Protein AF-0000000072144643 (afdb_homodimer)

Solvent-accessible surface area (backbone atoms only — not comparable to full-atom values): 73591 Å² total; per-residue (Å²): 143,85,84,90,85,88,85,95,80,87,90,87,89,85,88,84,86,85,88,82,86,84,87,79,81,78,80,74,74,85,70,83,64,73,77,74,75,69,66,74,69,73,67,67,70,60,75,65,65,68,66,60,68,68,61,46,59,66,36,37,40,38,34,41,46,34,25,34,50,43,78,47,67,77,74,61,55,85,48,67,65,59,52,55,57,46,46,66,73,45,47,77,80,40,52,63,73,40,37,46,70,45,32,64,42,40,64,54,72,49,42,51,44,31,36,36,36,37,34,37,56,90,83,15,34,63,70,56,50,53,34,41,72,63,56,73,45,64,73,61,53,45,60,47,55,25,52,38,82,32,65,88,45,76,35,44,46,72,33,46,24,77,38,63,65,70,82,81,68,67,36,70,34,25,46,45,55,52,42,46,53,47,36,70,42,54,42,49,81,88,50,50,70,66,54,45,50,49,49,44,52,50,50,34,57,66,62,66,38,66,87,48,31,85,38,33,40,24,53,96,89,42,82,45,55,52,71,54,55,48,47,46,47,50,46,46,62,39,50,69,65,51,34,14,33,36,39,32,38,37,75,51,67,89,43,51,68,67,48,33,48,53,50,49,52,42,49,49,53,47,14,68,68,27,18,17,35,39,32,35,48,80,80,62,51,46,70,55,49,69,69,33,47,26,32,37,34,27,34,80,14,31,50,48,43,72,47,47,39,85,50,45,63,56,55,41,39,72,68,44,41,41,71,76,56,84,50,24,64,56,55,54,50,42,28,50,47,65,22,58,55,88,65,34,47,67,56,71,74,66,60,69,79,50,84,87,51,56,66,33,57,46,46,35,50,49,41,35,51,48,23,60,67,60,49,47,58,52,51,53,48,46,63,70,64,45,77,74,60,57,65,68,60,41,54,57,46,61,47,63,74,74,46,77,65,53,69,68,57,48,33,56,52,48,34,52,50,51,41,63,55,41,47,65,68,61,67,30,66,67,58,49,47,51,37,51,51,48,25,51,50,50,18,58,47,32,51,64,43,54,61,53,40,68,69,39,37,51,29,52,54,29,50,56,48,45,54,51,48,50,42,33,50,53,27,22,64,64,28,22,51,54,49,35,72,41,42,68,55,48,53,56,41,48,74,65,60,51,62,57,68,68,42,50,51,52,28,54,53,56,55,53,42,53,46,53,47,49,45,57,48,54,26,45,65,54,23,49,77,31,35,49,54,70,92,43,72,68,46,45,53,52,46,50,51,48,53,42,50,42,21,53,29,24,28,20,49,14,34,25,51,10,34,65,62,58,35,72,84,55,34,60,59,52,48,51,52,52,50,52,54,33,56,55,29,24,52,79,37,49,70,80,58,46,79,89,56,47,68,55,36,74,70,21,64,45,24,39,44,46,52,47,48,46,36,63,70,41,55,39,81,42,71,27,33,55,85,45,93,84,43,65,37,45,44,52,75,33,77,90,29,67,85,50,78,34,68,79,77,68,62,46,59,53,52,46,51,49,47,27,52,47,29,42,51,51,17,50,52,36,39,53,53,55,54,57,71,72,98,141,86,86,67,82,78,82,81,86,87,80,92,83,90,88,82,87,83,90,84,86,81,85,80,79,80,78,72,72,90,72,84,63,75,74,75,73,68,65,74,67,73,66,66,69,60,75,65,64,68,67,61,69,70,60,46,60,66,36,37,41,39,34,42,45,34,26,34,48,43,78,48,66,78,74,61,56,85,48,67,65,57,52,57,58,46,47,67,74,47,46,78,80,41,51,65,72,40,36,46,71,44,32,63,41,40,64,52,71,50,43,51,44,31,34,36,37,36,32,36,57,89,85,15,35,64,69,57,52,53,33,40,72,62,58,72,46,62,74,61,53,45,59,47,54,24,52,35,83,31,64,88,44,77,34,45,46,70,34,46,23,77,38,64,65,70,81,82,68,66,37,69,34,26,48,44,56,50,41,46,54,47,37,70,42,53,41,50,81,88,51,50,71,66,55,44,50,48,49,44,52,51,49,34,57,66,62,67,38,67,88,49,31,83,36,32,40,23,53,97,88,41,84,44,55,53,71,53,56,48,46,47,48,51,47,47,61,39,49,70,64,49,32,16,33,37,38,34,37,38,75,49,67,88,44,51,69,66,50,33,47,52,51,49,52,42,47,50,53,48,14,66,67,27,18,18,34,40,33,36,46,79,78,62,52,49,70,55,51,70,68,33,49,26,32,38,34,27,33,82,15,29,49,48,43,73,46,49,38,84,50,46,63,57,54,41,38,73,67,44,41,42,72,77,55,83,52,25,64,58,56,53,50,43,28,50,47,64,21,57,54,88,64,36,47,68,56,70,75,67,62,70,78,48,82,87,51,57,67,32,57,47,47,35,51,50,41,35,51,48,24,59,67,59,49,46,57,54,51,52,47,46,62,69,65,46,76,74,64,57,65,68,58,40,53,56,48,61,48,64,75,76,45,77,65,53,69,67,57,48,32,54,55,49,34,53,51,50,42,64,55,41,46,66,68,62,68,30,67,65,59,49,48,53,37,51,49,50,26,51,51,51,17,59,48,32,51,66,44,55,61,53,40,70,69,40,37,51,30,53,53,28,49,56,49,45,53,51,49,50,41,33,50,53,27,22,63,63,28,22,52,52,49,34,71,41,42,69,55,50,53,55,41,49,75,66,62,51,63,57,69,68,42,49,53,52,28,55,52,57,54,53,41,53,48,55,48,50,46,56,50,55,26,46,64,56,23,49,76,31,35,48,54,70,92,42,74,68,45,46,53,51,46,50,50,48,51,43,50,42,21,52,29,23,29,20,48,14,33,25,52,10,33,63,62,58,36,71,83,55,33,59,59,50,49,51,52,52,49,51,53,34,57,54,29,25,52,80,35,48,70,80,58,46,80,90,55,48,69,54,37,74,70,20,64,46,22,39,44,46,53,46,48,48,36,62,69,39,55,39,79,42,71,28,34,56,85,44,94,85,42,66,39,45,43,52,76,33,78,90,28,69,86,49,77,34,68,78,79,68,61,44,59,53,51,47,50,50,46,27,52,48,29,41,51,50,16,50,51,35,39,52,54,54,54,57,70,73,98

Sequence (1358 aa):
MEIGRENEIEDISMSPPSGSNGIGHNKEFLSQAYLRTRYTEIDIQVEGSSFNQNHTLPIFLKFEDVEYKVRNRQAGSNNPVKTVVSKVATQLTMEEDRYKKILKGITGSIGPGEILALMGPSGSGKTTLLRVISGRLLENTKGKITYNDVPYTPAVKRRIGFVAQEDVLFPQLTVEETLVFSALLRLPTSMSKQQKYAKVDTTIKELGLERCRGTKIGGGFLKGISGGERKRTSIGYEILVDPSLLLLDEPTSGLDSTSANKLLLTLQGLAKAGRTIITTIHQPSSRIFHMFDKLLLISEGYPVYYGKARESVEYFSSLRFVPEIPMNPAEFLIDLATGQVNDMSVPADIFEDQESIDPSKAVVKYLQLKYKALLEPKEKEENHGAATTPEHLQLAIQVKKEWTLSWLDQFMILSRRTFKARCKDYFDKLRLVQALGVALLLGLLWWKSSTNTEAQLRDQVGLVFYICIFWTSSCIFGAVYVFPFEKVYLIKERKADMYRLSVYYACSTLCDMVAHVFYPTIFMAILYFMAGFKRTIACFFLTLLTVLLIAVTSQGAGELFGAAVMSIKRSGMAASLILMMFLLTGGYYVQHIPKFMRWLKYMSFMYYGFRLLLKVQYSGDELYDCESNGGCKTLQSSPSFDTVNLKGGLKEVWILLAMAISYRFLAYWCLHRRIDTTNMEIGRENEIEDISMSPPSGSNGIGHNKEFLSQAYLRTRYTEIDIQVEGSSFNQNHTLPIFLKFEDVEYKVRNRQAGSNNPVKTVVSKVATQLTMEEDRYKKILKGITGSIGPGEILALMGPSGSGKTTLLRVISGRLLENTKGKITYNDVPYTPAVKRRIGFVAQEDVLFPQLTVEETLVFSALLRLPTSMSKQQKYAKVDTTIKELGLERCRGTKIGGGFLKGISGGERKRTSIGYEILVDPSLLLLDEPTSGLDSTSANKLLLTLQGLAKAGRTIITTIHQPSSRIFHMFDKLLLISEGYPVYYGKARESVEYFSSLRFVPEIPMNPAEFLIDLATGQVNDMSVPADIFEDQESIDPSKAVVKYLQLKYKALLEPKEKEENHGAATTPEHLQLAIQVKKEWTLSWLDQFMILSRRTFKARCKDYFDKLRLVQALGVALLLGLLWWKSSTNTEAQLRDQVGLVFYICIFWTSSCIFGAVYVFPFEKVYLIKERKADMYRLSVYYACSTLCDMVAHVFYPTIFMAILYFMAGFKRTIACFFLTLLTVLLIAVTSQGAGELFGAAVMSIKRSGMAASLILMMFLLTGGYYVQHIPKFMRWLKYMSFMYYGFRLLLKVQYSGDELYDCESNGGCKTLQSSPSFDTVNLKGGLKEVWILLAMAISYRFLAYWCLHRRIDTTN

Organism: Lupinus angustifolius (NCBI:txid3871)

Structure (mmCIF, N/CA/C/O backbone):
data_AF-0000000072144643-model_v1
#
loop_
_entity.id
_entity.type
_entity.pdbx_description
1 polymer 'ABC transporter domain-containing protein'
#
loop_
_atom_site.group_PDB
_atom_site.id
_atom_site.type_symbol
_atom_site.label_atom_id
_atom_site.label_alt_id
_atom_site.label_comp_id
_atom_site.label_asym_id
_atom_site.label_entity_id
_atom_site.label_seq_id
_atom_site.pdbx_PDB_ins_code
_atom_site.Cartn_x
_atom_site.Cartn_y
_atom_site.Cartn_z
_atom_site.occupancy
_atom_site.B_iso_or_equiv
_atom_site.auth_seq_id
_atom_site.auth_comp_id
_atom_site.auth_asym_id
_atom_site.auth_atom_id
_atom_site.pdbx_PDB_model_num
ATOM 1 N N . MET A 1 1 ? 24.328 -2.395 85.438 1 15.17 1 MET A N 1
ATOM 2 C CA . MET A 1 1 ? 24.562 -3.643 86.188 1 15.17 1 MET A CA 1
ATOM 3 C C . MET A 1 1 ? 24.344 -4.848 85.25 1 15.17 1 MET A C 1
ATOM 5 O O . MET A 1 1 ? 23.703 -4.73 84.25 1 15.17 1 MET A O 1
ATOM 9 N N . GLU A 1 2 ? 24.141 -6.016 86 1 14.69 2 GLU A N 1
ATOM 10 C CA . GLU A 1 2 ? 24.453 -7.438 86.062 1 14.69 2 GLU A CA 1
ATOM 11 C C . GLU A 1 2 ? 23.562 -8.25 85.125 1 14.69 2 GLU A C 1
ATOM 13 O O . GLU A 1 2 ? 24.062 -9.031 84.312 1 14.69 2 GLU A O 1
ATOM 18 N N . ILE A 1 3 ? 22.547 -9.078 85.75 1 14.77 3 ILE A N 1
ATOM 19 C CA . ILE A 1 3 ? 22.594 -10.445 86.25 1 14.77 3 ILE A CA 1
ATOM 20 C C . ILE A 1 3 ? 21.859 -11.375 85.25 1 14.77 3 ILE A C 1
ATOM 22 O O . ILE A 1 3 ? 22.422 -12.391 84.812 1 14.77 3 ILE A O 1
ATOM 26 N N . GLY A 1 4 ? 20.641 -11.938 85.625 1 14.71 4 GLY A N 1
ATOM 27 C CA . GLY A 1 4 ? 20.359 -13.25 86.188 1 14.71 4 GLY A CA 1
ATOM 28 C C . GLY A 1 4 ? 19.875 -14.242 85.125 1 14.71 4 GLY A C 1
ATOM 29 O O . GLY A 1 4 ? 19.406 -13.844 84.062 1 14.71 4 GLY A O 1
ATOM 30 N N . ARG A 1 5 ? 19.656 -15.672 85.375 1 15.45 5 ARG A N 1
ATOM 31 C CA . ARG A 1 5 ? 20.109 -17.062 85.312 1 15.45 5 ARG A CA 1
ATOM 32 C C . ARG A 1 5 ? 19.141 -17.906 84.5 1 15.45 5 ARG A C 1
ATOM 34 O O . ARG A 1 5 ? 19.578 -18.703 83.688 1 15.45 5 ARG A O 1
ATOM 41 N N . GLU A 1 6 ? 17.828 -18.172 84.812 1 14.55 6 GLU A N 1
ATOM 42 C CA . GLU A 1 6 ? 17.438 -19.359 85.562 1 14.55 6 GLU A CA 1
ATOM 43 C C . GLU A 1 6 ? 17.078 -20.516 84.625 1 14.55 6 GLU A C 1
ATOM 45 O O . GLU A 1 6 ? 16.859 -20.312 83.438 1 14.55 6 GLU A O 1
ATOM 50 N N . ASN A 1 7 ? 15.938 -21.391 84.938 1 14.55 7 ASN A N 1
ATOM 51 C CA . ASN A 1 7 ? 15.711 -22.672 85.562 1 14.55 7 ASN A CA 1
ATOM 52 C C . ASN A 1 7 ? 15.359 -23.75 84.562 1 14.55 7 ASN A C 1
ATOM 54 O O . ASN A 1 7 ? 16.047 -24.781 84.438 1 14.55 7 ASN A O 1
ATOM 58 N N . GLU A 1 8 ? 14.055 -24.297 84.438 1 15.2 8 GLU A N 1
ATOM 59 C CA . GLU A 1 8 ? 13.602 -25.547 85.062 1 15.2 8 GLU A CA 1
ATOM 60 C C . GLU A 1 8 ? 13.672 -26.688 84.062 1 15.2 8 GLU A C 1
ATOM 62 O O . GLU A 1 8 ? 13.641 -26.469 82.812 1 15.2 8 GLU A O 1
ATOM 67 N N . ILE A 1 9 ? 13.438 -28.031 84.5 1 15.17 9 ILE A N 1
ATOM 68 C CA . ILE A 1 9 ? 13.789 -29.438 84.688 1 15.17 9 ILE A CA 1
ATOM 69 C C . ILE A 1 9 ? 13.109 -30.281 83.625 1 15.17 9 ILE A C 1
ATOM 71 O O . ILE A 1 9 ? 13.758 -31.109 82.938 1 15.17 9 ILE A O 1
ATOM 75 N N . GLU A 1 10 ? 11.711 -30.438 83.5 1 14.73 10 GLU A N 1
ATOM 76 C CA . GLU A 1 10 ? 11.25 -31.703 84.062 1 14.73 10 GLU A CA 1
ATOM 77 C C . GLU A 1 10 ? 11.508 -32.844 83.062 1 14.73 10 GLU A C 1
ATOM 79 O O . GLU A 1 10 ? 11.695 -32.625 81.875 1 14.73 10 GLU A O 1
ATOM 84 N N . ASP A 1 11 ? 10.742 -34 83.188 1 14.97 11 ASP A N 1
ATOM 85 C CA . ASP A 1 11 ? 10.781 -35.406 83.625 1 14.97 11 ASP A CA 1
ATOM 86 C C . ASP A 1 11 ? 10.805 -36.312 82.375 1 14.97 11 ASP A C 1
ATOM 88 O O . ASP A 1 11 ? 10.469 -35.875 81.25 1 14.97 11 ASP A O 1
ATOM 92 N N . ILE A 1 12 ? 10.227 -37.656 82.5 1 15.73 12 ILE A N 1
ATOM 93 C CA . ILE A 1 12 ? 10.727 -39 82.688 1 15.73 12 ILE A CA 1
ATOM 94 C C . ILE A 1 12 ? 10.531 -39.781 81.375 1 15.73 12 ILE A C 1
ATOM 96 O O . ILE A 1 12 ? 11.477 -40.375 80.875 1 15.73 12 ILE A O 1
ATOM 100 N N . SER A 1 13 ? 9.289 -40.406 81.125 1 14.88 13 SER A N 1
ATOM 101 C CA . SER A 1 13 ? 8.914 -41.781 81.375 1 14.88 13 SER A CA 1
ATOM 102 C C . SER A 1 13 ? 9.07 -42.656 80.125 1 14.88 13 SER A C 1
ATOM 104 O O . SER A 1 13 ? 9.07 -42.125 79 1 14.88 13 SER A O 1
ATOM 106 N N . MET A 1 14 ? 8.562 -43.969 80.188 1 15.26 14 MET A N 1
ATOM 107 C CA . MET A 1 14 ? 8.906 -45.375 80.125 1 15.26 14 MET A CA 1
ATOM 108 C C . MET A 1 14 ? 8.594 -46 78.75 1 15.26 14 MET A C 1
ATOM 110 O O . MET A 1 14 ? 9.453 -46.625 78.188 1 15.26 14 MET A O 1
ATOM 114 N N . SER A 1 15 ? 7.301 -46.5 78.438 1 15.19 15 SER A N 1
ATOM 115 C CA . SER A 1 15 ? 6.984 -47.906 78.5 1 15.19 15 SER A CA 1
ATOM 116 C C . SER A 1 15 ? 7.203 -48.656 77.188 1 15.19 15 SER A C 1
ATOM 118 O O . SER A 1 15 ? 7.184 -48.031 76.125 1 15.19 15 SER A O 1
ATOM 120 N N . PRO A 1 16 ? 6.918 -50.031 77.25 1 16.44 16 PRO A N 1
ATOM 121 C CA . PRO A 1 16 ? 7.457 -51.312 76.875 1 16.44 16 PRO A CA 1
ATOM 122 C C . PRO A 1 16 ? 7.023 -51.75 75.438 1 16.44 16 PRO A C 1
ATOM 124 O O . PRO A 1 16 ? 7.859 -52.125 74.625 1 16.44 16 PRO A O 1
ATOM 127 N N . PRO A 1 17 ? 5.707 -52.125 75.188 1 15.82 17 PRO A N 1
ATOM 128 C CA . PRO A 1 17 ? 5.367 -53.531 75.188 1 15.82 17 PRO A CA 1
ATOM 129 C C . PRO A 1 17 ? 5.566 -54.188 73.875 1 15.82 17 PRO A C 1
ATOM 131 O O . PRO A 1 17 ? 5.734 -53.5 72.812 1 15.82 17 PRO A O 1
ATOM 134 N N . SER A 1 18 ? 4.711 -55.25 73.625 1 15.46 18 SER A N 1
ATOM 135 C CA . SER A 1 18 ? 4.582 -56.688 73.375 1 15.46 18 SER A CA 1
ATOM 136 C C . SER A 1 18 ? 4.422 -57 71.938 1 15.46 18 SER A C 1
ATOM 138 O O . SER A 1 18 ? 4.242 -56.125 71.062 1 15.46 18 SER A O 1
ATOM 140 N N . GLY A 1 19 ? 3.309 -57.844 71.562 1 15.57 19 GLY A N 1
ATOM 141 C CA . GLY A 1 19 ? 3.141 -59.25 71.188 1 15.57 19 GLY A CA 1
ATOM 142 C C . GLY A 1 19 ? 3.039 -59.5 69.75 1 15.57 19 GLY A C 1
ATOM 143 O O . GLY A 1 19 ? 3.07 -58.531 68.938 1 15.57 19 GLY A O 1
ATOM 144 N N . SER A 1 20 ? 1.986 -60.25 69.375 1 15.39 20 SER A N 1
ATOM 145 C CA . SER A 1 20 ? 1.76 -61.594 68.812 1 15.39 20 SER A CA 1
ATOM 146 C C . SER A 1 20 ? 1.617 -61.594 67.312 1 15.39 20 SER A C 1
ATOM 148 O O . SER A 1 20 ? 2.336 -62.312 66.625 1 15.39 20 SER A O 1
ATOM 150 N N . ASN A 1 21 ? 0.362 -61.875 66.812 1 15.93 21 ASN A N 1
ATOM 151 C CA . ASN A 1 21 ? -0.166 -63.125 66.25 1 15.93 21 ASN A CA 1
ATOM 152 C C . ASN A 1 21 ? -0.107 -63.094 64.75 1 15.93 21 ASN A C 1
ATOM 154 O O . ASN A 1 21 ? 0.105 -62.062 64.125 1 15.93 21 ASN A O 1
ATOM 158 N N . GLY A 1 22 ? -1.139 -63.688 64.188 1 16.02 22 GLY A N 1
ATOM 159 C CA . GLY A 1 22 ? -1.41 -64.812 63.281 1 16.02 22 GLY A CA 1
ATOM 160 C C . GLY A 1 22 ? -1.381 -64.438 61.812 1 16.02 22 GLY A C 1
ATOM 161 O O . GLY A 1 22 ? -0.313 -64.438 61.219 1 16.02 22 GLY A O 1
ATOM 162 N N . ILE A 1 23 ? -2.566 -64.5 61.156 1 17.62 23 ILE A N 1
ATOM 163 C CA . ILE A 1 23 ? -3.078 -65.562 60.281 1 17.62 23 ILE A CA 1
ATOM 164 C C . ILE A 1 23 ? -2.883 -65.188 58.812 1 17.62 23 ILE A C 1
ATOM 166 O O . ILE A 1 23 ? -2.588 -64 58.531 1 17.62 23 ILE A O 1
ATOM 170 N N . GLY A 1 24 ? -3.963 -65.188 58.031 1 17.39 24 GLY A N 1
ATOM 171 C CA . GLY A 1 24 ? -4.512 -65.938 56.906 1 17.39 24 GLY A CA 1
ATOM 172 C C . GLY A 1 24 ? -4.309 -65.188 55.562 1 17.39 24 GLY A C 1
ATOM 173 O O . GLY A 1 24 ? -4.074 -64 55.531 1 17.39 24 GLY A O 1
ATOM 174 N N . HIS A 1 25 ? -3.945 -66 54.531 1 18.41 25 HIS A N 1
ATOM 175 C CA . HIS A 1 25 ? -3.416 -66 53.156 1 18.41 25 HIS A CA 1
ATOM 176 C C . HIS A 1 25 ? -4.309 -65.188 52.219 1 18.41 25 HIS A C 1
ATOM 178 O O . HIS A 1 25 ? -4.023 -65.125 51.031 1 18.41 25 HIS A O 1
ATOM 184 N N . ASN A 1 26 ? -5.41 -64.688 52.688 1 16.47 26 ASN A N 1
ATOM 185 C CA . ASN A 1 26 ? -6.52 -64.75 51.75 1 16.47 26 ASN A CA 1
ATOM 186 C C . ASN A 1 26 ? -6.258 -63.969 50.5 1 16.47 26 ASN A C 1
ATOM 188 O O . ASN A 1 26 ? -5.953 -62.781 50.562 1 16.47 26 ASN A O 1
ATOM 192 N N . LYS A 1 27 ? -5.996 -64.688 49.312 1 19.73 27 LYS A N 1
ATOM 193 C CA . LYS A 1 27 ? -5.715 -64.5 47.875 1 19.73 27 LYS A CA 1
ATOM 194 C C . LYS A 1 27 ? -6.688 -63.531 47.25 1 19.73 27 LYS A C 1
ATOM 196 O O . LYS A 1 27 ? -6.711 -63.375 46.031 1 19.73 27 LYS A O 1
ATOM 201 N N . GLU A 1 28 ? -7.672 -63 48.094 1 17 28 GLU A N 1
ATOM 202 C CA . GLU A 1 28 ? -8.953 -62.812 47.406 1 17 28 GLU A CA 1
ATOM 203 C C . GLU A 1 28 ? -8.781 -61.969 46.156 1 17 28 GLU A C 1
ATOM 205 O O . GLU A 1 28 ? -7.805 -61.219 46.031 1 17 28 GLU A O 1
ATOM 210 N N . PHE A 1 29 ? -9.992 -61.875 45.375 1 17.97 29 PHE A N 1
ATOM 211 C CA . PHE A 1 29 ? -10.742 -61.75 44.125 1 17.97 29 PHE A CA 1
ATOM 212 C C . PHE A 1 29 ? -10.734 -60.312 43.594 1 17.97 29 PHE A C 1
ATOM 214 O O . PHE A 1 29 ? -11.656 -59.906 42.906 1 17.97 29 PHE A O 1
ATOM 221 N N . LEU A 1 30 ? -9.883 -59.5 43.969 1 17.58 30 LEU A N 1
ATOM 222 C CA . LEU A 1 30 ? -10.344 -58.125 43.781 1 17.58 30 LEU A CA 1
ATOM 223 C C . LEU A 1 30 ? -10.578 -57.844 42.312 1 17.58 30 LEU A C 1
ATOM 225 O O . LEU A 1 30 ? -9.641 -57.875 41.5 1 17.58 30 LEU A O 1
ATOM 229 N N . SER A 1 31 ? -11.703 -58.156 41.812 1 17.81 31 SER A N 1
ATOM 230 C CA . SER A 1 31 ? -12.469 -58.094 40.562 1 17.81 31 SER A CA 1
ATOM 231 C C . SER A 1 31 ? -12.297 -56.719 39.906 1 17.81 31 SER A C 1
ATOM 233 O O . SER A 1 31 ? -12.062 -55.719 40.594 1 17.81 31 SER A O 1
ATOM 235 N N . GLN A 1 32 ? -11.992 -56.75 38.562 1 18.7 32 GLN A N 1
ATOM 236 C CA . GLN A 1 32 ? -11.641 -55.906 37.469 1 18.7 32 GLN A CA 1
ATOM 237 C C . GLN A 1 32 ? -12.641 -54.75 37.312 1 18.7 32 GLN A C 1
ATOM 239 O O . GLN A 1 32 ? -12.664 -54.062 36.312 1 18.7 32 GLN A O 1
ATOM 244 N N . ALA A 1 33 ? -13.609 -54.656 38.156 1 18.7 33 ALA A N 1
ATOM 245 C CA . ALA A 1 33 ? -14.836 -53.906 37.844 1 18.7 33 ALA A CA 1
ATOM 246 C C . ALA A 1 33 ? -14.547 -52.438 37.562 1 18.7 33 ALA A C 1
ATOM 248 O O . ALA A 1 33 ? -14.633 -51.594 38.469 1 18.7 33 ALA A O 1
ATOM 249 N N . TYR A 1 34 ? -13.398 -52.156 37.469 1 19.58 34 TYR A N 1
ATOM 250 C CA . TYR A 1 34 ? -13.391 -50.719 37.344 1 19.58 34 TYR A CA 1
ATOM 251 C C . TYR A 1 34 ? -14.586 -50.219 36.562 1 19.58 34 TYR A C 1
ATOM 253 O O . TYR A 1 34 ? -14.852 -50.719 35.438 1 19.58 34 TYR A O 1
ATOM 261 N N . LEU A 1 35 ? -15.578 -49.688 37.219 1 18.31 35 LEU A N 1
ATOM 262 C CA . LEU A 1 35 ? -16.969 -49.312 37.062 1 18.31 35 LEU A CA 1
ATOM 263 C C . LEU A 1 35 ? -17.188 -48.562 35.75 1 18.31 35 LEU A C 1
ATOM 265 O O . LEU A 1 35 ? -16.406 -47.688 35.375 1 18.31 35 LEU A O 1
ATOM 269 N N . ARG A 1 36 ? -17.922 -49.156 34.656 1 21.08 36 ARG A N 1
ATOM 270 C CA . ARG A 1 36 ? -18.828 -48.844 33.562 1 21.08 36 ARG A CA 1
ATOM 271 C C . ARG A 1 36 ? -19.672 -47.625 33.875 1 21.08 36 ARG A C 1
ATOM 273 O O . ARG A 1 36 ? -20.859 -47.75 34.219 1 21.08 36 ARG A O 1
ATOM 280 N N . THR A 1 37 ? -19.312 -46.906 34.875 1 19.23 37 THR A N 1
ATOM 281 C CA . THR A 1 37 ? -20.438 -46.031 35.219 1 19.23 37 THR A CA 1
ATOM 282 C C . THR A 1 37 ? -21.172 -45.562 33.938 1 19.23 37 THR A C 1
ATOM 284 O O . THR A 1 37 ? -20.547 -45.094 33 1 19.23 37 THR A O 1
ATOM 287 N N . ARG A 1 38 ? -22.406 -46.125 33.812 1 20.25 38 ARG A N 1
ATOM 288 C CA . ARG A 1 38 ? -23.578 -45.906 32.969 1 20.25 38 ARG A CA 1
ATOM 289 C C . ARG A 1 38 ? -23.859 -44.406 32.781 1 20.25 38 ARG A C 1
ATOM 291 O O . ARG A 1 38 ? -24.547 -43.781 33.594 1 20.25 38 ARG A O 1
ATOM 298 N N . TYR A 1 39 ? -22.875 -43.625 32.969 1 20.09 39 TYR A N 1
ATOM 299 C CA . TYR A 1 39 ? -23.391 -42.281 32.781 1 20.09 39 TYR A CA 1
ATOM 300 C C . TYR A 1 39 ? -24.531 -42.25 31.781 1 20.09 39 TYR A C 1
ATOM 302 O O . TYR A 1 39 ? -24.438 -42.875 30.719 1 20.09 39 TYR A O 1
ATOM 310 N N . THR A 1 40 ? -25.719 -42.406 32.375 1 21.41 40 THR A N 1
ATOM 311 C CA . THR A 1 40 ? -26.969 -42.312 31.625 1 21.41 40 THR A CA 1
ATOM 312 C C . THR A 1 40 ? -26.797 -41.469 30.375 1 21.41 40 THR A C 1
ATOM 314 O O . THR A 1 40 ? -26.328 -40.312 30.469 1 21.41 40 THR A O 1
ATOM 317 N N . GLU A 1 41 ? -26.469 -42.062 29.359 1 22.97 41 GLU A N 1
ATOM 318 C CA . GLU A 1 41 ? -26.484 -41.719 27.953 1 22.97 41 GLU A CA 1
ATOM 319 C C . GLU A 1 41 ? -27.672 -40.812 27.625 1 22.97 41 GLU A C 1
ATOM 321 O O . GLU A 1 41 ? -28.797 -41.281 27.422 1 22.97 41 GLU A O 1
ATOM 326 N N . ILE A 1 42 ? -27.938 -39.906 28.672 1 23.38 42 ILE A N 1
ATOM 327 C CA . ILE A 1 42 ? -29.141 -39.156 28.359 1 23.38 42 ILE A CA 1
ATOM 328 C C . ILE A 1 42 ? -29.25 -38.969 26.844 1 23.38 42 ILE A C 1
ATOM 330 O O . ILE A 1 42 ? -28.375 -38.406 26.203 1 23.38 42 ILE A O 1
ATOM 334 N N . ASP A 1 43 ? -29.844 -39.906 26.25 1 25.03 43 ASP A N 1
ATOM 335 C CA . ASP A 1 43 ? -30.484 -39.969 24.938 1 25.03 43 ASP A CA 1
ATOM 336 C C . ASP A 1 43 ? -31.141 -38.656 24.594 1 25.03 43 ASP A C 1
ATOM 338 O O . ASP A 1 43 ? -32.312 -38.438 24.922 1 25.03 43 ASP A O 1
ATOM 342 N N . ILE A 1 44 ? -30.594 -37.656 25.234 1 25.14 44 ILE A N 1
ATOM 343 C CA . ILE A 1 44 ? -31.359 -36.438 24.875 1 25.14 44 ILE A CA 1
ATOM 344 C C . ILE A 1 44 ? -31.875 -36.594 23.438 1 25.14 44 ILE A C 1
ATOM 346 O O . ILE A 1 44 ? -31.094 -36.719 22.5 1 25.14 44 ILE A O 1
ATOM 350 N N . GLN A 1 45 ? -32.938 -37.25 23.344 1 25.83 45 GLN A N 1
ATOM 351 C CA . GLN A 1 45 ? -33.781 -37.156 22.156 1 25.83 45 GLN A CA 1
ATOM 352 C C . GLN A 1 45 ? -33.75 -35.75 21.562 1 25.83 45 GLN A C 1
ATOM 354 O O . GLN A 1 45 ? -34.438 -34.844 22.062 1 25.83 45 GLN A O 1
ATOM 359 N N . VAL A 1 46 ? -32.625 -35.156 21.656 1 27.3 46 VAL A N 1
ATOM 360 C CA . VAL A 1 46 ? -32.656 -33.938 20.859 1 27.3 46 VAL A CA 1
ATOM 361 C C . VAL A 1 46 ? -33.594 -34.125 19.672 1 27.3 46 VAL A C 1
ATOM 363 O O . VAL A 1 46 ? -33.375 -34.969 18.812 1 27.3 46 VAL A O 1
ATOM 366 N N . GLU A 1 47 ? -34.812 -34.25 19.984 1 26.89 47 GLU A N 1
ATOM 367 C CA . GLU A 1 47 ? -35.75 -34.062 18.875 1 26.89 47 GLU A CA 1
ATOM 368 C C . GLU A 1 47 ? -35.125 -33.188 17.781 1 26.89 47 GLU A C 1
ATOM 370 O O . GLU A 1 47 ? -34.812 -32 18.016 1 26.89 47 GLU A O 1
ATOM 375 N N . GLY A 1 48 ? -34.094 -33.656 17.266 1 28.97 48 GLY A N 1
ATOM 376 C CA . GLY A 1 48 ? -33.25 -33.281 16.125 1 28.97 48 GLY A CA 1
ATOM 377 C C . GLY A 1 48 ? -33.969 -32.375 15.125 1 28.97 48 GLY A C 1
ATOM 378 O O . GLY A 1 48 ? -34.719 -32.875 14.297 1 28.97 48 GLY A O 1
ATOM 379 N N . SER A 1 49 ? -34.625 -31.422 15.742 1 28.59 49 SER A N 1
ATOM 380 C CA . SER A 1 49 ? -35.188 -30.469 14.797 1 28.59 49 SER A CA 1
ATOM 381 C C . SER A 1 49 ? -34.406 -30.453 13.492 1 28.59 49 SER A C 1
ATOM 383 O O . SER A 1 49 ? -33.156 -30.547 13.5 1 28.59 49 SER A O 1
ATOM 385 N N . SER A 1 50 ? -34.812 -31.172 12.586 1 28.91 50 SER A N 1
ATOM 386 C CA . SER A 1 50 ? -34.469 -31.047 11.172 1 28.91 50 SER A CA 1
ATOM 387 C C . SER A 1 50 ? -33.812 -29.688 10.891 1 28.91 50 SER A C 1
ATOM 389 O O . SER A 1 50 ? -34.5 -28.672 10.781 1 28.91 50 SER A O 1
ATOM 391 N N . PHE A 1 51 ? -33.125 -29.219 11.914 1 32 51 PHE A N 1
ATOM 392 C CA . PHE A 1 51 ? -32.344 -28.172 11.234 1 32 51 PHE A CA 1
ATOM 393 C C . PHE A 1 51 ? -32.281 -28.453 9.734 1 32 51 PHE A C 1
ATOM 395 O O . PHE A 1 51 ? -31.625 -29.406 9.297 1 32 51 PHE A O 1
ATOM 402 N N . ASN A 1 52 ? -33.344 -28.547 9.234 1 33.47 52 ASN A N 1
ATOM 403 C CA . ASN A 1 52 ? -33.469 -28.469 7.781 1 33.47 52 ASN A CA 1
ATOM 404 C C . ASN A 1 52 ? -32.219 -27.938 7.125 1 33.47 52 ASN A C 1
ATOM 406 O O . ASN A 1 52 ? -31.828 -26.781 7.324 1 33.47 52 ASN A O 1
ATOM 410 N N . GLN A 1 53 ? -31.078 -28.594 7.406 1 40 53 GLN A N 1
ATOM 411 C CA . GLN A 1 53 ? -30 -28.406 6.43 1 40 53 GLN A CA 1
ATOM 412 C C . GLN A 1 53 ? -30.516 -27.656 5.195 1 40 53 GLN A C 1
ATOM 414 O O . GLN A 1 53 ? -31.156 -28.266 4.324 1 40 53 GLN A O 1
ATOM 419 N N . ASN A 1 54 ? -31.219 -26.75 5.535 1 45.88 54 ASN A N 1
ATOM 420 C CA . ASN A 1 54 ? -31.578 -25.922 4.387 1 45.88 54 ASN A CA 1
ATOM 421 C C . ASN A 1 54 ? -30.547 -26.047 3.262 1 45.88 54 ASN A C 1
ATOM 423 O O . ASN A 1 54 ? -29.406 -25.609 3.398 1 45.88 54 ASN A O 1
ATOM 427 N N . HIS A 1 55 ? -30.5 -27.219 2.82 1 57.28 55 HIS A N 1
ATOM 428 C CA . HIS A 1 55 ? -29.766 -27.516 1.598 1 57.28 55 HIS A CA 1
ATOM 429 C C . HIS A 1 55 ? -29.734 -26.328 0.657 1 57.28 55 HIS A C 1
ATOM 431 O O . HIS A 1 55 ? -30.703 -25.562 0.588 1 57.28 55 HIS A O 1
ATOM 437 N N . THR A 1 56 ? -28.562 -25.797 0.437 1 74.69 56 THR A N 1
ATOM 438 C CA . THR A 1 56 ? -28.375 -24.766 -0.579 1 74.69 56 THR A CA 1
ATOM 439 C C . THR A 1 56 ? -29.25 -25.031 -1.795 1 74.69 56 THR A C 1
ATOM 441 O O . THR A 1 56 ? -29.5 -26.188 -2.145 1 74.69 56 THR A O 1
ATOM 444 N N . LEU A 1 57 ? -30.094 -24.141 -2.062 1 83.38 57 LEU A N 1
ATOM 445 C CA . LEU A 1 57 ? -30.891 -24.219 -3.277 1 83.38 57 LEU A CA 1
ATOM 446 C C . LEU A 1 57 ? -30.016 -24.484 -4.496 1 83.38 57 LEU A C 1
ATOM 448 O O . LEU A 1 57 ? -29.094 -23.703 -4.773 1 83.38 57 LEU A O 1
ATOM 452 N N . PRO A 1 58 ? -30.234 -25.641 -5.074 1 88.12 58 PRO A N 1
ATOM 453 C CA . PRO A 1 58 ? -29.438 -25.922 -6.266 1 88.12 58 PRO A CA 1
ATOM 454 C C . PRO A 1 58 ? -29.688 -24.922 -7.398 1 88.12 58 PRO A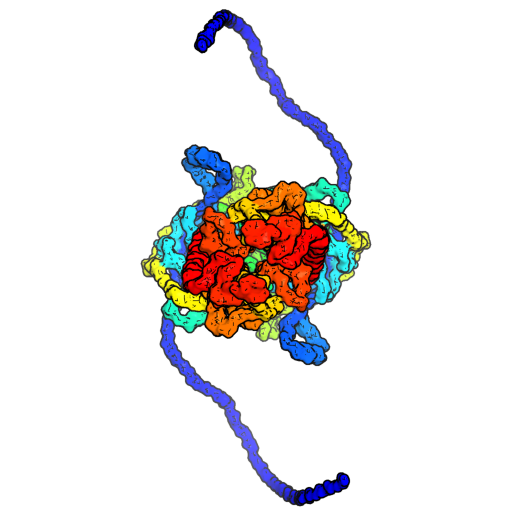 C 1
ATOM 456 O O . PRO A 1 58 ? -30.828 -24.547 -7.641 1 88.12 58 PRO A O 1
ATOM 459 N N . ILE A 1 59 ? -28.656 -24.469 -7.973 1 91.19 59 ILE A N 1
ATOM 460 C CA . ILE A 1 59 ? -28.781 -23.516 -9.078 1 91.19 59 ILE A CA 1
ATOM 461 C C . ILE A 1 59 ? -28.172 -24.125 -10.344 1 91.19 59 ILE A C 1
ATOM 463 O O . ILE A 1 59 ? -27.047 -24.641 -10.312 1 91.19 59 ILE A O 1
ATOM 467 N N . PHE A 1 60 ? -29 -24.094 -11.375 1 91.38 60 PHE A N 1
ATOM 468 C CA . PHE A 1 60 ? -28.531 -24.469 -12.711 1 91.38 60 PHE A CA 1
ATOM 469 C C . PHE A 1 60 ? -28.266 -23.219 -13.555 1 91.38 60 PHE A C 1
ATOM 471 O O . PHE A 1 60 ? -29.172 -22.438 -13.828 1 91.38 60 PHE A O 1
ATOM 478 N N . LEU A 1 61 ? -27.078 -23.047 -13.906 1 93.56 61 LEU A N 1
ATOM 479 C CA . LEU A 1 61 ? -26.656 -21.859 -14.664 1 93.56 61 LEU A CA 1
ATOM 480 C C . LEU A 1 61 ? -26.531 -22.188 -16.141 1 93.56 61 LEU A C 1
ATOM 482 O O . LEU A 1 61 ? -25.891 -23.172 -16.516 1 93.56 61 LEU A O 1
ATOM 486 N N . LYS A 1 62 ? -27.219 -21.422 -16.938 1 92.44 62 LYS A N 1
ATOM 487 C CA . LYS A 1 62 ? -27.141 -21.531 -18.391 1 92.44 62 LYS A CA 1
ATOM 488 C C . LYS A 1 62 ? -26.781 -20.172 -19.016 1 92.44 62 LYS A C 1
ATOM 490 O O . LYS A 1 62 ? -27.344 -19.141 -18.641 1 92.44 62 LYS A O 1
ATOM 495 N N . PHE A 1 63 ? -25.781 -20.125 -19.781 1 92.81 63 PHE A N 1
ATOM 496 C CA . PHE A 1 63 ? -25.453 -18.906 -20.516 1 92.81 63 PHE A CA 1
ATOM 497 C C . PHE A 1 63 ? -25.25 -19.203 -22 1 92.81 63 PHE A C 1
ATOM 499 O O . PHE A 1 63 ? -24.562 -20.156 -22.359 1 92.81 63 PHE A O 1
ATOM 506 N N . GLU A 1 64 ? -25.922 -18.406 -22.781 1 91.62 64 GLU A N 1
ATOM 507 C CA . GLU A 1 64 ? -25.922 -18.594 -24.234 1 91.62 64 GLU A CA 1
ATOM 508 C C . GLU A 1 64 ? -25.469 -17.328 -24.969 1 91.62 64 GLU A C 1
ATOM 510 O O . GLU A 1 64 ? -26.062 -16.266 -24.781 1 91.62 64 GLU A O 1
ATOM 515 N N . ASP A 1 65 ? -24.438 -17.5 -25.719 1 91.69 65 ASP A N 1
ATOM 516 C CA . ASP A 1 65 ? -23.922 -16.453 -26.609 1 91.69 65 ASP A CA 1
ATOM 517 C C . ASP A 1 65 ? -23.641 -15.172 -25.844 1 91.69 65 ASP A C 1
ATOM 519 O O . ASP A 1 65 ? -24.125 -14.102 -26.219 1 91.69 65 ASP A O 1
ATOM 523 N N . VAL A 1 66 ? -22.953 -15.336 -24.844 1 92.69 66 VAL A N 1
ATOM 524 C CA . VAL A 1 66 ? -22.625 -14.195 -24.016 1 92.69 66 VAL A CA 1
ATOM 525 C C . VAL A 1 66 ? -21.516 -13.359 -24.672 1 92.69 66 VAL A C 1
ATOM 527 O O . VAL A 1 66 ? -20.453 -13.883 -24.984 1 92.69 66 VAL A O 1
ATOM 530 N N . GLU A 1 67 ? -21.812 -12.125 -24.938 1 93.5 67 GLU A N 1
ATOM 531 C CA . GLU A 1 67 ? -20.891 -11.164 -25.516 1 93.5 67 GLU A CA 1
ATOM 532 C C . GLU A 1 67 ? -20.734 -9.93 -24.625 1 93.5 67 GLU A C 1
ATOM 534 O O . GLU A 1 67 ? -21.703 -9.5 -24 1 93.5 67 GLU A O 1
ATOM 539 N N . TYR A 1 68 ? -19.547 -9.523 -24.469 1 91.44 68 TYR A N 1
ATOM 540 C CA . TYR A 1 68 ? -19.266 -8.328 -23.688 1 91.44 68 TYR A CA 1
ATOM 541 C C . TYR A 1 68 ? -18.328 -7.391 -24.438 1 91.44 68 TYR A C 1
ATOM 543 O O . TYR A 1 68 ? -17.328 -7.832 -25.016 1 91.44 68 TYR A O 1
ATOM 551 N N . LYS A 1 69 ? -18.719 -6.062 -24.469 1 88.19 69 LYS A N 1
ATOM 552 C CA . LYS A 1 69 ? -17.938 -5.051 -25.172 1 88.19 69 LYS A CA 1
ATOM 553 C C . LYS A 1 69 ? -17.578 -3.896 -24.25 1 88.19 69 LYS A C 1
ATOM 555 O O . LYS A 1 69 ? -18.344 -3.547 -23.344 1 88.19 69 LYS A O 1
ATOM 560 N N . VAL A 1 70 ? -16.266 -3.441 -24.297 1 81.31 70 VAL A N 1
ATOM 561 C CA . VAL A 1 70 ? -15.812 -2.287 -23.516 1 81.31 70 VAL A CA 1
ATOM 562 C C . VAL A 1 70 ? -15.555 -1.107 -24.453 1 81.31 70 VAL A C 1
ATOM 564 O O . VAL A 1 70 ? -15.148 -1.294 -25.594 1 81.31 70 VAL A O 1
ATOM 567 N N . ARG A 1 71 ? -15.828 0.13 -23.891 1 71.06 71 ARG A N 1
ATOM 568 C CA . ARG A 1 71 ? -15.578 1.341 -24.672 1 71.06 71 ARG A CA 1
ATOM 569 C C . ARG A 1 71 ? -14.086 1.62 -24.781 1 71.06 71 ARG A C 1
ATOM 571 O O . ARG A 1 71 ? -13.352 1.521 -23.797 1 71.06 71 ARG A O 1
ATOM 578 N N . ASN A 1 72 ? -13.508 1.541 -25.875 1 60.44 72 ASN A N 1
ATOM 579 C CA . ASN A 1 72 ? -12.102 1.83 -26.109 1 60.44 72 ASN A CA 1
ATOM 580 C C . ASN A 1 72 ? -11.766 3.283 -25.781 1 60.44 72 ASN A C 1
ATOM 582 O O . ASN A 1 72 ? -12.328 4.203 -26.375 1 60.44 72 ASN A O 1
ATOM 586 N N . ARG A 1 73 ? -11.328 3.666 -24.719 1 50.53 73 ARG A N 1
ATOM 587 C CA . ARG A 1 73 ? -10.938 5.023 -24.359 1 50.53 73 ARG A CA 1
ATOM 588 C C . ARG A 1 73 ? -9.891 5.57 -25.328 1 50.53 73 ARG A C 1
ATOM 590 O O . ARG A 1 73 ? -9.586 6.762 -25.312 1 50.53 73 ARG A O 1
ATOM 597 N N . GLN A 1 74 ? -9.031 4.859 -25.891 1 47.62 74 GLN A N 1
ATOM 598 C CA . GLN A 1 74 ? -8.008 5.484 -26.719 1 47.62 74 GLN A CA 1
ATOM 599 C C . GLN A 1 74 ? -8.625 6.293 -27.859 1 47.62 74 GLN A C 1
ATOM 601 O O . GLN A 1 74 ? -7.93 7.035 -28.547 1 47.62 74 GLN A O 1
ATOM 606 N N . ALA A 1 75 ? -9.758 5.84 -28.375 1 39.97 75 ALA A N 1
ATOM 607 C CA . ALA A 1 75 ? -10.156 6.59 -29.562 1 39.97 75 ALA A CA 1
ATOM 608 C C . ALA A 1 75 ? -10.469 8.039 -29.219 1 39.97 75 ALA A C 1
ATOM 610 O O . ALA A 1 75 ? -10.852 8.828 -30.094 1 39.97 75 ALA A O 1
ATOM 611 N N . GLY A 1 76 ? -10.844 8.32 -27.984 1 37.97 76 GLY A N 1
ATOM 612 C CA . GLY A 1 76 ? -11.133 9.734 -27.828 1 37.97 76 GLY A CA 1
ATOM 613 C C . GLY A 1 76 ? -9.883 10.594 -27.797 1 37.97 76 GLY A C 1
ATOM 614 O O . GLY A 1 76 ? -9.086 10.531 -26.859 1 37.97 76 GLY A O 1
ATOM 615 N N . SER A 1 77 ? -9.312 10.766 -28.922 1 37.78 77 SER A N 1
ATOM 616 C CA . SER A 1 77 ? -8.352 11.852 -29.062 1 37.78 77 SER A CA 1
ATOM 617 C C . SER A 1 77 ? -8.758 13.062 -28.234 1 37.78 77 SER A C 1
ATOM 619 O O . SER A 1 77 ? -9.945 13.398 -28.156 1 37.78 77 SER A O 1
ATOM 621 N N . ASN A 1 78 ? -8.062 13.266 -27.219 1 38.62 78 ASN A N 1
ATOM 622 C CA . ASN A 1 78 ? -8.219 14.492 -26.438 1 38.62 78 ASN A CA 1
ATOM 623 C C . ASN A 1 78 ? -8.539 15.68 -27.344 1 38.62 78 ASN A C 1
ATOM 625 O O . ASN A 1 78 ? -8.453 16.828 -26.922 1 38.62 78 ASN A O 1
ATOM 629 N N . ASN A 1 79 ? -8.375 15.547 -28.672 1 35.28 79 ASN A N 1
ATOM 630 C CA . ASN A 1 79 ? -8.734 16.781 -29.375 1 35.28 79 ASN A CA 1
ATOM 631 C C . ASN A 1 79 ? -10.25 16.953 -29.453 1 35.28 79 ASN A C 1
ATOM 633 O O . ASN A 1 79 ? -10.938 16.141 -30.047 1 35.28 79 ASN A O 1
ATOM 637 N N . PRO A 1 80 ? -10.828 17.672 -28.672 1 40.31 80 PRO A N 1
ATOM 638 C CA . PRO A 1 80 ? -12.266 17.969 -28.672 1 40.31 80 PRO A CA 1
ATOM 639 C C . PRO A 1 80 ? -12.82 18.188 -30.078 1 40.31 80 PRO A C 1
ATOM 641 O O . PRO A 1 80 ? -14.008 17.938 -30.312 1 40.31 80 PRO A O 1
ATOM 644 N N . VAL A 1 81 ? -12.078 18.844 -30.969 1 39.59 81 VAL A N 1
ATOM 645 C CA . VAL A 1 81 ? -12.602 19.188 -32.281 1 39.59 81 VAL A CA 1
ATOM 646 C C . VAL A 1 81 ? -12.812 17.922 -33.094 1 39.59 81 VAL A C 1
ATOM 648 O O . VAL A 1 81 ? -13.82 17.797 -33.812 1 39.59 81 VAL A O 1
ATOM 651 N N . LYS A 1 82 ? -11.812 17.094 -33.062 1 41.38 82 LYS A N 1
ATOM 652 C CA . LYS A 1 82 ? -11.961 15.945 -33.969 1 41.38 82 LYS A CA 1
ATOM 653 C C . LYS A 1 82 ? -13.023 14.984 -33.438 1 41.38 82 LYS A C 1
ATOM 655 O O . LYS A 1 82 ? -13.594 14.203 -34.188 1 41.38 82 LYS A O 1
ATOM 660 N N . THR A 1 83 ? -13.297 15.008 -32.094 1 42.56 83 THR A N 1
ATOM 661 C CA . THR A 1 83 ? -14.375 14.188 -31.531 1 42.56 83 THR A CA 1
ATOM 662 C C . THR A 1 83 ? -15.734 14.695 -32 1 42.56 83 THR A C 1
ATOM 664 O O . THR A 1 83 ? -16.641 13.898 -32.281 1 42.56 83 THR A O 1
ATOM 667 N N . VAL A 1 84 ? -15.875 16 -32.156 1 42.16 84 VAL A N 1
ATOM 668 C CA . VAL A 1 84 ? -17.125 16.547 -32.656 1 42.16 84 VAL A CA 1
ATOM 669 C C . VAL A 1 84 ? -17.297 16.172 -34.125 1 42.16 84 VAL A C 1
ATOM 671 O O . VAL A 1 84 ? -18.391 15.797 -34.562 1 42.16 84 VAL A O 1
ATOM 674 N N . VAL A 1 85 ? -16.266 16.453 -34.938 1 40.72 85 VAL A N 1
ATOM 675 C CA . VAL A 1 85 ? -16.422 16.234 -36.375 1 40.72 85 VAL A CA 1
ATOM 676 C C . VAL A 1 85 ? -16.516 14.742 -36.656 1 40.72 85 VAL A C 1
ATOM 678 O O . VAL A 1 85 ? -17.297 14.32 -37.531 1 40.72 85 VAL A O 1
ATOM 681 N N . SER A 1 86 ? -15.664 13.961 -36 1 38.06 86 SER A N 1
ATOM 682 C CA . SER A 1 86 ? -15.734 12.539 -36.312 1 38.06 86 SER A CA 1
ATOM 683 C C . SER A 1 86 ? -16.984 11.906 -35.719 1 38.06 86 SER A C 1
ATOM 685 O O . SER A 1 86 ? -17.375 10.797 -36.094 1 38.06 86 SER A O 1
ATOM 687 N N . LYS A 1 87 ? -17.703 12.516 -34.781 1 41.16 87 LYS A N 1
ATOM 688 C CA . LYS A 1 87 ? -19.016 12.062 -34.344 1 41.16 87 LYS A CA 1
ATOM 689 C C . LYS A 1 87 ? -20.047 12.148 -35.469 1 41.16 87 LYS A C 1
ATOM 691 O O . LYS A 1 87 ? -20.953 11.328 -35.531 1 41.16 87 LYS A O 1
ATOM 696 N N . VAL A 1 88 ? -20.047 13.211 -36.25 1 37.12 88 VAL A N 1
ATOM 697 C CA . VAL A 1 88 ? -21.094 13.289 -37.25 1 37.12 88 VAL A CA 1
ATOM 698 C C . VAL A 1 88 ? -20.891 12.195 -38.281 1 37.12 88 VAL A C 1
ATOM 700 O O . VAL A 1 88 ? -21.844 11.562 -38.75 1 37.12 88 VAL A O 1
ATOM 703 N N . ALA A 1 89 ? -19.766 12.094 -39.031 1 36.28 89 ALA A N 1
ATOM 704 C CA . ALA A 1 89 ? -19.672 11.156 -40.156 1 36.28 89 ALA A CA 1
ATOM 705 C C . ALA A 1 89 ? -19.625 9.711 -39.656 1 36.28 89 ALA A C 1
ATOM 707 O O . ALA A 1 89 ? -20.203 8.82 -40.25 1 36.28 89 ALA A O 1
ATOM 708 N N . THR A 1 90 ? -18.656 9.344 -38.719 1 37.12 90 THR A N 1
ATOM 709 C CA . THR A 1 90 ? -18.406 7.957 -38.344 1 37.12 90 THR A CA 1
ATOM 710 C C . THR A 1 90 ? -19.453 7.484 -37.312 1 37.12 90 THR A C 1
ATOM 712 O O . THR A 1 90 ? -19.188 7.453 -36.125 1 37.12 90 THR A O 1
ATOM 715 N N . GLN A 1 91 ? -20.547 8.039 -37.156 1 36.5 91 GLN A N 1
ATOM 716 C CA . GLN A 1 91 ? -21.656 7.531 -36.344 1 36.5 91 GLN A CA 1
ATOM 717 C C . GLN A 1 91 ? -21.984 6.086 -36.719 1 36.5 91 GLN A C 1
ATOM 719 O O . GLN A 1 91 ? -22.312 5.277 -35.844 1 36.5 91 GLN A O 1
ATOM 724 N N . LEU A 1 92 ? -22.406 5.84 -38.062 1 35.59 92 LEU A N 1
ATOM 725 C CA . LEU A 1 92 ? -23 4.555 -38.406 1 35.59 92 LEU A CA 1
ATOM 726 C C . LEU A 1 92 ? -21.969 3.434 -38.281 1 35.59 92 LEU A C 1
ATOM 728 O O . LEU A 1 92 ? -22.281 2.361 -37.75 1 35.59 92 LEU A O 1
ATOM 732 N N . THR A 1 93 ? -20.953 3.324 -39.188 1 38.81 93 THR A N 1
ATOM 733 C CA . THR A 1 93 ? -20 2.229 -39.281 1 38.81 93 THR A CA 1
ATOM 734 C C . THR A 1 93 ? -19 2.27 -38.156 1 38.81 93 THR A C 1
ATOM 736 O O . THR A 1 93 ? -18.328 1.275 -37.875 1 38.81 93 THR A O 1
ATOM 739 N N . MET A 1 94 ? -18.656 3.396 -37.531 1 39.28 94 MET A N 1
ATOM 740 C CA . MET A 1 94 ? -17.594 3.672 -36.562 1 39.28 94 MET A CA 1
ATOM 741 C C . MET A 1 94 ? -18.016 3.281 -35.156 1 39.28 94 MET A C 1
ATOM 743 O O . MET A 1 94 ? -17.219 3.41 -34.219 1 39.28 94 MET A O 1
ATOM 747 N N . GLU A 1 95 ? -19.203 3.211 -34.844 1 44.44 95 GLU A N 1
ATOM 748 C CA . GLU A 1 95 ? -19.594 2.738 -33.531 1 44.44 95 GLU A CA 1
ATOM 749 C C . GLU A 1 95 ? -18.938 1.397 -33.188 1 44.44 95 GLU A C 1
ATOM 751 O O . GLU A 1 95 ? -18.609 1.13 -32.031 1 44.44 95 GLU A O 1
ATOM 756 N N . GLU A 1 96 ? -18.969 0.548 -34.188 1 48 96 GLU A N 1
ATOM 757 C CA . GLU A 1 96 ? -18.391 -0.769 -33.938 1 48 96 GLU A CA 1
ATOM 758 C C . GLU A 1 96 ? -16.922 -0.663 -33.531 1 48 96 GLU A C 1
ATOM 760 O O . GLU A 1 96 ? -16.422 -1.484 -32.781 1 48 96 GLU A O 1
ATOM 765 N N . ASP A 1 97 ? -16.219 0.338 -34.094 1 50.88 97 ASP A N 1
ATOM 766 C CA . ASP A 1 97 ? -14.781 0.442 -33.875 1 50.88 97 ASP A CA 1
ATOM 767 C C . ASP A 1 97 ? -14.477 1.003 -32.5 1 50.88 97 ASP A C 1
ATOM 769 O O . ASP A 1 97 ? -13.344 0.901 -32.031 1 50.88 97 ASP A O 1
ATOM 773 N N . ARG A 1 98 ? -15.555 1.547 -31.828 1 58.62 98 ARG A N 1
ATOM 774 C CA . ARG A 1 98 ? -15.273 2.232 -30.562 1 58.62 98 ARG A CA 1
ATOM 775 C C . ARG A 1 98 ? -15.273 1.255 -29.406 1 58.62 98 ARG A C 1
ATOM 777 O O . ARG A 1 98 ? -14.844 1.598 -28.297 1 58.62 98 ARG A O 1
ATOM 784 N N . TYR A 1 99 ? -15.789 0.096 -29.781 1 73.69 99 TYR A N 1
ATOM 785 C CA . TYR A 1 99 ? -15.859 -0.861 -28.688 1 73.69 99 TYR A CA 1
ATOM 786 C C . TYR A 1 99 ? -14.945 -2.053 -28.938 1 73.69 99 TYR A C 1
ATOM 788 O O . TYR A 1 99 ? -14.781 -2.484 -30.094 1 73.69 99 TYR A O 1
ATOM 796 N N . LYS A 1 100 ? -14.172 -2.328 -28.031 1 81.62 100 LYS A N 1
ATOM 797 C CA . LYS A 1 100 ? -13.383 -3.557 -28.062 1 81.62 100 LYS A CA 1
ATOM 798 C C . LYS A 1 100 ? -14.148 -4.719 -27.438 1 81.62 100 LYS A C 1
ATOM 800 O O . LYS A 1 100 ? -14.594 -4.629 -26.281 1 81.62 100 LYS A O 1
ATOM 805 N N . LYS A 1 101 ? -14.406 -5.75 -28.328 1 85.5 101 LYS A N 1
ATOM 806 C CA . LYS A 1 101 ? -15.117 -6.926 -27.828 1 85.5 101 LYS A CA 1
ATOM 807 C C . LYS A 1 101 ? -14.188 -7.824 -27.016 1 85.5 101 LYS A C 1
ATOM 809 O O . LYS A 1 101 ? -13.148 -8.258 -27.5 1 85.5 101 LYS A O 1
ATOM 814 N N . ILE A 1 102 ? -14.562 -8.062 -25.766 1 88.44 102 ILE A N 1
ATOM 815 C CA . ILE A 1 102 ? -13.75 -8.906 -24.891 1 88.44 102 ILE A CA 1
ATOM 816 C C . ILE A 1 102 ? -14.266 -10.344 -24.938 1 88.44 102 ILE A C 1
ATOM 818 O O . ILE A 1 102 ? -13.477 -11.289 -25.016 1 88.44 102 ILE A O 1
ATOM 822 N N . LEU A 1 103 ? -15.562 -10.492 -24.875 1 92.62 103 LEU A N 1
ATOM 823 C CA . LEU A 1 103 ? -16.188 -11.805 -25.016 1 92.62 103 LEU A CA 1
ATOM 824 C C . LEU A 1 103 ? -16.969 -11.898 -26.312 1 92.62 103 LEU A C 1
ATOM 826 O O . LEU A 1 103 ? -17.688 -10.969 -26.688 1 92.62 103 LEU A O 1
ATOM 830 N N . LYS A 1 104 ? -16.812 -13 -27.062 1 92.75 104 LYS A N 1
ATOM 831 C CA . LYS A 1 104 ? -17.344 -13.102 -28.422 1 92.75 104 LYS A CA 1
ATOM 832 C C . LYS A 1 104 ? -18.281 -14.297 -28.547 1 92.75 104 LYS A C 1
ATOM 834 O O . LYS A 1 104 ? -18.141 -15.102 -29.484 1 92.75 104 LYS A O 1
ATOM 839 N N . GLY A 1 105 ? -19.141 -14.438 -27.656 1 91.38 105 GLY A N 1
ATOM 840 C CA . GLY A 1 105 ? -20.188 -15.438 -27.766 1 91.38 105 GLY A CA 1
ATOM 841 C C . GLY A 1 105 ? -19.844 -16.734 -27.062 1 91.38 105 GLY A C 1
ATOM 842 O O . GLY A 1 105 ? -19.625 -17.766 -27.719 1 91.38 105 GLY A O 1
ATOM 843 N N . ILE A 1 106 ? -19.969 -16.781 -25.812 1 93.38 106 ILE A N 1
ATOM 844 C CA . ILE A 1 106 ? -19.641 -17.953 -25.016 1 93.38 106 ILE A CA 1
ATOM 845 C C . ILE A 1 106 ? -20.922 -18.656 -24.562 1 93.38 106 ILE A C 1
ATOM 847 O O . ILE A 1 106 ? -21.859 -18 -24.078 1 93.38 106 ILE A O 1
ATOM 851 N N . THR A 1 107 ? -20.984 -19.938 -24.828 1 92.44 107 THR A N 1
ATOM 852 C CA . THR A 1 107 ? -22.141 -20.734 -24.438 1 92.44 107 THR A CA 1
ATOM 853 C C . THR A 1 107 ? -21.734 -21.875 -23.5 1 92.44 107 THR A C 1
ATOM 855 O O . THR A 1 107 ? -20.672 -22.484 -23.703 1 92.44 107 THR A O 1
ATOM 858 N N . GLY A 1 108 ? -22.453 -22.109 -22.438 1 91.12 108 GLY A N 1
ATOM 859 C CA . GLY A 1 108 ? -22.172 -23.188 -21.5 1 91.12 108 GLY A CA 1
ATOM 860 C C . GLY A 1 108 ? -23.266 -23.375 -20.469 1 91.12 108 GLY A C 1
ATOM 861 O O . GLY A 1 108 ? -24.266 -22.641 -20.469 1 91.12 108 GLY A O 1
ATOM 862 N N . SER A 1 109 ? -23.141 -24.453 -19.766 1 92.5 109 SER A N 1
ATOM 863 C CA . SER A 1 109 ? -24.078 -24.75 -18.688 1 92.5 109 SER A CA 1
ATOM 864 C C . SER A 1 109 ? -23.406 -25.531 -17.562 1 92.5 109 SER A C 1
ATOM 866 O O . SER A 1 109 ? -22.453 -26.281 -17.797 1 92.5 109 SER A O 1
ATOM 868 N N . ILE A 1 110 ? -23.859 -25.281 -16.359 1 93 110 ILE A N 1
ATOM 869 C CA . ILE A 1 110 ? -23.328 -25.984 -15.195 1 93 110 ILE A CA 1
ATOM 870 C C . ILE A 1 110 ? -24.453 -26.234 -14.195 1 93 110 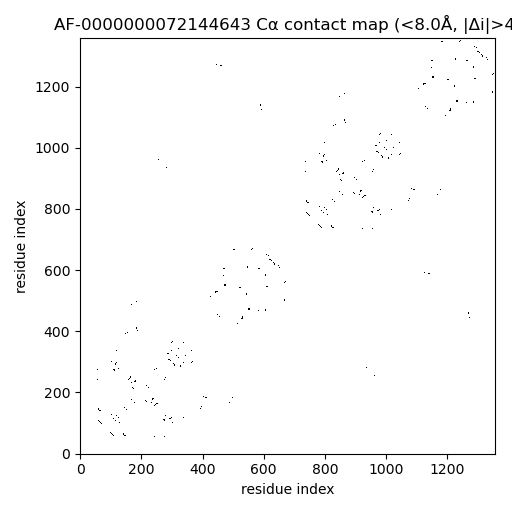ILE A C 1
ATOM 872 O O . ILE A 1 110 ? -25.406 -25.453 -14.102 1 93 110 ILE A O 1
ATOM 876 N N . GLY A 1 111 ? -24.359 -27.391 -13.602 1 91.06 111 GLY A N 1
ATOM 877 C CA . GLY A 1 111 ? -25.375 -27.766 -12.633 1 91.06 111 GLY A CA 1
ATOM 878 C C . GLY A 1 111 ? -24.859 -27.875 -11.219 1 91.06 111 GLY A C 1
ATOM 879 O O . GLY A 1 111 ? -23.656 -27.672 -10.977 1 91.06 111 GLY A O 1
ATOM 880 N N . PRO A 1 112 ? -25.781 -28.156 -10.305 1 93.06 112 PRO A N 1
ATOM 881 C CA . PRO A 1 112 ? -25.375 -28.312 -8.906 1 93.06 112 PRO A CA 1
ATOM 882 C C . PRO A 1 112 ? -24.469 -29.516 -8.688 1 93.06 112 PRO A C 1
ATOM 884 O O . PRO A 1 112 ? -24.656 -30.562 -9.328 1 93.06 112 PRO A O 1
ATOM 887 N N . GLY A 1 113 ? -23.438 -29.328 -7.859 1 93 113 GLY A N 1
ATOM 888 C CA . GLY A 1 113 ? -22.516 -30.422 -7.531 1 93 113 GLY A CA 1
ATOM 889 C C . GLY A 1 113 ? -21.328 -30.5 -8.469 1 93 113 GLY A C 1
ATOM 890 O O . GLY A 1 113 ? -20.5 -31.406 -8.352 1 93 113 GLY A O 1
ATOM 891 N N . GLU A 1 114 ? -21.312 -29.547 -9.375 1 94.69 114 GLU A N 1
ATOM 892 C CA . GLU A 1 114 ? -20.25 -29.562 -10.359 1 94.69 114 GLU A CA 1
ATOM 893 C C . GLU A 1 114 ? -19.328 -28.359 -10.203 1 94.69 114 GLU A C 1
ATOM 895 O O . GLU A 1 114 ? -19.734 -27.312 -9.695 1 94.69 114 GLU A O 1
ATOM 900 N N . ILE A 1 115 ? -18.109 -28.609 -10.594 1 96.44 115 ILE A N 1
ATOM 901 C CA . ILE A 1 115 ? -17.109 -27.531 -10.625 1 96.44 115 ILE A CA 1
ATOM 902 C C . ILE A 1 115 ? -16.703 -27.25 -12.07 1 96.44 115 ILE A C 1
ATOM 904 O O . ILE A 1 115 ? -16.234 -28.141 -12.773 1 96.44 115 ILE A O 1
ATOM 908 N N . LEU A 1 116 ? -16.969 -26.047 -12.531 1 97 116 LEU A N 1
ATOM 909 C CA . LEU A 1 116 ? -16.547 -25.594 -13.852 1 97 116 LEU A CA 1
ATOM 910 C C . LEU A 1 116 ? -15.258 -24.781 -13.773 1 97 116 LEU A C 1
ATOM 912 O O . LEU A 1 116 ? -15.188 -23.797 -13.039 1 97 116 LEU A O 1
ATOM 916 N N . ALA A 1 117 ? -14.289 -25.172 -14.453 1 96.19 117 ALA A N 1
ATOM 917 C CA . ALA A 1 117 ? -13.023 -24.453 -14.5 1 96.19 117 ALA A CA 1
ATOM 918 C C . ALA A 1 117 ? -12.914 -23.609 -15.773 1 96.19 117 ALA A C 1
ATOM 920 O O . ALA A 1 117 ? -13.109 -24.125 -16.875 1 96.19 117 ALA A O 1
ATOM 921 N N . LEU A 1 118 ? -12.742 -22.375 -15.586 1 95.88 118 LEU A N 1
ATOM 922 C CA . LEU A 1 118 ? -12.445 -21.469 -16.703 1 95.88 118 LEU A CA 1
ATOM 923 C C . LEU A 1 118 ? -10.938 -21.344 -16.906 1 95.88 118 LEU A C 1
ATOM 925 O O . LEU A 1 118 ? -10.227 -20.844 -16.031 1 95.88 118 LEU A O 1
ATOM 929 N N . MET A 1 119 ? -10.492 -21.797 -18.031 1 93.19 119 MET A N 1
ATOM 930 C CA . MET A 1 119 ? -9.062 -21.766 -18.328 1 93.19 119 MET A CA 1
ATOM 931 C C . MET A 1 119 ? -8.773 -20.969 -19.594 1 93.19 119 MET A C 1
ATOM 933 O O . MET A 1 119 ? -9.648 -20.828 -20.453 1 93.19 119 MET A O 1
ATOM 937 N N . GLY A 1 120 ? -7.621 -20.422 -19.703 1 89.19 120 GLY A N 1
ATOM 938 C CA . GLY A 1 120 ? -7.176 -19.625 -20.844 1 89.19 120 GLY A CA 1
ATOM 939 C C . GLY A 1 120 ? -6.008 -18.719 -20.5 1 89.19 120 GLY A C 1
ATOM 940 O O . GLY A 1 120 ? -5.664 -18.547 -19.328 1 89.19 120 GLY A O 1
ATOM 941 N N . PRO A 1 121 ? -5.453 -18.219 -21.531 1 84.19 121 PRO A N 1
ATOM 942 C CA . PRO A 1 121 ? -4.348 -17.297 -21.312 1 84.19 121 PRO A CA 1
ATOM 943 C C . PRO A 1 121 ? -4.797 -15.984 -20.656 1 84.19 121 PRO A C 1
ATOM 945 O O . PRO A 1 121 ? -6 -15.75 -20.516 1 84.19 121 PRO A O 1
ATOM 948 N N . SER A 1 122 ? -3.809 -15.211 -20.188 1 78.06 122 SER A N 1
ATOM 949 C CA . SER A 1 122 ? -4.129 -13.93 -19.562 1 78.06 122 SER A CA 1
ATOM 950 C C . SER A 1 122 ? -4.801 -12.984 -20.562 1 78.06 122 SER A C 1
ATOM 952 O O . SER A 1 122 ? -4.387 -12.891 -21.719 1 78.06 122 SER A O 1
ATOM 954 N N . GLY A 1 123 ? -5.891 -12.398 -20.234 1 78.62 123 GLY A N 1
ATOM 955 C CA . GLY A 1 123 ? -6.602 -11.445 -21.078 1 78.62 123 GLY A CA 1
ATOM 956 C C . GLY A 1 123 ? -7.617 -12.102 -22 1 78.62 123 GLY A C 1
ATOM 957 O O . GLY A 1 123 ? -8.164 -11.453 -22.891 1 78.62 123 GLY A O 1
ATOM 958 N N . SER A 1 124 ? -7.812 -13.32 -21.797 1 85.56 124 SER A N 1
ATOM 959 C CA . SER A 1 124 ? -8.734 -14.039 -22.672 1 85.56 124 SER A CA 1
ATOM 960 C C . SER A 1 124 ? -10.188 -13.703 -22.344 1 85.56 124 SER A C 1
ATOM 962 O O . SER A 1 124 ? -11.078 -13.945 -23.156 1 85.56 124 SER A O 1
ATOM 964 N N . GLY A 1 125 ? -10.422 -13.203 -21.156 1 89.44 125 GLY A N 1
ATOM 965 C CA . GLY A 1 125 ? -11.781 -12.828 -20.797 1 89.44 125 GLY A CA 1
ATOM 966 C C . GLY A 1 125 ? -12.359 -13.664 -19.672 1 89.44 125 GLY A C 1
ATOM 967 O O . GLY A 1 125 ? -13.555 -13.578 -19.375 1 89.44 125 GLY A O 1
ATOM 968 N N . LYS A 1 126 ? -11.547 -14.477 -18.984 1 91.81 126 LYS A N 1
ATOM 969 C CA . LYS A 1 126 ? -12.008 -15.344 -17.906 1 91.81 126 LYS A CA 1
ATOM 970 C C . LYS A 1 126 ? -12.656 -14.531 -16.781 1 91.81 126 LYS A C 1
ATOM 972 O O . LYS A 1 126 ? -13.789 -14.812 -16.391 1 91.81 126 LYS A O 1
ATOM 977 N N . THR A 1 127 ? -11.953 -13.492 -16.312 1 88.88 127 THR A N 1
ATOM 978 C CA . THR A 1 127 ? -12.43 -12.664 -15.211 1 88.88 127 THR A CA 1
ATOM 979 C C . THR A 1 127 ? -13.664 -11.875 -15.625 1 88.88 127 THR A C 1
ATOM 981 O O . THR A 1 127 ? -14.586 -11.688 -14.82 1 88.88 127 THR A O 1
ATOM 984 N N . THR A 1 128 ? -13.75 -11.445 -16.891 1 89.88 128 THR A N 1
ATOM 985 C CA . THR A 1 128 ? -14.898 -10.703 -17.406 1 89.88 128 THR A CA 1
ATOM 986 C C . THR A 1 128 ? -16.141 -11.594 -17.438 1 89.88 128 THR A C 1
ATOM 988 O O . THR A 1 128 ? -17.234 -11.164 -17.078 1 89.88 128 THR A O 1
ATOM 991 N N . LEU A 1 129 ? -15.914 -12.789 -17.891 1 93.81 129 LEU A N 1
ATOM 992 C CA . LEU A 1 129 ? -17.031 -13.727 -17.922 1 93.81 129 LEU A CA 1
ATOM 993 C C . LEU A 1 129 ? -17.578 -13.977 -16.516 1 93.81 129 LEU A C 1
ATOM 995 O O . LEU A 1 129 ? -18.797 -14 -16.312 1 93.81 129 LEU A O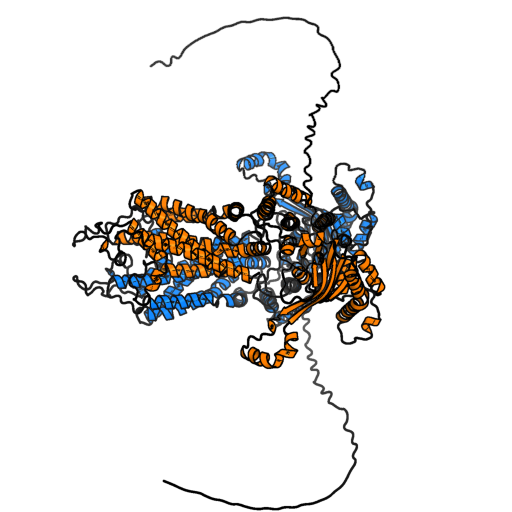 1
ATOM 999 N N . LEU A 1 130 ? -16.641 -14.156 -15.555 1 93.56 130 LEU A N 1
ATOM 1000 C CA . LEU A 1 130 ? -17.047 -14.383 -14.172 1 93.56 130 LEU A CA 1
ATOM 1001 C C . LEU A 1 130 ? -17.828 -13.188 -13.633 1 93.56 130 LEU A C 1
ATOM 1003 O O . LEU A 1 130 ? -18.828 -13.367 -12.93 1 93.56 130 LEU A O 1
ATOM 1007 N N . ARG A 1 131 ? -17.469 -12.008 -14.016 1 89.62 131 ARG A N 1
ATOM 1008 C CA . ARG A 1 131 ? -18.141 -10.797 -13.555 1 89.62 131 ARG A CA 1
ATOM 1009 C C . ARG A 1 131 ? -19.5 -10.641 -14.227 1 89.62 131 ARG A C 1
ATOM 1011 O O . ARG A 1 131 ? -20.438 -10.109 -13.625 1 89.62 131 ARG A O 1
ATOM 1018 N N . VAL A 1 132 ? -19.594 -11.055 -15.43 1 91.81 132 VAL A N 1
ATOM 1019 C CA . VAL A 1 132 ? -20.859 -11 -16.156 1 91.81 132 VAL A CA 1
ATOM 1020 C C . VAL A 1 132 ? -21.844 -11.984 -15.539 1 91.81 132 VAL A C 1
ATOM 1022 O O . VAL A 1 132 ? -23.016 -11.648 -15.312 1 91.81 132 VAL A O 1
ATOM 1025 N N . ILE A 1 133 ? -21.297 -13.102 -15.203 1 92.12 133 ILE A N 1
ATOM 1026 C CA . ILE A 1 133 ? -22.141 -14.141 -14.633 1 92.12 133 ILE A CA 1
ATOM 1027 C C . ILE A 1 133 ? -22.594 -13.727 -13.234 1 92.12 133 ILE A C 1
ATOM 1029 O O . ILE A 1 133 ? -23.719 -14.023 -12.836 1 92.12 133 ILE A O 1
ATOM 1033 N N . SER A 1 134 ? -21.766 -13.031 -12.508 1 88.88 134 SER A N 1
ATOM 1034 C CA . SER A 1 134 ? -22.094 -12.609 -11.148 1 88.88 134 SER A CA 1
ATOM 1035 C C . SER A 1 134 ? -23.047 -11.414 -11.148 1 88.88 134 SER A C 1
ATOM 1037 O O . SER A 1 134 ? -23.578 -11.031 -10.102 1 88.88 134 SER A O 1
ATOM 1039 N N . GLY A 1 135 ? -23.219 -10.797 -12.281 1 82.88 135 GLY A N 1
ATOM 1040 C CA . GLY A 1 135 ? -24.094 -9.641 -12.375 1 82.88 135 GLY A CA 1
ATOM 1041 C C . GLY A 1 135 ? -23.406 -8.336 -12.039 1 82.88 135 GLY A C 1
ATOM 1042 O O . GLY A 1 135 ? -24.062 -7.305 -11.875 1 82.88 135 GLY A O 1
ATOM 1043 N N . ARG A 1 136 ? -22.188 -8.383 -11.891 1 78.12 136 ARG A N 1
ATOM 1044 C CA . ARG A 1 136 ? -21.438 -7.172 -11.562 1 78.12 136 ARG A CA 1
ATOM 1045 C C . ARG A 1 136 ? -21.219 -6.309 -12.797 1 78.12 136 ARG A C 1
ATOM 1047 O O . ARG A 1 136 ? -21.016 -5.098 -12.688 1 78.12 136 ARG A O 1
ATOM 1054 N N . LEU A 1 137 ? -21.219 -6.938 -13.961 1 81.75 137 LEU A N 1
ATOM 1055 C CA . LEU A 1 137 ? -21.125 -6.238 -15.242 1 81.75 137 LEU A CA 1
ATOM 1056 C C . LEU A 1 137 ? -22.391 -6.449 -16.078 1 81.75 137 LEU A C 1
ATOM 1058 O O . LEU A 1 137 ? -22.531 -7.473 -16.75 1 81.75 137 LEU A O 1
ATOM 1062 N N . LEU A 1 138 ? -23.266 -5.551 -15.977 1 76.38 138 LEU A N 1
ATOM 1063 C CA . LEU A 1 138 ? -24.531 -5.719 -16.672 1 76.38 138 LEU A CA 1
ATOM 1064 C C . LEU A 1 138 ? -24.609 -4.82 -17.906 1 76.38 138 LEU A C 1
ATOM 1066 O O . LEU A 1 138 ? -25.234 -5.18 -18.906 1 76.38 138 LEU A O 1
ATOM 1070 N N . GLU A 1 139 ? -23.781 -3.855 -17.812 1 79.69 139 GLU A N 1
ATOM 1071 C CA . GLU A 1 139 ? -23.844 -2.91 -18.922 1 79.69 139 GLU A CA 1
ATOM 1072 C C . GLU A 1 139 ? -23.062 -3.434 -20.125 1 79.69 139 GLU A C 1
ATOM 1074 O O . GLU A 1 139 ? -22.016 -4.047 -19.984 1 79.69 139 GLU A O 1
ATOM 1079 N N . ASN A 1 140 ? -23.594 -3.381 -21.344 1 82 140 ASN A N 1
ATOM 1080 C CA . ASN A 1 140 ? -22.969 -3.723 -22.609 1 82 140 ASN A CA 1
ATOM 1081 C C . ASN A 1 140 ? -22.828 -5.234 -22.781 1 82 140 ASN A C 1
ATOM 1083 O O . ASN A 1 140 ? -21.859 -5.707 -23.375 1 82 140 ASN A O 1
ATOM 1087 N N . THR A 1 141 ? -23.609 -5.973 -21.969 1 87.94 141 THR A N 1
ATOM 1088 C CA . THR A 1 141 ? -23.594 -7.426 -22.094 1 87.94 141 THR A CA 1
ATOM 1089 C C . THR A 1 141 ? -24.75 -7.902 -22.984 1 87.94 141 THR A C 1
ATOM 1091 O O . THR A 1 141 ? -25.875 -7.406 -22.875 1 87.94 141 THR A O 1
ATOM 1094 N N . LYS A 1 142 ? -24.391 -8.602 -24.016 1 89.12 142 LYS A N 1
ATOM 1095 C CA . LYS A 1 142 ? -25.375 -9.25 -24.875 1 89.12 142 LYS A CA 1
ATOM 1096 C C . LYS A 1 142 ? -25.391 -10.758 -24.641 1 89.12 142 LYS A C 1
ATOM 1098 O O . LYS A 1 142 ? -24.375 -11.344 -24.281 1 89.12 142 LYS A O 1
ATOM 1103 N N . GLY A 1 143 ? -26.484 -11.336 -24.656 1 89.12 143 GLY A N 1
ATOM 1104 C CA . GLY A 1 143 ? -26.641 -12.766 -24.438 1 89.12 143 GLY A CA 1
ATOM 1105 C C . GLY A 1 143 ? -27.656 -13.109 -23.375 1 89.12 143 GLY A C 1
ATOM 1106 O O . GLY A 1 143 ? -28.281 -12.219 -22.781 1 89.12 143 GLY A O 1
ATOM 1107 N N . LYS A 1 144 ? -27.859 -14.406 -23.25 1 88.75 144 LYS A N 1
ATOM 1108 C CA . LYS A 1 144 ? -28.844 -14.852 -22.281 1 88.75 144 LYS A CA 1
ATOM 1109 C C . LYS A 1 144 ? -28.203 -15.641 -21.141 1 88.75 144 LYS A C 1
ATOM 1111 O O . LYS A 1 144 ? -27.516 -16.641 -21.375 1 88.75 144 LYS A O 1
ATOM 1116 N N . ILE A 1 145 ? -28.297 -15.141 -19.984 1 92.12 145 ILE A N 1
ATOM 1117 C CA . ILE A 1 145 ? -27.828 -15.828 -18.781 1 92.12 145 ILE A CA 1
ATOM 1118 C C . ILE A 1 145 ? -29.016 -16.109 -17.859 1 92.12 145 ILE A C 1
ATOM 1120 O O . ILE A 1 145 ? -29.766 -15.203 -17.484 1 92.12 145 ILE A O 1
ATOM 1124 N N . THR A 1 146 ? -29.188 -17.312 -17.609 1 91.31 146 THR A N 1
ATOM 1125 C CA . THR A 1 146 ? -30.328 -17.672 -16.766 1 91.31 146 THR A CA 1
ATOM 1126 C C . THR A 1 146 ? -29.875 -18.516 -15.578 1 91.31 146 THR A C 1
ATOM 1128 O O . THR A 1 146 ? -28.922 -19.281 -15.68 1 91.31 146 THR A O 1
ATOM 1131 N N . TYR A 1 147 ? -30.516 -18.328 -14.508 1 92.06 147 TYR A N 1
ATOM 1132 C CA . TYR A 1 147 ? -30.359 -19.078 -13.266 1 92.06 147 TYR A CA 1
ATOM 1133 C C . TYR A 1 147 ? -31.625 -19.891 -12.961 1 92.06 147 TYR A C 1
ATOM 1135 O O . TYR A 1 147 ? -32.656 -19.328 -12.586 1 92.06 147 TYR A O 1
ATOM 1143 N N . ASN A 1 148 ? -31.531 -21.109 -13.086 1 89.5 148 ASN A N 1
ATOM 1144 C CA . ASN A 1 148 ? -32.75 -21.938 -13.031 1 89.5 148 ASN A CA 1
ATOM 1145 C C . ASN A 1 148 ? -33.812 -21.438 -13.992 1 89.5 148 ASN A C 1
ATOM 1147 O O . ASN A 1 148 ? -34.969 -21.266 -13.602 1 89.5 148 ASN A O 1
ATOM 1151 N N . ASP A 1 149 ? -33.375 -20.969 -15.148 1 87.62 149 ASP A N 1
ATOM 1152 C CA . ASP A 1 149 ? -34.219 -20.531 -16.25 1 87.62 149 ASP A CA 1
ATOM 1153 C C . ASP A 1 149 ? -34.875 -19.188 -15.938 1 87.62 149 ASP A C 1
ATOM 1155 O O . ASP A 1 149 ? -35.938 -18.859 -16.5 1 87.62 149 ASP A O 1
ATOM 1159 N N . VAL A 1 150 ? -34.344 -18.562 -14.922 1 88.5 150 VAL A N 1
ATOM 1160 C CA . VAL A 1 150 ? -34.812 -17.203 -14.594 1 88.5 150 VAL A CA 1
ATOM 1161 C C . VAL A 1 150 ? -33.688 -16.219 -14.859 1 88.5 150 VAL A C 1
ATOM 1163 O O . VAL A 1 150 ? -32.5 -16.5 -14.586 1 88.5 150 VAL A O 1
ATOM 1166 N N . PRO A 1 151 ? -34.062 -15.133 -15.422 1 87.94 151 PRO A N 1
ATOM 1167 C CA . PRO A 1 151 ? -33.031 -14.125 -15.664 1 87.94 151 PRO A CA 1
ATOM 1168 C C . PRO A 1 151 ? -32.5 -13.523 -14.375 1 87.94 151 PRO A C 1
ATOM 1170 O O . PRO A 1 151 ? -33 -13.797 -13.289 1 87.94 151 PRO A O 1
ATOM 1173 N N . TYR A 1 152 ? -31.469 -12.812 -14.539 1 88.19 152 TYR A N 1
ATOM 1174 C CA . TYR A 1 152 ? -30.781 -12.203 -13.398 1 88.19 152 TYR A CA 1
ATOM 1175 C C . TYR A 1 152 ? -31.703 -11.242 -12.656 1 88.19 152 TYR A C 1
ATOM 1177 O O . TYR A 1 152 ? -32.344 -10.406 -13.273 1 88.19 152 TYR A O 1
ATOM 1185 N N . THR A 1 153 ? -31.875 -11.445 -11.391 1 83 153 THR A N 1
ATOM 1186 C CA . THR A 1 153 ? -32.625 -10.57 -10.5 1 83 153 THR A CA 1
ATOM 1187 C C . THR A 1 153 ? -31.828 -10.234 -9.25 1 83 153 THR A C 1
ATOM 1189 O O . THR A 1 153 ? -30.875 -10.938 -8.922 1 83 153 THR A O 1
ATOM 1192 N N . PRO A 1 154 ? -32.094 -9.234 -8.625 1 79.44 154 PRO A N 1
ATOM 1193 C CA . PRO A 1 154 ? -31.406 -8.891 -7.383 1 79.44 154 PRO A CA 1
ATOM 1194 C C . PRO A 1 154 ? -31.5 -9.992 -6.328 1 79.44 154 PRO A C 1
ATOM 1196 O O . PRO A 1 154 ? -30.594 -10.125 -5.496 1 79.44 154 PRO A O 1
ATOM 1199 N N . ALA A 1 155 ? -32.531 -10.727 -6.445 1 80.25 155 ALA A N 1
ATOM 1200 C CA . ALA A 1 155 ? -32.656 -11.836 -5.504 1 80.25 155 ALA A CA 1
ATOM 1201 C C . ALA A 1 155 ? -31.609 -12.906 -5.762 1 80.25 155 ALA A C 1
ATOM 1203 O O . ALA A 1 155 ? -31.109 -13.531 -4.824 1 80.25 155 ALA A O 1
ATOM 1204 N N . VAL A 1 156 ? -31.312 -13.039 -7.004 1 85.12 156 VAL A N 1
ATOM 1205 C CA . VAL A 1 156 ? -30.312 -14.039 -7.387 1 85.12 156 VAL A CA 1
ATOM 1206 C C . VAL A 1 156 ? -28.922 -13.578 -6.941 1 85.12 156 VAL A C 1
ATOM 1208 O O . VAL A 1 156 ? -28.078 -14.398 -6.59 1 85.12 156 VAL A O 1
ATOM 1211 N N . LYS A 1 157 ? -28.75 -12.328 -6.891 1 80.88 157 LYS A N 1
ATOM 1212 C CA . LYS A 1 157 ? -27.453 -11.758 -6.516 1 80.88 157 LYS A CA 1
ATOM 1213 C C . LYS A 1 157 ? -27.062 -12.172 -5.098 1 80.88 157 LYS A C 1
ATOM 1215 O O . LYS A 1 157 ? -25.891 -12.422 -4.82 1 80.88 157 LYS A O 1
ATOM 1220 N N . ARG A 1 158 ? -28.016 -12.359 -4.285 1 78.5 158 ARG A N 1
ATOM 1221 C CA . ARG A 1 158 ? -27.766 -12.695 -2.887 1 78.5 158 ARG A CA 1
ATOM 1222 C C . ARG A 1 158 ? -27.375 -14.164 -2.734 1 78.5 158 ARG A C 1
ATOM 1224 O O . ARG A 1 158 ? -26.828 -14.562 -1.703 1 78.5 158 ARG A O 1
ATOM 1231 N N . ARG A 1 159 ? -27.656 -14.867 -3.74 1 86.81 159 ARG A N 1
ATOM 1232 C CA . ARG A 1 159 ? -27.359 -16.297 -3.689 1 86.81 159 ARG A CA 1
ATOM 1233 C C . ARG A 1 159 ? -26.031 -16.594 -4.383 1 86.81 159 ARG A C 1
ATOM 1235 O O . ARG A 1 159 ? -25.609 -17.75 -4.465 1 86.81 159 ARG A O 1
ATOM 1242 N N . ILE A 1 160 ? -25.469 -15.5 -4.812 1 89.69 160 ILE A N 1
ATOM 1243 C CA . ILE A 1 160 ? -24.188 -15.648 -5.504 1 89.69 160 ILE A CA 1
ATOM 1244 C C . ILE A 1 160 ? -23.047 -15.172 -4.605 1 89.69 160 ILE A C 1
ATOM 1246 O O . ILE A 1 160 ? -23.109 -14.078 -4.047 1 89.69 160 ILE A O 1
ATOM 1250 N N . GLY A 1 161 ? -22.125 -16.094 -4.312 1 90 161 GLY A N 1
ATOM 1251 C CA . GLY A 1 161 ? -20.891 -15.719 -3.637 1 90 161 GLY A CA 1
ATOM 1252 C C . GLY A 1 161 ? -19.75 -15.453 -4.594 1 90 161 GLY A C 1
ATOM 1253 O O . GLY A 1 161 ? -19.5 -16.234 -5.516 1 90 161 GLY A O 1
ATOM 1254 N N . PHE A 1 162 ? -19.141 -14.273 -4.434 1 90.38 162 PHE A N 1
ATOM 1255 C CA . PHE A 1 162 ? -18.031 -13.898 -5.301 1 90.38 162 PHE A CA 1
ATOM 1256 C C . PHE A 1 162 ? -16.75 -13.695 -4.492 1 90.38 162 PHE A C 1
ATOM 1258 O O . PHE A 1 162 ? -16.719 -12.867 -3.584 1 90.38 162 PHE A O 1
ATOM 1265 N N . VAL A 1 163 ? -15.75 -14.508 -4.797 1 90.69 163 VAL A N 1
ATOM 1266 C CA . VAL A 1 163 ? -14.438 -14.352 -4.184 1 90.69 163 VAL A CA 1
ATOM 1267 C C . VAL A 1 163 ? -13.461 -13.742 -5.191 1 90.69 163 VAL A C 1
ATOM 1269 O O . VAL A 1 163 ? -13.125 -14.375 -6.191 1 90.69 163 VAL A O 1
ATOM 1272 N N . ALA A 1 164 ? -13.023 -12.562 -4.898 1 86.81 164 ALA A N 1
ATOM 1273 C CA . ALA A 1 164 ? -12.125 -11.844 -5.801 1 86.81 164 ALA A CA 1
ATOM 1274 C C . ALA A 1 164 ? -10.703 -12.383 -5.703 1 86.81 164 ALA A C 1
ATOM 1276 O O . ALA A 1 164 ? -10.398 -13.18 -4.816 1 86.81 164 ALA A O 1
ATOM 1277 N N . GLN A 1 165 ? -9.922 -11.922 -6.605 1 82.88 165 GLN A N 1
ATOM 1278 C CA . GLN A 1 165 ? -8.531 -12.367 -6.688 1 82.88 165 GLN A CA 1
ATOM 1279 C C . GLN A 1 165 ? -7.727 -11.875 -5.488 1 82.88 165 GLN A C 1
ATOM 1281 O O . GLN A 1 165 ? -6.961 -12.633 -4.895 1 82.88 165 GLN A O 1
ATOM 1286 N N . GLU A 1 166 ? -7.922 -10.602 -5.125 1 81.12 166 GLU A N 1
ATOM 1287 C CA . GLU A 1 166 ? -7.207 -10.055 -3.979 1 81.12 166 GLU A CA 1
ATOM 1288 C C . GLU A 1 166 ? -8 -10.258 -2.689 1 81.12 166 GLU A C 1
ATOM 1290 O O . GLU A 1 166 ? -9.211 -10.047 -2.662 1 81.12 166 GLU A O 1
ATOM 1295 N N . ASP A 1 167 ? -7.234 -10.695 -1.734 1 85.19 167 ASP A N 1
ATOM 1296 C CA . ASP A 1 167 ? -7.859 -10.922 -0.435 1 85.19 167 ASP A CA 1
ATOM 1297 C C . ASP A 1 167 ? -7.906 -9.625 0.38 1 85.19 167 ASP A C 1
ATOM 1299 O O . ASP A 1 167 ? -6.875 -9.148 0.857 1 85.19 167 ASP A O 1
ATOM 1303 N N . VAL A 1 168 ? -9.039 -9.078 0.479 1 88.25 168 VAL A N 1
ATOM 1304 C CA . VAL A 1 168 ? -9.211 -7.836 1.229 1 88.25 168 VAL A CA 1
ATOM 1305 C C . VAL A 1 168 ? -9.883 -8.125 2.568 1 88.25 168 VAL A C 1
ATOM 1307 O O . VAL A 1 168 ? -11.102 -8.242 2.643 1 88.25 168 VAL A O 1
ATOM 1310 N N . LEU A 1 169 ? -9.109 -8.344 3.592 1 92 169 LEU A N 1
ATOM 1311 C CA . LEU A 1 169 ? -9.562 -8.586 4.957 1 92 169 LEU A CA 1
ATOM 1312 C C . LEU A 1 169 ? -8.867 -7.648 5.938 1 92 169 LEU A C 1
ATOM 1314 O O . LEU A 1 169 ? -7.734 -7.227 5.703 1 92 169 LEU A O 1
ATOM 1318 N N . PHE A 1 170 ? -9.555 -7.34 6.977 1 91.5 170 PHE A N 1
ATOM 1319 C CA . PHE A 1 170 ? -8.945 -6.488 7.992 1 91.5 170 PHE A CA 1
ATOM 1320 C C . PHE A 1 170 ? -7.77 -7.191 8.656 1 91.5 170 PHE A C 1
ATOM 1322 O O . PHE A 1 170 ? -7.938 -8.25 9.273 1 91.5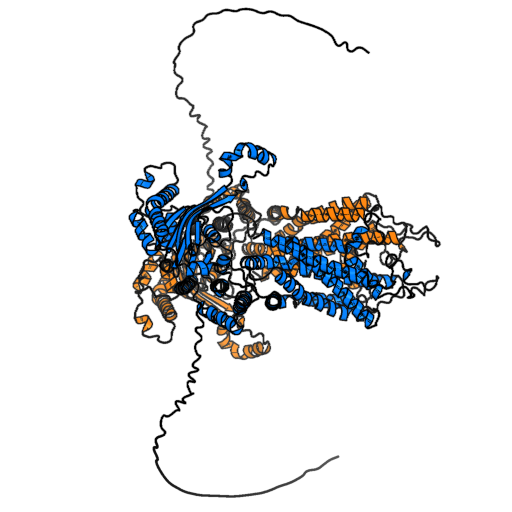 170 PHE A O 1
ATOM 1329 N N . PRO A 1 171 ? -6.594 -6.602 8.594 1 90.81 171 PRO A N 1
ATOM 1330 C CA . PRO A 1 171 ? -5.398 -7.262 9.117 1 90.81 171 PRO A CA 1
ATOM 1331 C C . PRO A 1 171 ? -5.391 -7.34 10.641 1 90.81 171 PRO A C 1
ATOM 1333 O O . PRO A 1 171 ? -4.719 -8.203 11.219 1 90.81 171 PRO A O 1
ATOM 1336 N N . GLN A 1 172 ? -6.16 -6.543 11.336 1 91.19 172 GLN A N 1
ATOM 1337 C CA . GLN A 1 172 ? -6.098 -6.449 12.789 1 91.19 172 GLN A CA 1
ATOM 1338 C C . GLN A 1 172 ? -7.004 -7.488 13.445 1 91.19 172 GLN A C 1
ATOM 1340 O O . GLN A 1 172 ? -6.883 -7.754 14.641 1 91.19 172 GLN A O 1
ATOM 1345 N N . LEU A 1 173 ? -7.855 -8.047 12.672 1 94 173 LEU A N 1
ATOM 1346 C CA . LEU A 1 173 ? -8.805 -9.008 13.227 1 94 173 LEU A CA 1
ATOM 1347 C C . LEU A 1 173 ? -8.281 -10.438 13.078 1 94 173 LEU A C 1
ATOM 1349 O O . LEU A 1 173 ? -7.441 -10.703 12.211 1 94 173 LEU A O 1
ATOM 1353 N N . THR A 1 174 ? -8.758 -11.281 13.93 1 95.56 174 THR A N 1
ATOM 1354 C CA . THR A 1 174 ? -8.438 -12.703 13.828 1 95.56 174 THR A CA 1
ATOM 1355 C C . THR A 1 174 ? -9.344 -13.398 12.828 1 95.56 174 THR A C 1
ATOM 1357 O O . THR A 1 174 ? -10.352 -12.828 12.391 1 95.56 174 THR A O 1
ATOM 1360 N N . VAL A 1 175 ? -8.984 -14.578 12.477 1 95.81 175 VAL A N 1
ATOM 1361 C CA . VAL A 1 175 ? -9.766 -15.367 11.539 1 95.81 175 VAL A CA 1
ATOM 1362 C C . VAL A 1 175 ? -11.172 -15.578 12.094 1 95.81 175 VAL A C 1
ATOM 1364 O O . VAL A 1 175 ? -12.164 -15.359 11.398 1 95.81 175 VAL A O 1
ATOM 1367 N N . GLU A 1 176 ? -11.25 -15.883 13.312 1 96.19 176 GLU A N 1
ATOM 1368 C CA . GLU A 1 176 ? -12.531 -16.141 13.953 1 96.19 176 GLU A CA 1
ATOM 1369 C C . GLU A 1 176 ? -13.383 -14.875 14.016 1 96.19 176 GLU A C 1
ATOM 1371 O O . GLU A 1 176 ? -14.57 -14.906 13.695 1 96.19 176 GLU A O 1
ATOM 1376 N N . GLU A 1 177 ? -12.781 -13.859 14.461 1 95.31 177 GLU A N 1
ATOM 1377 C CA . GLU A 1 177 ? -13.516 -12.602 14.562 1 95.31 177 GLU A CA 1
ATOM 1378 C C . GLU A 1 177 ? -14.047 -12.156 13.203 1 95.31 177 GLU A C 1
ATOM 1380 O O . GLU A 1 177 ? -15.18 -11.695 13.094 1 95.31 177 GLU A O 1
ATOM 1385 N N . THR A 1 178 ? -13.188 -12.281 12.211 1 95.31 178 THR A N 1
ATOM 1386 C CA . THR A 1 178 ? -13.586 -11.883 10.859 1 95.31 178 THR A CA 1
ATOM 1387 C C . THR A 1 178 ? -14.812 -12.664 10.398 1 95.31 178 THR A C 1
ATOM 1389 O O . THR A 1 178 ? -15.766 -12.086 9.891 1 95.31 178 THR A O 1
ATOM 1392 N N . LEU A 1 179 ? -14.82 -13.953 10.656 1 95.94 179 LEU A N 1
ATOM 1393 C CA . LEU A 1 179 ? -15.93 -14.805 10.219 1 95.94 179 LEU A CA 1
ATOM 1394 C C . LEU A 1 179 ? -17.156 -14.594 11.094 1 95.94 179 LEU A C 1
ATOM 1396 O O . LEU A 1 179 ? -18.281 -14.625 10.602 1 95.94 179 LEU A O 1
ATOM 1400 N N . VAL A 1 180 ? -16.969 -14.32 12.352 1 95.19 180 VAL A N 1
ATOM 1401 C CA . VAL A 1 180 ? -18.094 -14.086 13.258 1 95.19 180 VAL A CA 1
ATOM 1402 C C . VAL A 1 180 ? -18.797 -12.789 12.883 1 95.19 180 VAL A C 1
ATOM 1404 O O . VAL A 1 180 ? -20.031 -12.75 12.812 1 95.19 180 VAL A O 1
ATOM 1407 N N . PHE A 1 181 ? -18.031 -11.789 12.633 1 93.62 181 PHE A N 1
ATOM 1408 C CA . PHE A 1 181 ? -18.641 -10.516 12.266 1 93.62 181 PHE A CA 1
ATOM 1409 C C . PHE A 1 181 ? -19.391 -10.633 10.945 1 93.62 181 PHE A C 1
ATOM 1411 O O . PHE A 1 181 ? -20.469 -10.062 10.781 1 93.62 181 PHE A O 1
ATOM 1418 N N . SER A 1 182 ? -18.797 -11.32 10.047 1 91.88 182 SER A N 1
ATOM 1419 C CA . SER A 1 182 ? -19.484 -11.539 8.781 1 91.88 182 SER A CA 1
ATOM 1420 C C . SER A 1 182 ? -20.781 -12.328 8.984 1 91.88 182 SER A C 1
ATOM 1422 O O . SER A 1 182 ? -21.812 -12 8.398 1 91.88 182 SER A O 1
ATOM 1424 N N . ALA A 1 183 ? -20.719 -13.32 9.836 1 92.38 183 ALA A N 1
ATOM 1425 C CA . ALA A 1 183 ? -21.891 -14.148 10.117 1 92.38 183 ALA A CA 1
ATOM 1426 C C . ALA A 1 183 ? -23 -13.328 10.781 1 92.38 183 ALA A C 1
ATOM 1428 O O . ALA A 1 183 ? -24.172 -13.461 10.445 1 92.38 183 ALA A O 1
ATOM 1429 N N . LEU A 1 184 ? -22.641 -12.484 11.672 1 92.25 184 LEU A N 1
ATOM 1430 C CA . LEU A 1 184 ? -23.609 -11.68 12.406 1 92.25 184 LEU A CA 1
ATOM 1431 C C . LEU A 1 184 ? -24.281 -10.672 11.484 1 92.25 184 LEU A C 1
ATOM 1433 O O . LEU A 1 184 ? -25.469 -10.336 11.672 1 92.25 184 LEU A O 1
ATOM 1437 N N . LEU A 1 185 ? -23.578 -10.258 10.469 1 89.94 185 LEU A N 1
ATOM 1438 C CA . LEU A 1 185 ? -24.109 -9.219 9.594 1 89.94 185 LEU A CA 1
ATOM 1439 C C . LEU A 1 185 ? -24.875 -9.82 8.43 1 89.94 185 LEU A C 1
ATOM 1441 O O . LEU A 1 185 ? -25.859 -9.242 7.961 1 89.94 185 LEU A O 1
ATOM 1445 N N . ARG A 1 186 ? -24.484 -10.984 7.961 1 87 186 ARG A N 1
ATOM 1446 C CA . ARG A 1 186 ? -25 -11.469 6.688 1 87 186 ARG A CA 1
ATOM 1447 C C . ARG A 1 186 ? -26.047 -12.555 6.898 1 87 186 ARG A C 1
ATOM 1449 O O . ARG A 1 186 ? -26.875 -12.82 6.016 1 87 186 ARG A O 1
ATOM 1456 N N . LEU A 1 187 ? -25.984 -13.227 7.992 1 87.81 187 LEU A N 1
ATOM 1457 C CA . LEU A 1 187 ? -26.953 -14.297 8.234 1 87.81 187 LEU A CA 1
ATOM 1458 C C . LEU A 1 187 ? -28.281 -13.734 8.703 1 87.81 187 LEU A C 1
ATOM 1460 O O . LEU A 1 187 ? -28.328 -12.656 9.297 1 87.81 187 LEU A O 1
ATOM 1464 N N . PRO A 1 188 ? -29.328 -14.414 8.398 1 83.56 188 PRO A N 1
ATOM 1465 C CA . PRO A 1 188 ? -30.672 -13.914 8.703 1 83.56 188 PRO A CA 1
ATOM 1466 C C . PRO A 1 188 ? -30.906 -13.727 10.203 1 83.56 188 PRO A C 1
ATOM 1468 O O . PRO A 1 188 ? -30.234 -14.367 11.016 1 83.56 188 PRO A O 1
ATOM 1471 N N . THR A 1 189 ? -31.828 -12.906 10.484 1 83 189 THR A N 1
ATOM 1472 C CA . THR A 1 189 ? -32.156 -12.555 11.859 1 83 189 THR A CA 1
ATOM 1473 C C . THR A 1 189 ? -32.906 -13.688 12.539 1 83 189 THR A C 1
ATOM 1475 O O . THR A 1 189 ? -33.031 -13.719 13.773 1 83 189 THR A O 1
ATOM 1478 N N . SER A 1 190 ? -33.406 -14.547 11.727 1 83.5 190 SER A N 1
ATOM 1479 C CA . SER A 1 190 ? -34.156 -15.672 12.289 1 83.5 190 SER A CA 1
ATOM 1480 C C . SER A 1 190 ? -33.219 -16.625 13.047 1 83.5 190 SER A C 1
ATOM 1482 O O . SER A 1 190 ? -33.688 -17.391 13.898 1 83.5 190 SER A O 1
ATOM 1484 N N . MET A 1 191 ? -32 -16.469 12.781 1 87.62 191 MET A N 1
ATOM 1485 C CA . MET A 1 191 ? -31.031 -17.297 13.461 1 87.62 191 MET A CA 1
ATOM 1486 C C . MET A 1 191 ? -30.578 -16.656 14.766 1 87.62 191 MET A C 1
ATOM 1488 O O . MET A 1 191 ? -30.359 -15.438 14.82 1 87.62 191 MET A O 1
ATOM 1492 N N . SER A 1 192 ? -30.547 -17.453 15.758 1 90.19 192 SER A N 1
ATOM 1493 C CA . SER A 1 192 ? -30.031 -16.969 17.031 1 90.19 192 SER A CA 1
ATOM 1494 C C . SER A 1 192 ? -28.516 -16.766 16.969 1 90.19 192 SER A C 1
ATOM 1496 O O . SER A 1 192 ? -27.859 -17.234 16.047 1 90.19 192 SER A O 1
ATOM 1498 N N . LYS A 1 193 ? -28.047 -16.078 17.891 1 91.25 193 LYS A N 1
ATOM 1499 C CA . LYS A 1 193 ? -26.609 -15.82 17.969 1 91.25 193 LYS A CA 1
ATOM 1500 C C . LYS A 1 193 ? -25.828 -17.125 18.125 1 91.25 193 LYS A C 1
ATOM 1502 O O . LYS A 1 193 ? -24.766 -17.297 17.531 1 91.25 193 LYS A O 1
ATOM 1507 N N . GLN A 1 194 ? -26.375 -17.984 18.844 1 92.81 194 GLN A N 1
ATOM 1508 C CA . GLN A 1 194 ? -25.703 -19.266 19.062 1 92.81 194 GLN A CA 1
ATOM 1509 C C . GLN A 1 194 ? -25.641 -20.078 17.781 1 92.81 194 GLN A C 1
ATOM 1511 O O . GLN A 1 194 ? -24.641 -20.75 17.516 1 92.81 194 GLN A O 1
ATOM 1516 N N . GLN A 1 195 ? -26.656 -19.953 17.062 1 92.06 195 GLN A N 1
ATOM 1517 C CA . GLN A 1 195 ? -26.688 -20.672 15.781 1 92.06 195 GLN A CA 1
ATOM 1518 C C . GLN A 1 195 ? -25.656 -20.078 14.805 1 92.06 195 GLN A C 1
ATOM 1520 O O . GLN A 1 195 ? -25.016 -20.812 14.055 1 92.06 195 GLN A O 1
ATOM 1525 N N . LYS A 1 196 ? -25.578 -18.812 14.867 1 92.62 196 LYS A N 1
ATOM 1526 C CA . LYS A 1 196 ? -24.609 -18.156 13.992 1 92.62 196 LYS A CA 1
ATOM 1527 C C . LYS A 1 196 ? -23.188 -18.531 14.375 1 92.62 196 LYS A C 1
ATOM 1529 O O . LYS A 1 196 ? -22.344 -18.766 13.5 1 92.62 196 LYS A O 1
ATOM 1534 N N . TYR A 1 197 ? -22.984 -18.688 15.656 1 94.38 197 TYR A N 1
ATOM 1535 C CA . TYR A 1 197 ? -21.656 -19.094 16.125 1 94.38 197 TYR A CA 1
ATOM 1536 C C . TYR A 1 197 ? -21.375 -20.547 15.742 1 94.38 197 TYR A C 1
ATOM 1538 O O . TYR A 1 197 ? -20.234 -20.891 15.391 1 94.38 197 TYR A O 1
ATOM 1546 N N . ALA A 1 198 ? -22.312 -21.266 15.789 1 93.38 198 ALA A N 1
ATOM 1547 C CA . ALA A 1 198 ? -22.172 -22.672 15.398 1 93.38 198 ALA A CA 1
ATOM 1548 C C . ALA A 1 198 ? -21.859 -22.797 13.914 1 93.38 198 ALA A C 1
ATOM 1550 O O . ALA A 1 198 ? -21.062 -23.656 13.516 1 93.38 198 ALA A O 1
ATOM 1551 N N . LYS A 1 199 ? -22.484 -21.969 13.219 1 92.88 199 LYS A N 1
ATOM 1552 C CA . LYS A 1 199 ? -22.219 -21.969 11.781 1 92.88 199 LYS A CA 1
ATOM 1553 C C . LYS A 1 199 ? -20.781 -21.562 11.484 1 92.88 199 LYS A C 1
ATOM 1555 O O . LYS A 1 199 ? -20.141 -22.125 10.586 1 92.88 199 LYS A O 1
ATOM 1560 N N . VAL A 1 200 ? -20.312 -20.625 12.195 1 95.38 200 VAL A N 1
ATOM 1561 C CA . VAL A 1 200 ? -18.938 -20.188 12.031 1 95.38 200 VAL A CA 1
ATOM 1562 C C . VAL A 1 200 ? -17.984 -21.328 12.398 1 95.38 200 VAL A C 1
ATOM 1564 O O . VAL A 1 200 ? -17.016 -21.578 11.688 1 95.38 200 VAL A O 1
ATOM 1567 N N . ASP A 1 201 ? -18.328 -22.031 13.422 1 94.69 201 ASP A N 1
ATOM 1568 C CA . ASP A 1 201 ? -17.5 -23.156 13.867 1 94.69 201 ASP A CA 1
ATOM 1569 C C . ASP A 1 201 ? -17.453 -24.25 12.805 1 94.69 201 ASP A C 1
ATOM 1571 O O . ASP A 1 201 ? -16.406 -24.828 12.539 1 94.69 201 ASP A O 1
ATOM 1575 N N . THR A 1 202 ? -18.547 -24.484 12.25 1 90.75 202 THR A N 1
ATOM 1576 C CA . THR A 1 202 ? -18.625 -25.5 11.203 1 90.75 202 THR A CA 1
ATOM 1577 C C . THR A 1 202 ? -17.828 -25.078 9.977 1 90.75 202 THR A C 1
ATOM 1579 O O . THR A 1 202 ? -17.141 -25.891 9.359 1 90.75 202 THR A O 1
ATOM 1582 N N . THR A 1 203 ? -17.953 -23.844 9.648 1 91.94 203 THR A N 1
ATOM 1583 C CA . THR A 1 203 ? -17.234 -23.328 8.484 1 91.94 203 THR A CA 1
ATOM 1584 C C . THR A 1 203 ? -15.734 -23.406 8.719 1 91.94 203 THR A C 1
ATOM 1586 O O . THR A 1 203 ? -14.977 -23.75 7.812 1 91.94 203 THR A O 1
ATOM 1589 N N . ILE A 1 204 ? -15.305 -23.078 9.906 1 94.5 204 ILE A N 1
ATOM 1590 C CA . ILE A 1 204 ? -13.883 -23.109 10.258 1 94.5 204 ILE A CA 1
ATOM 1591 C C . ILE A 1 204 ? -13.367 -24.547 10.141 1 94.5 204 ILE A C 1
ATOM 1593 O O . ILE A 1 204 ? -12.266 -24.781 9.633 1 94.5 204 ILE A O 1
ATOM 1597 N N . LYS A 1 205 ? -14.148 -25.453 10.508 1 89.75 205 LYS A N 1
ATOM 1598 C CA . LYS A 1 205 ? -13.781 -26.859 10.422 1 89.75 205 LYS A CA 1
ATOM 1599 C C . LYS A 1 205 ? -13.75 -27.344 8.969 1 89.75 205 LYS A C 1
ATOM 1601 O O . LYS A 1 205 ? -12.812 -28.031 8.562 1 89.75 205 LYS A O 1
ATOM 1606 N N . GLU A 1 206 ? -14.742 -26.906 8.289 1 85.56 206 GLU A N 1
ATOM 1607 C CA . GLU A 1 206 ? -14.836 -27.297 6.887 1 85.56 206 GLU A CA 1
ATOM 1608 C C . GLU A 1 206 ? -13.656 -26.781 6.074 1 85.56 206 GLU A C 1
ATOM 1610 O O . GLU A 1 206 ? -13.203 -27.438 5.133 1 85.56 206 GLU A O 1
ATOM 1615 N N . LEU A 1 207 ? -13.18 -25.625 6.449 1 89.44 207 LEU A N 1
ATOM 1616 C CA . LEU A 1 207 ? -12.109 -25 5.684 1 89.44 207 LEU A CA 1
ATOM 1617 C C . LEU A 1 207 ? -10.742 -25.344 6.277 1 89.44 207 LEU A C 1
ATOM 1619 O O . LEU A 1 207 ? -9.711 -24.938 5.742 1 89.44 207 LEU A O 1
ATOM 1623 N N . GLY A 1 208 ? -10.648 -26.047 7.344 1 87 208 GLY A N 1
ATOM 1624 C CA . GLY A 1 208 ? -9.398 -26.438 7.973 1 87 208 GLY A CA 1
ATOM 1625 C C . GLY A 1 208 ? -8.656 -25.281 8.602 1 87 208 GLY A C 1
ATOM 1626 O O . GLY A 1 208 ? -7.43 -25.188 8.508 1 87 208 GLY A O 1
ATOM 1627 N N . LEU A 1 209 ? -9.352 -24.359 9.156 1 91.19 209 LEU A N 1
ATOM 1628 C CA . LEU A 1 209 ? -8.758 -23.172 9.742 1 91.19 209 LEU A CA 1
ATOM 1629 C C . LEU A 1 209 ? -8.719 -23.281 11.266 1 91.19 209 LEU A C 1
ATOM 1631 O O . LEU A 1 209 ? -8.5 -22.281 11.953 1 91.19 209 LEU A O 1
ATOM 1635 N N . GLU A 1 210 ? -8.82 -24.375 11.836 1 92.12 210 GLU A N 1
ATOM 1636 C CA . GLU A 1 210 ? -8.922 -24.578 13.281 1 92.12 210 GLU A CA 1
ATOM 1637 C C . GLU A 1 210 ? -7.621 -24.203 13.984 1 92.12 210 GLU A C 1
ATOM 1639 O O . GLU A 1 210 ? -7.648 -23.578 15.047 1 92.12 210 GLU A O 1
ATOM 1644 N N . ARG A 1 211 ? -6.57 -24.438 13.359 1 87.94 211 ARG A N 1
ATOM 1645 C CA . ARG A 1 211 ? -5.277 -24.172 13.992 1 87.94 211 ARG A CA 1
ATOM 1646 C C . ARG A 1 211 ? -4.988 -22.688 14.047 1 87.94 211 ARG A C 1
ATOM 1648 O O . ARG A 1 211 ? -4.305 -22.203 14.953 1 87.94 211 ARG A O 1
ATOM 1655 N N . CYS A 1 212 ? -5.516 -21.984 13.078 1 90.81 212 CYS A N 1
ATOM 1656 C CA . CYS A 1 212 ? -5.203 -20.562 13 1 90.81 212 CYS A CA 1
ATOM 1657 C C . CYS A 1 212 ? -6.414 -19.703 13.375 1 90.81 212 CYS A C 1
ATOM 1659 O O . CYS A 1 212 ? -6.477 -18.531 13.039 1 90.81 212 CYS A O 1
ATOM 1661 N N . ARG A 1 213 ? -7.332 -20.25 14.07 1 92.88 213 ARG A N 1
ATOM 1662 C CA . ARG A 1 213 ? -8.578 -19.578 14.43 1 92.88 213 ARG A CA 1
ATOM 1663 C C . ARG A 1 213 ? -8.312 -18.312 15.219 1 92.88 213 ARG A C 1
ATOM 1665 O O . ARG A 1 213 ? -8.961 -17.281 14.992 1 92.88 213 ARG A O 1
ATOM 1672 N N . GLY A 1 214 ? -7.34 -18.312 16.094 1 92.69 214 GLY A N 1
ATOM 1673 C CA . GLY A 1 214 ? -7.062 -17.188 16.969 1 92.69 214 GLY A CA 1
ATOM 1674 C C . GLY A 1 214 ? -5.93 -16.312 16.469 1 92.69 214 GLY A C 1
ATOM 1675 O O . GLY A 1 214 ? -5.531 -15.359 17.141 1 92.69 214 GLY A O 1
ATOM 1676 N N . THR A 1 215 ? -5.504 -16.578 15.297 1 92.19 215 THR A N 1
ATOM 1677 C CA . THR A 1 215 ? -4.395 -15.82 14.734 1 92.19 215 THR A CA 1
ATOM 1678 C C . THR A 1 215 ? -4.906 -14.641 13.914 1 92.19 215 THR A C 1
ATOM 1680 O O . THR A 1 215 ? -5.934 -14.75 13.234 1 92.19 215 THR A O 1
ATOM 1683 N N . LYS A 1 216 ? -4.207 -13.562 13.984 1 93.19 216 LYS A N 1
ATOM 1684 C CA . LYS A 1 216 ? -4.586 -12.375 13.219 1 93.19 216 LYS A CA 1
ATOM 1685 C C . LYS A 1 216 ? -4.328 -12.57 11.734 1 93.19 216 LYS A C 1
ATOM 1687 O O . LYS A 1 216 ? -3.428 -13.32 11.352 1 93.19 216 LYS A O 1
ATOM 1692 N N . ILE A 1 217 ? -5.133 -12 10.891 1 91.56 217 ILE A N 1
ATOM 1693 C CA . ILE A 1 217 ? -5 -12.125 9.445 1 91.56 217 ILE A CA 1
ATOM 1694 C C . ILE A 1 217 ? -3.67 -11.516 8.992 1 91.56 217 ILE A C 1
ATOM 1696 O O . ILE A 1 217 ? -2.928 -12.133 8.227 1 91.56 217 ILE A O 1
ATOM 1700 N N . GLY A 1 218 ? -3.355 -10.453 9.547 1 81.5 218 GLY A N 1
ATOM 1701 C CA . GLY A 1 218 ? -2.084 -9.836 9.203 1 81.5 218 GLY A CA 1
ATOM 1702 C C . GLY A 1 218 ? -2.041 -9.305 7.785 1 81.5 218 GLY A C 1
ATOM 1703 O O . GLY A 1 218 ? -3.016 -9.43 7.039 1 81.5 218 GLY A O 1
ATOM 1704 N N . GLY A 1 219 ? -0.92 -8.562 7.344 1 67.12 219 GLY A N 1
ATOM 1705 C CA . GLY A 1 219 ? -0.718 -7.969 6.035 1 67.12 219 GLY A CA 1
ATOM 1706 C C . GLY A 1 219 ? 0.387 -6.93 6.016 1 67.12 219 GLY A C 1
ATOM 1707 O O . GLY A 1 219 ? 0.684 -6.312 7.043 1 67.12 219 GLY A O 1
ATOM 1708 N N . GLY A 1 220 ? 1.034 -6.973 4.891 1 57.25 220 GLY A N 1
ATOM 1709 C CA . GLY A 1 220 ? 2.117 -6.016 4.746 1 57.25 220 GLY A CA 1
ATOM 1710 C C . GLY A 1 220 ? 3.217 -6.191 5.777 1 57.25 220 GLY A C 1
ATOM 1711 O O . GLY A 1 220 ? 3.973 -7.164 5.723 1 57.25 220 GLY A O 1
ATOM 1712 N N . PHE A 1 221 ? 3.082 -5.43 6.844 1 55.88 221 PHE A N 1
ATOM 1713 C CA . PHE A 1 221 ? 4.156 -5.379 7.828 1 55.88 221 PHE A CA 1
ATOM 1714 C C . PHE A 1 221 ? 3.77 -6.145 9.086 1 55.88 221 PHE A C 1
ATOM 1716 O O . PHE A 1 221 ? 4.609 -6.383 9.961 1 55.88 221 PHE A O 1
ATOM 1723 N N . LEU A 1 222 ? 2.518 -6.668 9.055 1 61.88 222 LEU A N 1
ATOM 1724 C CA . LEU A 1 222 ? 2.055 -7.379 10.242 1 61.88 222 LEU A CA 1
ATOM 1725 C C . LEU A 1 222 ? 2.141 -8.891 10.039 1 61.88 222 LEU A C 1
ATOM 1727 O O . LEU A 1 222 ? 1.729 -9.406 9 1 61.88 222 LEU A O 1
ATOM 1731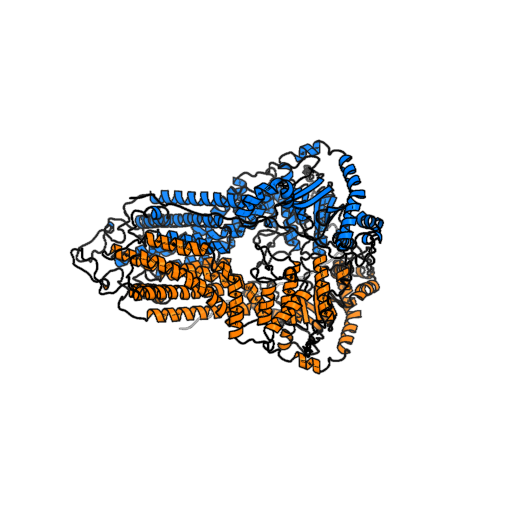 N N . LYS A 1 223 ? 2.766 -9.516 10.93 1 73.31 223 LYS A N 1
ATOM 1732 C CA . LYS A 1 223 ? 2.824 -10.977 10.883 1 73.31 223 LYS A CA 1
ATOM 1733 C C . LYS A 1 223 ? 1.438 -11.586 11.055 1 73.31 223 LYS A C 1
ATOM 1735 O O . LYS A 1 223 ? 0.648 -11.125 11.883 1 73.31 223 LYS A O 1
ATOM 1740 N N . GLY A 1 224 ? 1.006 -12.375 10.195 1 83.44 224 GLY A N 1
ATOM 1741 C CA . GLY A 1 224 ? -0.298 -13.016 10.289 1 83.44 224 GLY A CA 1
ATOM 1742 C C . GLY A 1 224 ? -0.326 -14.398 9.672 1 83.44 224 GLY A C 1
ATOM 1743 O O . GLY A 1 224 ? 0.673 -15.125 9.711 1 83.44 224 GLY A O 1
ATOM 1744 N N . ILE A 1 225 ? -1.465 -14.781 9.305 1 86 225 ILE A N 1
ATOM 1745 C CA . ILE A 1 225 ? -1.704 -16.109 8.758 1 86 225 ILE A CA 1
ATOM 1746 C C . ILE A 1 225 ? -1.032 -16.234 7.391 1 86 225 ILE A C 1
ATOM 1748 O O . ILE A 1 225 ? -0.616 -15.234 6.801 1 86 225 ILE A O 1
ATOM 1752 N N . SER A 1 226 ? -0.878 -17.469 6.941 1 79.38 226 SER A N 1
ATOM 1753 C CA . SER A 1 226 ? -0.236 -17.766 5.66 1 79.38 226 SER A CA 1
ATOM 1754 C C . SER A 1 226 ? -1.138 -17.375 4.492 1 79.38 226 SER A C 1
ATOM 1756 O O . SER A 1 226 ? -2.324 -17.094 4.684 1 79.38 226 SER A O 1
ATOM 1758 N N . GLY A 1 227 ? -0.618 -17.281 3.307 1 79.38 227 GLY A N 1
ATOM 1759 C CA . GLY A 1 227 ? -1.384 -16.953 2.113 1 79.38 227 GLY A CA 1
ATOM 1760 C C . GLY A 1 227 ? -2.518 -17.938 1.85 1 79.38 227 GLY A C 1
ATOM 1761 O O . GLY A 1 227 ? -3.617 -17.516 1.472 1 79.38 227 GLY A O 1
ATOM 1762 N N . GLY A 1 228 ? -2.244 -19.203 2.031 1 83.12 228 GLY A N 1
ATOM 1763 C CA . GLY A 1 228 ? -3.277 -20.219 1.846 1 83.12 228 GLY A CA 1
ATOM 1764 C C . GLY A 1 228 ? -4.406 -20.109 2.852 1 83.12 228 GLY A C 1
ATOM 1765 O O . GLY A 1 228 ? -5.578 -20.25 2.498 1 83.12 228 GLY A O 1
ATOM 1766 N N . GLU A 1 229 ? -3.986 -19.828 4.055 1 86.75 229 GLU A N 1
ATOM 1767 C CA . GLU A 1 229 ? -4.992 -19.656 5.098 1 86.75 229 GLU A CA 1
ATOM 1768 C C . GLU A 1 229 ? -5.824 -18.406 4.855 1 86.75 229 GLU A C 1
ATOM 1770 O O . GLU A 1 229 ? -7.027 -18.391 5.121 1 86.75 229 GLU A O 1
ATOM 1775 N N . ARG A 1 230 ? -5.18 -17.438 4.398 1 90.5 230 ARG A N 1
ATOM 1776 C CA . ARG A 1 230 ? -5.875 -16.188 4.098 1 90.5 230 ARG A CA 1
ATOM 1777 C C . ARG A 1 230 ? -6.895 -16.391 2.982 1 90.5 230 ARG A C 1
ATOM 1779 O O . ARG A 1 230 ? -8 -15.852 3.043 1 90.5 230 ARG A O 1
ATOM 1786 N N . LYS A 1 231 ? -6.547 -17.141 2.021 1 89.5 231 LYS A N 1
ATOM 1787 C CA . LYS A 1 231 ? -7.465 -17.422 0.92 1 89.5 231 LYS A CA 1
ATOM 1788 C C . LYS A 1 231 ? -8.664 -18.25 1.398 1 89.5 231 LYS A C 1
ATOM 1790 O O . LYS A 1 231 ? -9.805 -17.969 1.018 1 89.5 231 LYS A O 1
ATOM 1795 N N . ARG A 1 232 ? -8.375 -19.219 2.168 1 90.31 232 ARG A N 1
ATOM 1796 C CA . ARG A 1 232 ? -9.461 -20.031 2.701 1 90.31 232 ARG A CA 1
ATOM 1797 C C . ARG A 1 232 ? -10.375 -19.219 3.6 1 90.31 232 ARG A C 1
ATOM 1799 O O . ARG A 1 232 ? -11.586 -19.438 3.637 1 90.31 232 ARG A O 1
ATOM 1806 N N . THR A 1 233 ? -9.766 -18.281 4.258 1 93.56 233 THR A N 1
ATOM 1807 C CA . THR A 1 233 ? -10.57 -17.391 5.078 1 93.56 233 THR A CA 1
ATOM 1808 C C . THR A 1 233 ? -11.461 -16.516 4.199 1 93.56 233 THR A C 1
ATOM 1810 O O . THR A 1 233 ? -12.625 -16.266 4.535 1 93.56 233 THR A O 1
ATOM 1813 N N . SER A 1 234 ? -10.914 -16.031 3.139 1 92.44 234 SER A N 1
ATOM 1814 C CA . SER A 1 234 ? -11.688 -15.219 2.205 1 92.44 234 SER A CA 1
ATOM 1815 C C . SER A 1 234 ? -12.859 -16 1.625 1 92.44 234 SER A C 1
ATOM 1817 O O . SER A 1 234 ? -13.945 -15.461 1.443 1 92.44 234 SER A O 1
ATOM 1819 N N . ILE A 1 235 ? -12.648 -17.219 1.356 1 91.56 235 ILE A N 1
ATOM 1820 C CA . ILE A 1 235 ? -13.711 -18.094 0.866 1 91.56 235 ILE A CA 1
ATOM 1821 C C . ILE A 1 235 ? -14.758 -18.297 1.961 1 91.56 235 ILE A C 1
ATOM 1823 O O . ILE A 1 235 ? -15.961 -18.281 1.692 1 91.56 235 ILE A O 1
ATOM 1827 N N . GLY A 1 236 ? -14.219 -18.531 3.148 1 91.69 236 GLY A N 1
ATOM 1828 C CA . GLY A 1 236 ? -15.125 -18.672 4.277 1 91.69 236 GLY A CA 1
ATOM 1829 C C . GLY A 1 236 ? -16.016 -17.453 4.48 1 91.69 236 GLY A C 1
ATOM 1830 O O . GLY A 1 236 ? -17.188 -17.594 4.848 1 91.69 236 GLY A O 1
ATOM 1831 N N . TYR A 1 237 ? -15.422 -16.375 4.18 1 90.94 237 TYR A N 1
ATOM 1832 C CA . TYR A 1 237 ? -16.141 -15.109 4.281 1 90.94 237 TYR A CA 1
ATOM 1833 C C . TYR A 1 237 ? -17.359 -15.094 3.373 1 90.94 237 TYR A C 1
ATOM 1835 O O . TYR A 1 237 ? -18.391 -14.516 3.723 1 90.94 237 TYR A O 1
ATOM 1843 N N . GLU A 1 238 ? -17.359 -15.852 2.316 1 88 238 GLU A N 1
ATOM 1844 C CA . GLU A 1 238 ? -18.453 -15.891 1.349 1 88 238 GLU A CA 1
ATOM 1845 C C . GLU A 1 238 ? -19.344 -17.094 1.579 1 88 238 GLU A C 1
ATOM 1847 O O . GLU A 1 238 ? -20.562 -17.016 1.386 1 88 238 GLU A O 1
ATOM 1852 N N . ILE A 1 239 ? -18.812 -18.172 2.025 1 89.44 239 ILE A N 1
ATOM 1853 C CA . ILE A 1 239 ? -19.547 -19.422 2.119 1 89.44 239 ILE A CA 1
ATOM 1854 C C . ILE A 1 239 ? -20.469 -19.391 3.346 1 89.44 239 ILE A C 1
ATOM 1856 O O . ILE A 1 239 ? -21.406 -20.172 3.449 1 89.44 239 ILE A O 1
ATOM 1860 N N . LEU A 1 240 ? -20.125 -18.516 4.191 1 88.12 240 LEU A N 1
ATOM 1861 C CA . LEU A 1 240 ? -20.891 -18.422 5.43 1 88.12 240 LEU A CA 1
ATOM 1862 C C . LEU A 1 240 ? -22.375 -18.203 5.137 1 88.12 240 LEU A C 1
ATOM 1864 O O . LEU A 1 240 ? -23.234 -18.641 5.895 1 88.12 240 LEU A O 1
ATOM 1868 N N . VAL A 1 241 ? -22.672 -17.469 4.078 1 84.81 241 VAL A N 1
ATOM 1869 C CA . VAL A 1 241 ? -24.062 -17.141 3.76 1 84.81 241 VAL A CA 1
ATOM 1870 C C . VAL A 1 241 ? -24.672 -18.266 2.918 1 84.81 241 VAL A C 1
ATOM 1872 O O . VAL A 1 241 ? -25.797 -18.141 2.445 1 84.81 241 VAL A O 1
ATOM 1875 N N . ASP A 1 242 ? -24 -19.25 2.715 1 84.69 242 ASP A N 1
ATOM 1876 C CA . ASP A 1 242 ? -24.438 -20.453 2.008 1 84.69 242 ASP A CA 1
ATOM 1877 C C . ASP A 1 242 ? -24.922 -20.109 0.596 1 84.69 242 ASP A C 1
ATOM 1879 O O . ASP A 1 242 ? -26.047 -20.422 0.222 1 84.69 242 ASP A O 1
ATOM 1883 N N . PRO A 1 243 ? -24.062 -19.547 -0.139 1 89.69 243 PRO A N 1
ATOM 1884 C CA . PRO A 1 243 ? -24.438 -19.266 -1.526 1 89.69 243 PRO A CA 1
ATOM 1885 C C . PRO A 1 243 ? -24.641 -20.547 -2.348 1 89.69 243 PRO A C 1
ATOM 1887 O O . PRO A 1 243 ? -23.984 -21.562 -2.096 1 89.69 243 PRO A O 1
ATOM 1890 N N . SER A 1 244 ? -25.594 -20.469 -3.266 1 91.75 244 SER A N 1
ATOM 1891 C CA . SER A 1 244 ? -25.859 -21.594 -4.156 1 91.75 244 SER A CA 1
ATOM 1892 C C . SER A 1 244 ? -24.844 -21.625 -5.305 1 91.75 244 SER A C 1
ATOM 1894 O O . SER A 1 244 ? -24.516 -22.703 -5.82 1 91.75 244 SER A O 1
ATOM 1896 N N . LEU A 1 245 ? -24.484 -20.438 -5.645 1 94.06 245 LEU A N 1
ATOM 1897 C CA . LEU A 1 245 ? -23.484 -20.297 -6.707 1 94.06 245 LEU A CA 1
ATOM 1898 C C . LEU A 1 245 ? -22.234 -19.594 -6.191 1 94.06 245 LEU A C 1
ATOM 1900 O O . LEU A 1 245 ? -22.312 -18.5 -5.633 1 94.06 245 LEU A O 1
ATOM 1904 N N . LEU A 1 246 ? -21.156 -20.297 -6.281 1 94.94 246 LEU A N 1
ATOM 1905 C CA . LEU A 1 246 ? -19.891 -19.75 -5.809 1 94.94 246 LEU A CA 1
ATOM 1906 C C . LEU A 1 246 ? -18.953 -19.484 -6.973 1 94.94 246 LEU A C 1
ATOM 1908 O O . LEU A 1 246 ? -18.641 -20.391 -7.75 1 94.94 246 LEU A O 1
ATOM 1912 N N . LEU A 1 247 ? -18.594 -18.219 -7.152 1 96 247 LEU A N 1
ATOM 1913 C CA . LEU A 1 247 ? -17.656 -17.797 -8.195 1 96 247 LEU A CA 1
ATOM 1914 C C . LEU A 1 247 ? -16.312 -17.406 -7.594 1 96 247 LEU A C 1
ATOM 1916 O O . LEU A 1 247 ? -16.25 -16.547 -6.719 1 96 247 LEU A O 1
ATOM 1920 N N . LEU A 1 248 ? -15.242 -18.047 -8.016 1 95.5 248 LEU A N 1
ATOM 1921 C CA . LEU A 1 248 ? -13.906 -17.781 -7.496 1 95.5 248 LEU A CA 1
ATOM 1922 C C . LEU A 1 248 ? -12.977 -17.297 -8.602 1 95.5 248 LEU A C 1
ATOM 1924 O O . LEU A 1 248 ? -12.805 -17.984 -9.617 1 95.5 248 LEU A O 1
ATOM 1928 N N . ASP A 1 249 ? -12.445 -16.141 -8.398 1 92 249 ASP A N 1
ATOM 1929 C CA . ASP A 1 249 ? -11.5 -15.586 -9.367 1 92 249 ASP A CA 1
ATOM 1930 C C . ASP A 1 249 ? -10.062 -15.883 -8.961 1 92 249 ASP A C 1
ATOM 1932 O O . ASP A 1 249 ? -9.508 -15.234 -8.078 1 92 249 ASP A O 1
ATOM 1936 N N . GLU A 1 250 ? -9.422 -16.766 -9.555 1 88.75 250 GLU A N 1
ATOM 1937 C CA . GLU A 1 250 ? -8.031 -17.188 -9.375 1 88.75 250 GLU A CA 1
ATOM 1938 C C . GLU A 1 250 ? -7.727 -17.453 -7.906 1 88.75 250 GLU A C 1
ATOM 1940 O O . GLU A 1 250 ? -6.789 -16.875 -7.352 1 88.75 250 GLU A O 1
ATOM 1945 N N . PRO A 1 251 ? -8.375 -18.422 -7.332 1 89.19 251 PRO A N 1
ATOM 1946 C CA . PRO A 1 251 ? -8.195 -18.688 -5.902 1 89.19 251 PRO A CA 1
ATOM 1947 C C . PRO A 1 251 ? -6.852 -19.344 -5.59 1 89.19 251 PRO A C 1
ATOM 1949 O O . PRO A 1 251 ? -6.406 -19.328 -4.441 1 89.19 251 PRO A O 1
ATOM 1952 N N . THR A 1 252 ? -6.223 -19.938 -6.582 1 85.19 252 THR A N 1
ATOM 1953 C CA . THR A 1 252 ? -4.984 -20.672 -6.328 1 85.19 252 THR A CA 1
ATOM 1954 C C . THR A 1 252 ? -3.771 -19.812 -6.668 1 85.19 252 THR A C 1
ATOM 1956 O O . THR A 1 252 ? -2.631 -20.25 -6.512 1 85.19 252 THR A O 1
ATOM 1959 N N . SER A 1 253 ? -4.008 -18.656 -7.098 1 77.12 253 SER A N 1
ATOM 1960 C CA . SER A 1 253 ? -2.896 -17.781 -7.457 1 77.12 253 SER A CA 1
ATOM 1961 C C . SER A 1 253 ? -2.043 -17.438 -6.242 1 77.12 253 SER A C 1
ATOM 1963 O O . SER A 1 253 ? -2.572 -17.109 -5.18 1 77.12 253 SER A O 1
ATOM 1965 N N . GLY A 1 254 ? -0.737 -17.656 -6.363 1 69.88 254 GLY A N 1
ATOM 1966 C CA . GLY A 1 254 ? 0.179 -17.312 -5.289 1 69.88 254 GLY A CA 1
ATOM 1967 C C . GLY A 1 254 ? 0.303 -18.391 -4.238 1 69.88 254 GLY A C 1
ATOM 1968 O O . GLY A 1 254 ? 1.019 -18.234 -3.248 1 69.88 254 GLY A O 1
ATOM 1969 N N . LEU A 1 255 ? -0.474 -19.438 -4.441 1 76.38 255 LEU A N 1
ATOM 1970 C CA . LEU A 1 255 ? -0.412 -20.547 -3.49 1 76.38 255 LEU A CA 1
ATOM 1971 C C . LEU A 1 255 ? 0.533 -21.641 -3.984 1 76.38 255 LEU A C 1
ATOM 1973 O O . LEU A 1 255 ? 0.705 -21.812 -5.191 1 76.38 255 LEU A O 1
ATOM 1977 N N . ASP A 1 256 ? 1.073 -22.312 -3.018 1 72.25 256 ASP A N 1
ATOM 1978 C CA . ASP A 1 256 ? 1.859 -23.484 -3.371 1 72.25 256 ASP A CA 1
ATOM 1979 C C . ASP A 1 256 ? 0.955 -24.656 -3.742 1 72.25 256 ASP A C 1
ATOM 1981 O O . ASP A 1 256 ? -0.255 -24.609 -3.512 1 72.25 256 ASP A O 1
ATOM 1985 N N . SER A 1 257 ? 1.48 -25.641 -4.234 1 72.06 257 SER A N 1
ATOM 1986 C CA . SER A 1 257 ? 0.738 -26.781 -4.762 1 72.06 257 SER A CA 1
ATOM 1987 C C . SER A 1 257 ? -0.038 -27.5 -3.66 1 72.06 257 SER A C 1
ATOM 1989 O O . SER A 1 257 ? -1.179 -27.922 -3.867 1 72.06 257 SER A O 1
ATOM 1991 N N . THR A 1 258 ? 0.615 -27.562 -2.535 1 72.88 258 THR A N 1
ATOM 1992 C CA . THR A 1 258 ? -0.048 -28.281 -1.445 1 72.88 258 THR A CA 1
ATOM 1993 C C . THR A 1 258 ? -1.265 -27.5 -0.955 1 72.88 258 THR A C 1
ATOM 1995 O O . THR A 1 258 ? -2.338 -28.078 -0.759 1 72.88 258 THR A O 1
ATOM 1998 N N . SER A 1 259 ? -1.01 -26.234 -0.796 1 79.38 259 SER A N 1
ATOM 1999 C CA . SER A 1 259 ? -2.109 -25.375 -0.358 1 79.38 259 SER A CA 1
ATOM 2000 C C . SER A 1 259 ? -3.203 -25.297 -1.417 1 79.38 259 SER A C 1
ATOM 2002 O O . SER A 1 259 ? -4.391 -25.266 -1.088 1 79.38 259 SER A O 1
ATOM 2004 N N . ALA A 1 260 ? -2.77 -25.234 -2.648 1 83.88 260 ALA A N 1
ATOM 2005 C CA . ALA A 1 260 ? -3.736 -25.203 -3.742 1 83.88 260 ALA A CA 1
ATOM 2006 C C . ALA A 1 260 ? -4.566 -26.484 -3.785 1 83.88 260 ALA A C 1
ATOM 2008 O O . ALA A 1 260 ? -5.781 -26.438 -3.99 1 83.88 260 ALA A O 1
ATOM 2009 N N . ASN A 1 261 ? -3.939 -27.625 -3.604 1 82.62 261 ASN A N 1
ATOM 2010 C CA . ASN A 1 261 ? -4.641 -28.891 -3.596 1 82.62 261 ASN A CA 1
ATOM 2011 C C . ASN A 1 261 ? -5.629 -28.984 -2.438 1 82.62 261 ASN A C 1
ATOM 2013 O O . ASN A 1 261 ? -6.75 -29.469 -2.609 1 82.62 261 ASN A O 1
ATOM 2017 N N . LYS A 1 262 ? -5.121 -28.531 -1.326 1 83 262 LYS A N 1
ATOM 2018 C CA . LYS A 1 262 ? -6.004 -28.547 -0.165 1 83 262 LYS A CA 1
ATOM 2019 C C . LYS A 1 262 ? -7.227 -27.656 -0.402 1 83 262 LYS A C 1
ATOM 2021 O O . LYS A 1 262 ? -8.344 -28.016 -0.015 1 83 262 LYS A O 1
ATOM 2026 N N . LEU A 1 263 ? -7.023 -26.562 -0.974 1 88.56 263 LEU A N 1
ATOM 2027 C CA . LEU A 1 263 ? -8.109 -25.641 -1.279 1 88.56 263 LEU A CA 1
ATOM 2028 C C . LEU A 1 263 ? -9.117 -26.281 -2.234 1 88.56 263 LEU A C 1
ATOM 2030 O O . LEU A 1 263 ? -10.328 -26.188 -2.027 1 88.56 263 LEU A O 1
ATOM 2034 N N . LEU A 1 264 ? -8.688 -26.953 -3.225 1 89.69 264 LEU A N 1
ATOM 2035 C CA . LEU A 1 264 ? -9.578 -27.547 -4.215 1 89.69 264 LEU A CA 1
ATOM 2036 C C . LEU A 1 264 ? -10.344 -28.734 -3.625 1 89.69 264 LEU A C 1
ATOM 2038 O O . LEU A 1 264 ? -11.484 -28.984 -4 1 89.69 264 LEU A O 1
ATOM 2042 N N . LEU A 1 265 ? -9.641 -29.406 -2.768 1 88.25 265 LEU A N 1
ATOM 2043 C CA . LEU A 1 265 ? -10.336 -30.484 -2.068 1 88.25 265 LEU A CA 1
ATOM 2044 C C . LEU A 1 265 ? -11.492 -29.922 -1.238 1 88.25 265 LEU A C 1
ATOM 2046 O O . LEU A 1 265 ? -12.57 -30.516 -1.185 1 88.25 265 LEU A O 1
ATOM 2050 N N . THR A 1 266 ? -11.172 -28.844 -0.675 1 88.5 266 THR A N 1
ATOM 2051 C CA . THR A 1 266 ? -12.211 -28.172 0.093 1 88.5 266 THR A CA 1
ATOM 2052 C C . THR A 1 266 ? -13.352 -27.734 -0.818 1 88.5 266 THR A C 1
ATOM 2054 O O . THR A 1 266 ? -14.523 -27.875 -0.476 1 88.5 266 THR A O 1
ATOM 2057 N N . LEU A 1 267 ? -13.062 -27.219 -1.946 1 91.5 267 LEU A N 1
ATOM 2058 C CA . LEU A 1 267 ? -14.07 -26.766 -2.898 1 91.5 267 LEU A CA 1
ATOM 2059 C C . LEU A 1 267 ? -14.891 -27.938 -3.428 1 91.5 267 LEU A C 1
ATOM 2061 O O . LEU A 1 267 ? -16.094 -27.812 -3.652 1 91.5 267 LEU A O 1
ATOM 2065 N N . GLN A 1 268 ? -14.242 -29.031 -3.641 1 92.44 268 GLN A N 1
ATOM 2066 C CA . GLN A 1 268 ? -14.945 -30.234 -4.078 1 92.44 268 GLN A CA 1
ATOM 2067 C C . GLN A 1 268 ? -15.969 -30.688 -3.039 1 92.44 268 GLN A C 1
ATOM 2069 O O . GLN A 1 268 ? -17.062 -31.109 -3.389 1 92.44 268 GLN A O 1
ATOM 2074 N N . GLY A 1 269 ? -15.453 -30.578 -1.827 1 89.25 269 GLY A N 1
ATOM 2075 C CA . GLY A 1 269 ? -16.391 -30.891 -0.755 1 89.25 269 GLY A CA 1
ATOM 2076 C C . GLY A 1 269 ? -17.609 -29.969 -0.741 1 89.25 269 GLY A C 1
ATOM 2077 O O . GLY A 1 269 ? -18.734 -30.438 -0.525 1 89.25 269 GLY A O 1
ATOM 2078 N N . LEU A 1 270 ? -17.422 -28.781 -1.014 1 89.31 270 LEU A N 1
ATOM 2079 C CA . LEU A 1 270 ? -18.5 -27.797 -1.052 1 89.31 270 LEU A CA 1
ATOM 2080 C C . LEU A 1 270 ? -19.422 -28.062 -2.236 1 89.31 270 LEU A C 1
ATOM 2082 O O . LEU A 1 270 ? -20.641 -27.906 -2.127 1 89.31 270 LEU A O 1
ATOM 2086 N N . ALA A 1 271 ? -18.859 -28.422 -3.344 1 92.81 271 ALA A N 1
ATOM 2087 C CA . ALA A 1 271 ? -19.656 -28.75 -4.527 1 92.81 271 ALA A CA 1
ATOM 2088 C C . ALA A 1 271 ? -20.516 -29.984 -4.293 1 92.81 271 ALA A C 1
ATOM 2090 O O . ALA A 1 271 ? -21.703 -30 -4.656 1 92.81 271 ALA A O 1
ATOM 2091 N N . LYS A 1 272 ? -19.953 -30.953 -3.666 1 89.94 272 LYS A N 1
ATOM 2092 C CA . LYS A 1 272 ? -20.656 -32.188 -3.398 1 89.94 272 LYS A CA 1
ATOM 2093 C C . LYS A 1 272 ? -21.844 -31.969 -2.459 1 89.94 272 LYS A C 1
ATOM 2095 O O . LYS A 1 272 ? -22.828 -32.719 -2.488 1 89.94 272 LYS A O 1
ATOM 2100 N N . ALA A 1 273 ? -21.703 -30.922 -1.708 1 87.19 273 ALA A N 1
ATOM 2101 C CA . ALA A 1 273 ? -22.781 -30.562 -0.795 1 87.19 273 ALA A CA 1
ATOM 2102 C C . ALA A 1 273 ? -23.922 -29.906 -1.543 1 87.19 273 ALA A C 1
ATOM 2104 O O . ALA A 1 273 ? -24.953 -29.578 -0.947 1 87.19 273 ALA A O 1
ATOM 2105 N N . GLY A 1 274 ? -23.766 -29.688 -2.855 1 88.94 274 GLY A N 1
ATOM 2106 C CA . GLY A 1 274 ? -24.891 -29.203 -3.652 1 88.94 274 GLY A CA 1
ATOM 2107 C C . GLY A 1 274 ? -24.656 -27.828 -4.25 1 88.94 274 GLY A C 1
ATOM 2108 O O . GLY A 1 274 ? -25.547 -27.25 -4.863 1 88.94 274 GLY A O 1
ATOM 2109 N N . ARG A 1 275 ? -23.562 -27.344 -4.117 1 91.75 275 ARG A N 1
ATOM 2110 C CA . ARG A 1 275 ? -23.266 -26.016 -4.625 1 91.75 275 ARG A CA 1
ATOM 2111 C C . ARG A 1 275 ? -22.703 -26.078 -6.039 1 91.75 275 ARG A C 1
ATOM 2113 O O . ARG A 1 275 ? -22.047 -27.062 -6.41 1 91.75 275 ARG A O 1
ATOM 2120 N N . THR A 1 276 ? -23.047 -25.047 -6.824 1 95.38 276 THR A N 1
ATOM 2121 C CA . THR A 1 276 ? -22.422 -24.859 -8.133 1 95.38 276 THR A CA 1
ATOM 2122 C C . THR A 1 276 ? -21.203 -23.938 -8.016 1 95.38 276 THR A C 1
ATOM 2124 O O . THR A 1 276 ? -21.297 -22.844 -7.469 1 95.38 276 THR A O 1
ATOM 2127 N N . ILE A 1 277 ? -20.078 -24.406 -8.477 1 96.25 277 ILE A N 1
ATOM 2128 C CA . ILE A 1 277 ? -18.859 -23.641 -8.297 1 96.25 277 ILE A CA 1
ATOM 2129 C C . ILE A 1 277 ? -18.219 -23.375 -9.664 1 96.25 277 ILE A C 1
ATOM 2131 O O . ILE A 1 277 ? -18.109 -24.281 -10.492 1 96.25 277 ILE A O 1
ATOM 2135 N N . ILE A 1 278 ? -17.891 -22.141 -9.953 1 97 278 ILE A N 1
ATOM 2136 C CA . ILE A 1 278 ? -17.109 -21.75 -11.125 1 97 278 ILE A CA 1
ATOM 2137 C C . ILE A 1 278 ? -15.805 -21.094 -10.688 1 97 278 ILE A C 1
ATOM 2139 O O . ILE A 1 278 ? -15.812 -20.203 -9.828 1 97 278 ILE A O 1
ATOM 2143 N N . THR A 1 279 ? -14.695 -21.5 -11.18 1 95.31 279 THR A N 1
ATOM 2144 C CA . THR A 1 279 ? -13.414 -20.938 -10.773 1 95.31 279 THR A CA 1
ATOM 2145 C C . THR A 1 279 ? -12.523 -20.688 -11.984 1 95.31 279 THR A C 1
ATOM 2147 O O . THR A 1 279 ? -12.594 -21.422 -12.977 1 95.31 279 THR A O 1
ATOM 2150 N N . THR A 1 280 ? -11.844 -19.594 -11.945 1 93.56 280 THR A N 1
ATOM 2151 C CA . THR A 1 280 ? -10.812 -19.344 -12.945 1 93.56 280 THR A CA 1
ATOM 2152 C C . THR A 1 280 ? -9.461 -19.859 -12.477 1 93.56 280 THR A C 1
ATOM 2154 O O . THR A 1 280 ? -9.109 -19.719 -11.297 1 93.56 280 THR A O 1
ATOM 2157 N N . ILE A 1 281 ? -8.766 -20.594 -13.297 1 87.38 281 ILE A N 1
ATOM 2158 C CA . ILE A 1 281 ? -7.465 -21.141 -12.938 1 87.38 281 ILE A CA 1
ATOM 2159 C C . ILE A 1 281 ? -6.469 -20.891 -14.07 1 87.38 281 ILE A C 1
ATOM 2161 O O . ILE A 1 281 ? -6.793 -21.094 -15.242 1 87.38 281 ILE A O 1
ATOM 2165 N N . HIS A 1 282 ? -5.379 -20.531 -13.758 1 75.88 282 HIS A N 1
ATOM 2166 C CA . HIS A 1 282 ? -4.355 -20.281 -14.766 1 75.88 282 HIS A CA 1
ATOM 2167 C C . HIS A 1 282 ? -3.576 -21.547 -15.086 1 75.88 282 HIS A C 1
ATOM 2169 O O . HIS A 1 282 ? -3.473 -21.938 -16.25 1 75.88 282 HIS A O 1
ATOM 2175 N N . GLN A 1 283 ? -2.939 -22.109 -14.062 1 76.62 283 GLN A N 1
ATOM 2176 C CA . GLN A 1 283 ? -2.137 -23.297 -14.273 1 76.62 283 GLN A CA 1
ATOM 2177 C C . GLN A 1 283 ? -2.336 -24.312 -13.141 1 76.62 283 GLN A C 1
ATOM 2179 O O . GLN A 1 283 ? -1.502 -24.406 -12.234 1 76.62 283 GLN A O 1
ATOM 2184 N N . PRO A 1 284 ? -3.301 -25.094 -13.375 1 78.62 284 PRO A N 1
ATOM 2185 C CA . PRO A 1 284 ? -3.52 -26.094 -12.328 1 78.62 284 PRO A CA 1
ATOM 2186 C C . PRO A 1 284 ? -2.568 -27.297 -12.438 1 78.62 284 PRO A C 1
ATOM 2188 O O . PRO A 1 284 ? -2.027 -27.547 -13.516 1 78.62 284 PRO A O 1
ATOM 2191 N N . SER A 1 285 ? -2.367 -27.922 -11.312 1 80.38 285 SER A N 1
ATOM 2192 C CA . SER A 1 285 ? -1.625 -29.172 -11.32 1 80.38 285 SER A CA 1
ATOM 2193 C C . SER A 1 285 ? -2.459 -30.297 -11.922 1 80.38 285 SER A C 1
ATOM 2195 O O . SER A 1 285 ? -3.662 -30.141 -12.141 1 80.38 285 SER A O 1
ATOM 2197 N N . SER A 1 286 ? -1.851 -31.359 -12.273 1 80.94 286 SER A N 1
ATOM 2198 C CA . SER A 1 286 ? -2.545 -32.5 -12.867 1 80.94 286 SER A CA 1
ATOM 2199 C C . SER A 1 286 ? -3.615 -33.031 -11.93 1 80.94 286 SER A C 1
ATOM 2201 O O . SER A 1 286 ? -4.703 -33.438 -12.367 1 80.94 286 SER A O 1
ATOM 2203 N N . ARG A 1 287 ? -3.281 -33 -10.664 1 79.62 287 ARG A N 1
ATOM 2204 C CA . ARG A 1 287 ? -4.238 -33.469 -9.68 1 79.62 287 ARG A CA 1
ATOM 2205 C C . ARG A 1 287 ? -5.465 -32.562 -9.609 1 79.62 287 ARG A C 1
ATOM 2207 O O . ARG A 1 287 ? -6.598 -33.062 -9.547 1 79.62 287 ARG A O 1
ATOM 2214 N N . ILE A 1 288 ? -5.188 -31.391 -9.648 1 84.44 288 ILE A N 1
ATOM 2215 C CA . ILE A 1 288 ? -6.254 -30.391 -9.555 1 84.44 288 ILE A CA 1
ATOM 2216 C C . ILE A 1 288 ? -7.129 -30.453 -10.812 1 84.44 288 ILE A C 1
ATOM 2218 O O . ILE A 1 288 ? -8.352 -30.312 -10.727 1 84.44 288 ILE A O 1
ATOM 2222 N N . PHE A 1 289 ? -6.48 -30.766 -11.891 1 88.12 289 PHE A N 1
ATOM 2223 C CA . PHE A 1 289 ? -7.207 -30.828 -13.156 1 88.12 289 PHE A CA 1
ATOM 2224 C C . PHE A 1 289 ? -8.273 -31.922 -13.117 1 88.12 289 PHE A C 1
ATOM 2226 O O . PHE A 1 289 ? -9.375 -31.734 -13.625 1 88.12 289 PHE A O 1
ATOM 2233 N N . HIS A 1 290 ? -7.988 -32.969 -12.531 1 85.81 290 HIS A N 1
ATOM 2234 C CA . HIS A 1 290 ? -8.891 -34.094 -12.508 1 85.81 290 HIS A CA 1
ATOM 2235 C C . HIS A 1 290 ? -10.039 -33.875 -11.531 1 85.81 290 HIS A C 1
ATOM 2237 O O . HIS A 1 290 ? -11.031 -34.625 -11.547 1 85.81 290 HIS A O 1
ATOM 2243 N N . MET A 1 291 ? -9.891 -32.844 -10.789 1 88.12 291 MET A N 1
ATOM 2244 C CA . MET A 1 291 ? -10.938 -32.562 -9.82 1 88.12 291 MET A CA 1
ATOM 2245 C C . MET A 1 291 ? -12.062 -31.75 -10.469 1 88.12 291 MET A C 1
ATOM 2247 O O . MET A 1 291 ? -13.156 -31.641 -9.906 1 88.12 291 MET A O 1
ATOM 2251 N N . PHE A 1 292 ? -11.859 -31.281 -11.648 1 94 292 PHE A N 1
ATOM 2252 C CA . PHE A 1 292 ? -12.867 -30.484 -12.32 1 94 292 PHE A CA 1
ATOM 2253 C C . PHE A 1 292 ? -13.867 -31.375 -13.062 1 94 292 PHE A C 1
ATOM 2255 O O . PHE A 1 292 ? -13.484 -32.375 -13.664 1 94 292 PHE A O 1
ATOM 2262 N N . ASP A 1 293 ? -15.055 -31.016 -13.008 1 94.94 293 ASP A N 1
ATOM 2263 C CA . ASP A 1 293 ? -16.094 -31.75 -13.719 1 94.94 293 ASP A CA 1
ATOM 2264 C C . ASP A 1 293 ? -16.219 -31.266 -15.156 1 94.94 293 ASP A C 1
ATOM 2266 O O . ASP A 1 293 ? -16.266 -32.062 -16.094 1 94.94 293 ASP A O 1
ATOM 2270 N N . LYS A 1 294 ? -16.312 -30 -15.297 1 95.69 294 LYS A N 1
ATOM 2271 C CA . LYS A 1 294 ? -16.406 -29.375 -16.609 1 95.69 294 LYS A CA 1
ATOM 2272 C C . LYS A 1 294 ? -15.305 -28.344 -16.812 1 95.69 294 LYS A C 1
ATOM 2274 O O . LYS A 1 294 ? -14.727 -27.844 -15.852 1 95.69 294 LYS A O 1
ATOM 2279 N N . LEU A 1 295 ? -15.062 -28.094 -18.078 1 96.12 295 LEU A N 1
ATOM 2280 C CA . LEU A 1 295 ? -13.992 -27.172 -18.422 1 96.12 295 LEU A CA 1
ATOM 2281 C C . LEU A 1 295 ? -14.383 -26.281 -19.594 1 96.12 295 LEU A C 1
ATOM 2283 O O . LEU A 1 295 ? -14.984 -26.766 -20.562 1 96.12 295 LEU A O 1
ATOM 2287 N N . LEU A 1 296 ? -14.195 -25.047 -19.438 1 96.5 296 LEU A N 1
ATOM 2288 C CA . LEU A 1 296 ? -14.344 -24.078 -20.516 1 96.5 296 LEU A CA 1
ATOM 2289 C C . LEU A 1 296 ? -13 -23.438 -20.859 1 96.5 296 LEU A C 1
ATOM 2291 O O . LEU A 1 296 ? -12.375 -22.797 -20.016 1 96.5 296 LEU A O 1
ATOM 2295 N N . LEU A 1 297 ? -12.547 -23.688 -22 1 96.25 297 LEU A N 1
ATOM 2296 C CA . LEU A 1 297 ? -11.297 -23.109 -22.484 1 96.25 297 LEU A CA 1
ATOM 2297 C C . LEU A 1 297 ? -11.57 -21.922 -23.391 1 96.25 297 LEU A C 1
ATOM 2299 O O . LEU A 1 297 ? -12.297 -22.031 -24.375 1 96.25 297 LEU A O 1
ATOM 2303 N N . ILE A 1 298 ? -11.047 -20.781 -23.016 1 94.88 298 ILE A N 1
ATOM 2304 C CA . ILE A 1 298 ? -11.289 -19.547 -23.734 1 94.88 298 ILE A CA 1
ATOM 2305 C C . ILE A 1 298 ? -9.984 -19.031 -24.328 1 94.88 298 ILE A C 1
ATOM 2307 O O . ILE A 1 298 ? -8.938 -19.078 -23.672 1 94.88 298 ILE A O 1
ATOM 2311 N N . SER A 1 299 ? -10.031 -18.641 -25.547 1 93 299 SER A N 1
ATOM 2312 C CA . SER A 1 299 ? -8.898 -18.016 -26.219 1 93 299 SER A CA 1
ATOM 2313 C C . SER A 1 299 ? -9.328 -16.766 -26.969 1 93 299 SER A C 1
ATOM 2315 O O . SER A 1 299 ? -10.18 -16.828 -27.859 1 93 299 SER A O 1
ATOM 2317 N N . GLU A 1 300 ? -8.82 -15.648 -26.688 1 90.25 300 GLU A N 1
ATOM 2318 C CA . GLU A 1 300 ? -9.086 -14.359 -27.312 1 90.25 300 GLU A CA 1
ATOM 2319 C C . GLU A 1 300 ? -10.586 -14.047 -27.312 1 90.25 300 GLU A C 1
ATOM 2321 O O . GLU A 1 300 ? -11.125 -13.586 -28.328 1 90.25 300 GLU A O 1
ATOM 2326 N N . GLY A 1 301 ? -11.234 -14.469 -26.297 1 92.38 301 GLY A N 1
ATOM 2327 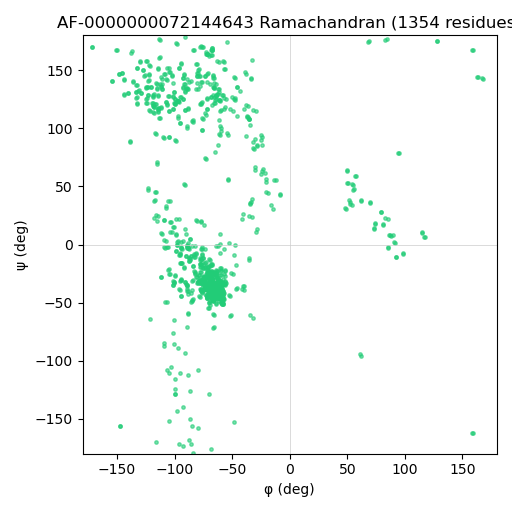C CA . GLY A 1 301 ? -12.641 -14.141 -26.141 1 92.38 301 GLY A CA 1
ATOM 2328 C C . GLY A 1 301 ? -13.57 -15.188 -26.734 1 92.38 301 GLY A C 1
ATOM 2329 O O . GLY A 1 301 ? -14.781 -15.141 -26.516 1 92.38 301 GLY A O 1
ATOM 2330 N N . TYR A 1 302 ? -13.039 -16.141 -27.5 1 94 302 TYR A N 1
ATOM 2331 C CA . TYR A 1 302 ? -13.82 -17.219 -28.094 1 94 302 TYR A CA 1
ATOM 2332 C C . TYR A 1 302 ? -13.641 -18.516 -27.312 1 94 302 TYR A C 1
ATOM 2334 O O . TYR A 1 302 ? -12.555 -18.797 -26.797 1 94 302 TYR A O 1
ATOM 2342 N N . PRO A 1 303 ? -14.68 -19.281 -27.266 1 94.94 303 PRO A N 1
ATOM 2343 C CA . PRO A 1 303 ? -14.508 -20.609 -26.672 1 94.94 303 PRO A CA 1
ATOM 2344 C C . PRO A 1 303 ? -13.812 -21.578 -27.609 1 94.94 303 PRO A C 1
ATOM 2346 O O . PRO A 1 303 ? -14.047 -21.562 -28.812 1 94.94 303 PRO A O 1
ATOM 2349 N N . VAL A 1 304 ? -12.953 -22.375 -27.094 1 95.06 304 VAL A N 1
ATOM 2350 C CA . VAL A 1 304 ? -12.219 -23.375 -27.875 1 95.06 304 VAL A CA 1
ATOM 2351 C C . VAL A 1 304 ? -12.68 -24.781 -27.469 1 95.06 304 VAL A C 1
ATOM 2353 O O . VAL A 1 304 ? -12.57 -25.719 -28.266 1 95.06 304 VAL A O 1
ATOM 2356 N N . TYR A 1 305 ? -13.102 -24.844 -26.266 1 95.75 305 TYR A N 1
ATOM 2357 C CA . TYR A 1 305 ? -13.617 -26.109 -25.766 1 95.75 305 TYR A CA 1
ATOM 2358 C C . TYR A 1 305 ? -14.609 -25.891 -24.625 1 95.75 305 TYR A C 1
ATOM 2360 O O . TYR A 1 305 ? -14.438 -24.984 -23.812 1 95.75 305 TYR A O 1
ATOM 2368 N N . TYR A 1 306 ? -15.586 -26.625 -24.625 1 95.75 306 TYR A N 1
ATOM 2369 C CA . TYR A 1 306 ? -16.516 -26.719 -23.516 1 95.75 306 TYR A CA 1
ATOM 2370 C C . TYR A 1 306 ? -17.016 -28.156 -23.344 1 95.75 306 TYR A C 1
ATOM 2372 O O . TYR A 1 306 ? -17.438 -28.797 -24.312 1 95.75 306 TYR A O 1
ATOM 2380 N N . GLY A 1 307 ? -16.938 -28.688 -22.125 1 94.12 307 GLY A N 1
ATOM 2381 C CA . GLY A 1 307 ? -17.406 -30.031 -21.844 1 94.12 307 GLY A CA 1
ATOM 2382 C C . GLY A 1 307 ? -16.781 -30.625 -20.594 1 94.12 307 GLY A C 1
ATOM 2383 O O . GLY A 1 307 ? -16.328 -29.891 -19.719 1 94.12 307 GLY A O 1
ATOM 2384 N N . LYS A 1 308 ? -16.875 -31.906 -20.516 1 94.5 308 LYS A N 1
ATOM 2385 C CA . LYS A 1 308 ? -16.266 -32.594 -19.375 1 94.5 308 LYS A CA 1
ATOM 2386 C C . LYS A 1 308 ? -14.742 -32.469 -19.422 1 94.5 308 LYS A C 1
ATOM 2388 O O . LYS A 1 308 ? -14.133 -32.656 -20.469 1 94.5 308 LYS A O 1
ATOM 2393 N N . ALA A 1 309 ? -14.195 -32.188 -18.344 1 94.31 309 ALA A N 1
ATOM 2394 C CA . ALA A 1 309 ? -12.75 -32 -18.266 1 94.31 309 ALA A CA 1
ATOM 2395 C C . ALA A 1 309 ? -12 -33.25 -18.672 1 94.31 309 ALA A C 1
ATOM 2397 O O . ALA A 1 309 ? -10.992 -33.188 -19.391 1 94.31 309 ALA A O 1
ATOM 2398 N N . ARG A 1 310 ? -12.445 -34.406 -18.344 1 90.25 310 ARG A N 1
ATOM 2399 C CA . ARG A 1 310 ? -11.773 -35.688 -18.594 1 90.25 310 ARG A CA 1
ATOM 2400 C C . ARG A 1 310 ? -11.758 -36 -20.094 1 90.25 310 ARG A C 1
ATOM 2402 O O . ARG A 1 310 ? -10.875 -36.719 -20.562 1 90.25 310 ARG A O 1
ATOM 2409 N N . GLU A 1 311 ? -12.719 -35.438 -20.797 1 93.44 311 GLU A N 1
ATOM 2410 C CA . GLU A 1 311 ? -12.852 -35.75 -22.219 1 93.44 311 GLU A CA 1
ATOM 2411 C C . GLU A 1 311 ? -12.125 -34.719 -23.094 1 93.44 311 GLU A C 1
ATOM 2413 O O . GLU A 1 311 ? -12.07 -34.875 -24.312 1 93.44 311 GLU A O 1
ATOM 2418 N N . SER A 1 312 ? -11.617 -33.812 -22.469 1 93.94 312 SER A N 1
ATOM 2419 C CA . SER A 1 312 ? -10.992 -32.719 -23.219 1 93.94 312 SER A CA 1
ATOM 2420 C C . SER A 1 312 ? -9.781 -33.219 -24 1 93.94 312 SER A C 1
ATOM 2422 O O . SER A 1 312 ? -9.633 -32.875 -25.188 1 93.94 312 SER A O 1
ATOM 2424 N N . VAL A 1 313 ? -8.945 -34 -23.391 1 91.12 313 VAL A N 1
ATOM 2425 C CA . VAL A 1 313 ? -7.73 -34.5 -24.031 1 91.12 313 VAL A CA 1
ATOM 2426 C C . VAL A 1 313 ? -8.094 -35.375 -25.219 1 91.12 313 VAL A C 1
ATOM 2428 O O . VAL A 1 313 ? -7.469 -35.312 -26.281 1 91.12 313 VAL A O 1
ATOM 2431 N N . GLU A 1 314 ? -9.094 -36.188 -25.047 1 92.81 314 GLU A N 1
ATOM 2432 C CA . GLU A 1 314 ? -9.547 -37.062 -26.125 1 92.81 314 GLU A CA 1
ATOM 2433 C C . GLU A 1 314 ? -10.117 -36.281 -27.281 1 92.81 314 GLU A C 1
ATOM 2435 O O . GLU A 1 314 ? -9.922 -36.625 -28.453 1 92.81 314 GLU A O 1
ATOM 2440 N N . TYR A 1 315 ? -10.867 -35.25 -27.016 1 94.19 315 TYR A N 1
ATOM 2441 C CA . TYR A 1 315 ? -11.43 -34.406 -28.062 1 94.19 315 TYR A CA 1
ATOM 2442 C C . TYR A 1 315 ? -10.328 -33.812 -28.922 1 94.19 315 TYR A C 1
ATOM 2444 O O . TYR A 1 315 ? -10.398 -33.844 -30.156 1 94.19 315 TYR A O 1
ATOM 2452 N N . PHE A 1 316 ? -9.312 -33.312 -28.375 1 93.94 316 PHE A N 1
ATOM 2453 C CA . PHE A 1 316 ? -8.25 -32.656 -29.141 1 93.94 316 PHE A CA 1
ATOM 2454 C C . PHE A 1 316 ? -7.387 -33.688 -29.844 1 93.94 316 PHE A C 1
ATOM 2456 O O . PHE A 1 316 ? -6.84 -33.438 -30.906 1 93.94 316 PHE A O 1
ATOM 2463 N N . SER A 1 317 ? -7.277 -34.844 -29.172 1 91.69 317 SER A N 1
ATOM 2464 C CA . SER A 1 317 ? -6.59 -35.938 -29.859 1 91.69 317 SER A CA 1
ATOM 2465 C C . SER A 1 317 ? -7.328 -36.344 -31.125 1 91.69 317 SER A C 1
ATOM 2467 O O . SER A 1 317 ? -6.699 -36.719 -32.125 1 91.69 317 SER A O 1
ATOM 2469 N N . SER A 1 318 ? -8.648 -36.281 -31.062 1 92.5 318 SER A N 1
ATOM 2470 C CA . SER A 1 318 ? -9.461 -36.594 -32.25 1 92.5 318 SER A CA 1
ATOM 2471 C C . SER A 1 318 ? -9.234 -35.594 -33.344 1 92.5 318 SER A C 1
ATOM 2473 O O . SER A 1 318 ? -9.438 -35.875 -34.531 1 92.5 318 SER A O 1
ATOM 2475 N N . LEU A 1 319 ? -8.891 -34.406 -32.969 1 91.88 319 LEU A N 1
ATOM 2476 C CA . LEU A 1 319 ? -8.555 -33.375 -33.938 1 91.88 319 LEU A CA 1
ATOM 2477 C C . LEU A 1 319 ? -7.105 -33.5 -34.406 1 91.88 319 LEU A C 1
ATOM 2479 O O . LEU A 1 319 ? -6.598 -32.625 -35.094 1 91.88 319 LEU A O 1
ATOM 2483 N N . ARG A 1 320 ? -6.32 -34.5 -33.875 1 90.19 320 ARG A N 1
ATOM 2484 C CA . ARG A 1 320 ? -4.961 -34.844 -34.25 1 90.19 320 ARG A CA 1
ATOM 2485 C C . ARG A 1 320 ? -3.941 -33.969 -33.562 1 90.19 320 ARG A C 1
ATOM 2487 O O . ARG A 1 320 ? -2.873 -33.688 -34.094 1 90.19 320 ARG A O 1
ATOM 2494 N N . PHE A 1 321 ? -4.41 -33.438 -32.469 1 92 321 PHE A N 1
ATOM 2495 C CA . PHE A 1 321 ? -3.453 -32.75 -31.594 1 92 321 PHE A CA 1
ATOM 2496 C C . PHE A 1 321 ? -3.004 -33.688 -30.469 1 92 321 PHE A C 1
ATOM 2498 O O . PHE A 1 321 ? -3.783 -34 -29.562 1 92 321 PHE A O 1
ATOM 2505 N N . VAL A 1 322 ? -1.762 -34.125 -30.484 1 89.62 322 VAL A N 1
ATOM 2506 C CA . VAL A 1 322 ? -1.267 -35.094 -29.5 1 89.62 322 VAL A CA 1
ATOM 2507 C C . VAL A 1 322 ? 0.082 -34.625 -28.953 1 89.62 322 VAL A C 1
ATOM 2509 O O . VAL A 1 322 ? 0.975 -34.25 -29.734 1 89.62 322 VAL A O 1
ATOM 2512 N N . PRO A 1 323 ? 0.104 -34.562 -27.641 1 84.81 323 PRO A N 1
ATOM 2513 C CA . PRO A 1 323 ? 1.39 -34.156 -27.062 1 84.81 323 PRO A CA 1
ATOM 2514 C C . PRO A 1 323 ? 2.494 -35.188 -27.312 1 84.81 323 PRO A C 1
ATOM 2516 O O . PRO A 1 323 ? 2.244 -36.406 -27.266 1 84.81 323 PRO A O 1
ATOM 2519 N N . GLU A 1 324 ? 3.697 -34.719 -27.547 1 81.31 324 GLU A N 1
ATOM 2520 C CA . GLU A 1 324 ? 4.852 -35.594 -27.797 1 81.31 324 GLU A CA 1
ATOM 2521 C C . GLU A 1 324 ? 5.594 -35.906 -26.5 1 81.31 324 GLU A C 1
ATOM 2523 O O . GLU A 1 324 ? 6.32 -36.906 -26.422 1 81.31 324 GLU A O 1
ATOM 2528 N N . ILE A 1 325 ? 5.395 -35.094 -25.438 1 74.56 325 ILE A N 1
ATOM 2529 C CA . ILE A 1 325 ? 6.016 -35.25 -24.125 1 74.56 325 ILE A CA 1
ATOM 2530 C C . ILE A 1 325 ? 4.934 -35.375 -23.047 1 74.56 325 ILE A C 1
ATOM 2532 O O . ILE A 1 325 ? 3.818 -34.875 -23.234 1 74.56 325 ILE A O 1
ATOM 2536 N N . PRO A 1 326 ? 5.266 -36.156 -22.078 1 74.31 326 PRO A N 1
ATOM 2537 C CA . PRO A 1 326 ? 4.301 -36.188 -20.984 1 74.31 326 PRO A CA 1
ATOM 2538 C C . PRO A 1 326 ? 4.043 -34.812 -20.391 1 74.31 326 PRO A C 1
ATOM 2540 O O . PRO A 1 326 ? 4.984 -34.094 -20.047 1 74.31 326 PRO A O 1
ATOM 2543 N N . MET A 1 327 ? 2.818 -34.406 -20.531 1 80.62 327 MET A N 1
ATOM 2544 C CA . MET A 1 327 ? 2.467 -33.094 -20.047 1 80.62 327 MET A CA 1
ATOM 2545 C C . MET A 1 327 ? 1.188 -33.125 -19.219 1 80.62 327 MET A C 1
ATOM 2547 O O . MET A 1 327 ? 0.367 -34.031 -19.375 1 80.62 327 MET A O 1
ATOM 2551 N N . ASN A 1 328 ? 1.107 -32.219 -18.328 1 83.19 328 ASN A N 1
ATOM 2552 C CA . ASN A 1 328 ? -0.144 -31.969 -17.625 1 83.19 328 ASN A CA 1
ATOM 2553 C C . ASN A 1 328 ? -1.258 -31.562 -18.594 1 83.19 328 ASN A C 1
ATOM 2555 O O . ASN A 1 328 ? -1.051 -30.734 -19.484 1 83.19 328 ASN A O 1
ATOM 2559 N N . PRO A 1 329 ? -2.33 -32.281 -18.578 1 86.12 329 PRO A N 1
ATOM 2560 C CA . PRO A 1 329 ? -3.43 -31.953 -19.484 1 86.12 329 PRO A CA 1
ATOM 2561 C C . PRO A 1 329 ? -3.754 -30.453 -19.5 1 86.12 329 PRO A C 1
ATOM 2563 O O . PRO A 1 329 ? -4.094 -29.906 -20.547 1 86.12 329 PRO A O 1
ATOM 2566 N N . ALA A 1 330 ? -3.674 -29.859 -18.391 1 88.06 330 ALA A N 1
ATOM 2567 C CA . ALA A 1 330 ? -3.965 -28.438 -18.328 1 88.06 330 ALA A CA 1
ATOM 2568 C C . ALA A 1 330 ? -2.951 -27.625 -19.125 1 88.06 330 ALA A C 1
ATOM 2570 O O . ALA A 1 330 ? -3.311 -26.656 -19.797 1 88.06 330 ALA A O 1
ATOM 2571 N N . GLU A 1 331 ? -1.756 -28.047 -19.031 1 84 331 GLU A N 1
ATOM 2572 C CA . GLU A 1 331 ? -0.707 -27.391 -19.812 1 84 331 GLU A CA 1
ATOM 2573 C C . GLU A 1 331 ? -0.92 -27.594 -21.312 1 84 331 GLU A C 1
ATOM 2575 O O . GLU A 1 331 ? -0.702 -26.672 -22.094 1 84 331 GLU A O 1
ATOM 2580 N N . PHE A 1 332 ? -1.287 -28.797 -21.578 1 87.56 332 PHE A N 1
ATOM 2581 C CA . PHE A 1 332 ? -1.588 -29.125 -22.969 1 87.56 332 PHE A CA 1
ATOM 2582 C C . PHE A 1 332 ? -2.703 -28.234 -23.5 1 87.56 332 PHE A C 1
ATOM 2584 O O . PHE A 1 332 ? -2.586 -27.672 -24.594 1 87.56 332 PHE A O 1
ATOM 2591 N N . LEU A 1 333 ? -3.705 -27.984 -22.766 1 91 333 LEU A N 1
ATOM 2592 C CA . LEU A 1 333 ? -4.863 -27.203 -23.172 1 91 333 LEU A CA 1
ATOM 2593 C C . LEU A 1 333 ? -4.496 -25.719 -23.297 1 91 333 LEU A C 1
ATOM 2595 O O . LEU A 1 333 ? -4.938 -25.047 -24.234 1 91 333 LEU A O 1
ATOM 2599 N N . ILE A 1 334 ? -3.768 -25.234 -22.391 1 88.62 334 ILE A N 1
ATOM 2600 C CA . ILE A 1 334 ? -3.387 -23.828 -22.406 1 88.62 334 ILE A CA 1
ATOM 2601 C C . ILE A 1 334 ? -2.473 -23.547 -23.609 1 88.62 334 ILE A C 1
ATOM 2603 O O . ILE A 1 334 ? -2.561 -22.5 -24.234 1 88.62 334 ILE A O 1
ATOM 2607 N N . ASP A 1 335 ? -1.62 -24.484 -23.906 1 87.06 335 ASP A N 1
ATOM 2608 C CA . ASP A 1 335 ? -0.75 -24.344 -25.078 1 87.06 335 ASP A CA 1
ATOM 2609 C C . ASP A 1 335 ? -1.564 -24.281 -26.359 1 87.06 335 ASP A C 1
ATOM 2611 O O . ASP A 1 335 ? -1.239 -23.516 -27.266 1 87.06 335 ASP A O 1
ATOM 2615 N N . LEU A 1 336 ? -2.527 -25.078 -26.375 1 90.06 336 LEU A N 1
ATOM 2616 C CA . LEU A 1 336 ? -3.412 -25.062 -27.531 1 90.06 336 LEU A CA 1
ATOM 2617 C C . LEU A 1 336 ? -4.141 -23.734 -27.656 1 90.06 336 LEU A C 1
ATOM 2619 O O . LEU A 1 336 ? -4.293 -23.188 -28.75 1 90.06 336 LEU A O 1
ATOM 2623 N N . ALA A 1 337 ? -4.582 -23.234 -26.516 1 91.38 337 ALA A N 1
ATOM 2624 C CA . ALA A 1 337 ? -5.336 -21.984 -26.5 1 91.38 337 ALA A CA 1
ATOM 2625 C C . ALA A 1 337 ? -4.445 -20.797 -26.891 1 91.38 337 ALA A C 1
ATOM 2627 O O . ALA A 1 337 ? -4.938 -19.766 -27.344 1 91.38 337 ALA A O 1
ATOM 2628 N N . THR A 1 338 ? -3.146 -20.938 -26.672 1 87.12 338 THR A N 1
ATOM 2629 C CA . THR A 1 338 ? -2.219 -19.875 -27.031 1 87.12 338 THR A CA 1
ATOM 2630 C C . THR A 1 338 ? -1.617 -20.109 -28.406 1 87.12 338 THR A C 1
ATOM 2632 O O . THR A 1 338 ? -0.917 -19.25 -28.953 1 87.12 338 THR A O 1
ATOM 2635 N N . GLY A 1 339 ? -1.808 -21.172 -28.969 1 85.25 339 GLY A N 1
ATOM 2636 C CA . GLY A 1 339 ? -1.3 -21.516 -30.281 1 85.25 339 GLY A CA 1
ATOM 2637 C C . GLY A 1 339 ? 0.149 -21.969 -30.266 1 85.25 339 GLY A C 1
ATOM 2638 O O . GLY A 1 339 ? 0.829 -21.938 -31.297 1 85.25 339 GLY A O 1
ATOM 2639 N N . GLN A 1 340 ? 0.655 -22.312 -29.125 1 80.56 340 GLN A N 1
ATOM 2640 C CA . GLN A 1 340 ? 2.027 -22.797 -29.016 1 80.56 340 GLN A CA 1
ATOM 2641 C C . GLN A 1 340 ? 2.086 -24.312 -29.203 1 80.56 340 GLN A C 1
ATOM 2643 O O . GLN A 1 340 ? 1.824 -25.062 -28.25 1 80.56 340 GLN A O 1
ATOM 2648 N N . VAL A 1 341 ? 2.479 -24.75 -30.422 1 78.31 341 VAL A N 1
ATOM 2649 C CA . VAL A 1 341 ? 2.373 -26.172 -30.719 1 78.31 341 VAL A CA 1
ATOM 2650 C C . VAL A 1 341 ? 3.766 -26.766 -30.922 1 78.31 341 VAL A C 1
ATOM 2652 O O . VAL A 1 341 ? 3.922 -27.781 -31.609 1 78.31 341 VAL A O 1
ATOM 2655 N N . ASN A 1 342 ? 4.805 -26.25 -30.422 1 73.06 342 ASN A N 1
ATOM 2656 C CA . ASN A 1 342 ? 6.164 -26.734 -30.656 1 73.06 342 ASN A CA 1
ATOM 2657 C C . ASN A 1 342 ? 6.34 -28.172 -30.203 1 73.06 342 ASN A C 1
ATOM 2659 O O . ASN A 1 342 ? 7.055 -28.953 -30.859 1 73.06 342 ASN A O 1
ATOM 2663 N N . ASP A 1 343 ? 5.73 -28.734 -29.219 1 75.06 343 ASP A N 1
ATOM 2664 C CA . ASP A 1 343 ? 5.934 -30.078 -28.703 1 75.06 343 ASP A CA 1
ATOM 2665 C C . ASP A 1 343 ? 4.668 -30.922 -28.844 1 75.06 343 ASP A C 1
ATOM 2667 O O . ASP A 1 343 ? 4.352 -31.719 -27.969 1 75.06 343 ASP A O 1
ATOM 2671 N N . MET A 1 344 ? 4.027 -30.594 -30.062 1 81.56 344 MET A N 1
ATOM 2672 C CA . MET A 1 344 ? 2.805 -31.359 -30.297 1 81.56 344 MET A CA 1
ATOM 2673 C C . MET A 1 344 ? 2.625 -31.656 -31.781 1 81.56 344 MET A C 1
ATOM 2675 O O . MET A 1 344 ? 3.16 -30.938 -32.625 1 81.56 344 MET A O 1
ATOM 2679 N N . SER A 1 345 ? 2.057 -32.75 -32.062 1 85.25 345 SER A N 1
ATOM 2680 C CA . SER A 1 345 ? 1.696 -33.031 -33.469 1 85.25 345 SER A CA 1
ATOM 2681 C C . SER A 1 345 ? 0.525 -32.188 -33.938 1 85.25 345 SER A C 1
ATOM 2683 O O . SER A 1 345 ? -0.444 -32 -33.188 1 85.25 345 SER A O 1
ATOM 2685 N N . VAL A 1 346 ? 0.699 -31.484 -35.031 1 85.81 346 VAL A N 1
ATOM 2686 C CA . VAL A 1 346 ? -0.328 -30.609 -35.562 1 85.81 346 VAL A CA 1
ATOM 2687 C C . VAL A 1 346 ? -0.756 -31.125 -36.938 1 85.81 346 VAL A C 1
ATOM 2689 O O . VAL A 1 346 ? 0.066 -31.625 -37.719 1 85.81 346 VAL A O 1
ATOM 2692 N N . PRO A 1 347 ? -2.021 -31.094 -37.188 1 84.12 347 PRO A N 1
ATOM 2693 C CA . PRO A 1 347 ? -2.471 -31.469 -38.531 1 84.12 347 PRO A CA 1
ATOM 2694 C C . PRO A 1 347 ? -1.854 -30.594 -39.625 1 84.12 347 PRO A C 1
ATOM 2696 O O . PRO A 1 347 ? -1.78 -29.375 -39.469 1 84.12 347 PRO A O 1
ATOM 2699 N N . ALA A 1 348 ? -1.306 -31.172 -40.594 1 77.38 348 ALA A N 1
ATOM 2700 C CA . ALA A 1 348 ? -0.594 -30.5 -41.688 1 77.38 348 ALA A CA 1
ATOM 2701 C C . ALA A 1 348 ? -1.516 -29.547 -42.438 1 77.38 348 ALA A C 1
ATOM 2703 O O . ALA A 1 348 ? -1.051 -28.594 -43.062 1 77.38 348 ALA A O 1
ATOM 2704 N N . ASP A 1 349 ? -2.814 -29.766 -42.375 1 77.62 349 ASP A N 1
ATOM 2705 C CA . ASP A 1 349 ? -3.793 -29 -43.156 1 77.62 349 ASP A CA 1
ATOM 2706 C C . ASP A 1 349 ? -3.885 -27.562 -42.656 1 77.62 349 ASP A C 1
ATOM 2708 O O . ASP A 1 349 ? -4.336 -26.672 -43.375 1 77.62 349 ASP A O 1
ATOM 2712 N N . ILE A 1 350 ? -3.4 -27.281 -41.406 1 79.25 350 ILE A N 1
ATOM 2713 C CA . ILE A 1 350 ? -3.561 -25.953 -40.781 1 79.25 350 ILE A CA 1
ATOM 2714 C C . ILE A 1 350 ? -2.643 -24.953 -41.469 1 79.25 350 ILE A C 1
ATOM 2716 O O . ILE A 1 350 ? -3.01 -23.797 -41.656 1 79.25 350 ILE A O 1
ATOM 2720 N N . PHE A 1 351 ? -1.439 -25.438 -41.906 1 70.88 351 PHE A N 1
ATOM 2721 C CA . PHE A 1 351 ? -0.434 -24.5 -42.406 1 70.88 351 PHE A CA 1
ATOM 2722 C C . PHE A 1 351 ? -0.508 -24.375 -43.938 1 70.88 351 PHE A C 1
ATOM 2724 O O . PHE A 1 351 ? 0.184 -23.547 -44.531 1 70.88 351 PHE A O 1
ATOM 2731 N N . GLU A 1 352 ? -1.167 -25.281 -44.656 1 61.47 352 GLU A N 1
ATOM 2732 C CA . GLU A 1 352 ? -1.201 -25.219 -46.125 1 61.47 352 GLU A CA 1
ATOM 2733 C C . GLU A 1 352 ? -1.782 -23.891 -46.594 1 61.47 352 GLU A C 1
ATOM 2735 O O . GLU A 1 352 ? -1.329 -23.328 -47.594 1 61.47 352 GLU A O 1
ATOM 2740 N N . ASP A 1 353 ? -2.852 -23.547 -46.125 1 53.41 353 ASP A N 1
ATOM 2741 C CA . ASP A 1 353 ? -3.521 -22.422 -46.781 1 53.41 353 ASP A CA 1
ATOM 2742 C C . ASP A 1 353 ? -2.932 -21.094 -46.312 1 53.41 353 ASP A C 1
ATOM 2744 O O . ASP A 1 353 ? -3.201 -20.047 -46.938 1 53.41 353 ASP A O 1
ATOM 2748 N N . GLN A 1 354 ? -2.352 -20.906 -45.094 1 53.78 354 GLN A N 1
ATOM 2749 C CA . GLN A 1 354 ? -2.297 -19.531 -44.625 1 53.78 354 GLN A CA 1
ATOM 2750 C C . GLN A 1 354 ? -0.855 -19.047 -44.5 1 53.78 354 GLN A C 1
ATOM 2752 O O . GLN A 1 354 ? -0.181 -19.344 -43.5 1 53.78 354 GLN A O 1
ATOM 2757 N N . GLU A 1 355 ? -0.155 -18.828 -45.562 1 52.16 355 GLU A N 1
ATOM 2758 C CA . GLU A 1 355 ? 1.176 -18.234 -45.656 1 52.16 355 GLU A CA 1
ATOM 2759 C C . GLU A 1 355 ? 1.396 -17.203 -44.562 1 52.16 355 GLU A C 1
ATOM 2761 O O . GLU A 1 355 ? 2.504 -17.062 -44.031 1 52.16 355 GLU A O 1
ATOM 2766 N N . SER A 1 356 ? 0.584 -16.078 -44.562 1 52.69 356 SER A N 1
ATOM 2767 C CA . SER A 1 356 ? 0.896 -14.773 -43.969 1 52.69 356 SER A CA 1
ATOM 2768 C C . SER A 1 356 ? 0.59 -14.75 -42.469 1 52.69 356 SER A C 1
ATOM 2770 O O . SER A 1 356 ? 0.979 -13.82 -41.75 1 52.69 356 SER A O 1
ATOM 2772 N N . ILE A 1 357 ? -0.049 -15.789 -41.969 1 59.78 357 ILE A N 1
ATOM 2773 C CA . ILE A 1 357 ? -0.571 -15.594 -40.625 1 59.78 357 ILE A CA 1
ATOM 2774 C C . ILE A 1 357 ? 0.362 -16.25 -39.594 1 59.78 357 ILE A C 1
ATOM 2776 O O . ILE A 1 357 ? 0.938 -17.312 -39.875 1 59.78 357 ILE A O 1
ATOM 2780 N N . ASP A 1 358 ? 0.707 -15.586 -38.594 1 75.06 358 ASP A N 1
ATOM 2781 C CA . ASP A 1 358 ? 1.4 -16.125 -37.438 1 75.06 358 ASP A CA 1
ATOM 2782 C C . ASP A 1 358 ? 0.901 -17.531 -37.094 1 75.06 358 ASP A C 1
ATOM 2784 O O . ASP A 1 358 ? -0.306 -17.75 -37 1 75.06 358 ASP A O 1
ATOM 2788 N N . PRO A 1 359 ? 1.747 -18.484 -37.312 1 79 359 PRO A N 1
ATOM 2789 C CA . PRO A 1 359 ? 1.357 -19.875 -37.062 1 79 359 PRO A CA 1
ATOM 2790 C C . PRO A 1 359 ? 0.518 -20.031 -35.781 1 79 359 PRO A C 1
ATOM 2792 O O . PRO A 1 359 ? -0.412 -20.844 -35.75 1 79 359 PRO A O 1
ATOM 2795 N N . SER A 1 360 ? 0.769 -19.328 -34.844 1 84.44 360 SER A N 1
ATOM 2796 C CA . SER A 1 360 ? 0.014 -19.422 -33.594 1 84.44 360 SER A CA 1
ATOM 2797 C C . SER A 1 360 ? -1.432 -18.969 -33.781 1 84.44 360 SER A C 1
ATOM 2799 O O . SER A 1 360 ? -2.354 -19.594 -33.25 1 84.44 360 SER A O 1
ATOM 2801 N N . LYS A 1 361 ? -1.618 -17.984 -34.625 1 86.56 361 LYS A N 1
ATOM 2802 C CA . LYS A 1 361 ? -2.965 -17.484 -34.875 1 86.56 361 LYS A CA 1
ATOM 2803 C C . LYS A 1 361 ? -3.762 -18.453 -35.75 1 86.56 361 LYS A C 1
ATOM 2805 O O . LYS A 1 361 ? -4.977 -18.578 -35.594 1 86.56 361 LYS A O 1
ATOM 2810 N N . ALA A 1 362 ? -3.027 -19.094 -36.562 1 87.31 362 ALA A N 1
ATOM 2811 C CA . ALA A 1 362 ? -3.686 -20.047 -37.438 1 87.31 362 ALA A CA 1
ATOM 2812 C C . ALA A 1 362 ? -4.234 -21.234 -36.656 1 87.31 362 ALA A C 1
ATOM 2814 O O . ALA A 1 362 ? -5.336 -21.719 -36.938 1 87.31 362 ALA A O 1
ATOM 2815 N N . VAL A 1 363 ? -3.494 -21.641 -35.719 1 89.75 363 VAL A N 1
ATOM 2816 C CA . VAL A 1 363 ? -3.91 -22.781 -34.906 1 89.75 363 VAL A CA 1
ATOM 2817 C C . VAL A 1 363 ? -5.133 -22.391 -34.062 1 89.75 363 VAL A C 1
ATOM 2819 O O . VAL A 1 363 ? -6.102 -23.156 -33.969 1 89.75 363 VAL A O 1
ATOM 2822 N N . VAL A 1 364 ? -5.121 -21.266 -33.469 1 91.25 364 VAL A N 1
ATOM 2823 C CA . VAL A 1 364 ? -6.211 -20.797 -32.625 1 91.25 364 VAL A CA 1
ATOM 2824 C C . VAL A 1 364 ? -7.484 -20.641 -33.469 1 91.25 364 VAL A C 1
ATOM 2826 O O . VAL A 1 364 ? -8.57 -21.047 -33.031 1 91.25 364 VAL A O 1
ATOM 2829 N N . LYS A 1 365 ? -7.332 -20.109 -34.625 1 90.44 365 LYS A N 1
ATOM 2830 C CA . LYS A 1 365 ? -8.492 -19.938 -35.5 1 90.44 365 LYS A CA 1
ATOM 2831 C C . LYS A 1 365 ? -9.078 -21.281 -35.906 1 90.44 365 LYS A C 1
ATOM 2833 O O . LYS A 1 365 ? -10.297 -21.438 -36 1 90.44 365 LYS A O 1
ATOM 2838 N N . TYR A 1 366 ? -8.172 -22.141 -36.188 1 91.12 366 TYR A N 1
ATOM 2839 C CA . TYR A 1 366 ? -8.617 -23.484 -36.562 1 91.12 366 TYR A CA 1
ATOM 2840 C C . TYR A 1 366 ? -9.414 -24.125 -35.438 1 91.12 366 TYR A C 1
ATOM 2842 O O . TYR A 1 366 ? -10.469 -24.703 -35.656 1 91.12 366 TYR A O 1
ATOM 2850 N N . LEU A 1 367 ? -8.938 -23.984 -34.25 1 93.12 367 LEU A N 1
ATOM 2851 C CA . LEU A 1 367 ? -9.594 -24.578 -33.094 1 93.12 367 LEU A CA 1
ATOM 2852 C C . LEU A 1 367 ? -10.938 -23.906 -32.844 1 93.12 367 LEU A C 1
ATOM 2854 O O . LEU A 1 367 ? -11.898 -24.562 -32.438 1 93.12 367 LEU A O 1
ATOM 2858 N N . GLN A 1 368 ? -11.023 -22.641 -33.062 1 93.25 368 GLN A N 1
ATOM 2859 C CA . GLN A 1 368 ? -12.266 -21.906 -32.875 1 93.25 368 GLN A CA 1
ATOM 2860 C C . GLN A 1 368 ? -13.32 -22.328 -33.875 1 93.25 368 GLN A C 1
ATOM 2862 O O . GLN A 1 368 ? -14.492 -22.469 -33.562 1 93.25 368 GLN A O 1
ATOM 2867 N N . LEU A 1 369 ? -12.859 -22.516 -35.062 1 91.62 369 LEU A N 1
ATOM 2868 C CA . LEU A 1 369 ? -13.766 -22.922 -36.125 1 91.62 369 LEU A CA 1
ATOM 2869 C C . LEU A 1 369 ? -14.289 -24.328 -35.875 1 91.62 369 LEU A C 1
ATOM 2871 O O . LEU A 1 369 ? -15.461 -24.609 -36.125 1 91.62 369 LEU A O 1
ATOM 2875 N N . LYS A 1 370 ? -13.383 -25.156 -35.438 1 92.94 370 LYS A N 1
ATOM 2876 C CA . LYS A 1 370 ? -13.789 -26.531 -35.156 1 92.94 370 LYS A CA 1
ATOM 2877 C C . LYS A 1 370 ? -14.766 -26.594 -34 1 92.94 370 LYS A C 1
ATOM 2879 O O . LYS A 1 370 ? -15.688 -27.406 -34 1 92.94 370 LYS A O 1
ATOM 2884 N N . TYR A 1 371 ? -14.555 -25.812 -33 1 94.12 371 TYR A N 1
ATOM 2885 C CA . TYR A 1 371 ? -15.477 -25.734 -31.875 1 94.12 371 TYR A CA 1
ATOM 2886 C C . TYR A 1 371 ? -16.859 -25.312 -32.344 1 94.12 371 TYR A C 1
ATOM 2888 O O . TYR A 1 371 ? -17.875 -25.891 -31.922 1 94.12 371 TYR A O 1
ATOM 2896 N N . LYS A 1 372 ? -16.938 -24.281 -33.156 1 92.25 372 LYS A N 1
ATOM 2897 C CA . LYS A 1 372 ? -18.203 -23.734 -33.656 1 92.25 372 LYS A CA 1
ATOM 2898 C C . LYS A 1 372 ? -18.938 -24.766 -34.5 1 92.25 372 LYS A C 1
ATOM 2900 O O . LYS A 1 372 ? -20.172 -24.812 -34.5 1 92.25 372 LYS A O 1
ATOM 2905 N N . ALA A 1 373 ? -18.156 -25.594 -35.094 1 91.62 373 ALA A N 1
ATOM 2906 C CA . ALA A 1 373 ? -18.75 -26.547 -36.031 1 91.62 373 ALA A CA 1
ATOM 2907 C C . ALA A 1 373 ? -19.156 -27.828 -35.312 1 91.62 373 ALA A C 1
ATOM 2909 O O . ALA A 1 373 ? -20.203 -28.406 -35.594 1 91.62 373 ALA A O 1
ATOM 2910 N N . LEU A 1 374 ? -18.406 -28.234 -34.312 1 91.5 374 LEU A N 1
ATOM 2911 C CA . LEU A 1 374 ? -18.609 -29.562 -33.781 1 91.5 374 LEU A CA 1
ATOM 2912 C C . LEU A 1 374 ? -19.266 -29.5 -32.406 1 91.5 374 LEU A C 1
ATOM 2914 O O . LEU A 1 374 ? -20.219 -30.234 -32.125 1 91.5 374 LEU A O 1
ATOM 2918 N N . LEU A 1 375 ? -18.797 -28.719 -31.469 1 91.5 375 LEU A N 1
ATOM 2919 C CA . LEU A 1 375 ? -19.188 -28.781 -30.062 1 91.5 375 LEU A CA 1
ATOM 2920 C C . LEU A 1 375 ? -20.297 -27.781 -29.766 1 91.5 375 LEU A C 1
ATOM 2922 O O . LEU A 1 375 ? -21.234 -28.078 -29.016 1 91.5 375 LEU A O 1
ATOM 2926 N N . GLU A 1 376 ? -20.266 -26.625 -30.312 1 90.31 376 GLU A N 1
ATOM 2927 C CA . GLU A 1 376 ? -21.219 -25.562 -29.984 1 90.31 376 GLU A CA 1
ATOM 2928 C C . GLU A 1 376 ? -22.656 -25.984 -30.312 1 90.31 376 GLU A C 1
ATOM 2930 O O . GLU A 1 376 ? -23.547 -25.812 -29.484 1 90.31 376 GLU A O 1
ATOM 2935 N N . PRO A 1 377 ? -22.922 -26.516 -31.5 1 89.88 377 PRO A N 1
ATOM 2936 C CA . PRO A 1 377 ? -24.297 -26.922 -31.797 1 89.88 377 PRO A CA 1
ATOM 2937 C C . PRO A 1 377 ? -24.797 -28.016 -30.859 1 89.88 377 PRO A C 1
ATOM 2939 O O . PRO A 1 377 ? -25.984 -28.031 -30.5 1 89.88 377 PRO A O 1
ATOM 2942 N N . LYS A 1 378 ? -23.953 -28.891 -30.422 1 88.38 378 LYS A N 1
ATOM 2943 C CA . LYS A 1 378 ? -24.344 -29.938 -29.484 1 88.38 378 LYS A CA 1
ATOM 2944 C C . LYS A 1 378 ? -24.719 -29.359 -28.125 1 88.38 378 LYS A C 1
ATOM 2946 O O . LYS A 1 378 ? -25.688 -29.781 -27.5 1 88.38 378 LYS A O 1
ATOM 2951 N N . GLU A 1 379 ? -23.938 -28.469 -27.703 1 87.44 379 GLU A N 1
ATOM 2952 C CA . GLU A 1 379 ? -24.188 -27.844 -26.422 1 87.44 379 GLU A CA 1
ATOM 2953 C C . GLU A 1 379 ? -25.469 -27.016 -26.453 1 87.44 379 GLU A C 1
ATOM 2955 O O . GLU A 1 379 ? -26.234 -27 -25.484 1 87.44 379 GLU A O 1
ATOM 2960 N N . LYS A 1 380 ? -25.688 -26.281 -27.5 1 86.19 380 LYS A N 1
ATOM 2961 C CA . LYS A 1 380 ? -26.906 -25.5 -27.656 1 86.19 380 LYS A CA 1
ATOM 2962 C C . LYS A 1 380 ? -28.141 -26.391 -27.688 1 86.19 380 LYS A C 1
ATOM 2964 O O . LYS A 1 380 ? -29.172 -26.062 -27.078 1 86.19 380 LYS A O 1
ATOM 2969 N N . GLU A 1 381 ? -27.969 -27.484 -28.328 1 85.94 381 GLU A N 1
ATOM 2970 C CA . GLU A 1 381 ? -29.078 -28.438 -28.391 1 85.94 381 GLU A CA 1
ATOM 2971 C C . GLU A 1 381 ? -29.344 -29.047 -27.016 1 85.94 381 GLU A C 1
ATOM 2973 O O . GLU A 1 381 ? -30.5 -29.25 -26.625 1 85.94 381 GLU A O 1
ATOM 2978 N N . GLU A 1 382 ? -28.297 -29.297 -26.328 1 82.62 382 GLU A N 1
ATOM 2979 C CA . GLU A 1 382 ? -28.453 -29.844 -24.984 1 82.62 382 GLU A CA 1
ATOM 2980 C C . GLU A 1 382 ? -29.078 -28.828 -24.047 1 82.62 382 GLU A C 1
ATOM 2982 O O . GLU A 1 382 ? -29.859 -29.188 -23.172 1 82.62 382 GLU A O 1
ATOM 2987 N N . ASN A 1 383 ? -28.688 -27.656 -24.172 1 79.62 383 ASN A N 1
ATOM 2988 C CA . ASN A 1 383 ? -29.25 -26.594 -23.359 1 79.62 383 ASN A CA 1
ATOM 2989 C C . ASN A 1 383 ? -30.734 -26.391 -23.625 1 79.62 383 ASN A C 1
ATOM 2991 O O . ASN A 1 383 ? -31.516 -26.172 -22.703 1 79.62 383 ASN A O 1
ATOM 2995 N N . HIS A 1 384 ? -31.047 -26.453 -24.906 1 75.44 384 HIS A N 1
ATOM 2996 C CA . HIS A 1 384 ? -32.438 -26.266 -25.297 1 75.44 384 HIS A CA 1
ATOM 2997 C C . HIS A 1 384 ? -33.281 -27.484 -24.953 1 75.44 384 HIS A C 1
ATOM 2999 O O . HIS A 1 384 ? -34.469 -27.359 -24.656 1 75.44 384 HIS A O 1
ATOM 3005 N N . GLY A 1 385 ? -32.625 -28.672 -25.047 1 69.81 385 GLY A N 1
ATOM 3006 C CA . GLY A 1 385 ? -33.344 -29.906 -24.781 1 69.81 385 GLY A CA 1
ATOM 3007 C C . GLY A 1 385 ? -33.406 -30.25 -23.312 1 69.81 385 GLY A C 1
ATOM 3008 O O . GLY A 1 385 ? -34.156 -31.141 -22.906 1 69.81 385 GLY A O 1
ATOM 3009 N N . ALA A 1 386 ? -32.531 -29.641 -22.578 1 67.81 386 ALA A N 1
ATOM 3010 C CA . ALA A 1 386 ? -32.5 -29.969 -21.156 1 67.81 386 ALA A CA 1
ATOM 3011 C C . ALA A 1 386 ? -33.781 -29.562 -20.469 1 67.81 386 ALA A C 1
ATOM 3013 O O . ALA A 1 386 ? -34.406 -28.578 -20.859 1 67.81 386 ALA A O 1
ATOM 3014 N N . ALA A 1 387 ? -34.406 -30.484 -19.719 1 65.12 387 ALA A N 1
ATOM 3015 C CA . ALA A 1 387 ? -35.656 -30.266 -18.984 1 65.12 387 ALA A CA 1
ATOM 3016 C C . ALA A 1 387 ? -35.594 -28.969 -18.188 1 65.12 387 ALA A C 1
ATOM 3018 O O . ALA A 1 387 ? -34.562 -28.625 -17.609 1 65.12 387 ALA A O 1
ATOM 3019 N N . THR A 1 388 ? -36.562 -28.156 -18.422 1 74.06 388 THR A N 1
ATOM 3020 C CA . THR A 1 388 ? -36.75 -26.938 -17.656 1 74.06 388 THR A CA 1
ATOM 3021 C C . THR A 1 388 ? -36.719 -27.234 -16.156 1 74.06 388 THR A C 1
ATOM 3023 O O . THR A 1 388 ? -37.219 -28.281 -15.727 1 74.06 388 THR A O 1
ATOM 3026 N N . THR A 1 389 ? -35.906 -26.547 -15.422 1 81.19 389 THR A N 1
ATOM 3027 C CA . THR A 1 389 ? -35.844 -26.688 -13.969 1 81.19 389 THR A CA 1
ATOM 3028 C C . THR A 1 389 ? -37.25 -26.688 -13.375 1 81.19 389 THR A C 1
ATOM 3030 O O . THR A 1 389 ? -38.125 -25.953 -13.852 1 81.19 389 THR A O 1
ATOM 3033 N N . PRO A 1 390 ? -37.5 -27.531 -12.516 1 80.31 390 PRO A N 1
ATOM 3034 C CA . PRO A 1 390 ? -38.812 -27.562 -11.883 1 80.31 390 PRO A CA 1
ATOM 3035 C C . PRO A 1 390 ? -39.281 -26.188 -11.383 1 80.31 390 PRO A C 1
ATOM 3037 O O . PRO A 1 390 ? -38.438 -25.375 -10.992 1 80.31 390 PRO A O 1
ATOM 3040 N N . GLU A 1 391 ? -40.469 -25.922 -11.469 1 81.81 391 GLU A N 1
ATOM 3041 C CA . GLU A 1 391 ? -41.062 -24.641 -11.148 1 81.81 391 GLU A CA 1
ATOM 3042 C C . GLU A 1 391 ? -40.781 -24.234 -9.703 1 81.81 391 GLU A C 1
ATOM 3044 O O . GLU A 1 391 ? -40.594 -23.062 -9.398 1 81.81 391 GLU A O 1
ATOM 3049 N N . HIS A 1 392 ? -40.719 -25.219 -8.875 1 81.5 392 HIS A N 1
ATOM 3050 C CA . HIS A 1 392 ? -40.5 -24.906 -7.469 1 81.5 392 HIS A CA 1
ATOM 3051 C C . HIS A 1 392 ? -39.125 -24.297 -7.266 1 81.5 392 HIS A C 1
ATOM 3053 O O . HIS A 1 392 ? -38.938 -23.391 -6.434 1 81.5 392 HIS A O 1
ATOM 3059 N N . LEU A 1 393 ? -38.25 -24.703 -8.031 1 84.25 393 LEU A N 1
ATOM 3060 C CA . LEU A 1 393 ? -36.906 -24.172 -7.93 1 84.25 393 LEU A CA 1
ATOM 3061 C C . LEU A 1 393 ? -36.812 -22.781 -8.578 1 84.25 393 LEU A C 1
ATOM 3063 O O . LEU A 1 393 ? -36.062 -21.922 -8.117 1 84.25 393 LEU A O 1
ATOM 3067 N N . GLN A 1 394 ? -37.594 -22.531 -9.562 1 83.81 394 GLN A N 1
ATOM 3068 C CA . GLN A 1 394 ? -37.625 -21.234 -10.219 1 83.81 394 GLN A CA 1
ATOM 3069 C C . GLN A 1 394 ? -38.188 -20.172 -9.289 1 83.81 394 GLN A C 1
ATOM 3071 O O . GLN A 1 394 ? -37.688 -19.047 -9.242 1 83.81 394 GLN A O 1
ATOM 3076 N N . LEU A 1 395 ? -39.188 -20.531 -8.539 1 79.88 395 LEU A N 1
ATOM 3077 C CA . LEU A 1 395 ? -39.812 -19.578 -7.625 1 79.88 395 LEU A CA 1
ATOM 3078 C C . LEU A 1 395 ? -38.938 -19.359 -6.395 1 79.88 395 LEU A C 1
ATOM 3080 O O . LEU A 1 395 ? -38.875 -18.234 -5.867 1 79.88 395 LEU A O 1
ATOM 3084 N N . ALA A 1 396 ? -38.281 -20.375 -6.062 1 80.81 396 ALA A N 1
ATOM 3085 C CA . ALA A 1 396 ? -37.469 -20.297 -4.855 1 80.81 396 ALA A CA 1
ATOM 3086 C C . ALA A 1 396 ? -36.281 -19.328 -5.051 1 80.81 396 ALA A C 1
ATOM 3088 O O . ALA A 1 396 ? -35.875 -18.656 -4.109 1 80.81 396 ALA A O 1
ATOM 3089 N N . ILE A 1 397 ? -35.844 -19.25 -6.207 1 80.69 397 ILE A N 1
ATOM 3090 C CA . ILE A 1 397 ? -34.688 -18.406 -6.488 1 80.69 397 ILE A CA 1
ATOM 3091 C C . ILE A 1 397 ? -35.094 -16.938 -6.52 1 80.69 397 ILE A C 1
ATOM 3093 O O . ILE A 1 397 ? -34.281 -16.047 -6.262 1 80.69 397 ILE A O 1
ATOM 3097 N N . GLN A 1 398 ? -36.344 -16.688 -6.773 1 76.94 398 GLN A N 1
ATOM 3098 C CA . GLN A 1 398 ? -36.844 -15.32 -6.895 1 76.94 398 GLN A CA 1
ATOM 3099 C C . GLN A 1 398 ? -37.25 -14.766 -5.539 1 76.94 398 GLN A C 1
ATOM 3101 O O . GLN A 1 398 ? -37.5 -13.562 -5.398 1 76.94 398 GLN A O 1
ATOM 3106 N N . VAL A 1 399 ? -37.312 -15.695 -4.547 1 69.06 399 VAL A N 1
ATOM 3107 C CA . VAL A 1 399 ? -37.719 -15.227 -3.225 1 69.06 399 VAL A CA 1
ATOM 3108 C C . VAL A 1 399 ? -36.594 -14.406 -2.605 1 69.06 399 VAL A C 1
ATOM 3110 O O . VAL A 1 399 ? -35.438 -14.836 -2.582 1 69.06 399 VAL A O 1
ATOM 3113 N N . LYS A 1 400 ? -36.875 -13.086 -2.371 1 63.12 400 LYS A N 1
ATOM 3114 C CA . LYS A 1 400 ? -35.906 -12.141 -1.822 1 63.12 400 LYS A CA 1
ATOM 3115 C C . LYS A 1 400 ? -35.438 -12.586 -0.446 1 63.12 400 LYS A C 1
ATOM 3117 O O . LYS A 1 400 ? -36.219 -12.891 0.435 1 63.12 400 LYS A O 1
ATOM 3122 N N . LYS A 1 401 ? -34.281 -13.156 -0.373 1 59.19 401 LYS A N 1
ATOM 3123 C CA . LYS A 1 401 ? -33.719 -13.414 0.938 1 59.19 401 LYS A CA 1
ATOM 3124 C C . LYS A 1 401 ? -33.656 -12.141 1.777 1 59.19 401 LYS A C 1
ATOM 3126 O O . LYS A 1 401 ? -33.188 -11.102 1.311 1 59.19 401 LYS A O 1
ATOM 3131 N N . GLU A 1 402 ? -34.656 -11.828 2.68 1 56.5 402 GLU A N 1
ATOM 3132 C CA . GLU A 1 402 ? -34.781 -10.648 3.533 1 56.5 402 GLU A CA 1
ATOM 3133 C C . GLU A 1 402 ? -33.531 -10.43 4.383 1 56.5 402 GLU A C 1
ATOM 3135 O O . GLU A 1 402 ? -33.312 -11.164 5.348 1 56.5 402 GLU A O 1
ATOM 3140 N N . TRP A 1 403 ? -32.438 -10.312 3.961 1 55.25 403 TRP A N 1
ATOM 3141 C CA . TRP A 1 403 ? -31.266 -10.25 4.805 1 55.25 403 TRP A CA 1
ATOM 3142 C C . TRP A 1 403 ? -31.156 -8.898 5.496 1 55.25 403 TRP A C 1
ATOM 3144 O O . TRP A 1 403 ? -30.078 -8.516 5.965 1 55.25 403 TRP A O 1
ATOM 3154 N N . THR A 1 404 ? -32.156 -7.949 5.641 1 62.78 404 THR A N 1
ATOM 3155 C CA . THR A 1 404 ? -31.609 -6.664 6.055 1 62.78 404 THR A CA 1
ATOM 3156 C C . THR A 1 404 ? -31.766 -6.465 7.559 1 62.78 404 THR A C 1
ATOM 3158 O O . THR A 1 404 ? -32.875 -6.582 8.094 1 62.78 404 THR A O 1
ATOM 3161 N N . LEU A 1 405 ? -30.672 -6.961 8.445 1 80.12 405 LEU A N 1
ATOM 3162 C CA . LEU A 1 405 ? -30.594 -6.551 9.844 1 80.12 405 LEU A CA 1
ATOM 3163 C C . LEU A 1 405 ? -31.094 -5.121 10.016 1 80.12 405 LEU A C 1
ATOM 3165 O O . LEU A 1 405 ? -31.078 -4.332 9.07 1 80.12 405 LEU A O 1
ATOM 3169 N N . SER A 1 406 ? -31.766 -4.988 11.148 1 88.12 406 SER A N 1
ATOM 3170 C CA . SER A 1 406 ? -32.156 -3.629 11.484 1 88.12 406 SER A CA 1
ATOM 3171 C C . SER A 1 406 ? -30.969 -2.693 11.57 1 88.12 406 SER A C 1
ATOM 3173 O O . SER A 1 406 ? -29.828 -3.146 11.719 1 88.12 406 SER A O 1
ATOM 3175 N N . TRP A 1 407 ? -31.234 -1.445 11.398 1 92.25 407 TRP A N 1
ATOM 3176 C CA . TRP A 1 407 ? -30.188 -0.432 11.43 1 92.25 407 TRP A CA 1
ATOM 3177 C C . TRP A 1 407 ? -29.438 -0.471 12.758 1 92.25 407 TRP A C 1
ATOM 3179 O O . TRP A 1 407 ? -28.203 -0.41 12.781 1 92.25 407 TRP A O 1
ATOM 3189 N N . LEU A 1 408 ? -30.125 -0.632 13.914 1 93.31 408 LEU A N 1
ATOM 3190 C CA . LEU A 1 408 ? -29.5 -0.605 15.234 1 93.31 408 LEU A CA 1
ATOM 3191 C C . LEU A 1 408 ? -28.656 -1.854 15.469 1 93.31 408 LEU A C 1
ATOM 3193 O O . LEU A 1 408 ? -27.609 -1.789 16.109 1 93.31 408 LEU A O 1
ATOM 3197 N N . ASP A 1 409 ? -29.125 -2.949 14.93 1 91.81 409 ASP A N 1
ATOM 3198 C CA . ASP A 1 409 ? -28.344 -4.18 15.078 1 91.81 409 ASP A CA 1
ATOM 3199 C C . ASP A 1 409 ? -27.047 -4.105 14.273 1 91.81 409 ASP A C 1
ATOM 3201 O O . ASP A 1 409 ? -25.984 -4.512 14.758 1 91.81 409 ASP A O 1
ATOM 3205 N N . GLN A 1 410 ? -27.25 -3.611 13.117 1 93.69 410 GLN A N 1
ATOM 3206 C CA . GLN A 1 410 ? -26.047 -3.426 12.305 1 93.69 410 GLN A CA 1
ATOM 3207 C C . GLN A 1 410 ? -25.062 -2.482 12.984 1 93.69 410 GLN A C 1
ATOM 3209 O O . GLN A 1 410 ? -23.859 -2.727 12.977 1 93.69 410 GLN A O 1
ATOM 3214 N N . PHE A 1 411 ? -25.641 -1.449 13.602 1 95.06 411 PHE A N 1
ATOM 3215 C CA . PHE A 1 411 ? -24.828 -0.441 14.266 1 95.06 411 PHE A CA 1
ATOM 3216 C C . PHE A 1 411 ? -24.047 -1.051 15.43 1 95.06 411 PHE A C 1
ATOM 3218 O O . PHE A 1 411 ? -22.859 -0.789 15.594 1 95.06 411 PHE A O 1
ATOM 3225 N N . MET A 1 412 ? -24.656 -1.853 16.172 1 95 412 MET A N 1
ATOM 3226 C CA . MET A 1 412 ? -24 -2.443 17.344 1 95 412 MET A CA 1
ATOM 3227 C C . MET A 1 412 ? -22.906 -3.41 16.922 1 95 412 MET A C 1
ATOM 3229 O O . MET A 1 412 ? -21.828 -3.422 17.516 1 95 412 MET A O 1
ATOM 3233 N N . ILE A 1 413 ? -23.109 -4.168 15.891 1 94.44 413 ILE A N 1
ATOM 3234 C CA . ILE A 1 413 ? -22.141 -5.156 15.43 1 94.44 413 ILE A CA 1
ATOM 3235 C C . ILE A 1 413 ? -20.953 -4.445 14.797 1 94.44 413 ILE A C 1
ATOM 3237 O O . ILE A 1 413 ? -19.797 -4.75 15.109 1 94.44 413 ILE A O 1
ATOM 3241 N N . LEU A 1 414 ? -21.266 -3.506 13.977 1 95.19 414 LEU A N 1
ATOM 3242 C CA . LEU A 1 414 ? -20.203 -2.791 13.273 1 95.19 414 LEU A CA 1
ATOM 3243 C C . LEU A 1 414 ? -19.391 -1.944 14.242 1 95.19 414 LEU A C 1
ATOM 3245 O O . LEU A 1 414 ? -18.188 -1.754 14.047 1 95.19 414 LEU A O 1
ATOM 3249 N N . SER A 1 415 ? -20.047 -1.373 15.234 1 96.06 415 SER A N 1
ATOM 3250 C CA . SER A 1 415 ? -19.328 -0.587 16.234 1 96.06 415 SER A CA 1
ATOM 3251 C C . SER A 1 415 ? -18.328 -1.446 16.984 1 96.06 415 SER A C 1
ATOM 3253 O O . SER A 1 415 ? -17.203 -1.009 17.25 1 96.06 415 SER A O 1
ATOM 3255 N N . ARG A 1 416 ? -18.75 -2.615 17.266 1 94.94 416 ARG A N 1
ATOM 3256 C CA . ARG A 1 416 ? -17.844 -3.525 17.969 1 94.94 416 ARG A CA 1
ATOM 3257 C C . ARG A 1 416 ? -16.672 -3.914 17.078 1 94.94 416 ARG A C 1
ATOM 3259 O O . ARG A 1 416 ? -15.523 -3.963 17.547 1 94.94 416 ARG A O 1
ATOM 3266 N N . ARG A 1 417 ? -16.906 -4.141 15.875 1 94.44 417 ARG A N 1
ATOM 3267 C CA . ARG A 1 417 ? -15.852 -4.516 14.938 1 94.44 417 ARG A CA 1
ATOM 3268 C C . ARG A 1 417 ? -14.875 -3.363 14.727 1 94.44 417 ARG A C 1
ATOM 3270 O O . ARG A 1 417 ? -13.656 -3.559 14.766 1 94.44 417 ARG A O 1
ATOM 3277 N N . THR A 1 418 ? -15.477 -2.223 14.484 1 94.69 418 THR A N 1
ATOM 3278 C CA . THR A 1 418 ? -14.648 -1.048 14.227 1 94.69 418 THR A CA 1
ATOM 3279 C C . THR A 1 418 ? -13.797 -0.702 15.445 1 94.69 418 THR A C 1
ATOM 3281 O O . THR A 1 418 ? -12.617 -0.375 15.32 1 94.69 418 THR A O 1
ATOM 3284 N N . PHE A 1 419 ? -14.414 -0.804 16.594 1 94 419 PHE A N 1
ATOM 3285 C CA . PHE A 1 419 ? -13.672 -0.506 17.828 1 94 419 PHE A CA 1
ATOM 3286 C C . PHE A 1 419 ? -12.547 -1.511 18.031 1 94 419 PHE A C 1
ATOM 3288 O O . PHE A 1 419 ? -11.438 -1.135 18.422 1 94 419 PHE A O 1
ATOM 3295 N N . LYS A 1 420 ? -12.75 -2.756 17.719 1 93 420 LYS A N 1
ATOM 3296 C CA . LYS A 1 420 ? -11.727 -3.783 17.875 1 93 420 LYS A CA 1
ATOM 3297 C C . LYS A 1 420 ? -10.602 -3.592 16.859 1 93 420 LYS A C 1
ATOM 3299 O O . LYS A 1 420 ? -9.43 -3.803 17.188 1 93 420 LYS A O 1
ATOM 3304 N N . ALA A 1 421 ? -10.961 -3.268 15.711 1 91.12 421 ALA A N 1
ATOM 3305 C CA . ALA A 1 421 ? -9.977 -3.09 14.648 1 91.12 421 ALA A CA 1
ATOM 3306 C C . ALA A 1 421 ? -9.125 -1.847 14.883 1 91.12 421 ALA A C 1
ATOM 3308 O O . ALA A 1 421 ? -7.93 -1.843 14.594 1 91.12 421 ALA A O 1
ATOM 3309 N N . ARG A 1 422 ? -9.711 -0.734 15.539 1 91.25 422 ARG A N 1
ATOM 3310 C CA . ARG A 1 422 ? -9.016 0.548 15.625 1 91.25 422 ARG A CA 1
ATOM 3311 C C . ARG A 1 422 ? -8.547 0.819 17.047 1 91.25 422 ARG A C 1
ATOM 3313 O O . ARG A 1 422 ? -7.898 1.833 17.312 1 91.25 422 ARG A O 1
ATOM 3320 N N . CYS A 1 423 ? -8.812 0.003 17.984 1 89.81 423 CYS A N 1
ATOM 3321 C CA . CYS A 1 423 ? -8.547 0.264 19.391 1 89.81 423 CYS A CA 1
ATOM 3322 C C . CYS A 1 423 ? -7.066 0.513 19.625 1 89.81 423 CYS A C 1
ATOM 3324 O O . CYS A 1 423 ? -6.699 1.385 20.422 1 89.81 423 CYS A O 1
ATOM 3326 N N . LYS A 1 424 ? -6.246 -0.228 18.875 1 85.12 424 LYS A N 1
ATOM 3327 C CA . LYS A 1 424 ? -4.809 -0.046 19.062 1 85.12 424 LYS A CA 1
ATOM 3328 C C . LYS A 1 424 ? -4.352 1.313 18.547 1 85.12 424 LYS A C 1
ATOM 3330 O O . LYS A 1 424 ? -3.406 1.9 19.078 1 85.12 424 LYS A O 1
ATOM 3335 N N . ASP A 1 425 ? -5.031 1.785 17.594 1 82.44 425 ASP A N 1
ATOM 3336 C CA . ASP A 1 425 ? -4.695 3.092 17.031 1 82.44 425 ASP A CA 1
ATOM 3337 C C . ASP A 1 425 ? -5.191 4.219 17.938 1 82.44 425 ASP A C 1
ATOM 3339 O O . ASP A 1 425 ? -4.602 5.301 17.969 1 82.44 425 ASP A O 1
ATOM 3343 N N . TYR A 1 426 ? -6.336 3.996 18.672 1 86.94 426 TYR A N 1
ATOM 3344 C CA . TYR A 1 426 ? -6.883 5 19.578 1 86.94 426 TYR A CA 1
ATOM 3345 C C . TYR A 1 426 ? -5.961 5.219 20.781 1 86.94 426 TYR A C 1
ATOM 3347 O O . TYR A 1 426 ? -5.816 6.348 21.25 1 86.94 426 TYR A O 1
ATOM 3355 N N . PHE A 1 427 ? -5.262 4.195 21.141 1 86.56 427 PHE A N 1
ATOM 3356 C CA . PHE A 1 427 ? -4.406 4.297 22.312 1 86.56 427 PHE A CA 1
ATOM 3357 C C . PHE A 1 427 ? -2.939 4.133 21.938 1 86.56 427 PHE A C 1
ATOM 3359 O O . PHE A 1 427 ? -2.193 3.418 22.609 1 86.56 427 PHE A O 1
ATOM 3366 N N . ASP A 1 428 ? -2.666 4.816 20.906 1 82.75 428 ASP A N 1
ATOM 3367 C CA . ASP A 1 428 ? -1.291 4.809 20.422 1 82.75 428 ASP A CA 1
ATOM 3368 C C . ASP A 1 428 ? -0.382 5.637 21.328 1 82.75 428 ASP A C 1
ATOM 3370 O O . ASP A 1 428 ? -0.797 6.668 21.859 1 82.75 428 ASP A O 1
ATOM 3374 N N . LYS A 1 429 ? 0.816 5.23 21.484 1 83.19 429 LYS A N 1
ATOM 3375 C CA . LYS A 1 429 ? 1.785 5.887 22.359 1 83.19 429 LYS A CA 1
ATOM 3376 C C . LYS A 1 429 ? 2.137 7.281 21.844 1 83.19 429 LYS A C 1
ATOM 3378 O O . LYS A 1 429 ? 2.326 8.211 22.641 1 83.19 429 LYS A O 1
ATOM 3383 N N . LEU A 1 430 ? 2.166 7.41 20.609 1 80.06 430 LEU A N 1
ATOM 3384 C CA . LEU A 1 430 ? 2.525 8.703 20.047 1 80.06 430 LEU A CA 1
ATOM 3385 C C . LEU A 1 430 ? 1.438 9.742 20.312 1 80.06 430 LEU A C 1
ATOM 3387 O O . LEU A 1 430 ? 1.738 10.898 20.609 1 80.06 430 LEU A O 1
ATOM 3391 N N . ARG A 1 431 ? 0.206 9.383 20.281 1 83.75 431 ARG A N 1
ATOM 3392 C CA . ARG A 1 431 ? -0.906 10.281 20.578 1 83.75 431 ARG A CA 1
ATOM 3393 C C . ARG A 1 431 ? -0.915 10.68 22.047 1 83.75 431 ARG A C 1
ATOM 3395 O O . ARG A 1 431 ? -1.202 11.828 22.391 1 83.75 431 ARG A O 1
ATOM 3402 N N . LEU A 1 432 ? -0.55 9.75 22.828 1 87.06 432 LEU A N 1
ATOM 3403 C CA . LEU A 1 432 ? -0.509 10.008 24.266 1 87.06 432 LEU A CA 1
ATOM 3404 C C . LEU A 1 432 ? 0.614 10.977 24.609 1 87.06 432 LEU A C 1
ATOM 3406 O O . LEU A 1 432 ? 0.409 11.93 25.375 1 87.06 432 LEU A O 1
ATOM 3410 N N . VAL A 1 433 ? 1.68 10.758 24 1 84.25 433 VAL A N 1
ATOM 3411 C CA . VAL A 1 433 ? 2.824 11.633 24.234 1 84.25 433 VAL A CA 1
ATOM 3412 C C . VAL A 1 433 ? 2.537 13.023 23.688 1 84.25 433 VAL A C 1
ATOM 3414 O O . VAL A 1 433 ? 2.916 14.031 24.297 1 84.25 433 VAL A O 1
ATOM 3417 N N . GLN A 1 434 ? 1.887 13.055 22.578 1 83.31 434 GLN A N 1
ATOM 3418 C CA . GLN A 1 434 ? 1.538 14.344 21.984 1 83.31 434 GLN A CA 1
ATOM 3419 C C . GLN A 1 434 ? 0.567 15.109 22.875 1 83.31 434 GLN A C 1
ATOM 3421 O O . GLN A 1 434 ? 0.771 16.297 23.141 1 83.31 434 GLN A O 1
ATOM 3426 N N . ALA A 1 435 ? -0.466 14.477 23.422 1 87.81 435 ALA A N 1
ATOM 3427 C CA . ALA A 1 435 ? -1.472 15.148 24.25 1 87.81 435 ALA A CA 1
ATOM 3428 C C . ALA A 1 435 ? -0.905 15.516 25.609 1 87.81 435 ALA A C 1
ATOM 3430 O O . ALA A 1 435 ? -1.032 16.656 26.047 1 87.81 435 ALA A O 1
ATOM 3431 N N . LEU A 1 436 ? -0.184 14.609 26.188 1 90.31 436 LEU A N 1
ATOM 3432 C CA . LEU A 1 436 ? 0.354 14.844 27.531 1 90.31 436 LEU A CA 1
ATOM 3433 C C . LEU A 1 436 ? 1.576 15.758 27.469 1 90.31 436 LEU A C 1
ATOM 3435 O O . LEU A 1 436 ? 1.716 16.672 28.281 1 90.31 436 LEU A O 1
ATOM 3439 N N . GLY A 1 437 ? 2.408 15.438 26.531 1 87.88 437 GLY A N 1
ATOM 3440 C CA . GLY A 1 437 ? 3.617 16.234 26.406 1 87.88 437 GLY A CA 1
ATOM 3441 C C . GLY A 1 437 ? 3.34 17.703 26.094 1 87.88 437 GLY A C 1
ATOM 3442 O O . GLY A 1 437 ? 3.898 18.594 26.734 1 87.88 437 GLY A O 1
ATOM 3443 N N . VAL A 1 438 ? 2.418 18 25.219 1 89.06 438 VAL A N 1
ATOM 3444 C CA . VAL A 1 438 ? 2.107 19.375 24.859 1 89.06 438 VAL A CA 1
ATOM 3445 C C . VAL A 1 438 ? 1.343 20.062 25.984 1 89.06 438 VAL A C 1
ATOM 3447 O O . VAL A 1 438 ? 1.531 21.25 26.25 1 89.06 438 VAL A O 1
ATOM 3450 N N . ALA A 1 439 ? 0.458 19.281 26.656 1 93.06 439 ALA A N 1
ATOM 3451 C CA . ALA A 1 439 ? -0.265 19.844 27.797 1 93.06 439 ALA A CA 1
ATOM 3452 C C . ALA A 1 439 ? 0.699 20.297 28.891 1 93.06 439 ALA A C 1
ATOM 3454 O O . ALA A 1 439 ? 0.568 21.391 29.422 1 93.06 439 ALA A O 1
ATOM 3455 N N . LEU A 1 440 ? 1.677 19.516 29.125 1 91.38 440 LEU A N 1
ATOM 3456 C CA . LEU A 1 440 ? 2.66 19.859 30.156 1 91.38 440 LEU A CA 1
ATOM 3457 C C . LEU A 1 440 ? 3.531 21.031 29.703 1 91.38 440 LEU A C 1
ATOM 3459 O O . LEU A 1 440 ? 3.84 21.906 30.5 1 91.38 440 LEU A O 1
ATOM 3463 N N . LEU A 1 441 ? 3.832 20.984 28.531 1 89.38 441 LEU A N 1
ATOM 3464 C CA . LEU A 1 441 ? 4.652 22.062 28 1 89.38 441 LEU A CA 1
ATOM 3465 C C . LEU A 1 441 ? 3.902 23.391 28.062 1 89.38 441 LEU A C 1
ATOM 3467 O O . LEU A 1 441 ? 4.461 24.406 28.484 1 89.38 441 LEU A O 1
ATOM 3471 N N . LEU A 1 442 ? 2.646 23.406 27.656 1 90.94 442 LEU A N 1
ATOM 3472 C CA . LEU A 1 442 ? 1.83 24.625 27.719 1 90.94 442 LEU A CA 1
ATOM 3473 C C . LEU A 1 442 ? 1.62 25.062 29.172 1 90.94 442 LEU A C 1
ATOM 3475 O O . LEU A 1 442 ? 1.662 26.25 29.469 1 90.94 442 LEU A O 1
ATOM 3479 N N . GLY A 1 443 ? 1.443 24.062 30.016 1 90.5 443 GLY A N 1
ATOM 3480 C CA . GLY A 1 443 ? 1.28 24.391 31.422 1 90.5 443 GLY A CA 1
ATOM 3481 C C . GLY A 1 443 ? 2.502 25.047 32.031 1 90.5 443 GLY A C 1
ATOM 3482 O O . GLY A 1 443 ? 2.377 25.969 32.844 1 90.5 443 GLY A O 1
ATOM 3483 N N . LEU A 1 444 ? 3.605 24.672 31.547 1 89.25 444 LEU A N 1
ATOM 3484 C CA . LEU A 1 444 ? 4.844 25.234 32.062 1 89.25 444 LEU A CA 1
ATOM 3485 C C . LEU A 1 444 ? 5.109 26.609 31.469 1 89.25 444 LEU A C 1
ATOM 3487 O O . LEU A 1 444 ? 5.641 27.5 32.125 1 89.25 444 LEU A O 1
ATOM 3491 N N . LEU A 1 445 ? 4.719 26.797 30.281 1 88.19 445 LEU A N 1
ATOM 3492 C CA . LEU A 1 445 ? 4.926 28.078 29.609 1 88.19 445 LEU A CA 1
ATOM 3493 C C . LEU A 1 445 ? 4.016 29.141 30.188 1 88.19 445 LEU A C 1
ATOM 3495 O O . LEU A 1 445 ? 4.418 30.312 30.328 1 88.19 445 LEU A O 1
ATOM 3499 N N . TRP A 1 446 ? 2.824 28.797 30.5 1 89.38 446 TRP A N 1
ATOM 3500 C CA . TRP A 1 446 ? 1.871 29.734 31.094 1 89.38 446 TRP A CA 1
ATOM 3501 C C . TRP A 1 446 ? 1.671 29.453 32.562 1 89.38 446 TRP A C 1
ATOM 3503 O O . TRP A 1 446 ? 0.545 29.484 33.062 1 89.38 446 TRP A O 1
ATOM 3513 N N . TRP A 1 447 ? 2.77 29.094 33.125 1 86.19 447 TRP A N 1
ATOM 3514 C CA . TRP A 1 447 ? 2.668 28.781 34.562 1 86.19 447 TRP A CA 1
ATOM 3515 C C . TRP A 1 447 ? 2.17 29.984 35.344 1 86.19 447 TRP A C 1
ATOM 3517 O O . TRP A 1 447 ? 2.824 31.031 35.375 1 86.19 447 TRP A O 1
ATOM 3527 N N . LYS A 1 448 ? 1.005 29.938 35.969 1 78.31 448 LYS A N 1
ATOM 3528 C CA . LYS A 1 448 ? 0.375 30.938 36.812 1 78.31 448 LYS A CA 1
ATOM 3529 C C . LYS A 1 448 ? 0.359 32.312 36.156 1 78.31 448 LYS A C 1
ATOM 3531 O O . LYS A 1 448 ? 0.815 33.312 36.75 1 78.31 448 LYS A O 1
ATOM 3536 N N . SER A 1 449 ? -0.189 32.219 34.906 1 80.12 449 SER A N 1
ATOM 3537 C CA . SER A 1 449 ? -0.307 33.469 34.156 1 80.12 449 SER A CA 1
ATOM 3538 C C . SER A 1 449 ? -1.297 34.438 34.812 1 80.12 449 SER A C 1
ATOM 3540 O O . SER A 1 449 ? -2.279 34 35.406 1 80.12 449 SER A O 1
ATOM 3542 N N . SER A 1 450 ? -0.888 35.719 34.906 1 78.88 450 SER A N 1
ATOM 3543 C CA . SER A 1 450 ? -1.747 36.75 35.469 1 78.88 450 SER A CA 1
ATOM 3544 C C . SER A 1 450 ? -2.35 37.656 34.375 1 78.88 450 SER A C 1
ATOM 3546 O O . SER A 1 450 ? -1.862 37.656 33.25 1 78.88 450 SER A O 1
ATOM 3548 N N . THR A 1 451 ? -3.578 38.188 34.594 1 78.69 451 THR A N 1
ATOM 3549 C CA . THR A 1 451 ? -4.27 39.031 33.656 1 78.69 451 THR A CA 1
ATOM 3550 C C . THR A 1 451 ? -4.285 40.5 34.125 1 78.69 451 THR A C 1
ATOM 3552 O O . THR A 1 451 ? -5.188 41.25 33.812 1 78.69 451 THR A O 1
ATOM 3555 N N . ASN A 1 452 ? -3.227 40.812 34.812 1 79.56 452 ASN A N 1
ATOM 3556 C CA . ASN A 1 452 ? -3.234 42.125 35.438 1 79.56 452 ASN A CA 1
ATOM 3557 C C . ASN A 1 452 ? -2.793 43.219 34.469 1 79.56 452 ASN A C 1
ATOM 3559 O O . ASN A 1 452 ? -3.236 44.375 34.562 1 79.56 452 ASN A O 1
ATOM 3563 N N . THR A 1 453 ? -1.944 42.844 33.562 1 78.81 453 THR A N 1
ATOM 3564 C CA . THR A 1 453 ? -1.474 43.781 32.562 1 78.81 453 THR A CA 1
ATOM 3565 C C . THR A 1 453 ? -1.959 43.406 31.172 1 78.81 453 THR A C 1
ATOM 3567 O O . THR A 1 453 ? -2.416 42.281 30.953 1 78.81 453 THR A O 1
ATOM 3570 N N . GLU A 1 454 ? -1.938 44.375 30.25 1 79.31 454 GLU A N 1
ATOM 3571 C CA . GLU A 1 454 ? -2.373 44.156 28.875 1 79.31 454 GLU A CA 1
ATOM 3572 C C . GLU A 1 454 ? -1.511 43.062 28.203 1 79.31 454 GLU A C 1
ATOM 3574 O O . GLU A 1 454 ? -2.02 42.25 27.453 1 79.31 454 GLU A O 1
ATOM 3579 N N . ALA A 1 455 ? -0.26 43.125 28.484 1 77.12 455 ALA A N 1
ATOM 3580 C CA . ALA A 1 455 ? 0.653 42.125 27.906 1 77.12 455 ALA A CA 1
ATOM 3581 C C . ALA A 1 455 ? 0.345 40.719 28.406 1 77.12 455 ALA A C 1
ATOM 3583 O O . ALA A 1 455 ? 0.361 39.781 27.625 1 77.12 455 ALA A O 1
ATOM 3584 N N . GLN A 1 456 ? 0.076 40.625 29.641 1 82.25 456 GLN A N 1
ATOM 3585 C CA . GLN A 1 456 ? -0.24 39.312 30.219 1 82.25 456 GLN A CA 1
ATOM 3586 C C . GLN A 1 456 ? -1.585 38.812 29.719 1 82.25 456 GLN A C 1
ATOM 3588 O O . GLN A 1 456 ? -1.764 37.594 29.531 1 82.25 456 GLN A O 1
ATOM 3593 N N . LEU A 1 457 ? -2.533 39.75 29.516 1 84.62 457 LEU A N 1
ATOM 3594 C CA . LEU A 1 457 ? -3.834 39.375 28.984 1 84.62 457 LEU A CA 1
ATOM 3595 C C . LEU A 1 457 ? -3.695 38.844 27.562 1 84.62 457 LEU A C 1
ATOM 3597 O O . LEU A 1 457 ? -4.316 37.844 27.203 1 84.62 457 LEU A O 1
ATOM 3601 N N . ARG A 1 458 ? -2.881 39.469 26.797 1 83.5 458 ARG A N 1
ATOM 3602 C CA . ARG A 1 458 ? -2.658 39.031 25.422 1 83.5 458 ARG A CA 1
ATOM 3603 C C . ARG A 1 458 ? -2.031 37.656 25.391 1 83.5 458 ARG A C 1
ATOM 3605 O O . ARG A 1 458 ? -2.359 36.844 24.516 1 83.5 458 ARG A O 1
ATOM 3612 N N . ASP A 1 459 ? -1.162 37.375 26.312 1 85.88 459 ASP A N 1
ATOM 3613 C CA . ASP A 1 459 ? -0.531 36.062 26.391 1 85.88 459 ASP A CA 1
ATOM 3614 C C . ASP A 1 459 ? -1.557 34.969 26.719 1 85.88 459 ASP A C 1
ATOM 3616 O O . ASP A 1 459 ? -1.512 33.875 26.141 1 85.88 459 ASP A O 1
ATOM 3620 N N . GLN A 1 460 ? -2.42 35.281 27.594 1 89.75 460 GLN A N 1
ATOM 3621 C CA . GLN A 1 460 ? -3.418 34.281 27.953 1 89.75 460 GLN A CA 1
ATOM 3622 C C . GLN A 1 460 ? -4.41 34.062 26.812 1 89.75 460 GLN A C 1
ATOM 3624 O O . GLN A 1 460 ? -4.863 32.938 26.578 1 89.75 460 GLN A O 1
ATOM 3629 N N . VAL A 1 461 ? -4.781 35.188 26.125 1 89.69 461 VAL A N 1
ATOM 3630 C CA . VAL A 1 461 ? -5.66 35.062 24.969 1 89.69 461 VAL A CA 1
ATOM 3631 C C . VAL A 1 461 ? -4.965 34.25 23.875 1 89.69 461 VAL A C 1
ATOM 3633 O O . VAL A 1 461 ? -5.609 33.469 23.172 1 89.69 461 VAL A O 1
ATOM 3636 N N . GLY A 1 462 ? -3.635 34.406 23.766 1 89.56 462 GLY A N 1
ATOM 3637 C CA . GLY A 1 462 ? -2.857 33.594 22.844 1 89.56 462 GLY A CA 1
ATOM 3638 C C . GLY A 1 462 ? -2.898 32.094 23.188 1 89.56 462 GLY A C 1
ATOM 3639 O O . GLY A 1 462 ? -2.93 31.25 22.281 1 89.56 462 GLY A O 1
ATOM 3640 N N . LEU A 1 463 ? -2.883 31.812 24.453 1 92 463 LEU A N 1
ATOM 3641 C CA . LEU A 1 463 ? -2.984 30.422 24.891 1 92 463 LEU A CA 1
ATOM 3642 C C . LEU A 1 463 ? -4.328 29.812 24.5 1 92 463 LEU A C 1
ATOM 3644 O O . LEU A 1 463 ? -4.391 28.688 24.016 1 92 463 LEU A O 1
ATOM 3648 N N . VAL A 1 464 ? -5.398 30.594 24.688 1 93.38 464 VAL A N 1
ATOM 3649 C CA . VAL A 1 464 ? -6.734 30.125 24.344 1 93.38 464 VAL A CA 1
ATOM 3650 C C . VAL A 1 464 ? -6.812 29.828 22.844 1 93.38 464 VAL A C 1
ATOM 3652 O O . VAL A 1 464 ? -7.355 28.797 22.438 1 93.38 464 VAL A O 1
ATOM 3655 N N . PHE A 1 465 ? -6.258 30.688 22.078 1 92.62 465 PHE A N 1
ATOM 3656 C CA . PHE A 1 465 ? -6.27 30.469 20.625 1 92.62 465 PHE A CA 1
ATOM 3657 C C . PHE A 1 465 ? -5.426 29.266 20.25 1 92.62 465 PHE A C 1
ATOM 3659 O O . PHE A 1 465 ? -5.785 28.5 19.359 1 92.62 465 PHE A O 1
ATOM 3666 N N . TYR A 1 466 ? -4.336 29.094 20.922 1 92.38 466 TYR A N 1
ATOM 3667 C CA . TYR A 1 466 ? -3.473 27.953 20.656 1 92.38 466 TYR A CA 1
ATOM 3668 C C . TYR A 1 466 ? -4.195 26.641 20.953 1 92.38 466 TYR A C 1
ATOM 3670 O O . TYR A 1 466 ? -4.043 25.656 20.219 1 92.38 466 TYR A O 1
ATOM 3678 N N . ILE A 1 467 ? -4.906 26.625 22.016 1 94.25 467 ILE A N 1
ATOM 3679 C CA . ILE A 1 467 ? -5.672 25.438 22.359 1 94.25 467 ILE A CA 1
ATOM 3680 C C . ILE A 1 467 ? -6.645 25.094 21.234 1 94.25 467 ILE A C 1
ATOM 3682 O O . ILE A 1 467 ? -6.777 23.938 20.828 1 94.25 467 ILE A O 1
ATOM 3686 N N . CYS A 1 468 ? -7.23 26.109 20.672 1 94.06 468 CYS A N 1
ATOM 3687 C CA . CYS A 1 468 ? -8.156 25.906 19.547 1 94.06 468 CYS A CA 1
ATOM 3688 C C . CYS A 1 468 ? -7.43 25.344 18.328 1 94.06 468 CYS A C 1
ATOM 3690 O O . CYS A 1 468 ? -7.898 24.391 17.719 1 94.06 468 CYS A O 1
ATOM 3692 N N . ILE A 1 469 ? -6.32 25.891 18.062 1 91.88 469 ILE A N 1
ATOM 3693 C CA . ILE A 1 469 ? -5.57 25.469 16.891 1 91.88 469 ILE A CA 1
ATOM 3694 C C . ILE A 1 469 ? -5.074 24.031 17.078 1 91.88 469 ILE A C 1
ATOM 3696 O O . ILE A 1 469 ? -5.098 23.234 16.141 1 91.88 469 ILE A O 1
ATOM 3700 N N . PHE A 1 470 ? -4.602 23.781 18.219 1 91.69 470 PHE A N 1
ATOM 3701 C CA . PHE A 1 470 ? -4.02 22.484 18.5 1 91.69 470 PHE A CA 1
ATOM 3702 C C . PHE A 1 470 ? -5.047 21.375 18.297 1 91.69 470 PHE A C 1
ATOM 3704 O O . PHE A 1 470 ? -4.781 20.391 17.594 1 91.69 470 PHE A O 1
ATOM 3711 N N . TRP A 1 471 ? -6.152 21.516 18.859 1 93.5 471 TRP A N 1
ATOM 3712 C CA . TRP A 1 471 ? -7.141 20.438 18.781 1 93.5 471 TRP A CA 1
ATOM 3713 C C . TRP A 1 471 ? -7.82 20.422 17.422 1 93.5 471 TRP A C 1
ATOM 3715 O O . TRP A 1 471 ? -8.234 19.359 16.938 1 93.5 471 TRP A O 1
ATOM 3725 N N . THR A 1 472 ? -7.953 21.578 16.781 1 92.62 472 THR A N 1
ATOM 3726 C CA . THR A 1 472 ? -8.43 21.594 15.398 1 92.62 472 THR A CA 1
ATOM 3727 C C . THR A 1 472 ? -7.469 20.828 14.492 1 92.62 472 THR A C 1
ATOM 3729 O O . THR A 1 472 ? -7.891 19.969 13.703 1 92.62 472 THR A O 1
ATOM 3732 N N . SER A 1 473 ? -6.195 21.094 14.648 1 90 473 SER A N 1
ATOM 3733 C CA . SER A 1 473 ? -5.184 20.438 13.828 1 90 473 SER A CA 1
ATOM 3734 C C . SER A 1 473 ? -5.121 18.938 14.109 1 90 473 SER A C 1
ATOM 3736 O O . SER A 1 473 ? -5.129 18.125 13.18 1 90 473 SER A O 1
ATOM 3738 N N . SER A 1 474 ? -5.105 18.594 15.359 1 88.38 474 SER A N 1
ATOM 3739 C CA . SER A 1 474 ? -4.992 17.203 15.75 1 88.38 474 SER A CA 1
ATOM 3740 C C . SER A 1 474 ? -6.18 16.375 15.25 1 88.38 474 SER A C 1
ATOM 3742 O O . SER A 1 474 ? -6.008 15.266 14.75 1 88.38 474 SER A O 1
ATOM 3744 N N . CYS A 1 475 ? -7.332 16.953 15.328 1 91.44 475 CYS A N 1
ATOM 3745 C CA . CYS A 1 475 ? -8.531 16.219 14.945 1 91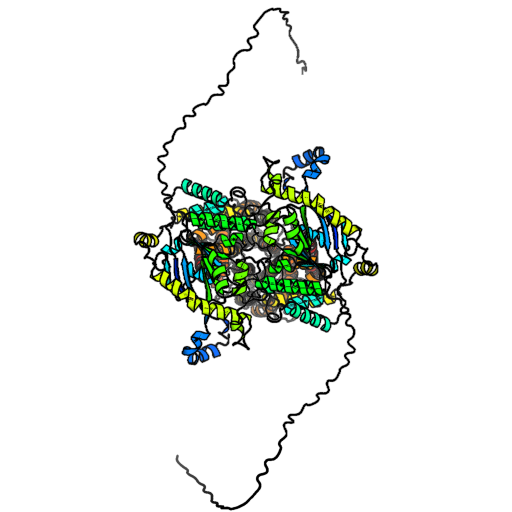.44 475 CYS A CA 1
ATOM 3746 C C . CYS A 1 475 ? -8.68 16.156 13.43 1 91.44 475 CYS A C 1
ATOM 3748 O O . CYS A 1 475 ? -9.102 15.141 12.883 1 91.44 475 CYS A O 1
ATOM 3750 N N . ILE A 1 476 ? -8.344 17.219 12.766 1 90.75 476 ILE A N 1
ATOM 3751 C CA . ILE A 1 476 ? -8.43 17.219 11.305 1 90.75 476 ILE A CA 1
ATOM 3752 C C . ILE A 1 476 ? -7.469 16.172 10.734 1 90.75 476 ILE A C 1
ATOM 3754 O O . ILE A 1 476 ? -7.855 15.367 9.891 1 90.75 476 ILE A O 1
ATOM 3758 N N . PHE A 1 477 ? -6.281 16.094 11.203 1 85.56 477 PHE A N 1
ATOM 3759 C CA . PHE A 1 477 ? -5.277 15.195 10.664 1 85.56 477 PHE A CA 1
ATOM 3760 C C . PHE A 1 477 ? -5.551 13.758 11.094 1 85.56 477 PHE A C 1
ATOM 3762 O O . PHE A 1 477 ? -5.195 12.812 10.391 1 85.56 477 PHE A O 1
ATOM 3769 N N . GLY A 1 478 ? -6.168 13.578 12.195 1 84.94 478 GLY A N 1
ATOM 3770 C CA . GLY A 1 478 ? -6.57 12.242 12.609 1 84.94 478 GLY A CA 1
ATOM 3771 C C . GLY A 1 478 ? -7.723 11.688 11.797 1 84.94 478 GLY A C 1
ATOM 3772 O O . GLY A 1 478 ? -7.82 10.477 11.602 1 84.94 478 GLY A O 1
ATOM 3773 N N . ALA A 1 479 ? -8.5 12.562 11.266 1 90.56 479 ALA A N 1
ATOM 3774 C CA . ALA A 1 479 ? -9.742 12.125 10.633 1 90.56 479 ALA A CA 1
ATOM 3775 C C . ALA A 1 479 ? -9.578 12.039 9.117 1 90.56 479 ALA A C 1
ATOM 3777 O O . ALA A 1 479 ? -10.25 11.234 8.461 1 90.56 479 ALA A O 1
ATOM 3778 N N . VAL A 1 480 ? -8.727 12.773 8.539 1 90.81 480 VAL A N 1
ATOM 3779 C CA . VAL A 1 480 ? -8.648 12.93 7.09 1 90.81 480 VAL A CA 1
ATOM 3780 C C . VAL A 1 480 ? -8.195 11.617 6.453 1 90.81 480 VAL A C 1
ATOM 3782 O O . VAL A 1 480 ? -8.539 11.32 5.309 1 90.81 480 VAL A O 1
ATOM 3785 N N . TYR A 1 481 ? -7.523 10.719 7.141 1 89.56 481 TYR A N 1
ATOM 3786 C CA . TYR A 1 481 ? -6.934 9.523 6.559 1 89.56 481 TYR A CA 1
ATOM 3787 C C . TYR A 1 481 ? -7.828 8.312 6.785 1 89.56 481 TYR A C 1
ATOM 3789 O O . TYR A 1 481 ? -7.578 7.234 6.234 1 89.56 481 TYR A O 1
ATOM 3797 N N . VAL A 1 482 ? -8.859 8.414 7.496 1 90.56 482 VAL A N 1
ATOM 3798 C CA . VAL A 1 482 ? -9.664 7.273 7.922 1 90.56 482 VAL A CA 1
ATOM 3799 C C . VAL A 1 482 ? -10.328 6.629 6.707 1 90.56 482 VAL A C 1
ATOM 3801 O O . VAL A 1 482 ? -10.203 5.422 6.492 1 90.56 482 VAL A O 1
ATOM 3804 N N . PHE A 1 483 ? -10.945 7.359 5.844 1 92.75 483 PHE A N 1
ATOM 3805 C CA . PHE A 1 483 ? -11.695 6.801 4.723 1 92.75 483 PHE A CA 1
ATOM 3806 C C . PHE A 1 483 ? -10.75 6.348 3.615 1 92.75 483 PHE A C 1
ATOM 3808 O O . PHE A 1 483 ? -10.922 5.262 3.055 1 92.75 483 PHE A O 1
ATOM 3815 N N . PRO A 1 484 ? -9.703 7.109 3.348 1 90.19 484 PRO A N 1
ATOM 3816 C CA . PRO A 1 484 ? -8.766 6.633 2.326 1 90.19 484 PRO A CA 1
ATOM 3817 C C . PRO A 1 484 ? -8.094 5.312 2.707 1 90.19 484 PRO A C 1
ATOM 3819 O O . PRO A 1 484 ? -7.852 4.469 1.841 1 90.19 484 PRO A O 1
ATOM 3822 N N . PHE A 1 485 ? -7.902 5.055 3.91 1 88.25 485 PHE A N 1
ATOM 3823 C CA . PHE A 1 485 ? -7.27 3.82 4.355 1 88.25 485 PHE A CA 1
ATOM 3824 C C . PHE A 1 485 ? -8.242 2.648 4.258 1 88.25 485 PHE A C 1
ATOM 3826 O O . PHE A 1 485 ? -7.824 1.512 4.023 1 88.25 485 PHE A O 1
ATOM 3833 N N . GLU A 1 486 ? -9.477 2.955 4.445 1 90.94 486 GLU A N 1
ATOM 3834 C CA . GLU A 1 486 ? -10.453 1.875 4.473 1 90.94 486 GLU A CA 1
ATOM 3835 C C . GLU A 1 486 ? -11.25 1.82 3.17 1 90.94 486 GLU A C 1
ATOM 3837 O O . GLU A 1 486 ? -12.234 1.083 3.068 1 90.94 486 GLU A O 1
ATOM 3842 N N . LYS A 1 487 ? -10.844 2.518 2.221 1 90.44 487 LYS A N 1
ATOM 3843 C CA . LYS A 1 487 ? -11.57 2.604 0.956 1 90.44 487 LYS A CA 1
ATOM 3844 C C . LYS A 1 487 ? -11.742 1.226 0.325 1 90.44 487 LYS A C 1
ATOM 3846 O O . LYS A 1 487 ? -12.844 0.856 -0.079 1 90.44 487 LYS A O 1
ATOM 3851 N N . VAL A 1 488 ? -10.727 0.432 0.34 1 87.62 488 VAL A N 1
ATOM 3852 C CA . VAL A 1 488 ? -10.742 -0.862 -0.336 1 87.62 488 VAL A CA 1
ATOM 3853 C C . VAL A 1 488 ? -11.695 -1.812 0.389 1 87.62 488 VAL A C 1
ATOM 3855 O O . VAL A 1 488 ? -12.438 -2.561 -0.249 1 87.62 488 VAL A O 1
ATOM 3858 N N . TYR A 1 489 ? -11.719 -1.767 1.626 1 90.12 489 TYR A N 1
ATOM 3859 C CA . TYR A 1 489 ? -12.594 -2.623 2.412 1 90.12 489 TYR A CA 1
ATOM 3860 C C . TYR A 1 489 ? -14.055 -2.223 2.225 1 90.12 489 TYR A C 1
ATOM 3862 O O . TYR A 1 489 ? -14.93 -3.082 2.1 1 90.12 489 TYR A O 1
ATOM 3870 N N . LEU A 1 490 ? -14.266 -0.914 2.184 1 90.12 490 LEU A N 1
ATOM 3871 C CA . LEU A 1 490 ? -15.617 -0.387 2.049 1 90.12 490 LEU A CA 1
ATOM 3872 C C . LEU A 1 490 ? -16.219 -0.766 0.697 1 90.12 490 LEU A C 1
ATOM 3874 O O . LEU A 1 490 ? -17.375 -1.188 0.621 1 90.12 490 LEU A O 1
ATOM 3878 N N . ILE A 1 491 ? -15.492 -0.679 -0.297 1 86.56 491 ILE A N 1
ATOM 3879 C CA . ILE A 1 491 ? -15.977 -0.997 -1.638 1 86.56 491 ILE A CA 1
ATOM 3880 C C . ILE A 1 491 ? -16.312 -2.482 -1.724 1 86.56 491 ILE A C 1
ATOM 3882 O O . ILE A 1 491 ? -17.375 -2.854 -2.252 1 86.56 491 ILE A O 1
ATOM 3886 N N . LYS A 1 492 ? -15.5 -3.324 -1.216 1 85.56 492 LYS A N 1
ATOM 3887 C CA . LYS A 1 492 ? -15.742 -4.766 -1.237 1 85.56 492 LYS A CA 1
ATOM 3888 C C . LYS A 1 492 ? -17.016 -5.125 -0.472 1 85.56 492 LYS A C 1
ATOM 3890 O O . LYS A 1 492 ? -17.844 -5.891 -0.965 1 85.56 492 LYS A O 1
ATOM 3895 N N . GLU A 1 493 ? -17.125 -4.543 0.674 1 86.69 493 GLU A N 1
ATOM 3896 C CA . GLU A 1 493 ? -18.25 -4.906 1.526 1 86.69 493 GLU A CA 1
ATOM 3897 C C . GLU A 1 493 ? -19.562 -4.305 1.009 1 86.69 493 GLU A C 1
ATOM 3899 O O . GLU A 1 493 ? -20.625 -4.875 1.199 1 86.69 493 GLU A O 1
ATOM 3904 N N . ARG A 1 494 ? -19.422 -3.236 0.365 1 83.81 494 ARG A N 1
ATOM 3905 C CA . ARG A 1 494 ? -20.609 -2.631 -0.221 1 83.81 494 ARG A CA 1
ATOM 3906 C C . ARG A 1 494 ? -21.078 -3.41 -1.446 1 83.81 494 ARG A C 1
ATOM 3908 O O . ARG A 1 494 ? -22.266 -3.559 -1.676 1 83.81 494 ARG A O 1
ATOM 3915 N N . LYS A 1 495 ? -20.156 -3.85 -2.164 1 78.56 495 LYS A N 1
ATOM 3916 C CA . LYS A 1 495 ? -20.516 -4.684 -3.311 1 78.56 495 LYS A CA 1
ATOM 3917 C C . LYS A 1 495 ? -21.188 -5.973 -2.867 1 78.56 495 LYS A C 1
ATOM 3919 O O . LYS A 1 495 ? -22.047 -6.504 -3.576 1 78.56 495 LYS A O 1
ATOM 3924 N N . ALA A 1 496 ? -20.828 -6.375 -1.684 1 78.56 496 ALA A N 1
ATOM 3925 C CA . ALA A 1 496 ? -21.438 -7.578 -1.128 1 78.56 496 ALA A CA 1
ATOM 3926 C C . ALA A 1 496 ? -22.719 -7.238 -0.359 1 78.56 496 ALA A C 1
ATOM 3928 O O . ALA A 1 496 ? -23.375 -8.125 0.182 1 78.56 496 ALA A O 1
ATOM 3929 N N . ASP A 1 497 ? -23.094 -5.898 -0.242 1 79.25 497 ASP A N 1
ATOM 3930 C CA . ASP A 1 497 ? -24.297 -5.41 0.421 1 79.25 497 ASP A CA 1
ATOM 3931 C C . ASP A 1 497 ? -24.375 -5.91 1.861 1 79.25 497 ASP A C 1
ATOM 3933 O O . ASP A 1 497 ? -25.406 -6.41 2.297 1 79.25 497 ASP A O 1
ATOM 3937 N N . MET A 1 498 ? -23.375 -5.809 2.543 1 83.31 498 MET A N 1
ATOM 3938 C CA . MET A 1 498 ? -23.312 -6.32 3.908 1 83.31 498 MET A CA 1
ATOM 3939 C C . MET A 1 498 ? -24.047 -5.398 4.875 1 83.31 498 MET A C 1
ATOM 3941 O O . MET A 1 498 ? -24.688 -5.863 5.816 1 83.31 498 MET A O 1
ATOM 3945 N N . TYR A 1 499 ? -23.891 -4.152 4.695 1 89.12 499 TYR A N 1
ATOM 3946 C CA . TYR A 1 499 ? -24.516 -3.154 5.559 1 89.12 499 TYR A CA 1
ATOM 3947 C C . TYR A 1 499 ? -24.797 -1.869 4.789 1 89.12 499 TYR A C 1
ATOM 3949 O O . TYR A 1 499 ? -24.359 -1.712 3.648 1 89.12 499 TYR A O 1
ATOM 3957 N N . ARG A 1 500 ? -25.562 -1.114 5.473 1 90.56 500 ARG A N 1
ATOM 3958 C CA . ARG A 1 500 ? -25.844 0.2 4.902 1 90.56 500 ARG A CA 1
ATOM 3959 C C . ARG A 1 500 ? -24.672 1.156 5.125 1 90.56 500 ARG A C 1
ATOM 3961 O O . ARG A 1 500 ? -24.016 1.11 6.164 1 90.56 500 ARG A O 1
ATOM 3968 N N . LEU A 1 501 ? -24.5 1.996 4.133 1 92.56 501 LEU A N 1
ATOM 3969 C CA . LEU A 1 501 ? -23.391 2.953 4.219 1 92.56 501 LEU A CA 1
ATOM 3970 C C . LEU A 1 501 ? -23.594 3.904 5.395 1 92.56 501 LEU A C 1
ATOM 3972 O O . LEU A 1 501 ? -22.625 4.316 6.031 1 92.56 501 LEU A O 1
ATOM 3976 N N . SER A 1 502 ? -24.812 4.254 5.723 1 94.12 502 SER A N 1
ATOM 3977 C CA . SER A 1 502 ? -25.109 5.168 6.824 1 94.12 502 SER A CA 1
ATOM 3978 C C . SER A 1 502 ? -24.703 4.566 8.164 1 94.12 502 SER A C 1
ATOM 3980 O O . SER A 1 502 ? -24.234 5.281 9.055 1 94.12 502 SER A O 1
ATOM 3982 N N . VAL A 1 503 ? -24.828 3.25 8.242 1 94.62 503 VAL A N 1
ATOM 3983 C CA . VAL A 1 503 ? -24.438 2.586 9.484 1 94.62 503 VAL A CA 1
ATOM 3984 C C . VAL A 1 503 ? -22.922 2.625 9.641 1 94.62 503 VAL A C 1
ATOM 3986 O O . VAL A 1 503 ? -22.406 2.902 10.727 1 94.62 503 VAL A O 1
ATOM 3989 N N . TYR A 1 504 ? -22.312 2.354 8.547 1 95 504 TYR A N 1
ATOM 3990 C CA . TYR A 1 504 ? -20.859 2.418 8.602 1 95 504 TYR A CA 1
ATOM 3991 C C . TYR A 1 504 ? -20.391 3.805 9.023 1 95 504 TYR A C 1
ATOM 3993 O O . TYR A 1 504 ? -19.531 3.938 9.891 1 95 504 TYR A O 1
ATOM 4001 N N . TYR A 1 505 ? -20.891 4.793 8.383 1 95.94 505 TYR A N 1
ATOM 4002 C CA . TYR A 1 505 ? -20.469 6.164 8.656 1 95.94 505 TYR A CA 1
ATOM 4003 C C . TYR A 1 505 ? -20.719 6.523 10.117 1 95.94 505 TYR A C 1
ATOM 4005 O O . TYR A 1 505 ? -19.859 7.121 10.773 1 95.94 505 TYR A O 1
ATOM 4013 N N . ALA A 1 506 ? -21.875 6.195 10.609 1 95.12 506 ALA A N 1
ATOM 4014 C CA . ALA A 1 506 ? -22.219 6.496 12 1 95.12 506 ALA A CA 1
ATOM 4015 C C . ALA A 1 506 ? -21.281 5.773 12.961 1 95.12 506 ALA A C 1
ATOM 4017 O O . ALA A 1 506 ? -20.812 6.363 13.938 1 95.12 506 ALA A O 1
ATOM 4018 N N . CYS A 1 507 ? -21 4.547 12.664 1 94.94 507 CYS A N 1
ATOM 4019 C CA . CYS A 1 507 ? -20.109 3.758 13.516 1 94.94 507 CYS A CA 1
ATOM 4020 C C . CYS A 1 507 ? -18.688 4.309 13.492 1 94.94 507 CYS A C 1
ATOM 4022 O O . CYS A 1 507 ? -18.062 4.461 14.539 1 94.94 507 CYS A O 1
ATOM 4024 N N . SER A 1 508 ? -18.234 4.555 12.266 1 94.44 508 SER A N 1
ATOM 4025 C CA . SER A 1 508 ? -16.891 5.07 12.117 1 94.44 508 SER A CA 1
ATOM 4026 C C . SER A 1 508 ? -16.703 6.395 12.852 1 94.44 508 SER A C 1
ATOM 4028 O O . SER A 1 508 ? -15.719 6.59 13.562 1 94.44 508 SER A O 1
ATOM 4030 N N . THR A 1 509 ? -17.672 7.254 12.781 1 93.81 509 THR A N 1
ATOM 4031 C CA . THR A 1 509 ? -17.609 8.578 13.398 1 93.81 509 THR A CA 1
ATOM 4032 C C . THR A 1 509 ? -17.703 8.469 14.914 1 93.81 509 THR A C 1
ATOM 4034 O O . THR A 1 509 ? -16.922 9.094 15.633 1 93.81 509 THR A O 1
ATOM 4037 N N . LEU A 1 510 ? -18.594 7.66 15.391 1 93.69 510 LEU A N 1
ATOM 4038 C CA . LEU A 1 510 ? -18.812 7.562 16.828 1 93.69 510 LEU A CA 1
ATOM 4039 C C . LEU A 1 510 ? -17.656 6.832 17.5 1 93.69 510 LEU A C 1
ATOM 4041 O O . LEU A 1 510 ? -17.266 7.188 18.625 1 93.69 510 LEU A O 1
ATOM 4045 N N . CYS A 1 511 ? -17.109 5.82 16.859 1 94.19 511 CYS A N 1
ATOM 4046 C CA . CYS A 1 511 ? -15.977 5.109 17.438 1 94.19 511 CYS A CA 1
ATOM 4047 C C . CYS A 1 511 ? -14.742 6.004 17.5 1 94.19 511 CYS A C 1
ATOM 4049 O O . CYS A 1 511 ? -14.008 5.992 18.484 1 94.19 511 CYS A O 1
ATOM 4051 N N . ASP A 1 512 ? -14.562 6.746 16.5 1 92.75 512 ASP A N 1
ATOM 4052 C CA . ASP A 1 512 ? -13.422 7.652 16.453 1 92.75 512 ASP A CA 1
ATOM 4053 C C . ASP A 1 512 ? -13.578 8.773 17.484 1 92.75 512 ASP A C 1
ATOM 4055 O O . ASP A 1 512 ? -12.586 9.383 17.906 1 92.75 512 ASP A O 1
ATOM 4059 N N . MET A 1 513 ? -14.82 9.117 17.891 1 91.69 513 MET A N 1
ATOM 4060 C CA . MET A 1 513 ? -15.094 10.164 18.875 1 91.69 513 MET A CA 1
ATOM 4061 C C . MET A 1 513 ? -14.5 9.805 20.234 1 91.69 513 MET A C 1
ATOM 4063 O O . MET A 1 513 ? -14.203 10.695 21.031 1 91.69 513 MET A O 1
ATOM 4067 N N . VAL A 1 514 ? -14.273 8.531 20.469 1 90.19 514 VAL A N 1
ATOM 4068 C CA . VAL A 1 514 ? -13.695 8.102 21.734 1 90.19 514 VAL A CA 1
ATOM 4069 C C . VAL A 1 514 ? -12.312 8.727 21.922 1 90.19 514 VAL A C 1
ATOM 4071 O O . VAL A 1 514 ? -12.016 9.297 22.969 1 90.19 514 VAL A O 1
ATOM 4074 N N . ALA A 1 515 ? -11.547 8.648 20.875 1 89.88 515 ALA A N 1
ATOM 4075 C CA . ALA A 1 515 ? -10.219 9.242 20.938 1 89.88 515 ALA A CA 1
ATOM 4076 C C . ALA A 1 515 ? -10.289 10.766 20.953 1 89.88 515 ALA A C 1
ATOM 4078 O O . ALA A 1 515 ? -9.523 11.422 21.656 1 89.88 515 ALA A O 1
ATOM 4079 N N . HIS A 1 516 ? -11.258 11.375 20.281 1 90.44 516 HIS A N 1
ATOM 4080 C CA . HIS A 1 516 ? -11.344 12.828 20.125 1 90.44 516 HIS A CA 1
ATOM 4081 C C . HIS A 1 516 ? -11.992 13.477 21.344 1 90.44 516 HIS A C 1
ATOM 4083 O O . HIS A 1 516 ? -11.961 14.695 21.5 1 90.44 516 HIS A O 1
ATOM 4089 N N . VAL A 1 517 ? -12.555 12.672 22.219 1 92.06 517 VAL A N 1
ATOM 4090 C CA . VAL A 1 517 ? -13.094 13.188 23.469 1 92.06 517 VAL A CA 1
ATOM 4091 C C . VAL A 1 517 ? -12.117 12.898 24.609 1 92.06 517 VAL A C 1
ATOM 4093 O O . VAL A 1 517 ? -11.875 13.758 25.469 1 92.06 517 VAL A O 1
ATOM 4096 N N . PHE A 1 518 ? -11.477 11.812 24.531 1 93.69 518 PHE A N 1
ATOM 4097 C CA . PHE A 1 518 ? -10.617 11.359 25.609 1 93.69 518 PHE A CA 1
ATOM 4098 C C . PHE A 1 518 ? -9.367 12.234 25.719 1 93.69 518 PHE A C 1
ATOM 4100 O O . PHE A 1 518 ? -9.039 12.734 26.797 1 93.69 518 PHE A O 1
ATOM 4107 N N . TYR A 1 519 ? -8.719 12.453 24.719 1 93.69 519 TYR A N 1
ATOM 4108 C CA . TYR A 1 519 ? -7.426 13.125 24.75 1 93.69 519 TYR A CA 1
ATOM 4109 C C . TYR A 1 519 ? -7.586 14.609 25.062 1 93.69 519 TYR A C 1
ATOM 4111 O O . TYR A 1 519 ? -6.867 15.156 25.891 1 93.69 519 TYR A O 1
ATOM 4119 N N . PRO A 1 520 ? -8.57 15.32 24.406 1 95.25 520 PRO A N 1
ATOM 4120 C CA . PRO A 1 520 ? -8.766 16.719 24.797 1 95.25 520 PRO A CA 1
ATOM 4121 C C . PRO A 1 520 ? -9.188 16.875 26.266 1 95.25 520 PRO A C 1
ATOM 4123 O O . PRO A 1 520 ? -8.844 17.859 26.906 1 95.25 520 PRO A O 1
ATOM 4126 N N . THR A 1 521 ? -9.891 15.906 26.797 1 95.75 521 THR A N 1
ATOM 4127 C CA . THR A 1 521 ? -10.32 15.961 28.203 1 95.75 521 THR A CA 1
ATOM 4128 C C . THR A 1 521 ? -9.125 15.859 29.141 1 95.75 521 THR A C 1
ATOM 4130 O O . THR A 1 521 ? -8.977 16.656 30.062 1 95.75 521 THR A O 1
ATOM 4133 N N . ILE A 1 522 ? -8.273 14.93 28.844 1 94.56 522 ILE A N 1
ATOM 4134 C CA . ILE A 1 522 ? -7.078 14.781 29.656 1 94.56 522 ILE A CA 1
ATOM 4135 C C . ILE A 1 522 ? -6.172 15.992 29.469 1 94.56 522 ILE A C 1
ATOM 4137 O O . ILE A 1 522 ? -5.594 16.5 30.438 1 94.56 522 ILE A O 1
ATOM 4141 N N . PHE A 1 523 ? -6.082 16.438 28.297 1 95.38 523 PHE A N 1
ATOM 4142 C CA . PHE A 1 523 ? -5.285 17.609 27.953 1 95.38 523 PHE A CA 1
ATOM 4143 C C . PHE A 1 523 ? -5.742 18.828 28.75 1 95.38 523 PHE A C 1
ATOM 4145 O O . PHE A 1 523 ? -4.93 19.516 29.375 1 95.38 523 PHE A O 1
ATOM 4152 N N . MET A 1 524 ? -7.07 19.078 28.797 1 96.19 524 MET A N 1
ATOM 4153 C CA . MET A 1 524 ? -7.609 20.25 29.469 1 96.19 524 MET A CA 1
ATOM 4154 C C . MET A 1 524 ? -7.539 20.094 30.984 1 96.19 524 MET A C 1
ATOM 4156 O O . MET A 1 524 ? -7.355 21.078 31.703 1 96.19 524 MET A O 1
ATOM 4160 N N . ALA A 1 525 ? -7.656 18.859 31.469 1 94.75 525 ALA A N 1
ATOM 4161 C CA . ALA A 1 525 ? -7.57 18.609 32.906 1 94.75 525 ALA A CA 1
ATOM 4162 C C . ALA A 1 525 ? -6.191 18.984 33.438 1 94.75 525 ALA A C 1
ATOM 4164 O O . ALA A 1 525 ? -6.066 19.484 34.562 1 94.75 525 ALA A O 1
ATOM 4165 N N . ILE A 1 526 ? -5.203 18.812 32.656 1 94.25 526 ILE A N 1
ATOM 4166 C CA . ILE A 1 526 ? -3.842 19.125 33.062 1 94.25 526 ILE A CA 1
ATOM 4167 C C . ILE A 1 526 ? -3.564 20.625 32.844 1 94.25 526 ILE A C 1
ATOM 4169 O O . ILE A 1 526 ? -3.168 21.312 33.781 1 94.25 526 ILE A O 1
ATOM 4173 N N . LEU A 1 527 ? -3.908 21.141 31.719 1 94.44 527 LEU A N 1
ATOM 4174 C CA . LEU A 1 527 ? -3.555 22.5 31.312 1 94.44 527 LEU A CA 1
ATOM 4175 C C . LEU A 1 527 ? -4.359 23.516 32.094 1 94.44 527 LEU A C 1
ATOM 4177 O O . LEU A 1 527 ? -3.822 24.547 32.5 1 94.44 527 LEU A O 1
ATOM 4181 N N . TYR A 1 528 ? -5.641 23.25 32.375 1 93.75 528 TYR A N 1
ATOM 4182 C CA . TYR A 1 528 ? -6.539 24.219 32.969 1 93.75 528 TYR A CA 1
ATOM 4183 C C . TYR A 1 528 ? -6.043 24.641 34.375 1 93.75 528 TYR A C 1
ATOM 4185 O O . TYR A 1 528 ? -6.051 25.828 34.688 1 93.75 528 TYR A O 1
ATOM 4193 N N . PHE A 1 529 ? -5.512 23.766 35.125 1 91.12 529 PHE A N 1
ATOM 4194 C CA . PHE A 1 529 ? -5.129 24.062 36.5 1 91.12 529 PHE A CA 1
ATOM 4195 C C . PHE A 1 529 ? -3.697 24.562 36.562 1 91.12 529 PHE A C 1
ATOM 4197 O O . PHE A 1 529 ? -3.291 25.172 37.562 1 91.12 529 PHE A O 1
ATOM 4204 N N . MET A 1 530 ? -3 24.453 35.469 1 91.19 530 MET A N 1
ATOM 4205 C CA . MET A 1 530 ? -1.633 24.969 35.438 1 91.19 530 MET A CA 1
ATOM 4206 C C . MET A 1 530 ? -1.594 26.391 34.875 1 91.19 530 MET A C 1
ATOM 4208 O O . MET A 1 530 ? -0.731 27.188 35.25 1 91.19 530 MET A O 1
ATOM 4212 N N . ALA A 1 531 ? -2.512 26.797 33.938 1 89.25 531 ALA A N 1
ATOM 4213 C CA . ALA A 1 531 ? -2.428 28.031 33.156 1 89.25 531 ALA A CA 1
ATOM 4214 C C . ALA A 1 531 ? -3.109 29.188 33.875 1 89.25 531 ALA A C 1
ATOM 4216 O O . ALA A 1 531 ? -3.051 30.344 33.438 1 89.25 531 ALA A O 1
ATOM 4217 N N . GLY A 1 532 ? -3.695 29.047 35 1 84.44 532 GLY A N 1
ATOM 4218 C CA . GLY A 1 532 ? -4.258 30.125 35.812 1 84.44 532 GLY A CA 1
ATOM 4219 C C . GLY A 1 532 ? -5.617 30.594 35.312 1 84.44 532 GLY A C 1
ATOM 4220 O O . GLY A 1 532 ? -5.93 31.781 35.375 1 84.44 532 GLY A O 1
ATOM 4221 N N . PHE A 1 533 ? -6.375 29.797 34.688 1 90.5 533 PHE A N 1
ATOM 4222 C CA . PHE A 1 533 ? -7.738 30.109 34.281 1 90.5 533 PHE A CA 1
ATOM 4223 C C . PHE A 1 533 ? -8.648 30.25 35.5 1 90.5 533 PHE A C 1
ATOM 4225 O O . PHE A 1 533 ? -8.219 30.031 36.625 1 90.5 533 PHE A O 1
ATOM 4232 N N . LYS A 1 534 ? -9.789 30.781 35.188 1 89.12 534 LYS A N 1
ATOM 4233 C CA . LYS A 1 534 ? -10.742 30.953 36.281 1 89.12 534 LYS A CA 1
ATOM 4234 C C . LYS A 1 534 ? -11.031 29.625 36.969 1 89.12 534 LYS A C 1
ATOM 4236 O O . LYS A 1 534 ? -11.391 28.641 36.312 1 89.12 534 LYS A O 1
ATOM 4241 N N . ARG A 1 535 ? -10.852 29.625 38.281 1 89.06 535 ARG A N 1
ATOM 4242 C CA . ARG A 1 535 ? -10.93 28.375 39.031 1 89.06 535 ARG A CA 1
ATOM 4243 C C . ARG A 1 535 ? -12.352 28.141 39.531 1 89.06 535 ARG A C 1
ATOM 4245 O O . ARG A 1 535 ? -12.586 28.031 40.75 1 89.06 535 ARG A O 1
ATOM 4252 N N . THR A 1 536 ? -13.32 28.203 38.719 1 91.56 536 THR A N 1
ATOM 4253 C CA . THR A 1 536 ? -14.695 27.828 39.031 1 91.56 536 THR A CA 1
ATOM 4254 C C . THR A 1 536 ? -15.094 26.562 38.281 1 91.56 536 THR A C 1
ATOM 4256 O O . THR A 1 536 ? -14.641 26.344 37.156 1 91.56 536 THR A O 1
ATOM 4259 N N . ILE A 1 537 ? -15.852 25.703 38.875 1 92.62 537 ILE A N 1
ATOM 4260 C CA . ILE A 1 537 ? -16.266 24.438 38.312 1 92.62 537 ILE A CA 1
ATOM 4261 C C . ILE A 1 537 ? -17.078 24.672 37.031 1 92.62 537 ILE A C 1
ATOM 4263 O O . ILE A 1 537 ? -16.922 23.953 36.062 1 92.62 537 ILE A O 1
ATOM 4267 N N . ALA A 1 538 ? -17.938 25.672 37 1 92.62 538 ALA A N 1
ATOM 4268 C CA . ALA A 1 538 ? -18.75 25.969 35.844 1 92.62 538 ALA A CA 1
ATOM 4269 C C . ALA A 1 538 ? -17.891 26.391 34.656 1 92.62 538 ALA A C 1
ATOM 4271 O O . ALA A 1 538 ? -18.125 25.953 33.531 1 92.62 538 ALA A O 1
ATOM 4272 N N . CYS A 1 539 ? -16.875 27.234 34.969 1 93 539 CYS A N 1
ATOM 4273 C CA . CYS A 1 539 ? -16.016 27.703 33.875 1 93 539 CYS A CA 1
ATOM 4274 C C . CYS A 1 539 ? -15.148 26.578 33.344 1 93 539 CYS A C 1
ATOM 4276 O O . CYS A 1 539 ? -14.875 26.516 32.156 1 93 539 CYS A O 1
ATOM 4278 N N . PHE A 1 540 ? -14.789 25.703 34.25 1 95.5 540 PHE A N 1
ATOM 4279 C CA . PHE A 1 540 ? -13.992 24.562 33.812 1 95.5 540 PHE A CA 1
ATOM 4280 C C . PHE A 1 540 ? -14.773 23.688 32.844 1 95.5 540 PHE A C 1
ATOM 4282 O O . PHE A 1 540 ? -14.297 23.359 31.75 1 95.5 540 PHE A O 1
ATOM 4289 N N . PHE A 1 541 ? -15.984 23.281 33.188 1 95.62 541 PHE A N 1
ATOM 4290 C CA . PHE A 1 541 ? -16.781 22.375 32.344 1 95.62 541 PHE A CA 1
ATOM 4291 C C . PHE A 1 541 ? -17.234 23.078 31.062 1 95.62 541 PHE A C 1
ATOM 4293 O O . PHE A 1 541 ? -17.312 22.438 30.016 1 95.62 541 PHE A O 1
ATOM 4300 N N . LEU A 1 542 ? -17.5 24.375 31.141 1 94.75 542 LEU A N 1
ATOM 4301 C CA . LEU A 1 542 ? -17.891 25.094 29.938 1 94.75 542 LEU A CA 1
ATOM 4302 C C . LEU A 1 542 ? -16.719 25.203 28.953 1 94.75 542 LEU A C 1
ATOM 4304 O O . LEU A 1 542 ? -16.906 25.094 27.734 1 94.75 542 LEU A O 1
ATOM 4308 N N . THR A 1 543 ? -15.523 25.453 29.547 1 95.88 543 THR A N 1
ATOM 4309 C CA . THR A 1 543 ? -14.344 25.484 28.688 1 95.88 543 THR A CA 1
ATOM 4310 C C . THR A 1 543 ? -14.094 24.109 28.062 1 95.88 543 THR A C 1
ATOM 4312 O O . THR A 1 543 ? -13.828 24.016 26.859 1 95.88 543 THR A O 1
ATOM 4315 N N . LEU A 1 544 ? -14.227 23.094 28.859 1 96.88 544 LEU A N 1
ATOM 4316 C CA . LEU A 1 544 ? -14.031 21.734 28.375 1 96.88 544 LEU A CA 1
ATOM 4317 C C . LEU A 1 544 ? -15.047 21.406 27.281 1 96.88 544 LEU A C 1
ATOM 4319 O O . LEU A 1 544 ? -14.68 20.875 26.234 1 96.88 544 LEU A O 1
ATOM 4323 N N . LEU A 1 545 ? -16.266 21.719 27.5 1 96.44 545 LEU A N 1
ATOM 4324 C CA . LEU A 1 545 ? -17.328 21.438 26.531 1 96.44 545 LEU A CA 1
ATOM 4325 C C . LEU A 1 545 ? -17.094 22.188 25.234 1 96.44 545 LEU A C 1
ATOM 4327 O O . LEU A 1 545 ? -17.375 21.672 24.141 1 96.44 545 LEU A O 1
ATOM 4331 N N . THR A 1 546 ? -16.609 23.391 25.344 1 96.38 546 THR A N 1
ATOM 4332 C CA . THR A 1 546 ? -16.312 24.188 24.141 1 96.38 546 THR A CA 1
ATOM 4333 C C . THR A 1 546 ? -15.18 23.547 23.344 1 96.38 546 THR A C 1
ATOM 4335 O O . THR A 1 546 ? -15.266 23.438 22.125 1 96.38 546 THR A O 1
ATOM 4338 N N . VAL A 1 547 ? -14.156 23.141 24.062 1 97.31 547 VAL A N 1
ATOM 4339 C CA . VAL A 1 547 ? -13.023 22.5 23.391 1 97.31 547 VAL A CA 1
ATOM 4340 C C . VAL A 1 547 ? -13.469 21.203 22.719 1 97.31 547 VAL A C 1
ATOM 4342 O O . VAL A 1 547 ? -13.047 20.891 21.609 1 97.31 547 VAL A O 1
ATOM 4345 N N . LEU A 1 548 ? -14.289 20.484 23.391 1 97.25 548 LEU A N 1
ATOM 4346 C CA . LEU A 1 548 ? -14.812 19.25 22.812 1 97.25 548 LEU A CA 1
ATOM 4347 C C . LEU A 1 548 ? -15.672 19.531 21.594 1 97.25 548 LEU A C 1
ATOM 4349 O O . LEU A 1 548 ? -15.641 18.781 20.609 1 97.25 548 LEU A O 1
ATOM 4353 N N . LEU A 1 549 ? -16.406 20.594 21.672 1 96.62 549 LEU A N 1
ATOM 4354 C CA . LEU A 1 549 ? -17.219 20.984 20.531 1 96.62 549 LEU A CA 1
ATOM 4355 C C . LEU A 1 549 ? -16.344 21.344 19.328 1 96.62 549 LEU A C 1
ATOM 4357 O O . LEU A 1 549 ? -16.672 21 18.188 1 96.62 549 LEU A O 1
ATOM 4361 N N . ILE A 1 550 ? -15.258 22.031 19.594 1 96.44 550 ILE A N 1
ATOM 4362 C CA . ILE A 1 550 ? -14.297 22.375 18.547 1 96.44 550 ILE A CA 1
ATOM 4363 C C . ILE A 1 550 ? -13.688 21.094 17.969 1 96.44 550 ILE A C 1
ATOM 4365 O O . ILE A 1 550 ? -13.555 20.938 16.75 1 96.44 550 ILE A O 1
ATOM 4369 N N . ALA A 1 551 ? -13.375 20.203 18.828 1 95.88 551 ALA A N 1
ATOM 4370 C CA . ALA A 1 551 ? -12.758 18.938 18.422 1 95.88 551 ALA A CA 1
ATOM 4371 C C . ALA A 1 551 ? -13.711 18.125 17.547 1 95.88 551 ALA A C 1
ATOM 4373 O O . ALA A 1 551 ? -13.328 17.625 16.484 1 95.88 551 ALA A O 1
ATOM 4374 N N . VAL A 1 552 ? -14.914 18.047 17.938 1 95.56 552 VAL A N 1
ATOM 4375 C CA . VAL A 1 552 ? -15.914 17.266 17.219 1 95.56 552 VAL A CA 1
ATOM 4376 C C . VAL A 1 552 ? -16.203 17.906 15.875 1 95.56 552 VAL A C 1
ATOM 4378 O O . VAL A 1 552 ? -16.359 17.219 14.867 1 95.56 552 VAL A O 1
ATOM 4381 N N . THR A 1 553 ? -16.312 19.203 15.859 1 96 553 THR A N 1
ATOM 4382 C CA . THR A 1 553 ? -16.547 19.906 14.609 1 96 553 THR A CA 1
ATOM 4383 C C . THR A 1 553 ? -15.367 19.75 13.664 1 96 553 THR A C 1
ATOM 4385 O O . THR A 1 553 ? -15.547 19.562 12.461 1 96 553 THR A O 1
ATOM 4388 N N . SER A 1 554 ? -14.195 19.844 14.203 1 95.38 554 SER A N 1
ATOM 4389 C CA . SER A 1 554 ? -12.992 19.656 13.406 1 95.38 554 SER A CA 1
ATOM 4390 C C . SER A 1 554 ? -12.898 18.25 12.836 1 95.38 554 SER A C 1
ATOM 4392 O O . SER A 1 554 ? -12.43 18.062 11.711 1 95.38 554 SER A O 1
ATOM 4394 N N . GLN A 1 555 ? -13.266 17.312 13.602 1 94.62 555 GLN A N 1
ATOM 4395 C CA . GLN A 1 555 ? -13.312 15.945 13.102 1 94.62 555 GLN A CA 1
ATOM 4396 C C . GLN A 1 555 ? -14.242 15.82 11.898 1 94.62 555 GLN A C 1
ATOM 4398 O O . GLN A 1 555 ? -13.922 15.133 10.93 1 94.62 555 GLN A O 1
ATOM 4403 N N . GLY A 1 556 ? -15.375 16.469 12.047 1 95.12 556 GLY A N 1
ATOM 4404 C CA . GLY A 1 556 ? -16.297 16.484 10.93 1 95.12 556 GLY A CA 1
ATOM 4405 C C . GLY A 1 556 ? -15.719 17.094 9.672 1 95.12 556 GLY A C 1
ATOM 4406 O O . GLY A 1 556 ? -15.914 16.578 8.578 1 95.12 556 GLY A O 1
ATOM 4407 N N . ALA A 1 557 ? -15.016 18.172 9.828 1 94.62 557 ALA A N 1
ATOM 4408 C CA . ALA A 1 557 ? -14.367 18.812 8.688 1 94.62 557 ALA A CA 1
ATOM 4409 C C . ALA A 1 557 ? -13.305 17.906 8.078 1 94.62 557 ALA A C 1
ATOM 4411 O O . ALA A 1 557 ? -13.203 17.797 6.852 1 94.62 557 ALA A O 1
ATOM 4412 N N . GLY A 1 558 ? -12.547 17.281 8.906 1 93.06 558 GLY A N 1
ATOM 4413 C CA . GLY A 1 558 ? -11.547 16.328 8.43 1 93.06 558 GLY A CA 1
ATOM 4414 C C . GLY A 1 558 ? -12.148 15.164 7.664 1 93.06 558 GLY A C 1
ATOM 4415 O O . GLY A 1 558 ? -11.609 14.75 6.637 1 93.06 558 GLY A O 1
ATOM 4416 N N . GLU A 1 559 ? -13.211 14.664 8.188 1 95.12 559 GLU A N 1
ATOM 4417 C CA . GLU A 1 559 ? -13.891 13.562 7.512 1 95.12 559 GLU A CA 1
ATOM 4418 C C . GLU A 1 559 ? -14.422 13.992 6.145 1 95.12 559 GLU A C 1
ATOM 4420 O O . GLU A 1 559 ? -14.398 13.211 5.191 1 95.12 559 GLU A O 1
ATOM 4425 N N . LEU A 1 560 ? -14.938 15.172 6.121 1 95.38 560 LEU A N 1
ATOM 4426 C CA . LEU A 1 560 ? -15.469 15.695 4.863 1 95.38 560 LEU A CA 1
ATOM 4427 C C . LEU A 1 560 ? -14.383 15.734 3.791 1 95.38 560 LEU A C 1
ATOM 4429 O O . LEU A 1 560 ? -14.578 15.219 2.689 1 95.38 560 LEU A O 1
ATOM 4433 N N . PHE A 1 561 ? -13.281 16.219 4.133 1 92.25 561 PHE A N 1
ATOM 4434 C CA . PHE A 1 561 ? -12.219 16.344 3.143 1 92.25 561 PHE A CA 1
ATOM 4435 C C . PHE A 1 561 ? -11.555 15 2.873 1 92.25 561 PHE A C 1
ATOM 4437 O O . PHE A 1 561 ? -11.094 14.742 1.76 1 92.25 561 PHE A O 1
ATOM 4444 N N . GLY A 1 562 ? -11.5 14.172 3.834 1 91.88 562 GLY A N 1
ATOM 4445 C CA . GLY A 1 562 ? -11.039 12.805 3.605 1 91.88 562 GLY A CA 1
ATOM 4446 C C . GLY A 1 562 ? -11.906 12.047 2.621 1 91.88 562 GLY A C 1
ATOM 4447 O O . GLY A 1 562 ? -11.391 11.352 1.741 1 91.88 562 GLY A O 1
ATOM 4448 N N . ALA A 1 563 ? -13.164 12.219 2.785 1 93.81 563 ALA A N 1
ATOM 4449 C CA . ALA A 1 563 ? -14.117 11.547 1.904 1 93.81 563 ALA A CA 1
ATOM 4450 C C . ALA A 1 563 ? -14.086 12.141 0.501 1 93.81 563 ALA A C 1
ATOM 4452 O O . ALA A 1 563 ? -14.297 11.438 -0.488 1 93.81 563 ALA A O 1
ATOM 4453 N N . ALA A 1 564 ? -13.734 13.414 0.421 1 91.94 564 ALA A N 1
ATOM 4454 C CA . ALA A 1 564 ? -13.711 14.102 -0.867 1 91.94 564 ALA A CA 1
ATOM 4455 C C . ALA A 1 564 ? -12.469 13.719 -1.669 1 91.94 564 ALA A C 1
ATOM 4457 O O . ALA A 1 564 ? -12.547 13.523 -2.887 1 91.94 564 ALA A O 1
ATOM 4458 N N . VAL A 1 565 ? -11.352 13.578 -1.083 1 87.19 565 VAL A N 1
ATOM 4459 C CA . VAL A 1 565 ? -10.094 13.336 -1.783 1 87.19 565 VAL A CA 1
ATOM 4460 C C . VAL A 1 565 ? -9.883 11.836 -1.966 1 87.19 565 VAL A C 1
ATOM 4462 O O . VAL A 1 565 ? -9.453 11.383 -3.029 1 87.19 565 VAL A O 1
ATOM 4465 N N . MET A 1 566 ? -10.164 10.953 -1.128 1 89.12 566 MET A N 1
ATOM 4466 C CA . MET A 1 566 ? -10.062 9.492 -1.133 1 89.12 566 MET A CA 1
ATOM 4467 C C . MET A 1 566 ? -8.688 9.039 -1.618 1 89.12 566 MET A C 1
ATOM 4469 O O . MET A 1 566 ? -8.578 8.07 -2.365 1 89.12 566 MET A O 1
ATOM 4473 N N . SER A 1 567 ? -7.613 9.898 -1.325 1 85.88 567 SER A N 1
ATOM 4474 C CA . SER A 1 567 ? -6.227 9.57 -1.633 1 85.88 567 SER A CA 1
ATOM 4475 C C . SER A 1 567 ? -5.312 9.859 -0.448 1 85.88 567 SER A C 1
ATOM 4477 O O . SER A 1 567 ? -5.359 10.945 0.13 1 85.88 567 SER A O 1
ATOM 4479 N N . ILE A 1 568 ? -4.516 8.891 -0.151 1 83.62 568 ILE A N 1
ATOM 4480 C CA . ILE A 1 568 ? -3.633 9.023 1.004 1 83.62 568 ILE A CA 1
ATOM 4481 C C . ILE A 1 568 ? -2.578 10.094 0.729 1 83.62 568 ILE A C 1
ATOM 4483 O O . ILE A 1 568 ? -2.289 10.922 1.592 1 83.62 568 ILE A O 1
ATOM 4487 N N . LYS A 1 569 ? -2.059 10.188 -0.45 1 76.31 569 LYS A N 1
ATOM 4488 C CA . LYS A 1 569 ? -0.985 11.109 -0.812 1 76.31 569 LYS A CA 1
ATOM 4489 C C . LYS A 1 569 ? -1.474 12.555 -0.802 1 76.31 569 LYS A C 1
ATOM 4491 O O . LYS A 1 569 ? -0.756 13.453 -0.361 1 76.31 569 LYS A O 1
ATOM 4496 N N . ARG A 1 570 ? -2.693 12.789 -1.176 1 82 570 ARG A N 1
ATOM 4497 C CA . ARG A 1 570 ? -3.227 14.141 -1.317 1 82 570 ARG A CA 1
ATOM 4498 C C . ARG A 1 570 ? -3.92 14.594 -0.036 1 82 570 ARG A C 1
ATOM 4500 O O . ARG A 1 570 ? -4.18 15.781 0.148 1 82 570 ARG A O 1
ATOM 4507 N N . SER A 1 571 ? -4.211 13.641 0.806 1 83.31 571 SER A N 1
ATOM 4508 C CA . SER A 1 571 ? -4.961 13.961 2.018 1 83.31 571 SER A CA 1
ATOM 4509 C C . SER A 1 571 ? -4.156 14.875 2.936 1 83.31 571 SER A C 1
ATOM 4511 O O . SER A 1 571 ? -4.707 15.789 3.547 1 83.31 571 SER A O 1
ATOM 4513 N N . GLY A 1 572 ? -2.832 14.664 3.008 1 77.94 572 GLY A N 1
ATOM 4514 C CA . GLY A 1 572 ? -2.006 15.523 3.842 1 77.94 572 GLY A CA 1
ATOM 4515 C C . GLY A 1 572 ? -1.983 16.969 3.379 1 77.94 572 GLY A C 1
ATOM 4516 O O . GLY A 1 572 ? -2.125 17.891 4.188 1 77.94 572 GLY A O 1
ATOM 4517 N N . MET A 1 573 ? -1.879 17.203 2.172 1 78.5 573 MET A N 1
ATOM 4518 C CA . MET A 1 573 ? -1.864 18.547 1.604 1 78.5 573 MET A CA 1
ATOM 4519 C C . MET A 1 573 ? -3.225 19.219 1.761 1 78.5 573 MET A C 1
ATOM 4521 O O . MET A 1 573 ? -3.305 20.406 2.092 1 78.5 573 MET A O 1
ATOM 4525 N N . ALA A 1 574 ? -4.254 18.453 1.524 1 83.88 574 ALA A N 1
ATOM 4526 C CA . ALA A 1 574 ? -5.602 19 1.677 1 83.88 574 ALA A CA 1
ATOM 4527 C C . ALA A 1 574 ? -5.871 19.406 3.123 1 83.88 574 ALA A C 1
ATOM 4529 O O . ALA A 1 574 ? -6.461 20.453 3.379 1 83.88 574 ALA A O 1
ATOM 4530 N N . ALA A 1 575 ? -5.418 18.531 4.008 1 85.94 575 ALA A N 1
ATOM 4531 C CA . ALA A 1 575 ? -5.605 18.828 5.426 1 85.94 575 ALA A CA 1
ATOM 4532 C C . ALA A 1 575 ? -4.879 20.109 5.828 1 85.94 575 ALA A C 1
ATOM 4534 O O . ALA A 1 575 ? -5.414 20.922 6.582 1 85.94 575 ALA A O 1
ATOM 4535 N N . SER A 1 576 ? -3.725 20.266 5.328 1 81.88 576 SER A N 1
ATOM 4536 C CA . SER A 1 576 ? -2.961 21.484 5.621 1 81.88 576 SER A CA 1
ATOM 4537 C C . SER A 1 576 ? -3.65 22.719 5.059 1 81.88 576 SER A C 1
ATOM 4539 O O . SER A 1 576 ? -3.717 23.75 5.723 1 81.88 576 SER A O 1
ATOM 4541 N N . LEU A 1 577 ? -4.168 22.625 3.908 1 83.56 577 LEU A N 1
ATOM 4542 C CA . LEU A 1 577 ? -4.871 23.734 3.283 1 83.56 577 LEU A CA 1
ATOM 4543 C C . LEU A 1 577 ? -6.102 24.125 4.094 1 83.56 577 LEU A C 1
ATOM 4545 O O . LEU A 1 577 ? -6.336 25.312 4.352 1 83.56 577 LEU A O 1
ATOM 4549 N N . ILE A 1 578 ? -6.789 23.203 4.52 1 85.75 578 ILE A N 1
ATOM 4550 C CA . ILE A 1 578 ? -8.008 23.453 5.285 1 85.75 578 ILE A CA 1
ATOM 4551 C C . ILE A 1 578 ? -7.648 24.062 6.637 1 85.75 578 ILE A C 1
ATOM 4553 O O . ILE A 1 578 ? -8.297 25.016 7.086 1 85.75 578 ILE A O 1
ATOM 4557 N N . LEU A 1 579 ? -6.66 23.5 7.227 1 86.56 579 LEU A N 1
ATOM 4558 C CA . LEU A 1 579 ? -6.219 24.016 8.516 1 86.56 579 LEU A CA 1
ATOM 4559 C C . LEU A 1 579 ? -5.797 25.469 8.406 1 86.56 579 LEU A C 1
ATOM 4561 O O . LEU A 1 579 ? -6.18 26.297 9.234 1 86.56 579 LEU A O 1
ATOM 4565 N N . MET A 1 580 ? -5.09 25.766 7.391 1 85.12 580 MET A N 1
ATOM 4566 C CA . MET A 1 580 ? -4.59 27.125 7.215 1 85.12 580 MET A CA 1
ATOM 4567 C C . MET A 1 580 ? -5.73 28.094 6.918 1 85.12 580 MET A C 1
ATOM 4569 O O . MET A 1 580 ? -5.711 29.234 7.379 1 85.12 580 MET A O 1
ATOM 4573 N N . MET A 1 581 ? -6.68 27.609 6.227 1 85.31 581 MET A N 1
ATOM 4574 C CA . MET A 1 581 ? -7.832 28.453 5.934 1 85.31 581 MET A CA 1
ATOM 4575 C C . MET A 1 581 ? -8.609 28.781 7.207 1 85.31 581 MET A C 1
ATOM 4577 O O . MET A 1 581 ? -9 29.922 7.43 1 85.31 581 MET A O 1
ATOM 4581 N N . PHE A 1 582 ? -8.734 27.828 8.047 1 88.94 582 PHE A N 1
ATOM 4582 C CA . PHE A 1 582 ? -9.469 28.047 9.281 1 88.94 582 PHE A CA 1
ATOM 4583 C C . PHE A 1 582 ? -8.648 28.859 10.266 1 88.94 582 PHE A C 1
ATOM 4585 O O . PHE A 1 582 ? -9.195 29.641 11.047 1 88.94 582 PHE A O 1
ATOM 4592 N N . LEU A 1 583 ? -7.383 28.641 10.195 1 87.56 583 LEU A N 1
ATOM 4593 C CA . LEU A 1 583 ? -6.5 29.422 11.062 1 87.56 583 LEU A CA 1
ATOM 4594 C C . LEU A 1 583 ? -6.547 30.906 10.695 1 87.56 583 LEU A C 1
ATOM 4596 O O . LEU A 1 583 ? -6.566 31.766 11.578 1 87.56 583 LEU A O 1
ATOM 4600 N N . LEU A 1 584 ? -6.668 31.125 9.43 1 85.25 584 LEU A N 1
ATOM 4601 C CA . LEU A 1 584 ? -6.676 32.5 8.922 1 85.25 584 LEU A CA 1
ATOM 4602 C C . LEU A 1 584 ? -7.945 33.219 9.352 1 85.25 584 LEU A C 1
ATOM 4604 O O . LEU A 1 584 ? -7.887 34.375 9.789 1 85.25 584 LEU A O 1
ATOM 4608 N N . THR A 1 585 ? -8.984 32.562 9.367 1 84.38 585 THR A N 1
ATOM 4609 C CA . THR A 1 585 ? -10.266 33.219 9.609 1 84.38 585 THR A CA 1
ATOM 4610 C C . THR A 1 585 ? -10.711 33 11.055 1 84.38 585 THR A C 1
ATOM 4612 O O . THR A 1 585 ? -11.891 33.156 11.375 1 84.38 585 THR A O 1
ATOM 4615 N N . GLY A 1 586 ? -9.797 32.562 11.938 1 85.44 586 GLY A N 1
ATOM 4616 C CA . GLY A 1 586 ? -10.148 32.25 13.312 1 85.44 586 GLY A CA 1
ATOM 4617 C C . GLY A 1 586 ? -10.367 33.469 14.172 1 85.44 586 GLY A C 1
ATOM 4618 O O . GLY A 1 586 ? -10.898 33.375 15.281 1 85.44 586 GLY A O 1
ATOM 4619 N N . GLY A 1 587 ? -10 34.656 13.703 1 80.75 587 GLY A N 1
ATOM 4620 C CA . GLY A 1 587 ? -10.281 35.906 14.414 1 80.75 587 GLY A CA 1
ATOM 4621 C C . GLY A 1 587 ? -9.102 36.406 15.219 1 80.75 587 GLY A C 1
ATOM 4622 O O . GLY A 1 587 ? -9.172 37.5 15.812 1 80.75 587 GLY A O 1
ATOM 4623 N N . TYR A 1 588 ? -8.07 35.656 15.32 1 84.56 588 TYR A N 1
ATOM 4624 C CA . TYR A 1 588 ? -6.93 36.062 16.125 1 84.56 588 TYR A CA 1
ATOM 4625 C C . TYR A 1 588 ? -5.945 36.875 15.289 1 84.56 588 TYR A C 1
ATOM 4627 O O . TYR A 1 588 ? -5.387 37.875 15.766 1 84.56 588 TYR A O 1
ATOM 4635 N N . TYR A 1 589 ? -5.812 36.531 14.039 1 81.25 589 TYR A N 1
ATOM 4636 C CA . TYR A 1 589 ? -4.789 37.156 13.211 1 81.25 589 TYR A CA 1
ATOM 4637 C C . TYR A 1 589 ? -5.316 38.438 12.547 1 81.25 589 TYR A C 1
ATOM 4639 O O . TYR A 1 589 ? -4.598 39.438 12.438 1 81.25 589 TYR A O 1
ATOM 4647 N N . VAL A 1 590 ? -6.566 38.312 12.07 1 77.44 590 VAL A N 1
ATOM 4648 C CA . VAL A 1 590 ? -7.156 39.469 11.383 1 77.44 590 VAL A CA 1
ATOM 4649 C C . VAL A 1 590 ? -8.398 39.938 12.141 1 77.44 590 VAL A C 1
ATOM 4651 O O . VAL A 1 590 ? -9.359 39.188 12.297 1 77.44 590 VAL A O 1
ATOM 4654 N N . GLN A 1 591 ? -8.281 41.062 12.656 1 74.62 591 GLN A N 1
ATOM 4655 C CA . GLN A 1 591 ? -9.43 41.562 13.391 1 74.62 591 GLN A CA 1
ATOM 4656 C C . GLN A 1 591 ? -10.227 42.562 12.555 1 74.62 591 GLN A C 1
ATOM 4658 O O . GLN A 1 591 ? -11.453 42.625 12.656 1 74.62 591 GLN A O 1
ATOM 4663 N N . HIS A 1 592 ? -9.523 43.281 11.734 1 76.5 592 HIS A N 1
ATOM 4664 C CA . HIS A 1 592 ? -10.234 44.25 10.914 1 76.5 592 HIS A CA 1
ATOM 4665 C C . HIS A 1 592 ? -10.25 43.812 9.445 1 76.5 592 HIS A C 1
ATOM 4667 O O . HIS A 1 592 ? -9.344 44.156 8.688 1 76.5 592 HIS A O 1
ATOM 4673 N N . ILE A 1 593 ? -11.242 43.125 9.086 1 78.5 593 ILE A N 1
ATOM 4674 C CA . ILE A 1 593 ? -11.43 42.562 7.742 1 78.5 593 ILE A CA 1
ATOM 4675 C C . ILE A 1 593 ? -12.25 43.562 6.906 1 78.5 593 ILE A C 1
ATOM 4677 O O . ILE A 1 593 ? -13.25 44.094 7.383 1 78.5 593 ILE A O 1
ATOM 4681 N N . PRO A 1 594 ? -11.727 43.719 5.703 1 83.06 594 PRO A N 1
ATOM 4682 C CA . PRO A 1 594 ? -12.547 44.562 4.824 1 83.06 594 PRO A CA 1
ATOM 4683 C C . PRO A 1 594 ? -13.969 44.031 4.672 1 83.06 594 PRO A C 1
ATOM 4685 O O . PRO A 1 594 ? -14.211 42.844 4.777 1 83.06 594 PRO A O 1
ATOM 4688 N N . LYS A 1 595 ? -14.922 44.844 4.438 1 83.88 595 LYS A N 1
ATOM 4689 C CA . LYS A 1 595 ? -16.344 44.562 4.426 1 83.88 595 LYS A CA 1
ATOM 4690 C C . LYS A 1 595 ? -16.688 43.469 3.393 1 83.88 595 LYS A C 1
ATOM 4692 O O . LYS A 1 595 ? -17.516 42.625 3.639 1 83.88 595 LYS A O 1
ATOM 4697 N N . PHE A 1 596 ? -15.992 43.406 2.293 1 84.5 596 PHE A N 1
ATOM 4698 C CA . PHE A 1 596 ? -16.344 42.469 1.223 1 84.5 596 PHE A CA 1
ATOM 4699 C C . PHE A 1 596 ? -15.891 41.062 1.565 1 84.5 596 PHE A C 1
ATOM 4701 O O . PHE A 1 596 ? -16.391 40.094 1 1 84.5 596 PHE A O 1
ATOM 4708 N N . MET A 1 597 ? -14.992 40.875 2.531 1 85.81 597 MET A N 1
ATOM 4709 C CA . MET A 1 597 ? -14.484 39.562 2.865 1 85.81 597 MET A CA 1
ATOM 4710 C C . MET A 1 597 ? -14.961 39.125 4.246 1 85.81 597 MET A C 1
ATOM 4712 O O . MET A 1 597 ? -14.539 38.094 4.754 1 85.81 597 MET A O 1
ATOM 4716 N N . ARG A 1 598 ? -15.828 39.812 4.809 1 85 598 ARG A N 1
ATOM 4717 C CA . ARG A 1 598 ? -16.297 39.531 6.16 1 85 598 ARG A CA 1
ATOM 4718 C C . ARG A 1 598 ? -17.047 38.219 6.211 1 85 598 ARG A C 1
ATOM 4720 O O . ARG A 1 598 ? -17.062 37.531 7.246 1 85 598 ARG A O 1
ATOM 4727 N N . TRP A 1 599 ? -17.578 37.781 5.082 1 86.25 599 TRP A N 1
ATOM 4728 C CA . TRP A 1 599 ? -18.344 36.562 5.043 1 86.25 599 TRP A CA 1
ATOM 4729 C C . TRP A 1 599 ? -17.453 35.344 5.309 1 86.25 599 TRP A C 1
ATOM 4731 O O . TRP A 1 599 ? -17.938 34.312 5.773 1 86.25 599 TRP A O 1
ATOM 4741 N N . LEU A 1 600 ? -16.188 35.438 5.207 1 86.44 600 LEU A N 1
ATOM 4742 C CA . LEU A 1 600 ? -15.258 34.312 5.352 1 86.44 600 LEU A CA 1
ATOM 4743 C C . LEU A 1 600 ? -15.109 33.906 6.816 1 86.44 600 LEU A C 1
ATOM 4745 O O . LEU A 1 600 ? -14.953 32.719 7.129 1 86.44 600 LEU A O 1
ATOM 4749 N N . LYS A 1 601 ? -15.18 34.938 7.668 1 86.25 601 LYS A N 1
ATOM 4750 C CA . LYS A 1 601 ? -15.039 34.625 9.094 1 86.25 601 LYS A CA 1
ATOM 4751 C C . LYS A 1 601 ? -16.219 33.812 9.602 1 86.25 601 LYS A C 1
ATOM 4753 O O . LYS A 1 601 ? -16.078 33 10.523 1 86.25 601 LYS A O 1
ATOM 4758 N N . TYR A 1 602 ? -17.359 33.969 8.938 1 86.75 602 TYR A N 1
ATOM 4759 C CA . TYR A 1 602 ? -18.547 33.281 9.406 1 86.75 602 TYR A CA 1
ATOM 4760 C C . TYR A 1 602 ? -18.578 31.828 8.938 1 86.75 602 TYR A C 1
ATOM 4762 O O . TYR A 1 602 ? -19.328 31 9.477 1 86.75 602 TYR A O 1
ATOM 4770 N N . MET A 1 603 ? -17.688 31.531 8.133 1 87.94 603 MET A N 1
ATOM 4771 C CA . MET A 1 603 ? -17.625 30.172 7.633 1 87.94 603 MET A CA 1
ATOM 4772 C C . MET A 1 603 ? -16.641 29.328 8.445 1 87.94 603 MET A C 1
ATOM 4774 O O . MET A 1 603 ? -16.641 28.094 8.336 1 87.94 603 MET A O 1
ATOM 4778 N N . SER A 1 604 ? -15.953 29.969 9.305 1 91 604 SER A N 1
ATOM 4779 C CA . SER A 1 604 ? -14.93 29.266 10.062 1 91 604 SER A CA 1
ATOM 4780 C C . SER A 1 604 ? -15.445 28.844 11.438 1 91 604 SER A C 1
ATOM 4782 O O . SER A 1 604 ? -15.898 29.688 12.211 1 91 604 SER A O 1
ATOM 4784 N N . PHE A 1 605 ? -15.391 27.578 11.742 1 94.06 605 PHE A N 1
ATOM 4785 C CA . PHE A 1 605 ? -15.82 27.125 13.062 1 94.06 605 PHE A CA 1
ATOM 4786 C C . PHE A 1 605 ? -14.828 27.547 14.133 1 94.06 605 PHE A C 1
ATOM 4788 O O . PHE A 1 605 ? -15.18 27.641 15.312 1 94.06 605 PHE A O 1
ATOM 4795 N N . MET A 1 606 ? -13.594 27.812 13.742 1 93.19 606 MET A N 1
ATOM 4796 C CA . MET A 1 606 ? -12.594 28.281 14.695 1 93.19 606 MET A CA 1
ATOM 4797 C C . MET A 1 606 ? -12.945 29.672 15.219 1 93.19 606 MET A C 1
ATOM 4799 O O . MET A 1 606 ? -12.695 29.984 16.375 1 93.19 606 MET A O 1
ATOM 4803 N N . TYR A 1 607 ? -13.523 30.469 14.32 1 92.94 607 TYR A N 1
ATOM 4804 C CA . TYR A 1 607 ? -13.969 31.812 14.695 1 92.94 607 TYR A CA 1
ATOM 4805 C C . TYR A 1 607 ? -14.977 31.75 15.836 1 92.94 607 TYR A C 1
ATOM 4807 O O . TYR A 1 607 ? -14.828 32.438 16.844 1 92.94 607 TYR A O 1
ATOM 4815 N N . TYR A 1 608 ? -15.906 30.906 15.742 1 93.56 608 TYR A N 1
ATOM 4816 C CA . TYR A 1 608 ? -16.953 30.781 16.75 1 93.56 608 TYR A CA 1
ATOM 4817 C C . TYR A 1 608 ? -16.438 30.094 18 1 93.56 608 TYR A C 1
ATOM 4819 O O . TYR A 1 608 ? -16.812 30.453 19.125 1 93.56 608 TYR A O 1
ATOM 4827 N N . GLY A 1 609 ? -15.609 29.078 17.797 1 94.81 609 GLY A N 1
ATOM 4828 C CA . GLY A 1 609 ? -15.023 28.406 18.953 1 94.81 609 GLY A CA 1
ATOM 4829 C C . GLY A 1 609 ? -14.156 29.312 19.797 1 94.81 609 GLY A C 1
ATOM 4830 O O . GLY A 1 609 ? -14.25 29.312 21.031 1 94.81 609 GLY A O 1
ATOM 4831 N N . PHE A 1 610 ? -13.359 30.109 19.203 1 93.81 610 PHE A N 1
ATOM 4832 C CA . PHE A 1 610 ? -12.484 31.047 19.891 1 93.81 610 PHE A CA 1
ATOM 4833 C C . PHE A 1 610 ? -13.297 32.094 20.672 1 93.81 610 PHE A C 1
ATOM 4835 O O . PHE A 1 610 ? -13.016 32.344 21.844 1 93.81 610 PHE A O 1
ATOM 4842 N N . ARG A 1 611 ? -14.258 32.594 20 1 92.62 611 ARG A N 1
ATOM 4843 C CA . ARG A 1 611 ? -15.133 33.594 20.625 1 92.62 611 ARG A CA 1
ATOM 4844 C C . ARG A 1 611 ? -15.844 33 21.844 1 92.62 611 ARG A C 1
ATOM 4846 O O . ARG A 1 611 ? -15.961 33.625 22.875 1 92.62 611 ARG A O 1
ATOM 4853 N N . LEU A 1 612 ? -16.266 31.766 21.672 1 94.06 612 LEU A N 1
ATOM 4854 C CA . LEU A 1 612 ? -16.953 31.078 22.75 1 94.06 612 LEU A CA 1
ATOM 4855 C C . LEU A 1 612 ? -16.031 30.859 23.938 1 94.06 612 LEU A C 1
ATOM 4857 O O . LEU A 1 612 ? -16.438 31.062 25.094 1 94.06 612 LEU A O 1
ATOM 4861 N N . LEU A 1 613 ? -14.82 30.531 23.734 1 94.56 613 LEU A N 1
ATOM 4862 C CA . LEU A 1 613 ? -13.852 30.312 24.797 1 94.56 613 LEU A CA 1
ATOM 4863 C C . LEU A 1 613 ? -13.555 31.609 25.531 1 94.56 613 LEU A C 1
ATOM 4865 O O . LEU A 1 613 ? -13.43 31.625 26.766 1 94.56 613 LEU A O 1
ATOM 4869 N N . LEU A 1 614 ? -13.469 32.719 24.797 1 92.5 614 LEU A N 1
ATOM 4870 C CA . LEU A 1 614 ? -13.211 34.031 25.422 1 92.5 614 LEU A CA 1
ATOM 4871 C C . LEU A 1 614 ? -14.391 34.438 26.281 1 92.5 614 LEU A C 1
ATOM 4873 O O . LEU A 1 614 ? -14.203 34.969 27.391 1 92.5 614 LEU A O 1
ATOM 4877 N N . LYS A 1 615 ? -15.594 34.188 25.828 1 91.5 615 LYS A N 1
ATOM 4878 C CA . LYS A 1 615 ? -16.797 34.562 26.562 1 91.5 615 LYS A CA 1
ATOM 4879 C C . LYS A 1 615 ? -16.922 33.75 27.859 1 91.5 615 LYS A C 1
ATOM 4881 O O . LYS A 1 615 ? -17.469 34.25 28.844 1 91.5 615 LYS A O 1
ATOM 4886 N N . VAL A 1 616 ? -16.406 32.531 27.828 1 91.88 616 VAL A N 1
ATOM 4887 C CA . VAL A 1 616 ? -16.516 31.656 29 1 91.88 616 VAL A CA 1
ATOM 4888 C C . VAL A 1 616 ? -15.453 32.062 30.016 1 91.88 616 VAL A C 1
ATOM 4890 O O . VAL A 1 616 ? -15.727 32.062 31.219 1 91.88 616 VAL A O 1
ATOM 4893 N N . GLN A 1 617 ? -14.32 32.531 29.625 1 90.38 617 GLN A N 1
ATOM 4894 C CA . GLN A 1 617 ? -13.195 32.75 30.516 1 90.38 617 GLN A CA 1
ATOM 4895 C C . GLN A 1 617 ? -13.164 34.188 31.031 1 90.38 617 GLN A C 1
ATOM 4897 O O . GLN A 1 617 ? -12.688 34.438 32.125 1 90.38 617 GLN A O 1
ATOM 4902 N N . TYR A 1 618 ? -13.688 35.125 30.141 1 89 618 TYR A N 1
ATOM 4903 C CA . TYR A 1 618 ? -13.555 36.531 30.5 1 89 618 TYR A CA 1
ATOM 4904 C C . TYR A 1 618 ? -14.922 37.188 30.562 1 89 618 TYR A C 1
ATOM 4906 O O . TYR A 1 618 ? -15.844 36.812 29.828 1 89 618 TYR A O 1
ATOM 4914 N N . SER A 1 619 ? -15.031 38.062 31.547 1 86 619 SER A N 1
ATOM 4915 C CA . SER A 1 619 ? -16.219 38.906 31.656 1 86 619 SER A CA 1
ATOM 4916 C C . SER A 1 619 ? -15.906 40.375 31.375 1 86 619 SER A C 1
ATOM 4918 O O . SER A 1 619 ? -14.836 40.844 31.734 1 86 619 SER A O 1
ATOM 4920 N N . GLY A 1 620 ? -16.703 40.969 30.641 1 81.69 620 GLY A N 1
ATOM 4921 C CA . GLY A 1 620 ? -16.469 42.344 30.234 1 81.69 620 GLY A CA 1
ATOM 4922 C C . GLY A 1 620 ? -16.297 43.312 31.406 1 81.69 620 GLY A C 1
ATOM 4923 O O . GLY A 1 620 ? -15.633 44.344 31.281 1 81.69 620 GLY A O 1
ATOM 4924 N N . ASP A 1 621 ? -16.797 42.969 32.562 1 80.5 621 ASP A N 1
ATOM 4925 C CA . ASP A 1 621 ? -16.812 43.875 33.688 1 80.5 621 ASP A CA 1
ATOM 4926 C C . ASP A 1 621 ? -15.57 43.688 34.562 1 80.5 621 ASP A C 1
ATOM 4928 O O . ASP A 1 621 ? -15.344 44.469 35.5 1 80.5 621 ASP A O 1
ATOM 4932 N N . GLU A 1 622 ? -14.742 42.875 34.188 1 82.88 622 GLU A N 1
ATOM 4933 C CA . GLU A 1 622 ? -13.531 42.688 35 1 82.88 622 GLU A CA 1
ATOM 4934 C C . GLU A 1 622 ? -12.508 43.781 34.719 1 82.88 622 GLU A C 1
ATOM 4936 O O . GLU A 1 622 ? -12.414 44.281 33.594 1 82.88 622 GLU A O 1
ATOM 4941 N N . LEU A 1 623 ? -11.891 44.25 35.781 1 78.81 623 LEU A N 1
ATOM 4942 C CA . LEU A 1 623 ? -10.953 45.375 35.656 1 78.81 623 LEU A CA 1
ATOM 4943 C C . LEU A 1 623 ? -9.531 44.875 35.438 1 78.81 623 LEU A C 1
ATOM 4945 O O . LEU A 1 623 ? -9.164 43.781 35.938 1 78.81 623 LEU A O 1
ATOM 4949 N N . TYR A 1 624 ? -8.922 45.562 34.562 1 76.38 624 TYR A N 1
ATOM 4950 C CA . TYR A 1 624 ? -7.527 45.219 34.344 1 76.38 624 TYR A CA 1
ATOM 4951 C C . TYR A 1 624 ? -6.672 46.5 34.219 1 76.38 624 TYR A C 1
ATOM 4953 O O . TYR A 1 624 ? -7.199 47.594 34.094 1 76.38 624 TYR A O 1
ATOM 4961 N N . ASP A 1 625 ? -5.297 46.469 34.281 1 73.12 625 ASP A N 1
ATOM 4962 C CA . ASP A 1 625 ? -4.297 47.531 34.094 1 73.12 625 ASP A CA 1
ATOM 4963 C C . ASP A 1 625 ? -4.484 48.625 35.156 1 73.12 625 ASP A C 1
ATOM 4965 O O . ASP A 1 625 ? -4.406 49.812 34.812 1 73.12 625 ASP A O 1
ATOM 4969 N N . CYS A 1 626 ? -4.801 48.219 36.25 1 68.94 626 CYS A N 1
ATOM 4970 C CA . CYS A 1 626 ? -5.117 49.188 37.281 1 68.94 626 CYS A CA 1
ATOM 4971 C C . CYS A 1 626 ? -3.867 49.938 37.719 1 68.94 626 CYS A C 1
ATOM 4973 O O . CYS A 1 626 ? -3.961 51 38.344 1 68.94 626 CYS A O 1
ATOM 4975 N N . GLU A 1 627 ? -2.783 49.438 37.344 1 64.5 627 GLU A N 1
ATOM 4976 C CA . GLU A 1 627 ? -1.558 50.125 37.75 1 64.5 627 GLU A CA 1
ATOM 4977 C C . GLU A 1 627 ? -1.162 51.219 36.75 1 64.5 627 GLU A C 1
ATOM 4979 O O . GLU A 1 627 ? -0.208 51.969 37 1 64.5 627 GLU A O 1
ATOM 4984 N N . SER A 1 628 ? -1.909 51.344 35.656 1 64.69 628 SER A N 1
ATOM 4985 C CA . SER A 1 628 ? -1.56 52.375 34.688 1 64.69 628 SER A CA 1
ATOM 4986 C C . SER A 1 628 ? -2.062 53.75 35.094 1 64.69 628 SER A C 1
ATOM 4988 O O . SER A 1 628 ? -2.941 53.844 35.969 1 64.69 628 SER A O 1
ATOM 4990 N N . ASN A 1 629 ? -1.361 54.812 34.812 1 62.69 629 ASN A N 1
ATOM 4991 C CA . ASN A 1 629 ? -1.641 56.188 35.188 1 62.69 629 ASN A CA 1
ATOM 4992 C C . ASN A 1 629 ? -3.076 56.594 34.875 1 62.69 629 ASN A C 1
ATOM 4994 O O . ASN A 1 629 ? -3.627 57.531 35.469 1 62.69 629 ASN A O 1
ATOM 4998 N N . GLY A 1 630 ? -3.67 55.969 33.938 1 62.12 630 GLY A N 1
ATOM 4999 C CA . GLY A 1 630 ? -5.004 56.375 33.531 1 62.12 630 GLY A CA 1
ATOM 5000 C C . GLY A 1 630 ? -6.105 55.656 34.281 1 62.12 630 GLY A C 1
ATOM 5001 O O . GLY A 1 630 ? -7.289 55.875 34.031 1 62.12 630 GLY A O 1
ATOM 5002 N N . GLY A 1 631 ? -5.879 54.969 35.344 1 67 631 GLY A N 1
ATOM 5003 C CA . GLY A 1 631 ? -6.844 54.25 36.156 1 67 631 GLY A CA 1
ATOM 5004 C C . GLY A 1 631 ? -7.199 52.875 35.625 1 67 631 GLY A C 1
ATOM 5005 O O . GLY A 1 631 ? -6.633 52.438 34.625 1 67 631 GLY A O 1
ATOM 5006 N N . CYS A 1 632 ? -8.039 52.156 36.406 1 77.31 632 CYS A N 1
ATOM 5007 C CA . CYS A 1 632 ? -8.477 50.812 36.062 1 77.31 632 CYS A CA 1
ATOM 5008 C C . CYS A 1 632 ? -9.391 50.812 34.844 1 77.31 632 CYS A C 1
ATOM 5010 O O . CYS A 1 632 ? -10.258 51.688 34.719 1 77.31 632 CYS A O 1
ATOM 5012 N N . LYS A 1 633 ? -9.148 50.094 33.875 1 81.38 633 LYS A N 1
ATOM 5013 C CA . LYS A 1 633 ? -9.961 49.938 32.656 1 81.38 633 LYS A CA 1
ATOM 5014 C C . LYS A 1 633 ? -10.711 48.625 32.656 1 81.38 633 LYS A C 1
ATOM 5016 O O . LYS A 1 633 ? -10.336 47.688 33.375 1 81.38 633 LYS A O 1
ATOM 5021 N N . THR A 1 634 ? -11.828 48.625 31.984 1 81.44 634 THR A N 1
ATOM 5022 C CA . THR A 1 634 ? -12.602 47.406 31.859 1 81.44 634 THR A CA 1
ATOM 5023 C C . THR A 1 634 ? -12.023 46.5 30.766 1 81.44 634 THR A C 1
ATOM 5025 O O . THR A 1 634 ? -11.445 47 29.797 1 81.44 634 THR A O 1
ATOM 5028 N N . LEU A 1 635 ? -12.141 45.25 30.953 1 84 635 LEU A N 1
ATOM 5029 C CA . LEU A 1 635 ? -11.594 44.281 30.016 1 84 635 LEU A CA 1
ATOM 5030 C C . LEU A 1 635 ? -12.227 44.438 28.625 1 84 635 LEU A C 1
ATOM 5032 O O . LEU A 1 635 ? -11.57 44.188 27.609 1 84 635 LEU A O 1
ATOM 5036 N N . GLN A 1 636 ? -13.492 44.844 28.531 1 81 636 GLN A N 1
ATOM 5037 C CA . GLN A 1 636 ? -14.18 45.031 27.25 1 81 636 GLN A CA 1
ATOM 5038 C C . GLN A 1 636 ? -13.508 46.125 26.422 1 81 636 GLN A C 1
ATOM 5040 O O . GLN A 1 636 ? -13.586 46.125 25.188 1 81 636 GLN A O 1
ATOM 5045 N N . SER A 1 637 ? -12.82 47.031 27.016 1 76.75 637 SER A N 1
ATOM 5046 C CA . SER A 1 637 ? -12.188 48.125 26.328 1 76.75 637 SER A CA 1
ATOM 5047 C C . SER A 1 637 ? -10.789 47.781 25.844 1 76.75 637 SER A C 1
ATOM 5049 O O . SER A 1 637 ? -10.156 48.531 25.109 1 76.75 637 SER A O 1
ATOM 5051 N N . SER A 1 638 ? -10.375 46.594 26.172 1 77.62 638 SER A N 1
ATOM 5052 C CA . SER A 1 638 ? -9.039 46.156 25.75 1 77.62 638 SER A CA 1
ATOM 5053 C C . SER A 1 638 ? -8.977 45.938 24.25 1 77.62 638 SER A C 1
ATOM 5055 O O . SER A 1 638 ? -9.938 45.438 23.656 1 77.62 638 SER A O 1
ATOM 5057 N N . PRO A 1 639 ? -7.93 46.344 23.625 1 71.81 639 PRO A N 1
ATOM 5058 C CA . PRO A 1 639 ? -7.762 46.094 22.188 1 71.81 639 PRO A CA 1
ATOM 5059 C C . PRO A 1 639 ? -7.762 44.625 21.828 1 71.81 639 PRO A C 1
ATOM 5061 O O . PRO A 1 639 ? -8.016 44.281 20.672 1 71.81 639 PRO A O 1
ATOM 5064 N N . SER A 1 640 ? -7.5 43.812 22.781 1 72.38 640 SER A N 1
ATOM 5065 C CA . SER A 1 640 ? -7.492 42.375 22.516 1 72.38 640 SER A CA 1
ATOM 5066 C C . SER A 1 640 ? -8.906 41.844 22.25 1 72.38 640 SER A C 1
ATOM 5068 O O . SER A 1 640 ? -9.078 40.812 21.625 1 72.38 640 SER A O 1
ATOM 5070 N N . PHE A 1 641 ? -9.93 42.625 22.766 1 76.06 641 PHE A N 1
ATOM 5071 C CA . PHE A 1 641 ? -11.305 42.156 22.641 1 76.06 641 PHE A CA 1
ATOM 5072 C C . PHE A 1 641 ? -12.117 43.125 21.797 1 76.06 641 PHE A C 1
ATOM 5074 O O . PHE A 1 641 ? -13.344 43.188 21.922 1 76.06 641 PHE A O 1
ATOM 5081 N N . ASP A 1 642 ? -11.438 43.906 20.969 1 72.62 642 ASP A N 1
ATOM 5082 C CA . ASP A 1 642 ? -12.102 44.938 20.188 1 72.62 642 ASP A CA 1
ATOM 5083 C C . ASP A 1 642 ? -13.188 44.344 19.297 1 72.62 642 ASP A C 1
ATOM 5085 O O . ASP A 1 642 ? -14.258 44.938 19.141 1 72.62 642 ASP A O 1
ATOM 5089 N N . THR A 1 643 ? -13.016 43.125 18.875 1 73.19 643 THR A N 1
ATOM 5090 C CA . THR A 1 643 ? -13.961 42.594 17.906 1 73.19 643 THR A CA 1
ATOM 5091 C C . THR A 1 643 ? -14.852 41.531 18.578 1 73.19 643 THR A C 1
ATOM 5093 O O . THR A 1 643 ? -15.68 40.906 17.906 1 73.19 643 THR A O 1
ATOM 5096 N N . VAL A 1 644 ? -14.68 41.344 19.891 1 80.38 644 VAL A N 1
ATOM 5097 C CA . VAL A 1 644 ? -15.438 40.312 20.547 1 80.38 644 VAL A CA 1
ATOM 5098 C C . VAL A 1 644 ? -16.266 40.906 21.688 1 80.38 644 VAL A C 1
ATOM 5100 O O . VAL A 1 644 ? -15.719 41.594 22.562 1 80.38 644 VAL A O 1
ATOM 5103 N N . ASN A 1 645 ? -17.562 40.812 21.516 1 78.31 645 ASN A N 1
ATOM 5104 C CA . ASN A 1 645 ? -18.438 41.188 22.625 1 78.31 645 ASN A CA 1
ATOM 5105 C C . ASN A 1 645 ? -18.469 40.094 23.703 1 78.31 645 ASN A C 1
ATOM 5107 O O . ASN A 1 645 ? -18.969 39 23.453 1 78.31 645 ASN A O 1
ATOM 5111 N N . LEU A 1 646 ? -17.859 40.406 24.828 1 84.25 646 LEU A N 1
ATOM 5112 C CA . LEU A 1 646 ? -17.688 39.406 25.906 1 84.25 646 LEU A CA 1
ATOM 5113 C C . LEU A 1 646 ? -19.016 39.219 26.641 1 84.25 646 LEU A C 1
ATOM 5115 O O . LEU A 1 646 ? -19.094 38.375 27.547 1 84.25 646 LEU A O 1
ATOM 5119 N N . LYS A 1 647 ? -20.016 40.062 26.156 1 75 647 LYS A N 1
ATOM 5120 C CA . LYS A 1 647 ? -21.312 39.875 26.812 1 75 647 LYS A CA 1
ATOM 5121 C C . LYS A 1 647 ? -21.891 38.469 26.5 1 75 647 LYS A C 1
ATOM 5123 O O . LYS A 1 647 ? -21.734 37.969 25.391 1 75 647 LYS A O 1
ATOM 5128 N N . GLY A 1 648 ? -22.281 37.656 27.438 1 67.56 648 GLY A N 1
ATOM 5129 C CA . GLY A 1 648 ? -22.781 36.312 27.531 1 67.56 648 GLY A CA 1
ATOM 5130 C C . GLY A 1 648 ? -23.719 35.938 26.391 1 67.56 648 GLY A C 1
ATOM 5131 O O . GLY A 1 648 ? -24.047 36.781 25.562 1 67.56 648 GLY A O 1
ATOM 5132 N N . GLY A 1 649 ? -23.828 34.625 25.828 1 76.19 649 GLY A N 1
ATOM 5133 C CA . GLY A 1 649 ? -24.766 34.094 24.859 1 76.19 649 GLY A CA 1
ATOM 5134 C C . GLY A 1 649 ? -24.375 32.75 24.312 1 76.19 649 GLY A C 1
ATOM 5135 O O . GLY A 1 649 ? -23.188 32.375 24.328 1 76.19 649 GLY A O 1
ATOM 5136 N N . LEU A 1 650 ? -25.359 32 24.125 1 84.12 650 LEU A N 1
ATOM 5137 C CA . LEU A 1 650 ? -25.188 30.625 23.656 1 84.12 650 LEU A CA 1
ATOM 5138 C C . LEU A 1 650 ? -25.375 30.547 22.141 1 84.12 650 LEU A C 1
ATOM 5140 O O . LEU A 1 650 ? -25.578 29.453 21.609 1 84.12 650 LEU A O 1
ATOM 5144 N N . LYS A 1 651 ? -25.203 31.719 21.391 1 90.5 651 LYS A N 1
ATOM 5145 C CA . LYS A 1 651 ? -25.406 31.688 19.953 1 90.5 651 LYS A CA 1
ATOM 5146 C C . LYS A 1 651 ? -24.281 30.922 19.25 1 90.5 651 LYS A C 1
ATOM 5148 O O . LYS A 1 651 ? -24.531 30.172 18.312 1 90.5 651 LYS A O 1
ATOM 5153 N N . GLU A 1 652 ? -23.094 31.094 19.781 1 93.62 652 GLU A N 1
ATOM 5154 C CA . GLU A 1 652 ? -21.953 30.422 19.172 1 93.62 652 GLU A CA 1
ATOM 5155 C C . GLU A 1 652 ? -22.031 28.906 19.328 1 93.62 652 GLU A C 1
ATOM 5157 O O . GLU A 1 652 ? -21.594 28.172 18.453 1 93.62 652 GLU A O 1
ATOM 5162 N N . VAL A 1 653 ? -22.656 28.422 20.406 1 94.88 653 VAL A N 1
ATOM 5163 C CA . VAL A 1 653 ? -22.797 27 20.641 1 94.88 653 VAL A CA 1
ATOM 5164 C C . VAL A 1 653 ? -23.719 26.375 19.594 1 94.88 653 VAL A C 1
ATOM 5166 O O . VAL A 1 653 ? -23.391 25.328 19.016 1 94.88 653 VAL A O 1
ATOM 5169 N N . TRP A 1 654 ? -24.75 27.109 19.25 1 95.06 654 TRP A N 1
ATOM 5170 C CA . TRP A 1 654 ? -25.719 26.609 18.281 1 95.06 654 TRP A CA 1
ATOM 5171 C C . TRP A 1 654 ? -25.141 26.625 16.859 1 95.06 654 TRP A C 1
ATOM 5173 O O . TRP A 1 654 ? -25.391 25.719 16.062 1 95.06 654 TRP A O 1
ATOM 5183 N N . ILE A 1 655 ? -24.375 27.594 16.562 1 95.44 655 ILE A N 1
ATOM 5184 C CA . ILE A 1 655 ? -23.766 27.672 15.242 1 95.44 655 ILE A CA 1
ATOM 5185 C C . ILE A 1 655 ? -22.734 26.547 15.086 1 95.44 655 ILE A C 1
ATOM 5187 O O . ILE A 1 655 ? -22.672 25.906 14.039 1 95.44 655 ILE A O 1
ATOM 5191 N N . LEU A 1 656 ? -21.984 26.328 16.141 1 96.06 656 LEU A N 1
ATOM 5192 C CA . LEU A 1 656 ? -20.984 25.266 16.094 1 96.06 656 LEU A CA 1
ATOM 5193 C C . LEU A 1 656 ? -21.641 23.891 15.961 1 96.06 656 LEU A C 1
ATOM 5195 O O . LEU A 1 656 ? -21.156 23.047 15.211 1 96.06 656 LEU A O 1
ATOM 5199 N N . LEU A 1 657 ? -22.719 23.734 16.641 1 96.38 657 LEU A N 1
ATOM 5200 C CA . LEU A 1 657 ? -23.453 22.469 16.547 1 96.38 657 LEU A CA 1
ATOM 5201 C C . LEU A 1 657 ? -24.016 22.281 15.141 1 96.38 657 LEU A C 1
ATOM 5203 O O . LEU A 1 657 ? -23.984 21.188 14.586 1 96.38 657 LEU A O 1
ATOM 5207 N N . ALA A 1 658 ? -24.5 23.375 14.586 1 96.38 658 ALA A N 1
ATOM 5208 C CA . ALA A 1 658 ? -25.031 23.312 13.227 1 96.38 658 ALA A CA 1
ATOM 5209 C C . ALA A 1 658 ? -23.922 23.016 12.219 1 96.38 658 ALA A C 1
ATOM 5211 O O . ALA A 1 658 ? -24.125 22.25 11.273 1 96.38 658 ALA A O 1
ATOM 5212 N N . MET A 1 659 ? -22.812 23.594 12.461 1 96.31 659 MET A N 1
ATOM 5213 C CA . MET A 1 659 ? -21.688 23.344 11.57 1 96.31 659 MET A CA 1
ATOM 5214 C C . MET A 1 659 ? -21.203 21.906 11.695 1 96.31 659 MET A C 1
ATOM 5216 O O . MET A 1 659 ? -20.859 21.281 10.695 1 96.31 659 MET A O 1
ATOM 5220 N N . ALA A 1 660 ? -21.172 21.406 12.914 1 96.12 660 ALA A N 1
ATOM 5221 C CA . ALA A 1 660 ? -20.766 20.031 13.148 1 96.12 660 ALA A CA 1
ATOM 5222 C C . ALA A 1 660 ? -21.656 19.047 12.398 1 96.12 660 ALA A C 1
ATOM 5224 O O . ALA A 1 660 ? -21.172 18.125 11.742 1 96.12 660 ALA A O 1
ATOM 5225 N N . ILE A 1 661 ? -22.922 19.281 12.43 1 96 661 ILE A N 1
ATOM 5226 C CA . ILE A 1 661 ? -23.891 18.406 11.773 1 96 661 ILE A CA 1
ATOM 5227 C C . ILE A 1 661 ? -23.797 18.578 10.258 1 96 661 ILE A C 1
ATOM 5229 O O . ILE A 1 661 ? -23.859 17.594 9.508 1 96 661 ILE A O 1
ATOM 5233 N N . SER A 1 662 ? -23.594 19.812 9.859 1 96.5 662 SER A N 1
ATOM 5234 C CA . SER A 1 662 ? -23.5 20.078 8.422 1 96.5 662 SER A CA 1
ATOM 5235 C C . SER A 1 662 ? -22.266 19.422 7.812 1 96.5 662 SER A C 1
ATOM 5237 O O . SER A 1 662 ? -22.359 18.828 6.73 1 96.5 662 SER A O 1
ATOM 5239 N N . TYR A 1 663 ? -21.156 19.531 8.492 1 96.69 663 TYR A N 1
ATOM 5240 C CA . TYR A 1 663 ? -19.938 18.906 7.984 1 96.69 663 TYR A CA 1
ATOM 5241 C C . TYR A 1 663 ? -20.109 17.391 7.891 1 96.69 663 TYR A C 1
ATOM 5243 O O . TYR A 1 663 ? -19.672 16.766 6.922 1 96.69 663 TYR A O 1
ATOM 5251 N N . ARG A 1 664 ? -20.75 16.812 8.812 1 96.25 664 ARG A N 1
ATOM 5252 C CA . ARG A 1 664 ? -20.953 15.367 8.812 1 96.25 664 ARG A CA 1
ATOM 5253 C C . ARG A 1 664 ? -21.938 14.953 7.727 1 96.25 664 ARG A C 1
ATOM 5255 O O . ARG A 1 664 ? -21.766 13.906 7.094 1 96.25 664 ARG A O 1
ATOM 5262 N N . PHE A 1 665 ? -22.906 15.781 7.5 1 96.31 665 PHE A N 1
ATOM 5263 C CA . PHE A 1 665 ? -23.859 15.5 6.43 1 96.31 665 PHE A CA 1
ATOM 5264 C C . PHE A 1 665 ? -23.172 15.57 5.07 1 96.31 665 PHE A C 1
ATOM 5266 O O . PHE A 1 665 ? -23.391 14.703 4.219 1 96.31 665 PHE A O 1
ATOM 5273 N N . LEU A 1 666 ? -22.359 16.547 4.945 1 96.5 666 LEU A N 1
ATOM 5274 C CA . LEU A 1 666 ? -21.641 16.703 3.688 1 96.5 666 LEU A CA 1
ATOM 5275 C C . LEU A 1 666 ? -20.625 15.57 3.506 1 96.5 666 LEU A C 1
ATOM 5277 O O . LEU A 1 666 ? -20.406 15.109 2.387 1 96.5 666 LEU A O 1
ATOM 5281 N N . ALA A 1 667 ? -20.016 15.211 4.598 1 96.12 667 ALA A N 1
ATOM 5282 C CA . ALA A 1 667 ? -19.062 14.102 4.543 1 96.12 667 ALA A CA 1
ATOM 5283 C C . ALA A 1 667 ? -19.766 12.812 4.102 1 96.12 667 ALA A C 1
ATOM 5285 O O . ALA A 1 667 ? -19.25 12.086 3.25 1 96.12 667 ALA A O 1
ATOM 5286 N N . TYR A 1 668 ? -20.891 12.57 4.617 1 95.81 668 TYR A N 1
ATOM 5287 C CA . TYR A 1 668 ? -21.672 11.398 4.223 1 95.81 668 TYR A CA 1
ATOM 5288 C C . TYR A 1 668 ? -22.062 11.469 2.75 1 95.81 668 TYR A C 1
ATOM 5290 O O . TYR A 1 668 ? -21.969 10.469 2.033 1 95.81 668 TYR A O 1
ATOM 5298 N N . TRP A 1 669 ? -22.438 12.602 2.355 1 95.69 669 TRP A N 1
ATOM 5299 C CA . TRP A 1 669 ? -22.844 12.797 0.964 1 95.69 669 TRP A CA 1
ATOM 5300 C C . TRP A 1 669 ? -21.656 12.547 0.023 1 95.69 669 TRP A C 1
ATOM 5302 O O . TRP A 1 669 ? -21.812 11.891 -1.011 1 95.69 669 TRP A O 1
ATOM 5312 N N . CYS A 1 670 ? -20.5 13.023 0.374 1 94.5 670 CYS A N 1
ATOM 5313 C CA . CYS A 1 670 ? -19.312 12.82 -0.44 1 94.5 670 CYS A CA 1
ATOM 5314 C C . CYS A 1 670 ? -18.922 11.352 -0.469 1 94.5 670 CYS A C 1
ATOM 5316 O O . CYS A 1 670 ? -18.547 10.82 -1.521 1 94.5 670 CYS A O 1
ATOM 5318 N N . LEU A 1 671 ? -18.984 10.75 0.635 1 93.31 671 LEU A N 1
ATOM 5319 C CA . LEU A 1 671 ? -18.656 9.336 0.732 1 93.31 671 LEU A CA 1
ATOM 5320 C C . LEU A 1 671 ? -19.594 8.5 -0.123 1 93.31 671 LEU A C 1
ATOM 5322 O O . LEU A 1 671 ? -19.156 7.586 -0.831 1 93.31 671 LEU A O 1
ATOM 5326 N N . HIS A 1 672 ? -20.844 8.828 -0.092 1 93 672 HIS A N 1
ATOM 5327 C CA . HIS A 1 672 ? -21.844 8.117 -0.874 1 93 672 HIS A CA 1
ATOM 5328 C C . HIS A 1 672 ? -21.609 8.289 -2.369 1 93 672 HIS A C 1
ATOM 5330 O O . HIS A 1 672 ? -21.688 7.328 -3.133 1 93 672 HIS A O 1
ATOM 5336 N N . ARG A 1 673 ? -21.266 9.406 -2.762 1 90.88 673 ARG A N 1
ATOM 5337 C CA . ARG A 1 673 ? -21.047 9.695 -4.176 1 90.88 673 ARG A CA 1
ATOM 5338 C C . ARG A 1 673 ? -19.797 8.984 -4.691 1 90.88 673 ARG A C 1
ATOM 5340 O O . ARG A 1 673 ? -19.781 8.461 -5.805 1 90.88 673 ARG A O 1
ATOM 5347 N N . ARG A 1 674 ? -18.812 8.938 -3.918 1 88.19 674 ARG A N 1
ATOM 5348 C CA . ARG A 1 674 ? -17.531 8.367 -4.344 1 88.19 674 ARG A CA 1
ATOM 5349 C C . ARG A 1 674 ? -17.609 6.848 -4.387 1 88.19 674 ARG A C 1
ATOM 5351 O O . ARG A 1 674 ? -17 6.219 -5.262 1 88.19 674 ARG A O 1
ATOM 5358 N N . ILE A 1 675 ? -18.297 6.281 -3.533 1 83.69 675 ILE A N 1
ATOM 5359 C CA . ILE A 1 675 ? -18.391 4.828 -3.471 1 83.69 675 ILE A CA 1
ATOM 5360 C C . ILE A 1 675 ? -19.344 4.332 -4.551 1 83.69 675 ILE A C 1
ATOM 5362 O O . ILE A 1 675 ? -19.125 3.279 -5.152 1 83.69 675 ILE A O 1
ATOM 5366 N N . ASP A 1 676 ? -20.297 5.062 -4.848 1 78.12 676 ASP A N 1
ATOM 5367 C CA . ASP A 1 676 ? -21.266 4.668 -5.879 1 78.12 676 ASP A CA 1
ATOM 5368 C C . ASP A 1 676 ? -20.641 4.77 -7.27 1 78.12 676 ASP A C 1
ATOM 5370 O O . ASP A 1 676 ? -20.969 3.982 -8.164 1 78.12 676 ASP A O 1
ATOM 5374 N N . THR A 1 677 ? -19.812 5.688 -7.453 1 68.75 677 THR A N 1
ATOM 5375 C CA . THR A 1 677 ? -19.172 5.848 -8.75 1 68.75 677 THR A CA 1
ATOM 5376 C C . THR A 1 677 ? -18.188 4.707 -9.008 1 68.75 677 THR A C 1
ATOM 5378 O O . THR A 1 677 ? -17.953 4.328 -10.156 1 68.75 677 THR A O 1
ATOM 5381 N N . THR A 1 678 ? -17.672 4.168 -8.047 1 62.75 678 THR A N 1
ATOM 5382 C CA . THR A 1 678 ? -16.703 3.09 -8.219 1 62.75 678 THR A CA 1
ATOM 5383 C C . THR A 1 678 ? -17.406 1.757 -8.438 1 62.75 678 THR A C 1
ATOM 5385 O O . THR A 1 678 ? -16.844 0.852 -9.062 1 62.75 678 THR A O 1
ATOM 5388 N N . ASN A 1 679 ? -18.562 1.672 -7.965 1 54.5 679 ASN A N 1
ATOM 5389 C CA . ASN A 1 679 ? -19.312 0.437 -8.164 1 54.5 679 ASN A CA 1
ATOM 5390 C C . ASN A 1 679 ? -19.938 0.375 -9.562 1 54.5 679 ASN A C 1
ATOM 5392 O O . ASN A 1 679 ? -20.094 -0.709 -10.125 1 54.5 679 ASN A O 1
ATOM 5396 N N . MET B 1 1 ? -14.977 65.438 -49.812 1 15.35 1 MET B N 1
ATOM 5397 C CA . MET B 1 1 ? -15.18 65.375 -51.25 1 15.35 1 MET B CA 1
ATOM 5398 C C . MET B 1 1 ? -15.32 63.969 -51.75 1 15.35 1 MET B C 1
ATOM 5400 O O . MET B 1 1 ? -14.984 63.031 -51.031 1 15.35 1 MET B O 1
ATOM 5404 N N . GLU B 1 2 ? -14.906 63.75 -53 1 16.53 2 GLU B N 1
ATOM 5405 C CA . GLU B 1 2 ? -15.031 63.156 -54.344 1 16.53 2 GLU B CA 1
ATOM 5406 C C . GLU B 1 2 ? -14.508 61.75 -54.375 1 16.53 2 GLU B C 1
ATOM 5408 O O . GLU B 1 2 ? -13.391 61.469 -53.938 1 16.53 2 GLU B O 1
ATOM 5413 N N . ILE B 1 3 ? -15.383 60.562 -54.469 1 17.48 3 ILE B N 1
ATOM 5414 C CA . ILE B 1 3 ? -15.945 59.219 -54.625 1 17.48 3 ILE B CA 1
ATOM 5415 C C . ILE B 1 3 ? -15.383 58.594 -55.875 1 17.48 3 ILE B C 1
ATOM 5417 O O . ILE B 1 3 ? -15.789 57.469 -56.25 1 17.48 3 ILE B O 1
ATOM 5421 N N . GLY B 1 4 ? -14.68 59.469 -56.625 1 14.48 4 GLY B N 1
ATOM 5422 C CA . GLY B 1 4 ? -14.641 59.344 -58.062 1 14.48 4 GLY B CA 1
ATOM 5423 C C . GLY B 1 4 ? -13.961 58.062 -58.531 1 14.48 4 GLY B C 1
ATOM 5424 O O . GLY B 1 4 ? -13.703 57.875 -59.719 1 14.48 4 GLY B O 1
ATOM 5425 N N . ARG B 1 5 ? -13.461 57.219 -57.625 1 15.9 5 ARG B N 1
ATOM 5426 C CA . ARG B 1 5 ? -12.227 56.719 -58.188 1 15.9 5 ARG B CA 1
ATOM 5427 C C . ARG B 1 5 ? -12.516 55.844 -59.406 1 15.9 5 ARG B C 1
ATOM 5429 O O . ARG B 1 5 ? -13.266 54.875 -59.312 1 15.9 5 ARG B O 1
ATOM 5436 N N . GLU B 1 6 ? -12.094 56.094 -60.5 1 14.98 6 GLU B N 1
ATOM 5437 C CA . GLU B 1 6 ? -12.156 56.125 -61.938 1 14.98 6 GLU B CA 1
ATOM 5438 C C . GLU B 1 6 ? -12.031 54.75 -62.562 1 14.98 6 GLU B C 1
ATOM 5440 O O . GLU B 1 6 ? -11.719 53.781 -61.844 1 14.98 6 GLU B O 1
ATOM 5445 N N . ASN B 1 7 ? -11.156 54.594 -63.5 1 15.06 7 ASN B N 1
ATOM 5446 C CA . ASN B 1 7 ? -11.242 54.531 -65 1 15.06 7 ASN B CA 1
ATOM 5447 C C . ASN B 1 7 ? -11.133 53.094 -65.5 1 15.06 7 ASN B C 1
ATOM 5449 O O . ASN B 1 7 ? -12.094 52.562 -66 1 15.06 7 ASN B O 1
ATOM 5453 N N . GLU B 1 8 ? -9.992 52.75 -66.062 1 14.65 8 GLU B N 1
ATOM 5454 C CA . GLU B 1 8 ? -9.773 52.594 -67.5 1 14.65 8 GLU B CA 1
ATOM 5455 C C . GLU B 1 8 ? -9.82 51.125 -67.938 1 14.65 8 GLU B C 1
ATOM 5457 O O . GLU B 1 8 ? -10.586 50.75 -68.812 1 14.65 8 GLU B O 1
ATOM 5462 N N . ILE B 1 9 ? -8.609 50.625 -68.438 1 15.76 9 ILE B N 1
ATOM 5463 C CA . ILE B 1 9 ? -8.336 50.375 -69.812 1 15.76 9 ILE B CA 1
ATOM 5464 C C . ILE B 1 9 ? -8.805 48.969 -70.188 1 15.76 9 ILE B C 1
ATOM 5466 O O . ILE B 1 9 ? -9.039 48.125 -69.375 1 15.76 9 ILE B O 1
ATOM 5470 N N . GLU B 1 10 ? -7.863 48.062 -70.812 1 15.23 10 GLU B N 1
ATOM 5471 C CA . GLU B 1 10 ? -7.457 47.875 -72.188 1 15.23 10 GLU B CA 1
ATOM 5472 C C . GLU B 1 10 ? -7.84 46.469 -72.688 1 15.23 10 GLU B C 1
ATOM 5474 O O . GLU B 1 10 ? -8.055 45.562 -71.875 1 15.23 10 GLU B O 1
ATOM 5479 N N . ASP B 1 11 ? -7.359 46.062 -73.875 1 15.16 11 ASP B N 1
ATOM 5480 C CA . ASP B 1 11 ? -7.656 45.625 -75.25 1 15.16 11 ASP B CA 1
ATOM 5481 C C . ASP B 1 11 ? -7.543 44.125 -75.375 1 15.16 11 ASP B C 1
ATOM 5483 O O . ASP B 1 11 ? -8.445 43.438 -75.875 1 15.16 11 ASP B O 1
ATOM 5487 N N . ILE B 1 12 ? -6.281 43.469 -75.438 1 15.87 12 ILE B N 1
ATOM 5488 C CA . ILE B 1 12 ? -5.848 43.031 -76.812 1 15.87 12 ILE B CA 1
ATOM 5489 C C . ILE B 1 12 ? -6.457 41.656 -77.125 1 15.87 12 ILE B C 1
ATOM 5491 O O . ILE B 1 12 ? -6.867 40.938 -76.188 1 15.87 12 ILE B O 1
ATOM 5495 N N . SER B 1 13 ? -5.723 40.906 -78.125 1 15.08 13 SER B N 1
ATOM 5496 C CA . SER B 1 13 ? -5.719 40.375 -79.5 1 15.08 13 SER B CA 1
ATOM 5497 C C . SER B 1 13 ? -5.863 38.844 -79.438 1 15.08 13 SER B C 1
ATOM 5499 O O . SER B 1 13 ? -6.707 38.312 -80.188 1 15.08 13 SER B O 1
ATOM 5501 N N . MET B 1 14 ? -4.715 38.062 -79.312 1 15.38 14 MET B N 1
ATOM 5502 C CA . MET B 1 14 ? -4.137 37.344 -80.438 1 15.38 14 MET B CA 1
ATOM 5503 C C . MET B 1 14 ? -4.855 36 -80.625 1 15.38 14 MET B C 1
ATOM 5505 O O . MET B 1 14 ? -5.496 35.469 -79.75 1 15.38 14 MET B O 1
ATOM 5509 N N . SER B 1 15 ? -4.312 35.219 -81.75 1 16.19 15 SER B N 1
ATOM 5510 C CA . SER B 1 15 ? -4.449 34.469 -83 1 16.19 15 SER B CA 1
ATOM 5511 C C . SER B 1 15 ? -4.617 32.969 -82.688 1 16.19 15 SER B C 1
ATOM 5513 O O . SER B 1 15 ? -4.301 32.5 -81.625 1 16.19 15 SER B O 1
ATOM 5515 N N . PRO B 1 16 ? -4.582 32.312 -83.875 1 17.69 16 PRO B N 1
ATOM 5516 C CA . PRO B 1 16 ? -5.215 31.172 -84.562 1 17.69 16 PRO B CA 1
ATOM 5517 C C . PRO B 1 16 ? -4.574 29.828 -84.25 1 17.69 16 PRO B C 1
ATOM 5519 O O . PRO B 1 16 ? -5.27 28.812 -84.188 1 17.69 16 PRO B O 1
ATOM 5522 N N . PRO B 1 17 ? -3.188 29.734 -84.125 1 15.97 17 PRO B N 1
ATOM 5523 C CA . PRO B 1 17 ? -2.514 28.969 -85.125 1 15.97 17 PRO B CA 1
ATOM 5524 C C . PRO B 1 17 ? -2.822 27.469 -85.062 1 15.97 17 PRO B C 1
ATOM 5526 O O . PRO B 1 17 ? -3.291 26.984 -84.062 1 15.97 17 PRO B O 1
ATOM 5529 N N . SER B 1 18 ? -2.066 26.734 -86 1 16.14 18 SER B N 1
ATOM 5530 C CA . SER B 1 18 ? -1.902 25.781 -87.062 1 16.14 18 SER B CA 1
ATOM 5531 C C . SER B 1 18 ? -1.623 24.375 -86.562 1 16.14 18 SER B C 1
ATOM 5533 O O . SER B 1 18 ? -2.295 23.406 -86.938 1 16.14 18 SER B O 1
ATOM 5535 N N . GLY B 1 19 ? -0.296 24 -86.438 1 15.82 19 GLY B N 1
ATOM 5536 C CA . GLY B 1 19 ? 0.426 23.078 -87.312 1 15.82 19 GLY B CA 1
ATOM 5537 C C . GLY B 1 19 ? 0.289 21.641 -86.875 1 15.82 19 GLY B C 1
ATOM 5538 O O . GLY B 1 19 ? -0.185 21.359 -85.75 1 15.82 19 GLY B O 1
ATOM 5539 N N . SER B 1 20 ? 1.129 20.797 -87.5 1 16.39 20 SER B N 1
ATOM 5540 C CA . SER B 1 20 ? 1.311 19.609 -88.375 1 16.39 20 SER B CA 1
ATOM 5541 C C . SER B 1 20 ? 1.546 18.375 -87.5 1 16.39 20 SER B C 1
ATOM 5543 O O . SER B 1 20 ? 0.864 17.359 -87.688 1 16.39 20 SER B O 1
ATOM 5545 N N . ASN B 1 21 ? 2.814 18.141 -87.188 1 16.36 21 ASN B N 1
ATOM 5546 C CA . ASN B 1 21 ? 3.689 17.094 -87.688 1 16.36 21 ASN B CA 1
ATOM 5547 C C . ASN B 1 21 ? 3.525 15.797 -86.875 1 16.36 21 ASN B C 1
ATOM 5549 O O . ASN B 1 21 ? 2.996 15.805 -85.75 1 16.36 21 ASN B O 1
ATOM 5553 N N . GLY B 1 22 ? 4.465 14.797 -87.188 1 17.28 22 GLY B N 1
ATOM 5554 C CA . GLY B 1 22 ? 4.691 13.406 -87.5 1 17.28 22 GLY B CA 1
ATOM 5555 C C . GLY B 1 22 ? 4.852 12.5 -86.312 1 17.28 22 GLY B C 1
ATOM 5556 O O . GLY B 1 22 ? 4.543 11.312 -86.375 1 17.28 22 GLY B O 1
ATOM 5557 N N . ILE B 1 23 ? 5.566 12.914 -85.312 1 17.33 23 ILE B N 1
ATOM 5558 C CA . ILE B 1 23 ? 6.691 12.055 -84.938 1 17.33 23 ILE B CA 1
ATOM 5559 C C . ILE B 1 23 ? 6.176 10.773 -84.312 1 17.33 23 ILE B C 1
ATOM 5561 O O . ILE B 1 23 ? 5.145 10.781 -83.625 1 17.33 23 ILE B O 1
ATOM 5565 N N . GLY B 1 24 ? 7.051 9.711 -84.25 1 18.38 24 GLY B N 1
ATOM 5566 C CA . GLY B 1 24 ? 7.461 8.32 -84.375 1 18.38 24 GLY B CA 1
ATOM 5567 C C . GLY B 1 24 ? 7.215 7.547 -83.062 1 18.38 24 GLY B C 1
ATOM 5568 O O . GLY B 1 24 ? 7.047 8.148 -82 1 18.38 24 GLY B O 1
ATOM 5569 N N . HIS B 1 25 ? 6.797 6.27 -83.25 1 19.05 25 HIS B N 1
ATOM 5570 C CA . HIS B 1 25 ? 6.223 5.121 -82.562 1 19.05 25 HIS B CA 1
ATOM 5571 C C . HIS B 1 25 ? 7.137 4.645 -81.438 1 19.05 25 HIS B C 1
ATOM 5573 O O . HIS B 1 25 ? 6.855 3.637 -80.75 1 19.05 25 HIS B O 1
ATOM 5579 N N . ASN B 1 26 ? 8.258 5.312 -81.25 1 16.66 26 ASN B N 1
ATOM 5580 C CA . ASN B 1 26 ? 9.383 4.488 -80.812 1 16.66 26 ASN B CA 1
ATOM 5581 C C . ASN B 1 26 ? 9.078 3.785 -79.5 1 16.66 26 ASN B C 1
ATOM 5583 O O . ASN B 1 26 ? 8.805 4.438 -78.438 1 16.66 26 ASN B O 1
ATOM 5587 N N . LYS B 1 27 ? 8.633 2.471 -79.562 1 20.72 27 LYS B N 1
ATOM 5588 C CA . LYS B 1 27 ? 8.281 1.409 -78.625 1 20.72 27 LYS B CA 1
ATOM 5589 C C . LYS B 1 27 ? 9.344 1.264 -77.5 1 20.72 27 LYS B C 1
ATOM 5591 O O . LYS B 1 27 ? 9.273 0.353 -76.688 1 20.72 27 LYS B O 1
ATOM 5596 N N . GLU B 1 28 ? 10.562 1.899 -77.875 1 17.34 28 GLU B N 1
ATOM 5597 C CA . GLU B 1 28 ? 11.781 1.199 -77.5 1 17.34 28 GLU B CA 1
ATOM 5598 C C . GLU B 1 28 ? 11.727 0.767 -76 1 17.34 28 GLU B C 1
ATOM 5600 O O . GLU B 1 28 ? 10.867 1.223 -75.25 1 17.34 28 GLU B O 1
ATOM 5605 N N . PHE B 1 29 ? 13.031 0.663 -75.438 1 17.53 29 PHE B N 1
ATOM 5606 C CA . PHE B 1 29 ? 14.039 -0.098 -74.688 1 17.53 29 PHE B CA 1
ATOM 5607 C C . PHE B 1 29 ? 13.922 0.134 -73.188 1 17.53 29 PHE B C 1
ATOM 5609 O O . PHE B 1 29 ? 14.789 -0.275 -72.438 1 17.53 29 PHE B O 1
ATOM 5616 N N . LEU B 1 30 ? 13.055 0.863 -72.75 1 17.72 30 LEU B N 1
ATOM 5617 C CA . LEU B 1 30 ? 13.562 1.415 -71.5 1 17.72 30 LEU B CA 1
ATOM 5618 C C . LEU B 1 30 ? 13.766 0.315 -70.438 1 17.72 30 LEU B C 1
ATOM 5620 O O . LEU B 1 30 ? 12.805 -0.32 -70 1 17.72 30 LEU B O 1
ATOM 5624 N N . SER B 1 31 ? 14.844 -0.429 -70.5 1 17.95 31 SER B N 1
ATOM 5625 C CA . SER B 1 31 ? 15.617 -1.439 -69.75 1 17.95 31 SER B CA 1
ATOM 5626 C C . SER B 1 31 ? 15.523 -1.239 -68.25 1 17.95 31 SER B C 1
ATOM 5628 O O . SER B 1 31 ? 15.203 -0.145 -67.812 1 17.95 31 SER B O 1
ATOM 5630 N N . GLN B 1 32 ? 15.828 -2.418 -67.5 1 18.83 32 GLN B N 1
ATOM 5631 C CA . GLN B 1 32 ? 15.773 -3.07 -66.188 1 18.83 32 GLN B CA 1
ATOM 5632 C C . GLN B 1 32 ? 16.578 -2.283 -65.125 1 18.83 32 GLN B C 1
ATOM 5634 O O . GLN B 1 32 ? 16.75 -2.742 -64 1 18.83 32 GLN B O 1
ATOM 5639 N N . ALA B 1 33 ? 17.266 -1.328 -65.5 1 18.27 33 ALA B N 1
ATOM 5640 C CA . ALA B 1 33 ? 18.438 -0.833 -64.812 1 18.27 33 ALA B CA 1
ATOM 5641 C C . ALA B 1 33 ? 18.047 -0.339 -63.406 1 18.27 33 ALA B C 1
ATOM 5643 O O . ALA B 1 33 ? 18.094 0.861 -63.125 1 18.27 33 ALA B O 1
ATOM 5644 N N . TYR B 1 34 ? 16.859 -0.427 -63.156 1 19.98 34 TYR B N 1
ATOM 5645 C CA . TYR B 1 34 ? 16.766 0.298 -61.906 1 19.98 34 TYR B CA 1
ATOM 5646 C C . TYR B 1 34 ? 17.984 0.026 -61.031 1 19.98 34 TYR B C 1
ATOM 5648 O O . TYR B 1 34 ? 18.297 -1.13 -60.719 1 19.98 34 TYR B O 1
ATOM 5656 N N . LEU B 1 35 ? 18.969 0.869 -61.125 1 18.25 35 LEU B N 1
ATOM 5657 C CA . LEU B 1 35 ? 20.375 0.991 -60.719 1 18.25 35 LEU B CA 1
ATOM 5658 C C . LEU B 1 35 ? 20.578 0.428 -59.312 1 18.25 35 LEU B C 1
ATOM 5660 O O . LEU B 1 35 ? 19.766 0.666 -58.406 1 18.25 35 LEU B O 1
ATOM 5664 N N . ARG B 1 36 ? 21.438 -0.724 -59.094 1 20.77 36 ARG B N 1
ATOM 5665 C CA . ARG B 1 36 ? 22.391 -1.301 -58.156 1 20.77 36 ARG B CA 1
ATOM 5666 C C . ARG B 1 36 ? 23.125 -0.21 -57.375 1 20.77 36 ARG B C 1
ATOM 5668 O O . ARG B 1 36 ? 24.312 0.043 -57.656 1 20.77 36 ARG B O 1
ATOM 5675 N N . THR B 1 37 ? 22.656 0.968 -57.5 1 19.19 37 THR B N 1
ATOM 5676 C CA . THR B 1 37 ? 23.688 1.86 -56.969 1 19.19 37 THR B CA 1
ATOM 5677 C C . THR B 1 37 ? 24.406 1.227 -55.781 1 19.19 37 THR B C 1
ATOM 5679 O O . THR B 1 37 ? 23.75 0.764 -54.844 1 19.19 37 THR B O 1
ATOM 5682 N N . ARG B 1 38 ? 25.656 0.846 -56.094 1 20.27 38 ARG B N 1
ATOM 5683 C CA . ARG B 1 38 ? 26.828 0.399 -55.344 1 20.27 38 ARG B CA 1
ATOM 5684 C C . ARG B 1 38 ? 27 1.214 -54.062 1 20.27 38 ARG B C 1
ATOM 5686 O O . ARG B 1 38 ? 27.578 2.299 -54.094 1 20.27 38 ARG B O 1
ATOM 5693 N N . TYR B 1 39 ? 25.938 1.714 -53.594 1 20.12 39 TYR B N 1
ATOM 5694 C CA . TYR B 1 39 ? 26.312 2.438 -52.375 1 20.12 39 TYR B CA 1
ATOM 5695 C C . TYR B 1 39 ? 27.547 1.818 -51.719 1 20.12 39 TYR B C 1
ATOM 5697 O O . TYR B 1 39 ? 27.609 0.6 -51.562 1 20.12 39 TYR B O 1
ATOM 5705 N N . THR B 1 40 ? 28.672 2.312 -52.281 1 21.38 40 THR B N 1
ATOM 5706 C CA . THR B 1 40 ? 29.953 1.93 -51.688 1 21.38 40 THR B CA 1
ATOM 5707 C C . THR B 1 40 ? 29.781 1.524 -50.219 1 21.38 40 THR B C 1
ATOM 5709 O O . THR B 1 40 ? 29.281 2.303 -49.406 1 21.38 40 THR B O 1
ATOM 5712 N N . GLU B 1 41 ? 29.469 0.372 -50.062 1 22.84 41 GLU B N 1
ATOM 5713 C CA . GLU B 1 41 ? 29.484 -0.452 -48.875 1 22.84 41 GLU B CA 1
ATOM 5714 C C . GLU B 1 41 ? 30.641 -0.062 -47.938 1 22.84 41 GLU B C 1
ATOM 5716 O O . GLU B 1 41 ? 31.781 -0.454 -48.188 1 22.84 41 GLU B O 1
ATOM 5721 N N . ILE B 1 42 ? 30.781 1.317 -47.938 1 23.39 42 ILE B N 1
ATOM 5722 C CA . ILE B 1 42 ? 31.938 1.625 -47.094 1 23.39 42 ILE B CA 1
ATOM 5723 C C . ILE B 1 42 ? 32.094 0.538 -46.031 1 23.39 42 ILE B C 1
ATOM 5725 O O . ILE B 1 42 ? 31.203 0.313 -45.219 1 23.39 42 ILE B O 1
ATOM 5729 N N . ASP B 1 43 ? 32.75 -0.451 -46.406 1 24.7 43 ASP B N 1
ATOM 5730 C CA . ASP B 1 43 ? 33.438 -1.468 -45.625 1 24.7 43 ASP B CA 1
ATOM 5731 C C . ASP B 1 43 ? 34 -0.869 -44.312 1 24.7 43 ASP B C 1
ATOM 5733 O O . ASP B 1 43 ? 35.125 -0.396 -44.312 1 24.7 43 ASP B O 1
ATOM 5737 N N . ILE B 1 44 ? 33.344 0.211 -43.969 1 25.09 44 ILE B N 1
ATOM 5738 C CA . ILE B 1 44 ? 34 0.695 -42.781 1 25.09 44 ILE B CA 1
ATOM 5739 C C . ILE B 1 44 ? 34.562 -0.485 -42 1 25.09 44 ILE B C 1
ATOM 5741 O O . ILE B 1 44 ? 33.844 -1.371 -41.562 1 25.09 44 ILE B O 1
ATOM 5745 N N . GLN B 1 45 ? 35.688 -0.886 -42.438 1 25.66 45 GLN B N 1
ATOM 5746 C CA . GLN B 1 45 ? 36.531 -1.718 -41.594 1 25.66 45 GLN B CA 1
ATOM 5747 C C . GLN B 1 45 ? 36.406 -1.339 -40.125 1 25.66 45 GLN B C 1
ATOM 5749 O O . GLN B 1 45 ? 37 -0.348 -39.688 1 25.66 45 GLN B O 1
ATOM 5754 N N . VAL B 1 46 ? 35.25 -0.991 -39.781 1 27.34 46 VAL B N 1
ATOM 5755 C CA . VAL B 1 46 ? 35.156 -0.877 -38.344 1 27.34 46 VAL B CA 1
ATOM 5756 C C . VAL B 1 46 ? 36.125 -1.871 -37.688 1 27.34 46 VAL B C 1
ATOM 5758 O O . VAL B 1 46 ? 36 -3.084 -37.844 1 27.34 46 VAL B O 1
ATOM 5761 N N . GLU B 1 47 ? 37.344 -1.634 -37.938 1 26.94 47 GLU B N 1
ATOM 5762 C CA . GLU B 1 47 ? 38.281 -2.338 -37.031 1 26.94 47 GLU B CA 1
ATOM 5763 C C . GLU B 1 47 ? 37.594 -2.734 -35.75 1 26.94 47 GLU B C 1
ATOM 5765 O O . GLU B 1 47 ? 37.188 -1.87 -34.969 1 26.94 47 GLU B O 1
ATOM 5770 N N . GLY B 1 48 ? 36.625 -3.525 -35.875 1 29.14 48 GLY B N 1
ATOM 5771 C CA . GLY B 1 48 ? 35.844 -4.297 -34.906 1 29.14 48 GLY B CA 1
ATOM 5772 C C . GLY B 1 48 ? 36.531 -4.488 -33.562 1 29.14 48 GLY B C 1
ATOM 5773 O O . GLY B 1 48 ? 37.406 -5.336 -33.438 1 29.14 48 GLY B O 1
ATOM 5774 N N . SER B 1 49 ? 37.062 -3.375 -33.156 1 28.88 49 SER B N 1
ATOM 5775 C CA . SER B 1 49 ? 37.562 -3.5 -31.797 1 28.88 49 SER B CA 1
ATOM 5776 C C . SER B 1 49 ? 36.844 -4.605 -31.031 1 28.88 49 SER B C 1
ATOM 5778 O O . SER B 1 49 ? 35.625 -4.75 -31.156 1 28.88 49 SER B O 1
ATOM 5780 N N . SER B 1 50 ? 37.375 -5.727 -31.062 1 29.12 50 SER B N 1
ATOM 5781 C CA . SER B 1 50 ? 37.062 -6.809 -30.141 1 29.12 50 SER B CA 1
ATOM 5782 C C . SER B 1 50 ? 36.312 -6.289 -28.906 1 29.12 50 SER B C 1
ATOM 5784 O O . SER B 1 50 ? 36.938 -5.684 -28.031 1 29.12 50 SER B O 1
ATOM 5786 N N . PHE B 1 51 ? 35.5 -5.266 -29.156 1 32.28 51 PHE B N 1
ATOM 5787 C CA . PHE B 1 51 ? 34.688 -5.273 -27.953 1 32.28 51 PHE B CA 1
ATOM 5788 C C . PHE B 1 51 ? 34.75 -6.633 -27.266 1 32.28 51 PHE B C 1
ATOM 5790 O O . PHE B 1 51 ? 34.219 -7.617 -27.781 1 32.28 51 PHE B O 1
ATOM 5797 N N . ASN B 1 52 ? 35.844 -7.012 -27.031 1 33.53 52 ASN B N 1
ATOM 5798 C CA . ASN B 1 52 ? 36.062 -8.094 -26.078 1 33.53 52 ASN B CA 1
ATOM 5799 C C . ASN B 1 52 ? 34.812 -8.414 -25.281 1 33.53 52 ASN B C 1
ATOM 5801 O O . ASN B 1 52 ? 34.344 -7.586 -24.5 1 33.53 52 ASN B O 1
ATOM 5805 N N . GLN B 1 53 ? 33.719 -8.703 -25.984 1 39.94 53 GLN B N 1
ATOM 5806 C CA . GLN B 1 53 ? 32.688 -9.445 -25.266 1 39.94 53 GLN B CA 1
ATOM 5807 C C . GLN B 1 53 ? 33.188 -9.914 -23.906 1 39.94 53 GLN B C 1
ATOM 5809 O O . GLN B 1 53 ? 33.906 -10.914 -23.828 1 39.94 53 GLN B O 1
ATOM 5814 N N . ASN B 1 54 ? 33.812 -9.039 -23.359 1 46.03 54 ASN B N 1
ATOM 5815 C CA . ASN B 1 54 ? 34.156 -9.398 -22 1 46.03 54 ASN B CA 1
ATOM 5816 C C . ASN B 1 54 ? 33.188 -10.461 -21.453 1 46.03 54 ASN B C 1
ATOM 5818 O O . ASN B 1 54 ? 32.031 -10.195 -21.219 1 46.03 54 ASN B O 1
ATOM 5822 N N . HIS B 1 55 ? 33.281 -11.539 -22.078 1 57.31 55 HIS B N 1
ATOM 5823 C CA . HIS B 1 55 ? 32.625 -12.75 -21.594 1 57.31 55 HIS B CA 1
ATOM 5824 C C . HIS B 1 55 ? 32.562 -12.758 -20.062 1 57.31 55 HIS B C 1
ATOM 5826 O O . HIS B 1 55 ? 33.438 -12.258 -19.391 1 57.31 55 HIS B O 1
ATOM 5832 N N . THR B 1 56 ? 31.344 -12.727 -19.578 1 74.81 56 THR B N 1
ATOM 5833 C CA . THR B 1 56 ? 31.109 -12.906 -18.141 1 74.81 56 THR B CA 1
ATOM 5834 C C . THR B 1 56 ? 32.062 -13.945 -17.562 1 74.81 56 THR B C 1
ATOM 5836 O O . THR B 1 56 ? 32.438 -14.906 -18.25 1 74.81 56 THR B O 1
ATOM 5839 N N . LEU B 1 57 ? 32.812 -13.539 -16.656 1 83.31 57 LEU B N 1
ATOM 5840 C CA . LEU B 1 57 ? 33.688 -14.477 -15.938 1 83.31 57 LEU B CA 1
ATOM 5841 C C . LEU B 1 57 ? 32.875 -15.672 -15.422 1 83.31 57 LEU B C 1
ATOM 5843 O O . LEU B 1 57 ? 31.922 -15.5 -14.688 1 83.31 57 LEU B O 1
ATOM 5847 N N . PRO B 1 58 ? 33.25 -16.812 -15.953 1 88.06 58 PRO B N 1
ATOM 5848 C CA . PRO B 1 58 ? 32.531 -18 -15.477 1 88.06 58 PRO B CA 1
ATOM 5849 C C . PRO B 1 58 ? 32.719 -18.25 -13.984 1 88.06 58 PRO B C 1
ATOM 5851 O O . PRO B 1 58 ? 33.844 -18.094 -13.477 1 88.06 58 PRO B O 1
ATOM 5854 N N . ILE B 1 59 ? 31.688 -18.516 -13.328 1 91.06 59 ILE B N 1
ATOM 5855 C CA . ILE B 1 59 ? 31.766 -18.781 -11.898 1 91.06 59 ILE B CA 1
ATOM 5856 C C . ILE B 1 59 ? 31.266 -20.203 -11.617 1 91.06 59 ILE B C 1
ATOM 5858 O O . ILE B 1 59 ? 30.203 -20.594 -12.094 1 91.06 59 ILE B O 1
ATOM 5862 N N . PHE B 1 60 ? 32.125 -20.922 -10.914 1 91.25 60 PHE B N 1
ATOM 5863 C CA . PHE B 1 60 ? 31.75 -22.234 -10.398 1 91.25 60 PHE B CA 1
ATOM 5864 C C . PHE B 1 60 ? 31.406 -22.156 -8.914 1 91.25 60 PHE B C 1
ATOM 5866 O O . PHE B 1 60 ? 32.25 -21.797 -8.094 1 91.25 60 PHE B O 1
ATOM 5873 N N . LEU B 1 61 ? 30.219 -22.438 -8.609 1 93.5 61 LEU B N 1
ATOM 5874 C CA . LEU B 1 61 ? 29.734 -22.344 -7.234 1 93.5 61 LEU B CA 1
ATOM 5875 C C . LEU B 1 61 ? 29.703 -23.719 -6.578 1 93.5 61 LEU B C 1
ATOM 5877 O O . LEU B 1 61 ? 29.172 -24.672 -7.16 1 93.5 61 LEU B O 1
ATOM 5881 N N . LYS B 1 62 ? 30.359 -23.828 -5.461 1 92.31 62 LYS B N 1
ATOM 5882 C CA . LYS B 1 62 ? 30.344 -25.031 -4.641 1 92.31 62 LYS B CA 1
ATOM 5883 C C . LYS B 1 62 ? 29.891 -24.734 -3.217 1 92.31 62 LYS B C 1
ATOM 5885 O O . LYS B 1 62 ? 30.359 -23.75 -2.613 1 92.31 62 LYS B O 1
ATOM 5890 N N . PHE B 1 63 ? 28.922 -25.406 -2.748 1 92.69 63 PHE B N 1
ATOM 5891 C CA . PHE B 1 63 ? 28.516 -25.25 -1.355 1 92.69 63 PHE B CA 1
ATOM 5892 C C . PHE B 1 63 ? 28.406 -26.609 -0.676 1 92.69 63 PHE B C 1
ATOM 5894 O O . PHE B 1 63 ? 27.828 -27.547 -1.233 1 92.69 63 PHE B O 1
ATOM 5901 N N . GLU B 1 64 ? 29.031 -26.688 0.467 1 91.5 64 GLU B N 1
ATOM 5902 C CA . GLU B 1 64 ? 29.109 -27.938 1.207 1 91.5 64 GLU B CA 1
ATOM 5903 C C . GLU B 1 64 ? 28.578 -27.781 2.629 1 91.5 64 GLU B C 1
ATOM 5905 O O . GLU B 1 64 ? 29.062 -26.922 3.385 1 91.5 64 GLU B O 1
ATOM 5910 N N . ASP B 1 65 ? 27.594 -28.562 2.92 1 91.5 65 ASP B N 1
ATOM 5911 C CA . ASP B 1 65 ? 27.016 -28.656 4.258 1 91.5 65 ASP B CA 1
ATOM 5912 C C . ASP B 1 65 ? 26.594 -27.297 4.781 1 91.5 65 ASP B C 1
ATOM 5914 O O . ASP B 1 65 ? 26.984 -26.891 5.875 1 91.5 65 ASP B O 1
ATOM 5918 N N . VAL B 1 66 ? 25.875 -26.688 4.012 1 92.62 66 VAL B N 1
ATOM 5919 C CA . VAL B 1 66 ? 25.422 -25.359 4.379 1 92.62 66 VAL B CA 1
ATOM 5920 C C . VAL B 1 66 ? 24.281 -25.469 5.395 1 92.62 66 VAL B C 1
ATOM 5922 O O . VAL B 1 66 ? 23.281 -26.125 5.137 1 92.62 66 VAL B O 1
ATOM 5925 N N . GLU B 1 67 ? 24.469 -24.891 6.535 1 93.38 67 GLU B N 1
ATOM 5926 C CA . GLU B 1 67 ? 23.484 -24.828 7.605 1 93.38 67 GLU B CA 1
ATOM 5927 C C . GLU B 1 67 ? 23.188 -23.391 8.023 1 93.38 67 GLU B C 1
ATOM 5929 O O . GLU B 1 67 ? 24.094 -22.547 8.016 1 93.38 67 GLU B O 1
ATOM 5934 N N . TYR B 1 68 ? 21.969 -23.125 8.188 1 91.44 68 TYR B N 1
ATOM 5935 C CA . TYR B 1 68 ? 21.547 -21.812 8.633 1 91.44 68 TYR B CA 1
ATOM 5936 C C . TYR B 1 68 ? 20.562 -21.906 9.797 1 91.44 68 TYR B C 1
ATOM 5938 O O . TYR B 1 68 ? 19.641 -22.719 9.758 1 91.44 68 TYR B O 1
ATOM 5946 N N . LYS B 1 69 ? 20.844 -21.062 10.875 1 88.06 69 LYS B N 1
ATOM 5947 C CA . LYS B 1 69 ? 20 -21.062 12.07 1 88.06 69 LYS B CA 1
ATOM 5948 C C . LYS B 1 69 ? 19.484 -19.656 12.383 1 88.06 69 LYS B C 1
ATOM 5950 O O . LYS B 1 69 ? 20.188 -18.672 12.133 1 88.06 69 LYS B O 1
ATOM 5955 N N . VAL B 1 70 ? 18.141 -19.531 12.719 1 81.12 70 VAL B N 1
ATOM 5956 C CA . VAL B 1 70 ? 17.562 -18.25 13.125 1 81.12 70 VAL B CA 1
ATOM 5957 C C . VAL B 1 70 ? 17.234 -18.281 14.617 1 81.12 70 VAL B C 1
ATOM 5959 O O . VAL B 1 70 ? 16.891 -19.328 15.164 1 81.12 70 VAL B O 1
ATOM 5962 N N . ARG B 1 71 ? 17.375 -17.062 15.258 1 71 71 ARG B N 1
ATOM 5963 C CA . ARG B 1 71 ? 17.062 -16.938 16.672 1 71 71 ARG B CA 1
ATOM 5964 C C . ARG B 1 71 ? 15.547 -16.984 16.906 1 71 71 ARG B C 1
ATOM 5966 O O . ARG B 1 71 ? 14.789 -16.344 16.188 1 71 71 ARG B O 1
ATOM 5973 N N . ASN B 1 72 ? 15.016 -17.953 17.484 1 60.66 72 ASN B N 1
ATOM 5974 C CA . ASN B 1 72 ? 13.594 -18.094 17.797 1 60.66 72 ASN B CA 1
ATOM 5975 C C . ASN B 1 72 ? 13.117 -16.969 18.719 1 60.66 72 ASN B C 1
ATOM 5977 O O . ASN B 1 72 ? 13.617 -16.812 19.828 1 60.66 72 ASN B O 1
ATOM 5981 N N . ARG B 1 73 ? 12.602 -15.922 18.344 1 50.75 73 ARG B N 1
ATOM 5982 C CA . ARG B 1 73 ? 12.07 -14.844 19.172 1 50.75 73 ARG B CA 1
ATOM 5983 C C . ARG B 1 73 ? 11.016 -15.359 20.141 1 50.75 73 ARG B C 1
ATOM 5985 O O . ARG B 1 73 ? 10.602 -14.648 21.062 1 50.75 73 ARG B O 1
ATOM 5992 N N . GLN B 1 74 ? 10.227 -16.312 19.891 1 47.69 74 GLN B N 1
ATOM 5993 C CA . GLN B 1 74 ? 9.188 -16.672 20.844 1 47.69 74 GLN B CA 1
ATOM 5994 C C . GLN B 1 74 ? 9.781 -17.016 22.203 1 47.69 74 GLN B C 1
ATOM 5996 O O . GLN B 1 74 ? 9.047 -17.188 23.188 1 47.69 74 GLN B O 1
ATOM 6001 N N . ALA B 1 75 ? 10.961 -17.609 22.219 1 39.72 75 ALA B N 1
ATOM 6002 C CA . ALA B 1 75 ? 11.344 -18.062 23.547 1 39.72 75 ALA B CA 1
ATOM 6003 C C . ALA B 1 75 ? 11.508 -16.859 24.5 1 39.72 75 ALA B C 1
ATOM 6005 O O . ALA B 1 75 ? 11.836 -17.031 25.672 1 39.72 75 ALA B O 1
ATOM 6006 N N . GLY B 1 76 ? 11.82 -15.695 23.969 1 37.94 76 GLY B N 1
ATOM 6007 C CA . GLY B 1 76 ? 11.961 -14.68 25 1 37.94 76 GLY B CA 1
ATOM 6008 C C . GLY B 1 76 ? 10.641 -14.242 25.609 1 37.94 76 GLY B C 1
ATOM 6009 O O . GLY B 1 76 ? 9.828 -13.602 24.938 1 37.94 76 GLY B O 1
ATOM 6010 N N . SER B 1 77 ? 10.102 -15.078 26.391 1 37.75 77 SER B N 1
ATOM 6011 C CA . SER B 1 77 ? 9.055 -14.602 27.281 1 37.75 77 SER B CA 1
ATOM 6012 C C . SER B 1 77 ? 9.344 -13.18 27.75 1 37.75 77 SER B C 1
ATOM 6014 O O . SER B 1 77 ? 10.492 -12.828 28.031 1 37.75 77 SER B O 1
ATOM 6016 N N . ASN B 1 78 ? 8.609 -12.289 27.266 1 38.5 78 ASN B N 1
ATOM 6017 C CA . ASN B 1 78 ? 8.633 -10.922 27.766 1 38.5 78 ASN B CA 1
ATOM 6018 C C . ASN B 1 78 ? 8.859 -10.891 29.281 1 38.5 78 ASN B C 1
ATOM 6020 O O . ASN B 1 78 ? 8.664 -9.852 29.922 1 38.5 78 ASN B O 1
ATOM 6024 N N . ASN B 1 79 ? 8.766 -12.039 29.984 1 35.03 79 ASN B N 1
ATOM 6025 C CA . ASN B 1 79 ? 9.031 -11.789 31.391 1 35.03 79 ASN B CA 1
ATOM 6026 C C . ASN B 1 79 ? 10.523 -11.594 31.656 1 35.03 79 ASN B C 1
ATOM 6028 O O . ASN B 1 79 ? 11.328 -12.5 31.406 1 35.03 79 ASN B O 1
ATOM 6032 N N . PRO B 1 80 ? 11.008 -10.484 31.75 1 40.09 80 PRO B N 1
ATOM 6033 C CA . PRO B 1 80 ? 12.398 -10.164 32.062 1 40.09 80 PRO B CA 1
ATOM 6034 C C . PRO B 1 80 ? 12.992 -11.078 33.125 1 40.09 80 PRO B C 1
ATOM 6036 O O . PRO B 1 80 ? 14.203 -11.32 33.156 1 40.09 80 PRO B O 1
ATOM 6039 N N . VAL B 1 81 ? 12.227 -11.438 34.156 1 39.5 81 VAL B N 1
ATOM 6040 C CA . VAL B 1 81 ? 12.766 -12.195 35.281 1 39.5 81 VAL B CA 1
ATOM 6041 C C . VAL B 1 81 ? 13.141 -13.602 34.844 1 39.5 81 VAL B C 1
ATOM 6043 O O . VAL B 1 81 ? 14.188 -14.125 35.219 1 39.5 81 VAL B O 1
ATOM 6046 N N . LYS B 1 82 ? 12.242 -14.18 34.094 1 41.25 82 LYS B N 1
ATOM 6047 C CA . LYS B 1 82 ? 12.555 -15.57 33.75 1 41.25 82 LYS B CA 1
ATOM 6048 C C . LYS B 1 82 ? 13.688 -15.648 32.75 1 41.25 82 LYS B C 1
ATOM 6050 O O . LYS B 1 82 ? 14.375 -16.672 32.656 1 41.25 82 LYS B O 1
ATOM 6055 N N . THR B 1 83 ? 13.906 -14.57 31.938 1 41.81 83 THR B N 1
ATOM 6056 C CA . THR B 1 83 ? 15.023 -14.547 31.016 1 41.81 83 THR B CA 1
ATOM 6057 C C . THR B 1 83 ? 16.344 -14.484 31.766 1 41.81 83 THR B C 1
ATOM 6059 O O . THR B 1 83 ? 17.328 -15.102 31.359 1 41.81 83 THR B O 1
ATOM 6062 N N . VAL B 1 84 ? 16.375 -13.773 32.875 1 41.59 84 VAL B N 1
ATOM 6063 C CA . VAL B 1 84 ? 17.594 -13.727 33.656 1 41.59 84 VAL B CA 1
ATOM 6064 C C . VAL B 1 84 ? 17.859 -15.086 34.312 1 41.59 84 VAL B C 1
ATOM 6066 O O . VAL B 1 84 ? 19 -15.555 34.312 1 41.59 84 VAL B O 1
ATOM 6069 N N . VAL B 1 85 ? 16.844 -15.656 34.969 1 39.81 85 VAL B N 1
ATOM 6070 C CA . VAL B 1 85 ? 17.078 -16.891 35.719 1 39.81 85 VAL B CA 1
ATOM 6071 C C . VAL B 1 85 ? 17.328 -18.031 34.719 1 39.81 85 VAL B C 1
ATOM 6073 O O . VAL B 1 85 ? 18.172 -18.906 34.969 1 39.81 85 VAL B O 1
ATOM 6076 N N . SER B 1 86 ? 16.531 -18.062 33.656 1 37.69 86 SER B N 1
ATOM 6077 C CA . SER B 1 86 ? 16.75 -19.188 32.75 1 37.69 86 SER B CA 1
ATOM 6078 C C . SER B 1 86 ? 18.031 -19.016 31.938 1 37.69 86 SER B C 1
ATOM 6080 O O . SER B 1 86 ? 18.516 -19.969 31.312 1 37.69 86 SER B O 1
ATOM 6082 N N . LYS B 1 87 ? 18.641 -17.859 31.844 1 40.78 87 LYS B N 1
ATOM 6083 C CA . LYS B 1 87 ? 19.969 -17.688 31.266 1 40.78 87 LYS B CA 1
ATOM 6084 C C . LYS B 1 87 ? 21.031 -18.422 32.062 1 40.78 87 LYS B C 1
ATOM 6086 O O . LYS B 1 87 ? 22.016 -18.922 31.516 1 40.78 87 LYS B O 1
ATOM 6091 N N . VAL B 1 88 ? 21 -18.375 33.406 1 36.88 88 VAL B N 1
ATOM 6092 C CA . VAL B 1 88 ? 22.062 -19.031 34.125 1 36.88 88 VAL B CA 1
ATOM 6093 C C . VAL B 1 88 ? 22 -20.531 33.906 1 36.88 88 VAL B C 1
ATOM 6095 O O . VAL B 1 88 ? 23.031 -21.188 33.719 1 36.88 88 VAL B O 1
ATOM 6098 N N . ALA B 1 89 ? 20.953 -21.281 34.25 1 35.59 89 ALA B N 1
ATOM 6099 C CA . ALA B 1 89 ? 21 -22.75 34.219 1 35.59 89 ALA B CA 1
ATOM 6100 C C . ALA B 1 89 ? 21.031 -23.234 32.781 1 35.59 89 ALA B C 1
ATOM 6102 O O . ALA B 1 89 ? 21.719 -24.219 32.469 1 35.59 89 ALA B O 1
ATOM 6103 N N . THR B 1 90 ? 20.047 -22.828 31.859 1 36.94 90 THR B N 1
ATOM 6104 C CA . THR B 1 90 ? 19.875 -23.438 30.547 1 36.94 90 THR B CA 1
ATOM 6105 C C . THR B 1 90 ? 20.875 -22.844 29.562 1 36.94 90 THR B C 1
ATOM 6107 O O . THR B 1 90 ? 20.562 -21.906 28.828 1 36.94 90 THR B O 1
ATOM 6110 N N . GLN B 1 91 ? 21.953 -22.266 29.906 1 36.03 91 GLN B N 1
ATOM 6111 C CA . GLN B 1 91 ? 23.031 -21.844 29.031 1 36.03 91 GLN B CA 1
ATOM 6112 C C . GLN B 1 91 ? 23.484 -22.969 28.125 1 36.03 91 GLN B C 1
ATOM 6114 O O . GLN B 1 91 ? 23.797 -22.75 26.953 1 36.03 91 GLN B O 1
ATOM 6119 N N . LEU B 1 92 ? 24 -24.141 28.766 1 35.53 92 LEU B N 1
ATOM 6120 C CA . LEU B 1 92 ? 24.703 -25.156 27.984 1 35.53 92 LEU B CA 1
ATOM 6121 C C . LEU B 1 92 ? 23.766 -25.828 26.984 1 35.53 92 LEU B C 1
ATOM 6123 O O . LEU B 1 92 ? 24.125 -26.047 25.828 1 35.53 92 LEU B O 1
ATOM 6127 N N . THR B 1 93 ? 22.797 -26.688 27.453 1 38.47 93 THR B N 1
ATOM 6128 C CA . THR B 1 93 ? 21.938 -27.531 26.625 1 38.47 93 THR B CA 1
ATOM 6129 C C . THR B 1 93 ? 20.891 -26.688 25.891 1 38.47 93 THR B C 1
ATOM 6131 O O . THR B 1 93 ? 20.297 -27.141 24.922 1 38.47 93 THR B O 1
ATOM 6134 N N . MET B 1 94 ? 20.453 -25.531 26.375 1 39.16 94 MET B N 1
ATOM 6135 C CA . MET B 1 94 ? 19.328 -24.703 25.953 1 39.16 94 MET B CA 1
ATOM 6136 C C . MET B 1 94 ? 19.719 -23.812 24.797 1 39.16 94 MET B C 1
ATOM 6138 O O . MET B 1 94 ? 18.891 -23.062 24.266 1 39.16 94 MET B O 1
ATOM 6142 N N . GLU B 1 95 ? 20.906 -23.516 24.578 1 44.28 95 GLU B N 1
ATOM 6143 C CA . GLU B 1 95 ? 21.297 -22.734 23.406 1 44.28 95 GLU B CA 1
ATOM 6144 C C . GLU B 1 95 ? 20.75 -23.359 22.125 1 44.28 95 GLU B C 1
ATOM 6146 O O . GLU B 1 95 ? 20.406 -22.656 21.188 1 44.28 95 GLU B O 1
ATOM 6151 N N . GLU B 1 96 ? 20.875 -24.656 22.078 1 47.91 96 GLU B N 1
ATOM 6152 C CA . GLU B 1 96 ? 20.422 -25.328 20.859 1 47.91 96 GLU B CA 1
ATOM 6153 C C . GLU B 1 96 ? 18.922 -25.078 20.641 1 47.91 96 GLU B C 1
ATOM 6155 O O . GLU B 1 96 ? 18.469 -25.031 19.484 1 47.91 96 GLU B O 1
ATOM 6160 N N . ASP B 1 97 ? 18.156 -24.953 21.734 1 50.75 97 ASP B N 1
ATOM 6161 C CA . ASP B 1 97 ? 16.703 -24.844 21.609 1 50.75 97 ASP B CA 1
ATOM 6162 C C . ASP B 1 97 ? 16.297 -23.438 21.188 1 50.75 97 ASP B C 1
ATOM 6164 O O . ASP B 1 97 ? 15.156 -23.219 20.781 1 50.75 97 ASP B O 1
ATOM 6168 N N . ARG B 1 98 ? 17.297 -22.484 21.25 1 58.69 98 ARG B N 1
ATOM 6169 C CA . ARG B 1 98 ? 16.906 -21.094 21 1 58.69 98 ARG B CA 1
ATOM 6170 C C . ARG B 1 98 ? 16.938 -20.766 19.516 1 58.69 98 ARG B C 1
ATOM 6172 O O . ARG B 1 98 ? 16.422 -19.734 19.078 1 58.69 98 ARG B O 1
ATOM 6179 N N . TYR B 1 99 ? 17.578 -21.734 18.859 1 73.5 99 TYR B N 1
ATOM 6180 C CA . TYR B 1 99 ? 17.688 -21.453 17.438 1 73.5 99 TYR B CA 1
ATOM 6181 C C . TYR B 1 99 ? 16.891 -22.469 16.625 1 73.5 99 TYR B C 1
ATOM 6183 O O . TYR B 1 99 ? 16.828 -23.641 16.984 1 73.5 99 TYR B O 1
ATOM 6191 N N . LYS B 1 100 ? 16.109 -21.984 15.797 1 81.44 100 LYS B N 1
ATOM 6192 C CA . LYS B 1 100 ? 15.43 -22.828 14.82 1 81.44 100 LYS B CA 1
ATOM 6193 C C . LYS B 1 100 ? 16.266 -22.984 13.555 1 81.44 100 LYS B C 1
ATOM 6195 O O . LYS B 1 100 ? 16.672 -21.984 12.938 1 81.44 100 LYS B O 1
ATOM 6200 N N . LYS B 1 101 ? 16.672 -24.281 13.312 1 85.5 101 LYS B N 1
ATOM 6201 C CA . LYS B 1 101 ? 17.469 -24.547 12.109 1 85.5 101 LYS B CA 1
ATOM 6202 C C . LYS B 1 101 ? 16.578 -24.547 10.867 1 85.5 101 LYS B C 1
ATOM 6204 O O . LYS B 1 101 ? 15.602 -25.281 10.781 1 85.5 101 LYS B O 1
ATOM 6209 N N . ILE B 1 102 ? 16.922 -23.688 9.93 1 88.25 102 ILE B N 1
ATOM 6210 C CA . ILE B 1 102 ? 16.156 -23.578 8.688 1 88.25 102 ILE B CA 1
ATOM 6211 C C . ILE B 1 102 ? 16.797 -24.453 7.613 1 88.25 102 ILE B C 1
ATOM 6213 O O . ILE B 1 102 ? 16.094 -25.172 6.891 1 88.25 102 ILE B O 1
ATOM 6217 N N . LEU B 1 103 ? 18.094 -24.391 7.508 1 92.56 103 LEU B N 1
ATOM 6218 C CA . LEU B 1 103 ? 18.844 -25.25 6.59 1 92.56 103 LEU B CA 1
ATOM 6219 C C . LEU B 1 103 ? 19.688 -26.266 7.359 1 92.56 103 LEU B C 1
ATOM 6221 O O . LEU B 1 103 ? 20.344 -25.922 8.344 1 92.56 103 LEU B O 1
ATOM 6225 N N . LYS B 1 104 ? 19.656 -27.531 6.953 1 92.62 104 LYS B N 1
ATOM 6226 C CA . LYS B 1 104 ? 20.266 -28.609 7.73 1 92.62 104 LYS B CA 1
ATOM 6227 C C . LYS B 1 104 ? 21.297 -29.359 6.906 1 92.62 104 LYS B C 1
ATOM 6229 O O . LYS B 1 104 ? 21.281 -30.594 6.852 1 92.62 104 LYS B O 1
ATOM 6234 N N . GLY B 1 105 ? 22.141 -28.672 6.289 1 91.31 105 GLY B N 1
ATOM 6235 C CA . GLY B 1 105 ? 23.281 -29.281 5.617 1 91.31 105 GLY B CA 1
ATOM 6236 C C . GLY B 1 105 ? 23.016 -29.562 4.148 1 91.31 105 GLY B C 1
ATOM 6237 O O . GLY B 1 105 ? 22.938 -30.719 3.736 1 91.31 105 GLY B O 1
ATOM 6238 N N . ILE B 1 106 ? 23.094 -28.578 3.344 1 93.38 106 ILE B N 1
ATOM 6239 C CA . ILE B 1 106 ? 22.828 -28.703 1.914 1 93.38 106 ILE B CA 1
ATOM 6240 C C . ILE B 1 106 ? 24.156 -28.656 1.146 1 93.38 106 ILE B C 1
ATOM 6242 O O . ILE B 1 106 ? 25 -27.797 1.405 1 93.38 106 ILE B O 1
ATOM 6246 N N . THR B 1 107 ? 24.344 -29.656 0.298 1 92.31 107 THR B N 1
ATOM 6247 C CA . THR B 1 107 ? 25.547 -29.734 -0.521 1 92.31 107 THR B CA 1
ATOM 6248 C C . THR B 1 107 ? 25.203 -29.734 -2.004 1 92.31 107 THR B C 1
ATOM 6250 O O . THR B 1 107 ? 24.219 -30.359 -2.41 1 92.31 107 THR B O 1
ATOM 6253 N N . GLY B 1 108 ? 25.891 -28.984 -2.807 1 91 108 GLY B N 1
ATOM 6254 C CA . GLY B 1 108 ? 25.672 -28.938 -4.242 1 91 108 GLY B CA 1
ATOM 6255 C C . GLY B 1 108 ? 26.734 -28.141 -4.984 1 91 108 GLY B C 1
ATOM 6256 O O . GLY B 1 108 ? 27.656 -27.594 -4.367 1 91 108 GLY B O 1
ATOM 6257 N N . SER B 1 109 ? 26.672 -28.266 -6.273 1 92.38 109 SER B N 1
ATOM 6258 C CA . SER B 1 109 ? 27.594 -27.516 -7.129 1 92.38 109 SER B CA 1
ATOM 6259 C C . SER B 1 109 ? 26.938 -27.172 -8.461 1 92.38 109 SER B C 1
ATOM 6261 O O . SER B 1 109 ? 26.078 -27.906 -8.945 1 92.38 109 SER B O 1
ATOM 6263 N N . ILE B 1 110 ? 27.312 -26.031 -8.992 1 93 110 ILE B N 1
ATOM 6264 C CA . ILE B 1 110 ? 26.812 -25.594 -10.289 1 93 110 ILE B CA 1
ATOM 6265 C C . ILE B 1 110 ? 27.906 -24.859 -11.062 1 93 110 ILE B C 1
ATOM 6267 O O . ILE B 1 110 ? 28.766 -24.219 -10.461 1 93 110 ILE B O 1
ATOM 6271 N N . GLY B 1 111 ? 27.891 -25.125 -12.328 1 91.06 111 GLY B N 1
ATOM 6272 C CA . GLY B 1 111 ? 28.906 -24.516 -13.18 1 91.06 111 GLY B CA 1
ATOM 6273 C C . GLY B 1 111 ? 28.328 -23.5 -14.156 1 91.06 111 GLY B C 1
ATOM 6274 O O . GLY B 1 111 ? 27.109 -23.297 -14.203 1 91.06 111 GLY B O 1
ATOM 6275 N N . PRO B 1 112 ? 29.234 -22.859 -14.891 1 93.06 112 PRO B N 1
ATOM 6276 C CA . PRO B 1 112 ? 28.797 -21.891 -15.891 1 93.06 112 PRO B CA 1
ATOM 6277 C C . PRO B 1 112 ? 27.984 -22.547 -17.016 1 93.06 112 PRO B C 1
ATOM 6279 O O . PRO B 1 112 ? 28.297 -23.656 -17.438 1 93.06 112 PRO B O 1
ATOM 6282 N N . GLY B 1 113 ? 26.906 -21.859 -17.422 1 92.94 113 GLY B N 1
ATOM 6283 C CA . GLY B 1 113 ? 26.094 -22.359 -18.531 1 92.94 113 GLY B CA 1
ATOM 6284 C C . GLY B 1 113 ? 24.953 -23.25 -18.062 1 92.94 113 GLY B C 1
ATOM 6285 O O . GLY B 1 113 ? 24.203 -23.781 -18.891 1 92.94 113 GLY B O 1
ATOM 6286 N N . GLU B 1 114 ? 24.891 -23.375 -16.766 1 94.62 114 GLU B N 1
ATOM 6287 C CA . GLU B 1 114 ? 23.859 -24.266 -16.219 1 94.62 114 GLU B CA 1
ATOM 6288 C C . GLU B 1 114 ? 22.828 -23.484 -15.414 1 94.62 114 GLU B C 1
ATOM 6290 O O . GLU B 1 114 ? 23.125 -22.422 -14.883 1 94.62 114 GLU B O 1
ATOM 6295 N N . ILE B 1 115 ? 21.656 -24.047 -15.414 1 96.44 115 ILE B N 1
ATOM 6296 C CA . ILE B 1 115 ? 20.578 -23.5 -14.602 1 96.44 115 ILE B CA 1
ATOM 6297 C C . ILE B 1 115 ? 20.203 -24.5 -13.508 1 96.44 115 ILE B C 1
ATOM 6299 O O . ILE B 1 115 ? 19.859 -25.656 -13.797 1 96.44 115 ILE B O 1
ATOM 6303 N N . LEU B 1 116 ? 20.375 -24.109 -12.266 1 97 116 LEU B N 1
ATOM 6304 C CA . LEU B 1 116 ? 19.984 -24.906 -11.117 1 97 116 LEU B CA 1
ATOM 6305 C C . LEU B 1 116 ? 18.625 -24.469 -10.594 1 97 116 LEU B C 1
ATOM 6307 O O . LEU B 1 116 ? 18.422 -23.297 -10.273 1 97 116 LEU B O 1
ATOM 6311 N N . ALA B 1 117 ? 17.719 -25.312 -10.516 1 96.19 117 ALA B N 1
ATOM 6312 C CA . ALA B 1 117 ? 16.391 -25.031 -9.984 1 96.19 117 ALA B CA 1
ATOM 6313 C C . ALA B 1 117 ? 16.266 -25.516 -8.539 1 96.19 117 ALA B C 1
ATOM 6315 O O . ALA B 1 117 ? 16.547 -26.688 -8.242 1 96.19 117 ALA B O 1
ATOM 6316 N N . LEU B 1 118 ? 15.961 -24.625 -7.691 1 95.88 118 LEU B N 1
ATOM 6317 C CA . LEU B 1 118 ? 15.625 -24.969 -6.312 1 95.88 118 LEU B CA 1
ATOM 6318 C C . LEU B 1 118 ? 14.125 -25.188 -6.152 1 95.88 118 LEU B C 1
ATOM 6320 O O . LEU B 1 118 ? 13.336 -24.266 -6.344 1 95.88 118 LEU B O 1
ATOM 6324 N N . MET B 1 119 ? 13.773 -26.391 -5.816 1 93.31 119 MET B N 1
ATOM 6325 C CA . MET B 1 119 ? 12.359 -26.734 -5.68 1 93.31 119 MET B CA 1
ATOM 6326 C C . MET B 1 119 ? 12.062 -27.266 -4.281 1 93.31 119 MET B C 1
ATOM 6328 O O . MET B 1 119 ? 12.953 -27.766 -3.602 1 93.31 119 MET B O 1
ATOM 6332 N N . GLY B 1 120 ? 10.867 -27.141 -3.844 1 89.25 120 GLY B N 1
ATOM 6333 C CA . GLY B 1 120 ? 10.406 -27.578 -2.537 1 89.25 120 GLY B CA 1
ATOM 6334 C C . GLY B 1 120 ? 9.148 -26.859 -2.082 1 89.25 120 GLY B C 1
ATOM 6335 O O . GLY B 1 120 ? 8.734 -25.875 -2.691 1 89.25 120 GLY B O 1
ATOM 6336 N N . PRO B 1 121 ? 8.602 -27.406 -1.063 1 84.44 121 PRO B N 1
ATOM 6337 C CA . PRO B 1 121 ? 7.402 -26.75 -0.525 1 84.44 121 PRO B CA 1
ATOM 6338 C C . PRO B 1 121 ? 7.707 -25.406 0.119 1 84.44 121 PRO B C 1
ATOM 6340 O O . PRO B 1 121 ? 8.875 -25.031 0.259 1 84.44 121 PRO B O 1
ATOM 6343 N N . SER B 1 122 ? 6.637 -24.656 0.377 1 78.06 122 SER B N 1
ATOM 6344 C CA . SER B 1 122 ? 6.812 -23.359 1.008 1 78.06 122 SER B CA 1
ATOM 6345 C C . SER B 1 122 ? 7.441 -23.5 2.391 1 78.06 122 SER B C 1
ATOM 6347 O O . SER B 1 122 ? 7.07 -24.375 3.164 1 78.06 122 SER B O 1
ATOM 6349 N N . GLY B 1 123 ? 8.453 -22.766 2.721 1 78.62 123 GLY B N 1
ATOM 6350 C CA . GLY B 1 123 ? 9.109 -22.781 4.016 1 78.62 123 GLY B CA 1
ATOM 6351 C C . GLY B 1 123 ? 10.219 -23.812 4.113 1 78.62 123 GLY B C 1
ATOM 6352 O O . GLY B 1 123 ? 10.742 -24.078 5.199 1 78.62 123 GLY B O 1
ATOM 6353 N N . SER B 1 124 ? 10.508 -24.391 3.035 1 85.5 124 SER B N 1
ATOM 6354 C CA . SER B 1 124 ? 11.531 -25.438 3.055 1 85.5 124 SER B CA 1
ATOM 6355 C C . SER B 1 124 ? 12.93 -24.844 3.18 1 85.5 124 SER B C 1
ATOM 6357 O O . SER B 1 124 ? 13.883 -25.547 3.518 1 85.5 124 SER B O 1
ATOM 6359 N N . GLY B 1 125 ? 13.07 -23.578 2.846 1 89.38 125 GLY B N 1
ATOM 6360 C CA . GLY B 1 125 ? 14.367 -22.938 2.982 1 89.38 125 GLY B CA 1
ATOM 6361 C C . GLY B 1 125 ? 14.969 -22.516 1.655 1 89.38 125 GLY B C 1
ATOM 6362 O O . GLY B 1 125 ? 16.141 -22.141 1.591 1 89.38 125 GLY B O 1
ATOM 6363 N N . LYS B 1 126 ? 14.219 -22.562 0.559 1 91.88 126 LYS B N 1
ATOM 6364 C CA . LYS B 1 126 ? 14.711 -22.203 -0.77 1 91.88 126 LYS B CA 1
ATOM 6365 C C . LYS B 1 126 ? 15.234 -20.766 -0.799 1 91.88 126 LYS B C 1
ATOM 6367 O O . LYS B 1 126 ? 16.375 -20.531 -1.213 1 91.88 126 LYS B O 1
ATOM 6372 N N . THR B 1 127 ? 14.422 -19.828 -0.308 1 89 127 THR B N 1
ATOM 6373 C CA . THR B 1 127 ? 14.773 -18.422 -0.319 1 89 127 THR B CA 1
ATOM 6374 C C . THR B 1 127 ? 15.953 -18.141 0.614 1 89 127 THR B C 1
ATOM 6376 O O . THR B 1 127 ? 16.812 -17.312 0.31 1 89 127 THR B O 1
ATOM 6379 N N . THR B 1 128 ? 16.047 -18.859 1.74 1 89.94 128 THR B N 1
ATOM 6380 C CA . THR B 1 128 ? 17.141 -18.719 2.688 1 89.94 128 THR B CA 1
ATOM 6381 C C . THR B 1 128 ? 18.469 -19.172 2.068 1 89.94 128 THR B C 1
ATOM 6383 O O . THR B 1 128 ? 19.5 -18.516 2.227 1 89.94 128 THR B O 1
ATOM 6386 N N . LEU B 1 129 ? 18.375 -20.281 1.395 1 93.81 129 LEU B N 1
ATOM 6387 C CA . LEU B 1 129 ? 19.578 -20.781 0.734 1 93.81 129 LEU B CA 1
ATOM 6388 C C . LEU B 1 129 ? 20.078 -19.781 -0.306 1 93.81 129 LEU B C 1
ATOM 6390 O O . LEU B 1 129 ? 21.281 -19.531 -0.401 1 93.81 129 LEU B O 1
ATOM 6394 N N . LEU B 1 130 ? 19.125 -19.219 -1.087 1 93.56 130 LEU B N 1
ATOM 6395 C CA . LEU B 1 130 ? 19.484 -18.234 -2.098 1 93.56 130 LEU B CA 1
ATOM 6396 C C . LEU B 1 130 ? 20.141 -17.016 -1.457 1 93.56 130 LEU B C 1
ATOM 6398 O O . LEU B 1 130 ? 21.109 -16.469 -1.99 1 93.56 130 LEU B O 1
ATOM 6402 N N . ARG B 1 131 ? 19.688 -16.625 -0.311 1 89.62 131 ARG B N 1
ATOM 6403 C CA . ARG B 1 131 ? 20.219 -15.461 0.387 1 89.62 131 ARG B CA 1
ATOM 6404 C C . ARG B 1 131 ? 21.594 -15.766 0.989 1 89.62 131 ARG B C 1
ATOM 6406 O O . ARG B 1 131 ? 22.453 -14.891 1.075 1 89.62 131 ARG B O 1
ATOM 6413 N N . VAL B 1 132 ? 21.766 -16.953 1.405 1 91.75 132 VAL B N 1
ATOM 6414 C CA . VAL B 1 132 ? 23.047 -17.375 1.951 1 91.75 132 VAL B CA 1
ATOM 6415 C C . VAL B 1 132 ? 24.094 -17.406 0.84 1 91.75 132 VAL B C 1
ATOM 6417 O O . VAL B 1 132 ? 25.219 -16.922 1.02 1 91.75 132 VAL B O 1
ATOM 6420 N N . ILE B 1 133 ? 23.641 -17.891 -0.262 1 92.06 133 ILE B N 1
ATOM 6421 C CA . ILE B 1 133 ? 24.547 -18 -1.398 1 92.06 133 ILE B CA 1
ATOM 6422 C C . ILE B 1 133 ? 24.906 -16.609 -1.911 1 92.06 133 ILE B C 1
ATOM 6424 O O . ILE B 1 133 ? 26.031 -16.375 -2.348 1 92.06 133 ILE B O 1
ATOM 6428 N N . SER B 1 134 ? 24 -15.68 -1.849 1 88.75 134 SER B N 1
ATOM 6429 C CA . SER B 1 134 ? 24.219 -14.328 -2.344 1 88.75 134 SER B CA 1
ATOM 6430 C C . SER B 1 134 ? 25.062 -13.516 -1.362 1 88.75 134 SER B C 1
ATOM 6432 O O . SER B 1 134 ? 25.5 -12.406 -1.684 1 88.75 134 SER B O 1
ATOM 6434 N N . GLY B 1 135 ? 25.219 -14.008 -0.17 1 82.81 135 GLY B N 1
ATOM 6435 C CA . GLY B 1 135 ? 25.984 -13.289 0.834 1 82.81 135 GLY B CA 1
ATOM 6436 C C . GLY B 1 135 ? 25.156 -12.289 1.618 1 82.81 135 GLY B C 1
ATOM 6437 O O . GLY B 1 135 ? 25.703 -11.469 2.357 1 82.81 135 GLY B O 1
ATOM 6438 N N . ARG B 1 136 ? 23.953 -12.312 1.432 1 78.19 136 ARG B N 1
ATOM 6439 C CA . ARG B 1 136 ? 23.078 -11.383 2.137 1 78.19 136 ARG B CA 1
ATOM 6440 C C . ARG B 1 136 ? 22.828 -11.844 3.57 1 78.19 136 ARG B C 1
ATOM 6442 O O . ARG B 1 136 ? 22.516 -11.031 4.441 1 78.19 136 ARG B O 1
ATOM 6449 N N . LEU B 1 137 ? 22.938 -13.133 3.797 1 81.75 137 LEU B N 1
ATOM 6450 C CA . LEU B 1 137 ? 22.844 -13.719 5.129 1 81.75 137 LEU B CA 1
ATOM 6451 C C . LEU B 1 137 ? 24.141 -14.391 5.531 1 81.75 137 LEU B C 1
ATOM 6453 O O . LEU B 1 137 ? 24.406 -15.531 5.145 1 81.75 137 LEU B O 1
ATOM 6457 N N . LEU B 1 138 ? 24.922 -13.695 6.227 1 76.38 138 LEU B N 1
ATOM 6458 C CA . LEU B 1 138 ? 26.234 -14.227 6.578 1 76.38 138 LEU B CA 1
ATOM 6459 C C . LEU B 1 138 ? 26.281 -14.641 8.047 1 76.38 138 LEU B C 1
ATOM 6461 O O . LEU B 1 138 ? 26.984 -15.586 8.406 1 76.38 138 LEU B O 1
ATOM 6465 N N . GLU B 1 139 ? 25.391 -14.055 8.711 1 79.88 139 GLU B N 1
ATOM 6466 C CA . GLU B 1 139 ? 25.406 -14.344 10.141 1 79.88 139 GLU B CA 1
ATOM 6467 C C . GLU B 1 139 ? 24.734 -15.688 10.445 1 79.88 139 GLU B C 1
ATOM 6469 O O . GLU B 1 139 ? 23.734 -16.031 9.82 1 79.88 139 GLU B O 1
ATOM 6474 N N . ASN B 1 140 ? 25.312 -16.547 11.266 1 82 140 ASN B N 1
ATOM 6475 C CA . ASN B 1 140 ? 24.766 -17.812 11.758 1 82 140 ASN B CA 1
ATOM 6476 C C . ASN B 1 140 ? 24.766 -18.891 10.672 1 82 140 ASN B C 1
ATOM 6478 O O . ASN B 1 140 ? 23.875 -19.734 10.625 1 82 140 ASN B O 1
ATOM 6482 N N . THR B 1 141 ? 25.594 -18.641 9.633 1 87.94 141 THR B N 1
ATOM 6483 C CA . THR B 1 141 ? 25.719 -19.641 8.57 1 87.94 141 THR B CA 1
ATOM 6484 C C . THR B 1 141 ? 26.938 -20.516 8.797 1 87.94 141 THR B C 1
ATOM 6486 O O . THR B 1 141 ? 28 -20.031 9.164 1 87.94 141 THR B O 1
ATOM 6489 N N . LYS B 1 142 ? 26.688 -21.781 8.859 1 88.81 142 LYS B N 1
ATOM 6490 C CA . LYS B 1 142 ? 27.766 -22.75 8.922 1 88.81 142 LYS B CA 1
ATOM 6491 C C . LYS B 1 142 ? 27.906 -23.5 7.602 1 88.81 142 LYS B C 1
ATOM 6493 O O . LYS B 1 142 ? 26.922 -23.672 6.867 1 88.81 142 LYS B O 1
ATOM 6498 N N . GLY B 1 143 ? 29.047 -23.781 7.203 1 89.06 143 GLY B N 1
ATOM 6499 C CA . GLY B 1 143 ? 29.312 -24.469 5.957 1 89.06 143 GLY B CA 1
ATOM 6500 C C . GLY B 1 143 ? 30.312 -23.75 5.07 1 89.06 143 GLY B C 1
ATOM 6501 O O . GLY B 1 143 ? 30.828 -22.688 5.438 1 89.06 143 GLY B O 1
ATOM 6502 N N . LYS B 1 144 ? 30.625 -24.422 3.977 1 88.69 144 LYS B N 1
ATOM 6503 C CA . LYS B 1 144 ? 31.609 -23.859 3.07 1 88.69 144 LYS B CA 1
ATOM 6504 C C . LYS B 1 144 ? 30.984 -23.5 1.724 1 88.69 144 LYS B C 1
ATOM 6506 O O . LYS B 1 144 ? 30.406 -24.359 1.055 1 88.69 144 LYS B O 1
ATOM 6511 N N . ILE B 1 145 ? 30.984 -22.266 1.407 1 92 145 ILE B N 1
ATOM 6512 C CA . ILE B 1 145 ? 30.531 -21.781 0.103 1 92 145 ILE B CA 1
ATOM 6513 C C . ILE B 1 145 ? 31.703 -21.141 -0.635 1 92 145 ILE B C 1
ATOM 6515 O O . ILE B 1 145 ? 32.344 -20.219 -0.113 1 92 145 ILE B O 1
ATOM 6519 N N . THR B 1 146 ? 31.969 -21.656 -1.734 1 91.19 146 THR B N 1
ATOM 6520 C CA . THR B 1 146 ? 33.094 -21.125 -2.479 1 91.19 146 THR B CA 1
ATOM 6521 C C . THR B 1 146 ? 32.688 -20.734 -3.895 1 91.19 146 THR B C 1
ATOM 6523 O O . THR B 1 146 ? 31.797 -21.359 -4.48 1 91.19 146 THR B O 1
ATOM 6526 N N . TYR B 1 147 ? 33.25 -19.734 -4.387 1 92 147 TYR B N 1
ATOM 6527 C CA . TYR B 1 147 ? 33.125 -19.234 -5.75 1 92 147 TYR B CA 1
ATOM 6528 C C . TYR B 1 147 ? 34.438 -19.375 -6.516 1 92 147 TYR B C 1
ATOM 6530 O O . TYR B 1 147 ? 35.406 -18.641 -6.258 1 92 147 TYR B O 1
ATOM 6538 N N . ASN B 1 148 ? 34.469 -20.219 -7.402 1 89.38 148 ASN B N 1
ATOM 6539 C CA . ASN B 1 148 ? 35.719 -20.578 -8.031 1 89.38 148 ASN B CA 1
ATOM 6540 C C . ASN B 1 148 ? 36.781 -20.922 -6.992 1 89.38 148 ASN B C 1
ATOM 6542 O O . ASN B 1 148 ? 37.906 -20.406 -7.051 1 89.38 148 ASN B O 1
ATOM 6546 N N . ASP B 1 149 ? 36.344 -21.594 -5.922 1 87.5 149 ASP B N 1
ATOM 6547 C CA . ASP B 1 149 ? 37.188 -22.125 -4.863 1 87.5 149 ASP B CA 1
ATOM 6548 C C . ASP B 1 149 ? 37.719 -21 -3.971 1 87.5 149 ASP B C 1
ATOM 6550 O O . ASP B 1 149 ? 38.75 -21.141 -3.322 1 87.5 149 ASP B O 1
ATOM 6554 N N . VAL B 1 150 ? 37.125 -19.859 -4.129 1 88.38 150 VAL B N 1
ATOM 6555 C CA . VAL B 1 150 ? 37.438 -18.734 -3.248 1 88.38 150 VAL B CA 1
ATOM 6556 C C . VAL B 1 150 ? 36.219 -18.438 -2.357 1 88.38 150 VAL B C 1
ATOM 6558 O O . VAL B 1 150 ? 35.062 -18.484 -2.809 1 88.38 150 VAL B O 1
ATOM 6561 N N . PRO B 1 151 ? 36.531 -18.188 -1.146 1 87.81 151 PRO B N 1
ATOM 6562 C CA . PRO B 1 151 ? 35.438 -17.859 -0.253 1 87.81 151 PRO B CA 1
ATOM 6563 C C . PRO B 1 151 ? 34.781 -16.516 -0.602 1 87.81 151 PRO B C 1
ATOM 6565 O O . PRO B 1 151 ? 35.281 -15.789 -1.461 1 87.81 151 PRO B O 1
ATOM 6568 N N . TYR B 1 152 ? 33.719 -16.297 -0 1 88.06 152 TYR B N 1
ATOM 6569 C CA . TYR B 1 152 ? 32.938 -15.086 -0.262 1 88.06 152 TYR B CA 1
ATOM 6570 C C . TYR B 1 152 ? 33.719 -13.836 0.08 1 88.06 152 TYR B C 1
ATOM 6572 O O . TYR B 1 152 ? 34.312 -13.75 1.155 1 88.06 152 TYR B O 1
ATOM 6580 N N . THR B 1 153 ? 33.875 -12.938 -0.846 1 82.88 153 THR B N 1
ATOM 6581 C CA . THR B 1 153 ? 34.5 -11.641 -0.67 1 82.88 153 THR B CA 1
ATOM 6582 C C . THR B 1 153 ? 33.625 -10.523 -1.219 1 82.88 153 THR B C 1
ATOM 6584 O O . THR B 1 153 ? 32.719 -10.781 -2.018 1 82.88 153 THR B O 1
ATOM 6587 N N . PRO B 1 154 ? 33.781 -9.391 -0.806 1 79.44 154 PRO B N 1
ATOM 6588 C CA . PRO B 1 154 ? 33 -8.266 -1.33 1 79.44 154 PRO B CA 1
ATOM 6589 C C . PRO B 1 154 ? 33.156 -8.109 -2.842 1 79.44 154 PRO B C 1
ATOM 6591 O O . PRO B 1 154 ? 32.219 -7.617 -3.5 1 79.44 154 PRO B O 1
ATOM 6594 N N . ALA B 1 155 ? 34.219 -8.562 -3.307 1 80.12 155 ALA B N 1
ATOM 6595 C CA . ALA B 1 155 ? 34.438 -8.492 -4.754 1 80.12 155 ALA B CA 1
ATOM 6596 C C . ALA B 1 155 ? 33.5 -9.438 -5.48 1 80.12 155 ALA B C 1
ATOM 6598 O O . ALA B 1 155 ? 33 -9.133 -6.578 1 80.12 155 ALA B O 1
ATOM 6599 N N . VAL B 1 156 ? 33.25 -10.516 -4.828 1 85.12 156 VAL B N 1
ATOM 6600 C CA . VAL B 1 156 ? 32.375 -11.508 -5.422 1 85.12 156 VAL B CA 1
ATOM 6601 C C . VAL B 1 156 ? 30.922 -11 -5.395 1 85.12 156 VAL B C 1
ATOM 6603 O O . VAL B 1 156 ? 30.141 -11.305 -6.293 1 85.12 156 VAL B O 1
ATOM 6606 N N . LYS B 1 157 ? 30.625 -10.211 -4.465 1 80.75 157 LYS B N 1
ATOM 6607 C CA . LYS B 1 157 ? 29.281 -9.68 -4.309 1 80.75 157 LYS B CA 1
ATOM 6608 C C . LYS B 1 157 ? 28.875 -8.859 -5.531 1 80.75 157 LYS B C 1
ATOM 6610 O O . LYS B 1 157 ? 27.703 -8.891 -5.945 1 80.75 157 LYS B O 1
ATOM 6615 N N . ARG B 1 158 ? 29.797 -8.258 -6.137 1 78.44 158 ARG B N 1
ATOM 6616 C CA . ARG B 1 158 ? 29.531 -7.391 -7.277 1 78.44 158 ARG B CA 1
ATOM 6617 C C . ARG B 1 158 ? 29.266 -8.211 -8.539 1 78.44 158 ARG B C 1
ATOM 6619 O O . ARG B 1 158 ? 28.719 -7.695 -9.516 1 78.44 158 ARG B O 1
ATOM 6626 N N . ARG B 1 159 ? 29.656 -9.398 -8.453 1 86.81 159 ARG B N 1
ATOM 6627 C CA . ARG B 1 159 ? 29.469 -10.266 -9.609 1 86.81 159 ARG B CA 1
ATOM 6628 C C . ARG B 1 159 ? 28.203 -11.117 -9.477 1 86.81 159 ARG B C 1
ATOM 6630 O O . ARG B 1 159 ? 27.906 -11.938 -10.344 1 86.81 159 ARG B O 1
ATOM 6637 N N . ILE B 1 160 ? 27.562 -10.82 -8.383 1 89.62 160 ILE B N 1
ATOM 6638 C CA . ILE B 1 160 ? 26.328 -11.57 -8.125 1 89.62 160 ILE B CA 1
ATOM 6639 C C . ILE B 1 160 ? 25.125 -10.672 -8.359 1 89.62 160 ILE B C 1
ATOM 6641 O O . ILE B 1 160 ? 25.062 -9.562 -7.836 1 89.62 160 ILE B O 1
ATOM 6645 N N . GLY B 1 161 ? 24.266 -11.094 -9.297 1 90 161 GLY B N 1
ATOM 6646 C CA . GLY B 1 161 ? 22.969 -10.445 -9.477 1 90 161 GLY B CA 1
ATOM 6647 C C . GLY B 1 161 ? 21.844 -11.133 -8.727 1 90 161 GLY B C 1
ATOM 6648 O O . GLY B 1 161 ? 21.719 -12.359 -8.773 1 90 161 GLY B O 1
ATOM 6649 N N . PHE B 1 162 ? 21.125 -10.344 -7.922 1 90.25 162 PHE B N 1
ATOM 6650 C CA . PHE B 1 162 ? 20.016 -10.898 -7.141 1 90.25 162 PHE B CA 1
ATOM 6651 C C . PHE B 1 162 ? 18.703 -10.25 -7.535 1 90.25 162 PHE B C 1
ATOM 6653 O O . PHE B 1 162 ? 18.547 -9.031 -7.453 1 90.25 162 PHE B O 1
ATOM 6660 N N . VAL B 1 163 ? 17.797 -11.07 -8.031 1 90.69 163 VAL B N 1
ATOM 6661 C CA . VAL B 1 163 ? 16.438 -10.617 -8.344 1 90.69 163 VAL B CA 1
ATOM 6662 C C . VAL B 1 163 ? 15.469 -11.117 -7.285 1 90.69 163 VAL B C 1
ATOM 6664 O O . VAL B 1 163 ? 15.234 -12.328 -7.176 1 90.69 163 VAL B O 1
ATOM 6667 N N . ALA B 1 164 ? 14.914 -10.203 -6.566 1 86.88 164 ALA B N 1
ATOM 6668 C CA . ALA B 1 164 ? 13.992 -10.555 -5.484 1 86.88 164 ALA B CA 1
ATOM 6669 C C . ALA B 1 164 ? 12.617 -10.93 -6.031 1 86.88 164 ALA B C 1
ATOM 6671 O O . ALA B 1 164 ? 12.344 -10.727 -7.215 1 86.88 164 ALA B O 1
ATOM 6672 N N . GLN B 1 165 ? 11.844 -11.43 -5.145 1 82.75 165 GLN B N 1
ATOM 6673 C CA . GLN B 1 165 ? 10.508 -11.891 -5.504 1 82.75 165 GLN B CA 1
ATOM 6674 C C . GLN B 1 165 ? 9.609 -10.719 -5.895 1 82.75 165 GLN B C 1
ATOM 6676 O O . GLN B 1 165 ? 8.891 -10.781 -6.895 1 82.75 165 GLN B O 1
ATOM 6681 N N . GLU B 1 166 ? 9.664 -9.641 -5.113 1 81.12 166 GLU B N 1
ATOM 6682 C CA . GLU B 1 166 ? 8.859 -8.469 -5.422 1 81.12 166 GLU B CA 1
ATOM 6683 C C . GLU B 1 166 ? 9.602 -7.504 -6.34 1 81.12 166 GLU B C 1
ATOM 6685 O O . GLU B 1 166 ? 10.797 -7.246 -6.141 1 81.12 166 GLU B O 1
ATOM 6690 N N . ASP B 1 167 ? 8.844 -7.094 -7.312 1 85.12 167 ASP B N 1
ATOM 6691 C CA . ASP B 1 167 ? 9.43 -6.152 -8.258 1 85.12 167 ASP B CA 1
ATOM 6692 C C . ASP B 1 167 ? 9.328 -4.719 -7.746 1 85.12 167 ASP B C 1
ATOM 6694 O O . ASP B 1 167 ? 8.234 -4.145 -7.719 1 85.12 167 ASP B O 1
ATOM 6698 N N . VAL B 1 168 ? 10.391 -4.203 -7.316 1 88.31 168 VAL B N 1
ATOM 6699 C CA . VAL B 1 168 ? 10.414 -2.842 -6.793 1 88.31 168 VAL B CA 1
ATOM 6700 C C . VAL B 1 168 ? 11.055 -1.907 -7.816 1 88.31 168 VAL B C 1
ATOM 6702 O O . VAL B 1 168 ? 12.281 -1.812 -7.902 1 88.31 168 VAL B O 1
ATOM 6705 N N . LEU B 1 169 ? 10.258 -1.297 -8.664 1 92 169 LEU B N 1
ATOM 6706 C CA . LEU B 1 169 ? 10.68 -0.333 -9.672 1 92 169 LEU B CA 1
ATOM 6707 C C . LEU B 1 169 ? 9.859 0.951 -9.57 1 92 169 LEU B C 1
ATOM 6709 O O . LEU B 1 169 ? 8.703 0.922 -9.156 1 92 169 LEU B O 1
ATOM 6713 N N . PHE B 1 170 ? 10.469 2.016 -9.938 1 91.5 170 PHE B N 1
ATOM 6714 C CA . PHE B 1 170 ? 9.742 3.281 -9.922 1 91.5 170 PHE B CA 1
ATOM 6715 C C . PHE B 1 170 ? 8.609 3.27 -10.938 1 91.5 170 PHE B C 1
ATOM 6717 O O . PHE B 1 170 ? 8.852 3.121 -12.141 1 91.5 170 PHE B O 1
ATOM 6724 N N . PRO B 1 171 ? 7.395 3.475 -10.5 1 90.88 171 PRO B N 1
ATOM 6725 C CA . PRO B 1 171 ? 6.246 3.377 -11.398 1 90.88 171 PRO B CA 1
ATOM 6726 C C . PRO B 1 171 ? 6.18 4.527 -12.398 1 90.88 171 PRO B C 1
ATOM 6728 O O . PRO B 1 171 ? 5.566 4.391 -13.461 1 90.88 171 PRO B O 1
ATOM 6731 N N . GLN B 1 172 ? 6.84 5.621 -12.156 1 91.25 172 GLN B N 1
ATOM 6732 C CA . GLN B 1 172 ? 6.711 6.816 -12.984 1 91.25 172 GLN B CA 1
ATOM 6733 C C . GLN B 1 172 ? 7.676 6.781 -14.164 1 91.25 172 GLN B C 1
ATOM 6735 O O . GLN B 1 172 ? 7.527 7.547 -15.117 1 91.25 172 GLN B O 1
ATOM 6740 N N . LEU B 1 173 ? 8.609 5.902 -14.086 1 93.94 173 LEU B N 1
ATOM 6741 C CA . LEU B 1 173 ? 9.609 5.832 -15.141 1 93.94 173 LEU B CA 1
ATOM 6742 C C . LEU B 1 173 ? 9.227 4.797 -16.188 1 93.94 173 LEU B C 1
ATOM 6744 O O . LEU B 1 173 ? 8.461 3.871 -15.906 1 93.94 173 LEU B O 1
ATOM 6748 N N . THR B 1 174 ? 9.75 4.996 -17.359 1 95.56 174 THR B N 1
ATOM 6749 C CA . THR B 1 174 ? 9.555 4.023 -18.422 1 95.56 174 THR B CA 1
ATOM 6750 C C . THR B 1 174 ? 10.57 2.891 -18.312 1 95.56 174 THR B C 1
ATOM 6752 O O . THR B 1 174 ? 11.539 2.986 -17.547 1 95.56 174 THR B O 1
ATOM 6755 N N . VAL B 1 175 ? 10.328 1.86 -19.047 1 95.88 175 VAL B N 1
ATOM 6756 C CA . VAL B 1 175 ? 11.227 0.709 -19.062 1 95.88 175 VAL B CA 1
ATOM 6757 C C . VAL B 1 175 ? 12.625 1.144 -19.516 1 95.88 175 VAL B C 1
ATOM 6759 O O . VAL B 1 175 ? 13.617 0.82 -18.859 1 95.88 175 VAL B O 1
ATOM 6762 N N . GLU B 1 176 ? 12.672 1.921 -20.5 1 96.12 176 GLU B N 1
ATOM 6763 C CA . GLU B 1 176 ? 13.945 2.383 -21.031 1 96.12 176 GLU B CA 1
ATOM 6764 C C . GLU B 1 176 ? 14.672 3.283 -20.047 1 96.12 176 GLU B C 1
ATOM 6766 O O . GLU B 1 176 ? 15.875 3.121 -19.812 1 96.12 176 GLU B O 1
ATOM 6771 N N . GLU B 1 177 ? 13.961 4.207 -19.547 1 95.31 177 GLU B N 1
ATOM 6772 C CA . GLU B 1 177 ? 14.57 5.121 -18.578 1 95.31 177 GLU B CA 1
ATOM 6773 C C . GLU B 1 177 ? 15.117 4.367 -17.375 1 95.31 177 GLU B C 1
ATOM 6775 O O . GLU B 1 177 ? 16.203 4.668 -16.891 1 95.31 177 GLU B O 1
ATOM 6780 N N . THR B 1 178 ? 14.32 3.434 -16.891 1 95.25 178 THR B N 1
ATOM 6781 C CA . THR B 1 178 ? 14.727 2.652 -15.727 1 95.25 178 THR B CA 1
ATOM 6782 C C . THR B 1 178 ? 16.047 1.922 -16 1 95.25 178 THR B C 1
ATOM 6784 O O . THR B 1 178 ? 16.969 1.959 -15.188 1 95.25 178 THR B O 1
ATOM 6787 N N . LEU B 1 179 ? 16.156 1.332 -17.172 1 95.94 179 LEU B N 1
ATOM 6788 C CA . LEU B 1 179 ? 17.359 0.567 -17.516 1 95.94 179 LEU B CA 1
ATOM 6789 C C . LEU B 1 179 ? 18.516 1.495 -17.828 1 95.94 179 LEU B C 1
ATOM 6791 O O . LEU B 1 179 ? 19.672 1.187 -17.516 1 95.94 179 LEU B O 1
ATOM 6795 N N . VAL B 1 180 ? 18.266 2.625 -18.406 1 95.19 180 VAL B N 1
ATOM 6796 C CA . VAL B 1 180 ? 19.312 3.586 -18.734 1 95.19 180 VAL B CA 1
ATOM 6797 C C . VAL B 1 180 ? 19.922 4.148 -17.453 1 95.19 180 VAL B C 1
ATOM 6799 O O . VAL B 1 180 ? 21.141 4.227 -17.328 1 95.19 180 VAL B O 1
ATOM 6802 N N . PHE B 1 181 ? 19.078 4.492 -16.547 1 93.62 181 PHE B N 1
ATOM 6803 C CA . PHE B 1 181 ? 19.594 5.035 -15.289 1 93.62 181 PHE B CA 1
ATOM 6804 C C . PHE B 1 181 ? 20.406 3.99 -14.539 1 93.62 181 PHE B C 1
ATOM 6806 O O . PHE B 1 181 ? 21.422 4.309 -13.93 1 93.62 181 PHE B O 1
ATOM 6813 N N . SER B 1 182 ? 19.906 2.822 -14.562 1 91.81 182 SER B N 1
ATOM 6814 C CA . SER B 1 182 ? 20.672 1.752 -13.922 1 91.81 182 SER B CA 1
ATOM 6815 C C . SER B 1 182 ? 22.016 1.542 -14.609 1 91.81 182 SER B C 1
ATOM 6817 O O . SER B 1 182 ? 23.031 1.372 -13.945 1 91.81 182 SER B O 1
ATOM 6819 N N . ALA B 1 183 ? 22.016 1.596 -15.914 1 92.38 183 ALA B N 1
ATOM 6820 C CA . ALA B 1 183 ? 23.25 1.416 -16.688 1 92.38 183 ALA B CA 1
ATOM 6821 C C . ALA B 1 183 ? 24.234 2.541 -16.391 1 92.38 183 ALA B C 1
ATOM 6823 O O . ALA B 1 183 ? 25.438 2.295 -16.25 1 92.38 183 ALA B O 1
ATOM 6824 N N . LEU B 1 184 ? 23.766 3.723 -16.297 1 92.19 184 LEU B N 1
ATOM 6825 C CA . LEU B 1 184 ? 24.625 4.875 -16.062 1 92.19 184 LEU B CA 1
ATOM 6826 C C . LEU B 1 184 ? 25.25 4.824 -14.68 1 92.19 184 LEU B C 1
ATOM 6828 O O . LEU B 1 184 ? 26.375 5.285 -14.477 1 92.19 184 LEU B O 1
ATOM 6832 N N . LEU B 1 185 ? 24.547 4.223 -13.766 1 89.88 185 LEU B N 1
ATOM 6833 C CA . LEU B 1 185 ? 25.016 4.219 -12.383 1 89.88 185 LEU B CA 1
ATOM 6834 C C . LEU B 1 185 ? 25.891 3 -12.102 1 89.88 185 LEU B C 1
ATOM 6836 O O . LEU B 1 185 ? 26.828 3.072 -11.305 1 89.88 185 LEU B O 1
ATOM 6840 N N . ARG B 1 186 ? 25.625 1.888 -12.75 1 87 186 ARG B N 1
ATOM 6841 C CA . ARG B 1 186 ? 26.234 0.636 -12.32 1 87 186 ARG B CA 1
ATOM 6842 C C . ARG B 1 186 ? 27.359 0.229 -13.258 1 87 186 ARG B C 1
ATOM 6844 O O . ARG B 1 186 ? 28.25 -0.552 -12.883 1 87 186 ARG B O 1
ATOM 6851 N N . LEU B 1 187 ? 27.312 0.663 -14.461 1 87.69 187 LEU B N 1
ATOM 6852 C CA . LEU B 1 187 ? 28.359 0.286 -15.414 1 87.69 187 LEU B CA 1
ATOM 6853 C C . LEU B 1 187 ? 29.625 1.115 -15.195 1 87.69 187 LEU B C 1
ATOM 6855 O O . LEU B 1 187 ? 29.547 2.248 -14.711 1 87.69 187 LEU B O 1
ATOM 6859 N N . PRO B 1 188 ? 30.734 0.559 -15.508 1 83.44 188 PRO B N 1
ATOM 6860 C CA . PRO B 1 188 ? 32 1.227 -15.234 1 83.44 188 PRO B CA 1
ATOM 6861 C C . PRO B 1 188 ? 32.156 2.537 -16 1 83.44 188 PRO B C 1
ATOM 6863 O O . PRO B 1 188 ? 31.516 2.732 -17.031 1 83.44 188 PRO B O 1
ATOM 6866 N N . THR B 1 189 ? 33 3.35 -15.484 1 82.81 189 THR B N 1
ATOM 6867 C CA . THR B 1 189 ? 33.219 4.676 -16.047 1 82.81 189 THR B CA 1
ATOM 6868 C C . THR B 1 189 ? 34.062 4.594 -17.312 1 82.81 189 THR B C 1
ATOM 6870 O O . THR B 1 189 ? 34.125 5.547 -18.094 1 82.81 189 THR B O 1
ATOM 6873 N N . SER B 1 190 ? 34.656 3.465 -17.469 1 83.38 190 SER B N 1
ATOM 6874 C CA . SER B 1 190 ? 35.469 3.285 -18.672 1 83.38 190 SER B CA 1
ATOM 6875 C C . SER B 1 190 ? 34.625 3.227 -19.922 1 83.38 190 SER B C 1
ATOM 6877 O O . SER B 1 190 ? 35.094 3.467 -21.031 1 83.38 190 SER B O 1
ATOM 6879 N N . MET B 1 191 ? 33.406 2.988 -19.672 1 87.56 191 MET B N 1
ATOM 6880 C CA . MET B 1 191 ? 32.469 2.928 -20.797 1 87.56 191 MET B CA 1
ATOM 6881 C C . MET B 1 191 ? 31.906 4.309 -21.109 1 87.56 191 MET B C 1
ATOM 6883 O O . MET B 1 191 ? 31.578 5.074 -20.203 1 87.56 191 MET B O 1
ATOM 6887 N N . SER B 1 192 ? 31.906 4.594 -22.375 1 90.19 192 SER B N 1
ATOM 6888 C CA . SER B 1 192 ? 31.297 5.848 -22.797 1 90.19 192 SER B CA 1
ATOM 6889 C C . SER B 1 192 ? 29.781 5.793 -22.672 1 90.19 192 SER B C 1
ATOM 6891 O O . SER B 1 192 ? 29.203 4.715 -22.5 1 90.19 192 SER B O 1
ATOM 6893 N N . LYS B 1 193 ? 29.219 6.891 -22.703 1 91.19 193 LYS B N 1
ATOM 6894 C CA . LYS B 1 193 ? 27.766 6.98 -22.625 1 91.19 193 LYS B CA 1
ATOM 6895 C C . LYS B 1 193 ? 27.094 6.242 -23.781 1 91.19 193 LYS B C 1
ATOM 6897 O O . LYS B 1 193 ? 26.062 5.578 -23.594 1 91.19 193 LYS B O 1
ATOM 6902 N N . GLN B 1 194 ? 27.672 6.32 -24.891 1 92.81 194 GLN B N 1
ATOM 6903 C CA . GLN B 1 194 ? 27.125 5.652 -26.062 1 92.81 194 GLN B CA 1
ATOM 6904 C C . GLN B 1 194 ? 27.188 4.133 -25.922 1 92.81 194 GLN B C 1
ATOM 6906 O O . GLN B 1 194 ? 26.266 3.426 -26.312 1 92.81 194 GLN B O 1
ATOM 6911 N N . GLN B 1 195 ? 28.219 3.738 -25.312 1 92.06 195 GLN B N 1
ATOM 6912 C CA . GLN B 1 195 ? 28.359 2.307 -25.078 1 92.06 195 GLN B CA 1
ATOM 6913 C C . GLN B 1 195 ? 27.328 1.814 -24.062 1 92.06 195 GLN B C 1
ATOM 6915 O O . GLN B 1 195 ? 26.797 0.714 -24.203 1 92.06 195 GLN B O 1
ATOM 6920 N N . LYS B 1 196 ? 27.141 2.619 -23.109 1 92.56 196 LYS B N 1
ATOM 6921 C CA . LYS B 1 196 ? 26.141 2.254 -22.094 1 92.56 196 LYS B CA 1
ATOM 6922 C C . LYS B 1 196 ? 24.75 2.191 -22.703 1 92.56 196 LYS B C 1
ATOM 6924 O O . LYS B 1 196 ? 23.969 1.284 -22.375 1 92.56 196 LYS B O 1
ATOM 6929 N N . TYR B 1 197 ? 24.484 3.094 -23.609 1 94.38 197 TYR B N 1
ATOM 6930 C CA . TYR B 1 197 ? 23.188 3.086 -24.281 1 94.38 197 TYR B CA 1
ATOM 6931 C C . TYR B 1 197 ? 23.062 1.878 -25.188 1 94.38 197 TYR B C 1
ATOM 6933 O O . TYR B 1 197 ? 21.969 1.291 -25.297 1 94.38 197 TYR B O 1
ATOM 6941 N N . ALA B 1 198 ? 24.062 1.554 -25.75 1 93.38 198 ALA B N 1
ATOM 6942 C CA . ALA B 1 198 ? 24.062 0.381 -26.625 1 93.38 198 ALA B CA 1
ATOM 6943 C C . ALA B 1 198 ? 23.828 -0.896 -25.828 1 93.38 198 ALA B C 1
ATOM 6945 O O . ALA B 1 198 ? 23.141 -1.806 -26.281 1 93.38 198 ALA B O 1
ATOM 6946 N N . LYS B 1 199 ? 24.406 -0.875 -24.719 1 92.81 199 LYS B N 1
ATOM 6947 C CA . LYS B 1 199 ? 24.203 -2.029 -23.844 1 92.81 199 LYS B CA 1
ATOM 6948 C C . LYS B 1 199 ? 22.75 -2.143 -23.406 1 92.81 199 LYS B C 1
ATOM 6950 O O . LYS B 1 199 ? 22.203 -3.244 -23.328 1 92.81 199 LYS B O 1
ATOM 6955 N N . VAL B 1 200 ? 22.172 -1.06 -23.125 1 95.31 200 VAL B N 1
ATOM 6956 C CA . VAL B 1 200 ? 20.766 -1.041 -22.75 1 95.31 200 VAL B CA 1
ATOM 6957 C C . VAL B 1 200 ? 19.906 -1.533 -23.906 1 95.31 200 VAL B C 1
ATOM 6959 O O . VAL B 1 200 ? 18.984 -2.332 -23.719 1 95.31 200 VAL B O 1
ATOM 6962 N N . ASP B 1 201 ? 20.266 -1.131 -25.078 1 94.75 201 ASP B N 1
ATOM 6963 C CA . ASP B 1 201 ? 19.516 -1.544 -26.266 1 94.75 201 ASP B CA 1
ATOM 6964 C C . ASP B 1 201 ? 19.625 -3.053 -26.484 1 94.75 201 ASP B C 1
ATOM 6966 O O . ASP B 1 201 ? 18.625 -3.705 -26.812 1 94.75 201 ASP B O 1
ATOM 6970 N N . THR B 1 202 ? 20.734 -3.535 -26.266 1 90.75 202 THR B N 1
ATOM 6971 C CA . THR B 1 202 ? 20.953 -4.969 -26.422 1 90.75 202 THR B CA 1
ATOM 6972 C C . THR B 1 202 ? 20.172 -5.746 -25.359 1 90.75 202 THR B C 1
ATOM 6974 O O . THR B 1 202 ? 19.594 -6.793 -25.656 1 90.75 202 THR B O 1
ATOM 6977 N N . THR B 1 203 ? 20.219 -5.238 -24.188 1 91.94 203 THR B N 1
ATOM 6978 C CA . THR B 1 203 ? 19.5 -5.898 -23.109 1 91.94 203 THR B CA 1
ATOM 6979 C C . THR B 1 203 ? 18 -5.895 -23.359 1 91.94 203 THR B C 1
ATOM 6981 O O . THR B 1 203 ? 17.312 -6.891 -23.125 1 91.94 203 THR B O 1
ATOM 6984 N N . ILE B 1 204 ? 17.484 -4.797 -23.859 1 94.56 204 ILE B N 1
ATOM 6985 C CA . ILE B 1 204 ? 16.062 -4.676 -24.172 1 94.56 204 ILE B CA 1
ATOM 6986 C C . ILE B 1 204 ? 15.688 -5.684 -25.25 1 94.56 204 ILE B C 1
ATOM 6988 O O . ILE B 1 204 ? 14.641 -6.328 -25.156 1 94.56 204 ILE B O 1
ATOM 6992 N N . LYS B 1 205 ? 16.531 -5.883 -26.156 1 89.81 205 LYS B N 1
ATOM 6993 C CA . LYS B 1 205 ? 16.297 -6.844 -27.234 1 89.81 205 LYS B CA 1
ATOM 6994 C C . LYS B 1 205 ? 16.359 -8.273 -26.719 1 89.81 205 LYS B C 1
ATOM 6996 O O . LYS B 1 205 ? 15.508 -9.102 -27.047 1 89.81 205 LYS B O 1
ATOM 7001 N N . GLU B 1 206 ? 17.344 -8.461 -25.906 1 85.62 206 GLU B N 1
ATOM 7002 C CA . GLU B 1 206 ? 17.531 -9.805 -25.344 1 85.62 206 GLU B CA 1
ATOM 7003 C C . GLU B 1 206 ? 16.344 -10.219 -24.484 1 85.62 206 GLU B C 1
ATOM 7005 O O . GLU B 1 206 ? 16 -11.398 -24.438 1 85.62 206 GLU B O 1
ATOM 7010 N N . LEU B 1 207 ? 15.758 -9.266 -23.828 1 89.5 207 LEU B N 1
ATOM 7011 C CA . LEU B 1 207 ? 14.664 -9.578 -22.922 1 89.5 207 LEU B CA 1
ATOM 7012 C C . LEU B 1 207 ? 13.312 -9.438 -23.609 1 89.5 207 LEU B C 1
ATOM 7014 O O . LEU B 1 207 ? 12.273 -9.711 -23 1 89.5 207 LEU B O 1
ATOM 7018 N N . GLY B 1 208 ? 13.234 -9.047 -24.828 1 87 208 GLY B N 1
ATOM 7019 C CA . GLY B 1 208 ? 12 -8.914 -25.578 1 87 208 GLY B CA 1
ATOM 7020 C C . GLY B 1 208 ? 11.133 -7.766 -25.078 1 87 208 GLY B C 1
ATOM 7021 O O . GLY B 1 208 ? 9.906 -7.898 -25 1 87 208 GLY B O 1
ATOM 7022 N N . LEU B 1 209 ? 11.719 -6.707 -24.688 1 91.31 209 LEU B N 1
ATOM 7023 C CA . LEU B 1 209 ? 11 -5.566 -24.141 1 91.31 209 LEU B CA 1
ATOM 7024 C C . LEU B 1 209 ? 10.906 -4.441 -25.156 1 91.31 209 LEU B C 1
ATOM 7026 O O . LEU B 1 209 ? 10.578 -3.305 -24.812 1 91.31 209 LEU B O 1
ATOM 7030 N N . GLU B 1 210 ? 11.07 -4.664 -26.375 1 92.19 210 GLU B N 1
ATOM 7031 C CA . GLU B 1 210 ? 11.125 -3.646 -27.422 1 92.19 210 GLU B CA 1
ATOM 7032 C C . GLU B 1 210 ? 9.773 -2.971 -27.609 1 92.19 210 GLU B C 1
ATOM 7034 O O . GLU B 1 210 ? 9.695 -1.751 -27.766 1 92.19 210 GLU B O 1
ATOM 7039 N N . ARG B 1 211 ? 8.766 -3.691 -27.453 1 88 211 ARG B N 1
ATOM 7040 C CA . ARG B 1 211 ? 7.43 -3.152 -27.688 1 88 211 ARG B CA 1
ATOM 7041 C C . ARG B 1 211 ? 7.008 -2.219 -26.562 1 88 211 ARG B C 1
ATOM 7043 O O . ARG B 1 211 ? 6.25 -1.273 -26.781 1 88 211 ARG B O 1
ATOM 7050 N N . CYS B 1 212 ? 7.52 -2.502 -25.391 1 90.88 212 CYS B N 1
ATOM 7051 C CA . CYS B 1 212 ? 7.086 -1.717 -24.234 1 90.88 212 CYS B CA 1
ATOM 7052 C C . CYS B 1 212 ? 8.203 -0.803 -23.75 1 90.88 212 CYS B C 1
ATOM 7054 O O . CYS B 1 212 ? 8.172 -0.334 -22.609 1 90.88 212 CYS B O 1
ATOM 7056 N N . ARG B 1 213 ? 9.133 -0.507 -24.562 1 92.88 213 ARG B N 1
ATOM 7057 C CA . ARG B 1 213 ? 10.297 0.294 -24.203 1 92.88 213 ARG B CA 1
ATOM 7058 C C . ARG B 1 213 ? 9.883 1.671 -23.703 1 92.88 213 ARG B C 1
ATOM 7060 O O . ARG B 1 213 ? 10.453 2.176 -22.734 1 92.88 213 ARG B O 1
ATOM 7067 N N . GLY B 1 214 ? 8.883 2.273 -24.297 1 92.69 214 GLY B N 1
ATOM 7068 C CA . GLY B 1 214 ? 8.469 3.625 -23.953 1 92.69 214 GLY B CA 1
ATOM 7069 C C . GLY B 1 214 ? 7.281 3.666 -23.016 1 92.69 214 GLY B C 1
ATOM 7070 O O . GLY B 1 214 ? 6.77 4.742 -22.703 1 92.69 214 GLY B O 1
ATOM 7071 N N . THR B 1 215 ? 6.922 2.547 -22.516 1 92.25 215 THR B N 1
ATOM 7072 C CA . THR B 1 215 ? 5.773 2.473 -21.625 1 92.25 215 THR B CA 1
ATOM 7073 C C . THR B 1 215 ? 6.215 2.596 -20.172 1 92.25 215 THR B C 1
ATOM 7075 O O . THR B 1 215 ? 7.27 2.088 -19.781 1 92.25 215 THR B O 1
ATOM 7078 N N . LYS B 1 216 ? 5.422 3.258 -19.406 1 93.19 216 LYS B N 1
ATOM 7079 C CA . LYS B 1 216 ? 5.727 3.414 -17.984 1 93.19 216 LYS B CA 1
ATOM 7080 C C . LYS B 1 216 ? 5.547 2.096 -17.234 1 93.19 216 LYS B C 1
ATOM 7082 O O . LYS B 1 216 ? 4.73 1.259 -17.625 1 93.19 216 LYS B O 1
ATOM 7087 N N . ILE B 1 217 ? 6.328 1.852 -16.219 1 91.62 217 ILE B N 1
ATOM 7088 C CA . ILE B 1 217 ? 6.27 0.628 -15.43 1 91.62 217 ILE B CA 1
ATOM 7089 C C . ILE B 1 217 ? 4.91 0.529 -14.734 1 91.62 217 ILE B C 1
ATOM 7091 O O . ILE B 1 217 ? 4.262 -0.518 -14.773 1 91.62 217 ILE B O 1
ATOM 7095 N N . GLY B 1 218 ? 4.48 1.581 -14.258 1 81.25 218 GLY B N 1
ATOM 7096 C CA . GLY B 1 218 ? 3.174 1.581 -13.625 1 81.25 218 GLY B CA 1
ATOM 7097 C C . GLY B 1 218 ? 3.143 0.792 -12.328 1 81.25 218 GLY B C 1
ATOM 7098 O O . GLY B 1 218 ? 4.156 0.233 -11.906 1 81.25 218 GLY B O 1
ATOM 7099 N N . GLY B 1 219 ? 1.969 0.793 -11.539 1 67.12 219 GLY B N 1
ATOM 7100 C CA . GLY B 1 219 ? 1.769 0.113 -10.266 1 67.12 219 GLY B CA 1
ATOM 7101 C C . GLY B 1 219 ? 0.578 0.64 -9.492 1 67.12 219 GLY B C 1
ATOM 7102 O O . GLY B 1 219 ? 0.185 1.797 -9.656 1 67.12 219 GLY B O 1
ATOM 7103 N N . GLY B 1 220 ? -0.011 -0.327 -8.859 1 57.06 220 GLY B N 1
ATOM 7104 C CA . GLY B 1 220 ? -1.172 0.051 -8.07 1 57.06 220 GLY B CA 1
ATOM 7105 C C . GLY B 1 220 ? -2.293 0.645 -8.906 1 57.06 220 GLY B C 1
ATOM 7106 O O . GLY B 1 220 ? -2.939 -0.063 -9.68 1 57.06 220 GLY B O 1
ATOM 7107 N N . PHE B 1 221 ? -2.285 1.961 -8.945 1 55.56 221 PHE B N 1
ATOM 7108 C CA . PHE B 1 221 ? -3.4 2.666 -9.562 1 55.56 221 PHE B CA 1
ATOM 7109 C C . PHE B 1 221 ? -2.998 3.221 -10.93 1 55.56 221 PHE B C 1
ATOM 7111 O O . PHE B 1 221 ? -3.848 3.678 -11.695 1 55.56 221 PHE B O 1
ATOM 7118 N N . LEU B 1 222 ? -1.709 2.986 -11.258 1 61.47 222 LEU B N 1
ATOM 7119 C CA . LEU B 1 222 ? -1.231 3.523 -12.523 1 61.47 222 LEU B CA 1
ATOM 7120 C C . LEU B 1 222 ? -1.171 2.434 -13.586 1 61.47 222 LEU B C 1
ATOM 7122 O O . LEU B 1 222 ? -0.675 1.335 -13.328 1 61.47 222 LEU B O 1
ATOM 7126 N N . LYS B 1 223 ? -1.762 2.699 -14.664 1 73.19 223 LYS B N 1
ATOM 7127 C CA . LYS B 1 223 ? -1.684 1.767 -15.789 1 73.19 223 LYS B CA 1
ATOM 7128 C C . LYS B 1 223 ? -0.253 1.65 -16.312 1 73.19 223 LYS B C 1
ATOM 7130 O O . LYS B 1 223 ? 0.457 2.652 -16.406 1 73.19 223 LYS B O 1
ATOM 7135 N N . GLY B 1 224 ? 0.277 0.526 -16.375 1 83.38 224 GLY B N 1
ATOM 7136 C CA . GLY B 1 224 ? 1.63 0.324 -16.875 1 83.38 224 GLY B CA 1
ATOM 7137 C C . GLY B 1 224 ? 1.813 -1.004 -17.578 1 83.38 224 GLY B C 1
ATOM 7138 O O . GLY B 1 224 ? 0.887 -1.505 -18.219 1 83.38 224 GLY B O 1
ATOM 7139 N N . ILE B 1 225 ? 2.998 -1.426 -17.609 1 86.06 225 ILE B N 1
ATOM 7140 C CA . ILE B 1 225 ? 3.383 -2.65 -18.297 1 86.06 225 ILE B CA 1
ATOM 7141 C C . ILE B 1 225 ? 2.779 -3.857 -17.594 1 86.06 225 ILE B C 1
ATOM 7143 O O . ILE B 1 225 ? 2.293 -3.74 -16.453 1 86.06 225 ILE B O 1
ATOM 7147 N N . SER B 1 226 ? 2.762 -4.977 -18.297 1 79.38 226 SER B N 1
ATOM 7148 C CA . SER B 1 226 ? 2.203 -6.211 -17.75 1 79.38 226 SER B CA 1
ATOM 7149 C C . SER B 1 226 ? 3.113 -6.812 -16.688 1 79.38 226 SER B C 1
ATOM 7151 O O . SER B 1 226 ? 4.262 -6.387 -16.531 1 79.38 226 SER B O 1
ATOM 7153 N N . GLY B 1 227 ? 2.643 -7.746 -15.906 1 79.62 227 GLY B N 1
ATOM 7154 C CA . GLY B 1 227 ? 3.426 -8.414 -14.883 1 79.62 227 GLY B CA 1
ATOM 7155 C C . GLY B 1 227 ? 4.652 -9.117 -15.43 1 79.62 227 GLY B C 1
ATOM 7156 O O . GLY B 1 227 ? 5.727 -9.062 -14.828 1 79.62 227 GLY B O 1
ATOM 7157 N N . GLY B 1 228 ? 4.484 -9.781 -16.562 1 83.19 228 GLY B N 1
ATOM 7158 C CA . GLY B 1 228 ? 5.609 -10.453 -17.188 1 83.19 228 GLY B CA 1
ATOM 7159 C C . GLY B 1 228 ? 6.684 -9.492 -17.672 1 83.19 228 GLY B C 1
ATOM 7160 O O . GLY B 1 228 ? 7.875 -9.758 -17.516 1 83.19 228 GLY B O 1
ATOM 7161 N N . GLU B 1 229 ? 6.195 -8.414 -18.219 1 86.81 229 GLU B N 1
ATOM 7162 C CA . GLU B 1 229 ? 7.137 -7.395 -18.672 1 86.81 229 GLU B CA 1
ATOM 7163 C C . GLU B 1 229 ? 7.859 -6.742 -17.5 1 86.81 229 GLU B C 1
ATOM 7165 O O . GLU B 1 229 ? 9.047 -6.422 -17.594 1 86.81 229 GLU B O 1
ATOM 7170 N N . ARG B 1 230 ? 7.148 -6.582 -16.484 1 90.5 230 ARG B N 1
ATOM 7171 C CA . ARG B 1 230 ? 7.742 -5.992 -15.289 1 90.5 230 ARG B CA 1
ATOM 7172 C C . ARG B 1 230 ? 8.82 -6.902 -14.703 1 90.5 230 ARG B C 1
ATOM 7174 O O . ARG B 1 230 ? 9.875 -6.426 -14.273 1 90.5 230 ARG B O 1
ATOM 7181 N N . LYS B 1 231 ? 8.586 -8.148 -14.734 1 89.56 231 LYS B N 1
ATOM 7182 C CA . LYS B 1 231 ? 9.57 -9.102 -14.234 1 89.56 231 LYS B CA 1
ATOM 7183 C C . LYS B 1 231 ? 10.82 -9.117 -15.117 1 89.56 231 LYS B C 1
ATOM 7185 O O . LYS B 1 231 ? 11.945 -9.148 -14.609 1 89.56 231 LYS B O 1
ATOM 7190 N N . ARG B 1 232 ? 10.586 -9.141 -16.375 1 90.5 232 ARG B N 1
ATOM 7191 C CA . ARG B 1 232 ? 11.711 -9.125 -17.297 1 90.5 232 ARG B CA 1
ATOM 7192 C C . ARG B 1 232 ? 12.516 -7.832 -17.156 1 90.5 232 ARG B C 1
ATOM 7194 O O . ARG B 1 232 ? 13.734 -7.836 -17.312 1 90.5 232 ARG B O 1
ATOM 7201 N N . THR B 1 233 ? 11.797 -6.797 -16.859 1 93.62 233 THR B N 1
ATOM 7202 C CA . THR B 1 233 ? 12.484 -5.535 -16.625 1 93.62 233 THR B CA 1
ATOM 7203 C C . THR B 1 233 ? 13.328 -5.609 -15.359 1 93.62 233 THR B C 1
ATOM 7205 O O . THR B 1 233 ? 14.445 -5.094 -15.312 1 93.62 233 THR B O 1
ATOM 7208 N N . SER B 1 234 ? 12.781 -6.195 -14.344 1 92.5 234 SER B N 1
ATOM 7209 C CA . SER B 1 234 ? 13.516 -6.367 -13.094 1 92.5 234 SER B CA 1
ATOM 7210 C C . SER B 1 234 ? 14.773 -7.199 -13.305 1 92.5 234 SER B C 1
ATOM 7212 O O . SER B 1 234 ? 15.82 -6.914 -12.711 1 92.5 234 SER B O 1
ATOM 7214 N N . ILE B 1 235 ? 14.688 -8.172 -14.102 1 91.62 235 ILE B N 1
ATOM 7215 C CA . ILE B 1 235 ? 15.852 -8.992 -14.438 1 91.62 235 ILE B CA 1
ATOM 7216 C C . ILE B 1 235 ? 16.859 -8.164 -15.234 1 91.62 235 ILE B C 1
ATOM 7218 O O . ILE B 1 235 ? 18.062 -8.258 -14.992 1 91.62 235 ILE B O 1
ATOM 7222 N N . GLY B 1 236 ? 16.297 -7.418 -16.172 1 91.62 236 GLY B N 1
ATOM 7223 C CA . GLY B 1 236 ? 17.172 -6.535 -16.938 1 91.62 236 GLY B CA 1
ATOM 7224 C C . GLY B 1 236 ? 17.938 -5.559 -16.062 1 91.62 236 GLY B C 1
ATOM 7225 O O . GLY B 1 236 ? 19.094 -5.254 -16.344 1 91.62 236 GLY B O 1
ATOM 7226 N N . TYR B 1 237 ? 17.266 -5.188 -15.055 1 90.88 237 TYR B N 1
ATOM 7227 C CA . TYR B 1 237 ? 17.844 -4.27 -14.094 1 90.88 237 TYR B CA 1
ATOM 7228 C C . TYR B 1 237 ? 19.109 -4.863 -13.469 1 90.88 237 TYR B C 1
ATOM 7230 O O . TYR B 1 237 ? 20.062 -4.145 -13.18 1 90.88 237 TYR B O 1
ATOM 7238 N N . GLU B 1 238 ? 19.219 -6.16 -13.414 1 88 238 GLU B N 1
ATOM 7239 C CA . GLU B 1 238 ? 20.359 -6.848 -12.797 1 88 238 GLU B CA 1
ATOM 7240 C C . GLU B 1 238 ? 21.344 -7.324 -13.852 1 88 238 GLU B C 1
ATOM 7242 O O . GLU B 1 238 ? 22.562 -7.32 -13.617 1 88 238 GLU B O 1
ATOM 7247 N N . ILE B 1 239 ? 20.875 -7.688 -14.984 1 89.38 239 ILE B N 1
ATOM 7248 C CA . ILE B 1 239 ? 21.734 -8.312 -15.992 1 89.38 239 ILE B CA 1
ATOM 7249 C C . ILE B 1 239 ? 22.578 -7.246 -16.672 1 89.38 239 ILE B C 1
ATOM 7251 O O . ILE B 1 239 ? 23.594 -7.562 -17.312 1 89.38 239 ILE B O 1
ATOM 7255 N N . LEU B 1 240 ? 22.141 -6.078 -16.547 1 88 240 LEU B N 1
ATOM 7256 C CA . LEU B 1 240 ? 22.844 -4.977 -17.203 1 88 240 LEU B CA 1
ATOM 7257 C C . LEU B 1 240 ? 24.297 -4.934 -16.766 1 88 240 LEU B C 1
ATOM 7259 O O . LEU B 1 240 ? 25.172 -4.539 -17.547 1 88 240 LEU B O 1
ATOM 7263 N N . VAL B 1 241 ? 24.562 -5.301 -15.523 1 84.75 241 VAL B N 1
ATOM 7264 C CA . VAL B 1 241 ? 25.938 -5.234 -15.008 1 84.75 241 VAL B CA 1
ATOM 7265 C C . VAL B 1 241 ? 26.672 -6.523 -15.344 1 84.75 241 VAL B C 1
ATOM 7267 O O . VAL B 1 241 ? 27.812 -6.727 -14.906 1 84.75 241 VAL B O 1
ATOM 7270 N N . ASP B 1 242 ? 26.109 -7.348 -16.031 1 84.69 242 ASP B N 1
ATOM 7271 C CA . ASP B 1 242 ? 26.688 -8.602 -16.516 1 84.69 242 ASP B CA 1
ATOM 7272 C C . ASP B 1 242 ? 27.188 -9.453 -15.352 1 84.69 242 ASP B C 1
ATOM 7274 O O . ASP B 1 242 ? 28.359 -9.844 -15.32 1 84.69 242 ASP B O 1
ATOM 7278 N N . PRO B 1 243 ? 26.328 -9.766 -14.5 1 89.69 243 PRO B N 1
ATOM 7279 C CA . PRO B 1 243 ? 26.734 -10.648 -13.414 1 89.69 243 PRO B CA 1
ATOM 7280 C C . PRO B 1 243 ? 27.078 -12.055 -13.891 1 89.69 243 PRO B C 1
ATOM 7282 O O . PRO B 1 243 ? 26.5 -12.539 -14.867 1 89.69 243 PRO B O 1
ATOM 7285 N N . SER B 1 244 ? 28.078 -12.648 -13.227 1 91.75 244 SER B N 1
ATOM 7286 C CA . SER B 1 244 ? 28.469 -14.016 -13.555 1 91.75 244 SER B CA 1
ATOM 7287 C C . SER B 1 244 ? 27.516 -15.031 -12.914 1 91.75 244 SER B C 1
ATOM 7289 O O . SER B 1 244 ? 27.312 -16.125 -13.453 1 91.75 244 SER B O 1
ATOM 7291 N N . LEU B 1 245 ? 27.047 -14.594 -11.781 1 94.06 245 LEU B N 1
ATOM 7292 C CA . LEU B 1 245 ? 26.094 -15.43 -11.055 1 94.06 245 LEU B CA 1
ATOM 7293 C C . LEU B 1 245 ? 24.766 -14.711 -10.891 1 94.06 245 LEU B C 1
ATOM 7295 O O . LEU B 1 245 ? 24.719 -13.594 -10.375 1 94.06 245 LEU B O 1
ATOM 7299 N N . LEU B 1 246 ? 23.766 -15.297 -11.43 1 94.88 246 LEU B N 1
ATOM 7300 C CA . LEU B 1 246 ? 22.438 -14.703 -11.352 1 94.88 246 LEU B CA 1
ATOM 7301 C C . LEU B 1 246 ? 21.516 -15.539 -10.461 1 94.88 246 LEU B C 1
ATOM 7303 O O . LEU B 1 246 ? 21.328 -16.734 -10.703 1 94.88 246 LEU B O 1
ATOM 7307 N N . LEU B 1 247 ? 21.062 -14.945 -9.383 1 95.94 247 LEU B N 1
ATOM 7308 C CA . LEU B 1 247 ? 20.141 -15.586 -8.453 1 95.94 247 LEU B CA 1
ATOM 7309 C C . LEU B 1 247 ? 18.734 -14.992 -8.578 1 95.94 247 LEU B C 1
ATOM 7311 O O . LEU B 1 247 ? 18.562 -13.781 -8.445 1 95.94 247 LEU B O 1
ATOM 7315 N N . LEU B 1 248 ? 17.75 -15.82 -8.859 1 95.56 248 LEU B N 1
ATOM 7316 C CA . LEU B 1 248 ? 16.375 -15.367 -9.031 1 95.56 248 LEU B CA 1
ATOM 7317 C C . LEU B 1 248 ? 15.453 -16.031 -8.008 1 95.56 248 LEU B C 1
ATOM 7319 O O . LEU B 1 248 ? 15.383 -17.25 -7.93 1 95.56 248 LEU B O 1
ATOM 7323 N N . ASP B 1 249 ? 14.812 -15.203 -7.246 1 92.12 249 ASP B N 1
ATOM 7324 C CA . ASP B 1 249 ? 13.859 -15.711 -6.262 1 92.12 249 ASP B CA 1
ATOM 7325 C C . ASP B 1 249 ? 12.438 -15.703 -6.812 1 92.12 249 ASP B C 1
ATOM 7327 O O . ASP B 1 249 ? 11.797 -14.656 -6.871 1 92.12 249 ASP B O 1
ATOM 7331 N N . GLU B 1 250 ? 11.898 -16.766 -7.164 1 88.75 250 GLU B N 1
ATOM 7332 C CA . GLU B 1 250 ? 10.555 -17 -7.668 1 88.75 250 GLU B CA 1
ATOM 7333 C C . GLU B 1 250 ? 10.211 -16.031 -8.797 1 88.75 250 GLU B C 1
ATOM 7335 O O . GLU B 1 250 ? 9.203 -15.32 -8.734 1 88.75 250 GLU B O 1
ATOM 7340 N N . PRO B 1 251 ? 10.914 -16.109 -9.875 1 89.31 251 PRO B N 1
ATOM 7341 C CA . PRO B 1 251 ? 10.703 -15.172 -10.977 1 89.31 251 PRO B CA 1
ATOM 7342 C C . PRO B 1 251 ? 9.406 -15.445 -11.75 1 89.31 251 PRO B C 1
ATOM 7344 O O . PRO B 1 251 ? 8.914 -14.57 -12.469 1 89.31 251 PRO B O 1
ATOM 7347 N N . THR B 1 252 ? 8.875 -16.641 -11.641 1 85.44 252 THR B N 1
ATOM 7348 C CA . THR B 1 252 ? 7.703 -17 -12.43 1 85.44 252 THR B CA 1
ATOM 7349 C C . THR B 1 252 ? 6.43 -16.844 -11.602 1 85.44 252 THR B C 1
ATOM 7351 O O . THR B 1 252 ? 5.328 -17.078 -12.094 1 85.44 252 THR B O 1
ATOM 7354 N N . SER B 1 253 ? 6.578 -16.453 -10.414 1 77.19 253 SER B N 1
ATOM 7355 C CA . SER B 1 253 ? 5.406 -16.297 -9.555 1 77.19 253 SER B CA 1
ATOM 7356 C C . SER B 1 253 ? 4.48 -15.211 -10.07 1 77.19 253 SER B C 1
ATOM 7358 O O . SER B 1 253 ? 4.941 -14.125 -10.445 1 77.19 253 SER B O 1
ATOM 7360 N N . GLY B 1 254 ? 3.209 -15.547 -10.227 1 69.81 254 GLY B N 1
ATOM 7361 C CA . GLY B 1 254 ? 2.225 -14.57 -10.664 1 69.81 254 GLY B CA 1
ATOM 7362 C C . GLY B 1 254 ? 2.154 -14.422 -12.172 1 69.81 254 GLY B C 1
ATOM 7363 O O . GLY B 1 254 ? 1.388 -13.609 -12.688 1 69.81 254 GLY B O 1
ATOM 7364 N N . LEU B 1 255 ? 3.02 -15.148 -12.828 1 76.25 255 LEU B N 1
ATOM 7365 C CA . LEU B 1 255 ? 3.018 -15.086 -14.289 1 76.25 255 LEU B CA 1
ATOM 7366 C C . LEU B 1 255 ? 2.195 -16.234 -14.875 1 76.25 255 LEU B C 1
ATOM 7368 O O . LEU B 1 255 ? 2.092 -17.297 -14.281 1 76.25 255 LEU B O 1
ATOM 7372 N N . ASP B 1 256 ? 1.676 -15.93 -16.031 1 72.38 256 ASP B N 1
ATOM 7373 C CA . ASP B 1 256 ? 1.013 -17 -16.781 1 72.38 256 ASP B CA 1
ATOM 7374 C C . ASP B 1 256 ? 2.031 -17.938 -17.422 1 72.38 256 ASP B C 1
ATOM 7376 O O . ASP B 1 256 ? 3.225 -17.625 -17.469 1 72.38 256 ASP B O 1
ATOM 7380 N N . SER B 1 257 ? 1.614 -18.953 -17.906 1 72 257 SER B N 1
ATOM 7381 C CA . SER B 1 257 ? 2.477 -20.016 -18.453 1 72 257 SER B CA 1
ATOM 7382 C C . SER B 1 257 ? 3.271 -19.516 -19.656 1 72 257 SER B C 1
ATOM 7384 O O . SER B 1 257 ? 4.453 -19.828 -19.797 1 72 257 SER B O 1
ATOM 7386 N N . THR B 1 258 ? 2.586 -18.734 -20.438 1 72.75 258 THR B N 1
ATOM 7387 C CA . THR B 1 258 ? 3.268 -18.25 -21.641 1 72.75 258 THR B CA 1
ATOM 7388 C C . THR B 1 258 ? 4.391 -17.281 -21.266 1 72.75 258 THR B C 1
ATOM 7390 O O . THR B 1 258 ? 5.5 -17.391 -21.797 1 72.75 258 THR B O 1
ATOM 7393 N N . SER B 1 259 ? 4.016 -16.406 -20.375 1 79.5 259 SER B N 1
ATOM 7394 C CA . SER B 1 259 ? 5.016 -15.438 -19.922 1 79.5 259 SER B CA 1
ATOM 7395 C C . SER B 1 259 ? 6.141 -16.125 -19.156 1 79.5 259 SER B C 1
ATOM 7397 O O . SER B 1 259 ? 7.305 -15.742 -19.281 1 79.5 259 SER B O 1
ATOM 7399 N N . ALA B 1 260 ? 5.75 -17.094 -18.391 1 84.06 260 ALA B N 1
ATOM 7400 C CA . ALA B 1 260 ? 6.754 -17.844 -17.641 1 84.06 260 ALA B CA 1
ATOM 7401 C C . ALA B 1 260 ? 7.699 -18.594 -18.578 1 84.06 260 ALA B C 1
ATOM 7403 O O . ALA B 1 260 ? 8.914 -18.625 -18.359 1 84.06 260 ALA B O 1
ATOM 7404 N N . ASN B 1 261 ? 7.172 -19.203 -19.609 1 82.62 261 ASN B N 1
ATOM 7405 C CA . ASN B 1 261 ? 7.984 -19.922 -20.578 1 82.62 261 ASN B CA 1
ATOM 7406 C C . ASN B 1 261 ? 8.93 -18.969 -21.328 1 82.62 261 ASN B C 1
ATOM 7408 O O . ASN B 1 261 ? 10.094 -19.312 -21.547 1 82.62 261 ASN B O 1
ATOM 7412 N N . LYS B 1 262 ? 8.336 -17.875 -21.672 1 82.94 262 LYS B N 1
ATOM 7413 C CA . LYS B 1 262 ? 9.164 -16.891 -22.359 1 82.94 262 LYS B CA 1
ATOM 7414 C C . LYS B 1 262 ? 10.312 -16.422 -21.469 1 82.94 262 LYS B C 1
ATOM 7416 O O . LYS B 1 262 ? 11.438 -16.25 -21.938 1 82.94 262 LYS B O 1
ATOM 7421 N N . LEU B 1 263 ? 10.039 -16.234 -20.266 1 88.56 263 LEU B N 1
ATOM 7422 C CA . LEU B 1 263 ? 11.047 -15.812 -19.297 1 88.56 263 LEU B CA 1
ATOM 7423 C C . LEU B 1 263 ? 12.141 -16.859 -19.172 1 88.56 263 LEU B C 1
ATOM 7425 O O . LEU B 1 263 ? 13.328 -16.531 -19.156 1 88.56 263 LEU B O 1
ATOM 7429 N N . LEU B 1 264 ? 11.82 -18.094 -19.109 1 89.81 264 LEU B N 1
ATOM 7430 C CA . LEU B 1 264 ? 12.805 -19.156 -18.922 1 89.81 264 LEU B CA 1
ATOM 7431 C C . LEU B 1 264 ? 13.641 -19.344 -20.172 1 89.81 264 LEU B C 1
ATOM 7433 O O . LEU B 1 264 ? 14.82 -19.688 -20.094 1 89.81 264 LEU B O 1
ATOM 7437 N N . LEU B 1 265 ? 12.969 -19.156 -21.266 1 88.31 265 LEU B N 1
ATOM 7438 C CA . LEU B 1 265 ? 13.742 -19.188 -22.516 1 88.31 265 LEU B CA 1
ATOM 7439 C C . LEU B 1 265 ? 14.797 -18.094 -22.531 1 88.31 265 LEU B C 1
ATOM 7441 O O . LEU B 1 265 ? 15.922 -18.328 -22.984 1 88.31 265 LEU B O 1
ATOM 7445 N N . THR B 1 266 ? 14.359 -17.031 -22.047 1 88.56 266 THR B N 1
ATOM 7446 C CA . THR B 1 266 ? 15.305 -15.914 -21.938 1 88.56 266 THR B CA 1
ATOM 7447 C C . THR B 1 266 ? 16.438 -16.266 -20.984 1 88.56 266 THR B C 1
ATOM 7449 O O . THR B 1 266 ? 17.609 -15.977 -21.25 1 88.56 266 THR B O 1
ATOM 7452 N N . LEU B 1 267 ? 16.141 -16.859 -19.891 1 91.44 267 LEU B N 1
ATOM 7453 C CA . LEU B 1 267 ? 17.156 -17.234 -18.906 1 91.44 267 LEU B CA 1
ATOM 7454 C C . LEU B 1 267 ? 18.094 -18.297 -19.469 1 91.44 267 LEU B C 1
ATOM 7456 O O . LEU B 1 267 ? 19.281 -18.281 -19.172 1 91.44 267 LEU B O 1
ATOM 7460 N N . GLN B 1 268 ? 17.562 -19.188 -20.219 1 92.44 268 GLN B N 1
ATOM 7461 C CA . GLN B 1 268 ? 18.375 -20.203 -20.859 1 92.44 268 GLN B CA 1
ATOM 7462 C C . GLN B 1 268 ? 19.391 -19.578 -21.812 1 92.44 268 GLN B C 1
ATOM 7464 O O . GLN B 1 268 ? 20.547 -20.016 -21.891 1 92.44 268 GLN B O 1
ATOM 7469 N N . GLY B 1 269 ? 18.828 -18.609 -22.5 1 89.38 269 GLY B N 1
ATOM 7470 C CA . GLY B 1 269 ? 19.734 -17.859 -23.359 1 89.38 269 GLY B CA 1
ATOM 7471 C C . GLY B 1 269 ? 20.859 -17.188 -22.609 1 89.38 269 GLY B C 1
ATOM 7472 O O . GLY B 1 269 ? 22.016 -17.203 -23.047 1 89.38 269 GLY B O 1
ATOM 7473 N N . LEU B 1 270 ? 20.578 -16.688 -21.5 1 89.31 270 LEU B N 1
ATOM 7474 C CA . LEU B 1 270 ? 21.562 -16.031 -20.656 1 89.31 270 LEU B CA 1
ATOM 7475 C C . LEU B 1 270 ? 22.562 -17.031 -20.094 1 89.31 270 LEU B C 1
ATOM 7477 O O . LEU B 1 270 ? 23.75 -16.75 -19.984 1 89.31 270 LEU B O 1
ATOM 7481 N N . ALA B 1 271 ? 22.094 -18.188 -19.719 1 92.94 271 ALA B N 1
ATOM 7482 C CA . ALA B 1 271 ? 22.953 -19.234 -19.203 1 92.94 271 ALA B CA 1
ATOM 7483 C C . ALA B 1 271 ? 23.922 -19.734 -20.281 1 92.94 271 ALA B C 1
ATOM 7485 O O . ALA B 1 271 ? 25.109 -19.938 -20.031 1 92.94 271 ALA B O 1
ATOM 7486 N N . LYS B 1 272 ? 23.406 -19.891 -21.469 1 89.94 272 LYS B N 1
ATOM 7487 C CA . LYS B 1 272 ? 24.219 -20.375 -22.578 1 89.94 272 LYS B CA 1
ATOM 7488 C C . LYS B 1 272 ? 25.328 -19.391 -22.922 1 89.94 272 LYS B C 1
ATOM 7490 O O . LYS B 1 272 ? 26.375 -19.781 -23.438 1 89.94 272 LYS B O 1
ATOM 7495 N N . ALA B 1 273 ? 25.062 -18.172 -22.562 1 87.12 273 ALA B N 1
ATOM 7496 C CA . ALA B 1 273 ? 26.062 -17.141 -22.797 1 87.12 273 ALA B CA 1
ATOM 7497 C C . ALA B 1 273 ? 27.188 -17.219 -21.766 1 87.12 273 ALA B C 1
ATOM 7499 O O . ALA B 1 273 ? 28.141 -16.453 -21.828 1 87.12 273 ALA B O 1
ATOM 7500 N N . GLY B 1 274 ? 27.062 -18.125 -20.781 1 88.88 274 GLY B N 1
ATOM 7501 C CA . GLY B 1 274 ? 28.156 -18.359 -19.875 1 88.88 274 GLY B CA 1
ATOM 7502 C C . GLY B 1 274 ? 27.828 -18.016 -18.438 1 88.88 274 GLY B C 1
ATOM 7503 O O . GLY B 1 274 ? 28.703 -18.062 -17.562 1 88.88 274 GLY B O 1
ATOM 7504 N N . ARG B 1 275 ? 26.688 -17.703 -18.188 1 91.75 275 ARG B N 1
ATOM 7505 C CA . ARG B 1 275 ? 26.297 -17.312 -16.844 1 91.75 275 ARG B CA 1
ATOM 7506 C C . ARG B 1 275 ? 25.812 -18.516 -16.047 1 91.75 275 ARG B C 1
ATOM 7508 O O . ARG B 1 275 ? 25.25 -19.469 -16.609 1 91.75 275 ARG B O 1
ATOM 7515 N N . THR B 1 276 ? 26.094 -18.469 -14.734 1 95.38 276 THR B N 1
ATOM 7516 C CA . THR B 1 276 ? 25.516 -19.438 -13.805 1 95.38 276 THR B CA 1
ATOM 7517 C C . THR B 1 276 ? 24.219 -18.891 -13.211 1 95.38 276 THR B C 1
ATOM 7519 O O . THR B 1 276 ? 24.188 -17.781 -12.688 1 95.38 276 THR B O 1
ATOM 7522 N N . ILE B 1 277 ? 23.156 -19.656 -13.352 1 96.25 277 ILE B N 1
ATOM 7523 C CA . ILE B 1 277 ? 21.859 -19.156 -12.906 1 96.25 277 ILE B CA 1
ATOM 7524 C C . ILE B 1 277 ? 21.25 -20.109 -11.891 1 96.25 277 ILE B C 1
ATOM 7526 O O . ILE B 1 277 ? 21.266 -21.328 -12.094 1 96.25 277 ILE B O 1
ATOM 7530 N N . ILE B 1 278 ? 20.828 -19.609 -10.758 1 97 278 ILE B N 1
ATOM 7531 C CA . ILE B 1 278 ? 20.078 -20.359 -9.766 1 97 278 ILE B CA 1
ATOM 7532 C C . ILE B 1 278 ? 18.703 -19.719 -9.57 1 97 278 ILE B C 1
ATOM 7534 O O . ILE B 1 278 ? 18.594 -18.5 -9.398 1 97 278 ILE B O 1
ATOM 7538 N N . THR B 1 279 ? 17.656 -20.469 -9.641 1 95.38 279 THR B N 1
ATOM 7539 C CA . THR B 1 279 ? 16.312 -19.906 -9.508 1 95.38 279 THR B CA 1
ATOM 7540 C C . THR B 1 279 ? 15.445 -20.797 -8.602 1 95.38 279 THR B C 1
ATOM 7542 O O . THR B 1 279 ? 15.625 -22.016 -8.562 1 95.38 279 THR B O 1
ATOM 7545 N N . THR B 1 280 ? 14.672 -20.156 -7.805 1 93.56 280 THR B N 1
ATOM 7546 C CA . THR B 1 280 ? 13.664 -20.875 -7.035 1 93.56 280 THR B CA 1
ATOM 7547 C C . THR B 1 280 ? 12.344 -20.938 -7.801 1 93.56 280 THR B C 1
ATOM 7549 O O . THR B 1 280 ? 11.938 -19.953 -8.43 1 93.56 280 THR B O 1
ATOM 7552 N N . ILE B 1 281 ? 11.758 -22.094 -7.883 1 87.56 281 ILE B N 1
ATOM 7553 C CA . ILE B 1 281 ? 10.492 -22.266 -8.594 1 87.56 281 ILE B CA 1
ATOM 7554 C C . ILE B 1 281 ? 9.523 -23.094 -7.75 1 87.56 281 ILE B C 1
ATOM 7556 O O . ILE B 1 281 ? 9.914 -24.109 -7.168 1 87.56 281 ILE B O 1
ATOM 7560 N N . HIS B 1 282 ? 8.391 -22.719 -7.707 1 75.94 282 HIS B N 1
ATOM 7561 C CA . HIS B 1 282 ? 7.395 -23.453 -6.934 1 75.94 282 HIS B CA 1
ATOM 7562 C C . HIS B 1 282 ? 6.746 -24.547 -7.77 1 75.94 282 HIS B C 1
ATOM 7564 O O . HIS B 1 282 ? 6.73 -25.719 -7.363 1 75.94 282 HIS B O 1
ATOM 7570 N N . GLN B 1 283 ? 6.125 -24.141 -8.867 1 76.69 283 GLN B N 1
ATOM 7571 C CA . GLN B 1 283 ? 5.441 -25.125 -9.711 1 76.69 283 GLN B CA 1
ATOM 7572 C C . GLN B 1 283 ? 5.676 -24.828 -11.188 1 76.69 283 GLN B C 1
ATOM 7574 O O . GLN B 1 283 ? 4.809 -24.25 -11.859 1 76.69 283 GLN B O 1
ATOM 7579 N N . PRO B 1 284 ? 6.719 -25.406 -11.625 1 78.75 284 PRO B N 1
ATOM 7580 C CA . PRO B 1 284 ? 6.977 -25.172 -13.047 1 78.75 284 PRO B CA 1
ATOM 7581 C C . PRO B 1 284 ? 6.145 -26.078 -13.953 1 78.75 284 PRO B C 1
ATOM 7583 O O . PRO B 1 284 ? 5.672 -27.125 -13.516 1 78.75 284 PRO B O 1
ATOM 7586 N N . SER B 1 285 ? 5.953 -25.594 -15.156 1 80.31 285 SER B N 1
ATOM 7587 C CA . SER B 1 285 ? 5.328 -26.438 -16.172 1 80.31 285 SER B CA 1
ATOM 7588 C C . SER B 1 285 ? 6.289 -27.531 -16.641 1 80.31 285 SER B C 1
ATOM 7590 O O . SER B 1 285 ? 7.48 -27.5 -16.328 1 80.31 285 SER B O 1
ATOM 7592 N N . SER B 1 286 ? 5.797 -28.516 -17.281 1 80.94 286 SER B N 1
ATOM 7593 C CA . SER B 1 286 ? 6.617 -29.609 -17.781 1 80.94 286 SER B CA 1
ATOM 7594 C C . SER B 1 286 ? 7.691 -29.109 -18.75 1 80.94 286 SER B C 1
ATOM 7596 O O . SER B 1 286 ? 8.828 -29.594 -18.719 1 80.94 286 SER B O 1
ATOM 7598 N N . ARG B 1 287 ? 7.293 -28.109 -19.484 1 79.62 287 ARG B N 1
ATOM 7599 C CA . ARG B 1 287 ? 8.25 -27.547 -20.438 1 79.62 287 ARG B CA 1
ATOM 7600 C C . ARG B 1 287 ? 9.383 -26.828 -19.719 1 79.62 287 ARG B C 1
ATOM 7602 O O . ARG B 1 287 ? 10.547 -26.984 -20.094 1 79.62 287 ARG B O 1
ATOM 7609 N N . ILE B 1 288 ? 9.008 -26.172 -18.766 1 84.5 288 ILE B N 1
ATOM 7610 C CA . ILE B 1 288 ? 9.977 -25.391 -18 1 84.5 288 ILE B CA 1
ATOM 7611 C C . ILE B 1 288 ? 10.906 -26.328 -17.234 1 84.5 288 ILE B C 1
ATOM 7613 O O . ILE B 1 288 ? 12.102 -26.078 -17.109 1 84.5 288 ILE B O 1
ATOM 7617 N N . PHE B 1 289 ? 10.352 -27.438 -16.828 1 87.94 289 PHE B N 1
ATOM 7618 C CA . PHE B 1 289 ? 11.133 -28.406 -16.062 1 87.94 289 PHE B CA 1
ATOM 7619 C C . PHE B 1 289 ? 12.289 -28.938 -16.906 1 87.94 289 PHE B C 1
ATOM 7621 O O . PHE B 1 289 ? 13.398 -29.125 -16.391 1 87.94 289 PHE B O 1
ATOM 7628 N N . HIS B 1 290 ? 12.062 -29.141 -18.094 1 85.75 290 HIS B N 1
ATOM 7629 C CA . HIS B 1 290 ? 13.062 -29.734 -18.953 1 85.75 290 HIS B CA 1
ATOM 7630 C C . HIS B 1 290 ? 14.141 -28.734 -19.344 1 85.75 290 HIS B C 1
ATOM 7632 O O . HIS B 1 290 ? 15.195 -29.109 -19.875 1 85.75 290 HIS B O 1
ATOM 7638 N N . MET B 1 291 ? 13.867 -27.531 -18.984 1 88.25 291 MET B N 1
ATOM 7639 C CA . MET B 1 291 ? 14.844 -26.484 -19.312 1 88.25 291 MET B CA 1
ATOM 7640 C C . MET B 1 291 ? 15.914 -26.406 -18.234 1 88.25 291 MET B C 1
ATOM 7642 O O . MET B 1 291 ? 16.969 -25.797 -18.438 1 88.25 291 MET B O 1
ATOM 7646 N N . PHE B 1 292 ? 15.719 -27.078 -17.156 1 94.06 292 PHE B N 1
ATOM 7647 C CA . PHE B 1 292 ? 16.688 -27.016 -16.062 1 94.06 292 PHE B CA 1
ATOM 7648 C C . PHE B 1 292 ? 17.781 -28.062 -16.25 1 94.06 292 PHE B C 1
ATOM 7650 O O . PHE B 1 292 ? 17.516 -29.188 -16.688 1 94.06 292 PHE B O 1
ATOM 7657 N N . ASP B 1 293 ? 18.938 -27.688 -15.961 1 95 293 ASP B N 1
ATOM 7658 C CA . ASP B 1 293 ? 20.078 -28.609 -16.047 1 95 293 ASP B CA 1
ATOM 7659 C C . ASP B 1 293 ? 20.219 -29.422 -14.773 1 95 293 ASP B C 1
ATOM 7661 O O . ASP B 1 293 ? 20.359 -30.641 -14.828 1 95 293 ASP B O 1
ATOM 7665 N N . LYS B 1 294 ? 20.188 -28.75 -13.688 1 95.69 294 LYS B N 1
ATOM 7666 C CA . LYS B 1 294 ? 20.297 -29.391 -12.375 1 95.69 294 LYS B CA 1
ATOM 7667 C C . LYS B 1 294 ? 19.109 -29.016 -11.492 1 95.69 294 LYS B C 1
ATOM 7669 O O . LYS B 1 294 ? 18.453 -28 -11.719 1 95.69 294 LYS B O 1
ATOM 7674 N N . LEU B 1 295 ? 18.906 -29.891 -10.531 1 96.12 295 LEU B N 1
ATOM 7675 C CA . LEU B 1 295 ? 17.766 -29.688 -9.641 1 96.12 295 LEU B CA 1
ATOM 7676 C C . LEU B 1 295 ? 18.125 -30.031 -8.203 1 96.12 295 LEU B C 1
ATOM 7678 O O . LEU B 1 295 ? 18.812 -31.016 -7.953 1 96.12 295 LEU B O 1
ATOM 7682 N N . LEU B 1 296 ? 17.812 -29.156 -7.344 1 96.5 296 LEU B N 1
ATOM 7683 C CA . LEU B 1 296 ? 17.922 -29.391 -5.91 1 96.5 296 LEU B CA 1
ATOM 7684 C C . LEU B 1 296 ? 16.547 -29.391 -5.25 1 96.5 296 LEU B C 1
ATOM 7686 O O . LEU B 1 296 ? 15.836 -28.391 -5.305 1 96.5 296 LEU B O 1
ATOM 7690 N N . LEU B 1 297 ? 16.172 -30.484 -4.766 1 96.25 297 LEU B N 1
ATOM 7691 C CA . LEU B 1 297 ? 14.891 -30.625 -4.07 1 96.25 297 LEU B CA 1
ATOM 7692 C C . LEU B 1 297 ? 15.086 -30.578 -2.559 1 96.25 297 LEU B C 1
ATOM 7694 O O . LEU B 1 297 ? 15.867 -31.359 -2.004 1 96.25 297 LEU B O 1
ATOM 7698 N N . ILE B 1 298 ? 14.453 -29.625 -1.932 1 94.88 298 ILE B N 1
ATOM 7699 C CA . ILE B 1 298 ? 14.617 -29.422 -0.496 1 94.88 298 ILE B CA 1
ATOM 7700 C C . ILE B 1 298 ? 13.289 -29.688 0.214 1 94.88 298 ILE B C 1
ATOM 7702 O O . ILE B 1 298 ? 12.227 -29.297 -0.278 1 94.88 298 ILE B O 1
ATOM 7706 N N . SER B 1 299 ? 13.359 -30.406 1.271 1 93 299 SER B N 1
ATOM 7707 C CA . SER B 1 299 ? 12.203 -30.641 2.127 1 93 299 SER B CA 1
ATOM 7708 C C . SER B 1 299 ? 12.555 -30.422 3.598 1 93 299 SER B C 1
ATOM 7710 O O . SER B 1 299 ? 13.438 -31.094 4.133 1 93 299 SER B O 1
ATOM 7712 N N . GLU B 1 300 ? 11.93 -29.578 4.277 1 90.25 300 GLU B N 1
ATOM 7713 C CA . GLU B 1 300 ? 12.109 -29.25 5.691 1 90.25 300 GLU B CA 1
ATOM 7714 C C . GLU B 1 300 ? 13.57 -28.938 6 1 90.25 300 GLU B C 1
ATOM 7716 O O . GLU B 1 300 ? 14.117 -29.391 7.008 1 90.25 300 GLU B O 1
ATOM 7721 N N . GLY B 1 301 ? 14.211 -28.344 5.066 1 92.38 301 GLY B N 1
ATOM 7722 C CA . GLY B 1 301 ? 15.578 -27.891 5.285 1 92.38 301 GLY B CA 1
ATOM 7723 C C . GLY B 1 301 ? 16.625 -28.922 4.863 1 92.38 301 GLY B C 1
ATOM 7724 O O . GLY B 1 301 ? 17.812 -28.609 4.828 1 92.38 301 GLY B O 1
ATOM 7725 N N . TYR B 1 302 ? 16.219 -30.141 4.57 1 93.94 302 TYR B N 1
ATOM 7726 C CA . TYR B 1 302 ? 17.109 -31.203 4.129 1 93.94 302 TYR B CA 1
ATOM 7727 C C . TYR B 1 302 ? 17.016 -31.406 2.621 1 93.94 302 TYR B C 1
ATOM 7729 O O . TYR B 1 302 ? 15.938 -31.266 2.039 1 93.94 302 TYR B O 1
ATOM 7737 N N . PRO B 1 303 ? 18.109 -31.734 2.035 1 94.88 303 PRO B N 1
ATOM 7738 C CA . PRO B 1 303 ? 18.031 -32.094 0.617 1 94.88 303 PRO B CA 1
ATOM 7739 C C . PRO B 1 303 ? 17.453 -33.5 0.397 1 94.88 303 PRO B C 1
ATOM 7741 O O . PRO B 1 303 ? 17.734 -34.406 1.177 1 94.88 303 PRO B O 1
ATOM 7744 N N . VAL B 1 304 ? 16.656 -33.656 -0.57 1 95 304 VAL B N 1
ATOM 7745 C CA . VAL B 1 304 ? 16.062 -34.938 -0.906 1 95 304 VAL B CA 1
ATOM 7746 C C . VAL B 1 304 ? 16.625 -35.438 -2.23 1 95 304 VAL B C 1
ATOM 7748 O O . VAL B 1 304 ? 16.641 -36.656 -2.482 1 95 304 VAL B O 1
ATOM 7751 N N . TYR B 1 305 ? 17 -34.5 -3.018 1 95.69 305 TYR B N 1
ATOM 7752 C CA . TYR B 1 305 ? 17.609 -34.844 -4.301 1 95.69 305 TYR B CA 1
ATOM 7753 C C . TYR B 1 305 ? 18.516 -33.719 -4.785 1 95.69 305 TYR B C 1
ATOM 7755 O O . TYR B 1 305 ? 18.234 -32.531 -4.574 1 95.69 305 TYR B O 1
ATOM 7763 N N . TYR B 1 306 ? 19.562 -34.094 -5.316 1 95.69 306 TYR B N 1
ATOM 7764 C CA . TYR B 1 306 ? 20.453 -33.188 -6.035 1 95.69 306 TYR B CA 1
ATOM 7765 C C . TYR B 1 306 ? 21.078 -33.875 -7.242 1 95.69 306 TYR B C 1
ATOM 7767 O O . TYR B 1 306 ? 21.578 -35 -7.129 1 95.69 306 TYR B O 1
ATOM 7775 N N . GLY B 1 307 ? 20.984 -33.25 -8.414 1 94.12 307 GLY B N 1
ATOM 7776 C CA . GLY B 1 307 ? 21.562 -33.812 -9.625 1 94.12 307 GLY B CA 1
ATOM 7777 C C . GLY B 1 307 ? 20.938 -33.25 -10.898 1 94.12 307 GLY B C 1
ATOM 7778 O O . GLY B 1 307 ? 20.375 -32.156 -10.891 1 94.12 307 GLY B O 1
ATOM 7779 N N . LYS B 1 308 ? 21.156 -33.969 -11.945 1 94.5 308 LYS B N 1
ATOM 7780 C CA . LYS B 1 308 ? 20.547 -33.562 -13.211 1 94.5 308 LYS B CA 1
ATOM 7781 C C . LYS B 1 308 ? 19.031 -33.656 -13.164 1 94.5 308 LYS B C 1
ATOM 7783 O O . LYS B 1 308 ? 18.484 -34.656 -12.68 1 94.5 308 LYS B O 1
ATOM 7788 N N . ALA B 1 309 ? 18.406 -32.688 -13.625 1 94.31 309 ALA B N 1
ATOM 7789 C CA . ALA B 1 309 ? 16.953 -32.625 -13.578 1 94.31 309 ALA B CA 1
ATOM 7790 C C . ALA B 1 309 ? 16.328 -33.781 -14.359 1 94.31 309 ALA B C 1
ATOM 7792 O O . ALA B 1 309 ? 15.359 -34.406 -13.906 1 94.31 309 ALA B O 1
ATOM 7793 N N . ARG B 1 310 ? 16.875 -34.188 -15.43 1 90.12 310 ARG B N 1
ATOM 7794 C CA . ARG B 1 310 ? 16.328 -35.219 -16.312 1 90.12 310 ARG B CA 1
ATOM 7795 C C . ARG B 1 310 ? 16.406 -36.594 -15.648 1 90.12 310 ARG B C 1
ATOM 7797 O O . ARG B 1 310 ? 15.617 -37.5 -15.953 1 90.12 310 ARG B O 1
ATOM 7804 N N . GLU B 1 311 ? 17.344 -36.75 -14.727 1 93.5 311 GLU B N 1
ATOM 7805 C CA . GLU B 1 311 ? 17.562 -38.031 -14.086 1 93.5 311 GLU B CA 1
ATOM 7806 C C . GLU B 1 311 ? 16.781 -38.156 -12.781 1 93.5 311 GLU B C 1
ATOM 7808 O O . GLU B 1 311 ? 16.797 -39.188 -12.133 1 93.5 311 GLU B O 1
ATOM 7813 N N . SER B 1 312 ? 16.172 -37.156 -12.461 1 93.88 312 SER B N 1
ATOM 7814 C CA . SER B 1 312 ? 15.492 -37.125 -11.164 1 93.88 312 SER B CA 1
ATOM 7815 C C . SER B 1 312 ? 14.359 -38.156 -11.117 1 93.88 312 SER B C 1
ATOM 7817 O O . SER B 1 312 ? 14.234 -38.875 -10.141 1 93.88 312 SER B O 1
ATOM 7819 N N . VAL B 1 313 ? 13.57 -38.219 -12.172 1 91.12 313 VAL B N 1
ATOM 7820 C CA . VAL B 1 313 ? 12.43 -39.125 -12.195 1 91.12 313 VAL B CA 1
ATOM 7821 C C . VAL B 1 313 ? 12.922 -40.594 -12.148 1 91.12 313 VAL B C 1
ATOM 7823 O O . VAL B 1 313 ? 12.336 -41.406 -11.453 1 91.12 313 VAL B O 1
ATOM 7826 N N . GLU B 1 314 ? 13.977 -40.844 -12.844 1 92.75 314 GLU B N 1
ATOM 7827 C CA . GLU B 1 314 ? 14.547 -42.188 -12.852 1 92.75 314 GLU B CA 1
ATOM 7828 C C . GLU B 1 314 ? 15.094 -42.562 -11.477 1 92.75 314 GLU B C 1
ATOM 7830 O O . GLU B 1 314 ? 14.984 -43.719 -11.055 1 92.75 314 GLU B O 1
ATOM 7835 N N . TYR B 1 315 ? 15.734 -41.656 -10.805 1 94.19 315 TYR B N 1
ATOM 7836 C CA . TYR B 1 315 ? 16.266 -41.906 -9.469 1 94.19 315 TYR B CA 1
ATOM 7837 C C . TYR B 1 315 ? 15.148 -42.312 -8.508 1 94.19 315 TYR B C 1
ATOM 7839 O O . TYR B 1 315 ? 15.281 -43.312 -7.789 1 94.19 315 TYR B O 1
ATOM 7847 N N . PHE B 1 316 ? 14.086 -41.656 -8.508 1 94 316 PHE B N 1
ATOM 7848 C CA . PHE B 1 316 ? 13 -41.969 -7.578 1 94 316 PHE B CA 1
ATOM 7849 C C . PHE B 1 316 ? 12.266 -43.219 -8 1 94 316 PHE B C 1
ATOM 7851 O O . PHE B 1 316 ? 11.742 -43.969 -7.156 1 94 316 PHE B O 1
ATOM 7858 N N . SER B 1 317 ? 12.227 -43.438 -9.32 1 91.75 317 SER B N 1
ATOM 7859 C CA . SER B 1 317 ? 11.672 -44.688 -9.781 1 91.75 317 SER B CA 1
ATOM 7860 C C . SER B 1 317 ? 12.492 -45.875 -9.289 1 91.75 317 SER B C 1
ATOM 7862 O O . SER B 1 317 ? 11.945 -46.938 -8.992 1 91.75 317 SER B O 1
ATOM 7864 N N . SER B 1 318 ? 13.805 -45.656 -9.219 1 92.44 318 SER B N 1
ATOM 7865 C CA . SER B 1 318 ? 14.688 -46.719 -8.695 1 92.44 318 SER B CA 1
ATOM 7866 C C . SER B 1 318 ? 14.422 -46.969 -7.223 1 92.44 318 SER B C 1
ATOM 7868 O O . SER B 1 318 ? 14.695 -48.062 -6.727 1 92.44 318 SER B O 1
ATOM 7870 N N . LEU B 1 319 ? 13.938 -46 -6.551 1 91.88 319 LEU B N 1
ATOM 7871 C CA . LEU B 1 319 ? 13.562 -46.156 -5.152 1 91.88 319 LEU B CA 1
ATOM 7872 C C . LEU B 1 319 ? 12.148 -46.719 -5.035 1 91.88 319 LEU B C 1
ATOM 7874 O O . LEU B 1 319 ? 11.594 -46.781 -3.934 1 91.88 319 LEU B O 1
ATOM 7878 N N . ARG B 1 320 ? 11.43 -46.969 -6.195 1 90.19 320 ARG B N 1
ATOM 7879 C CA . ARG B 1 320 ? 10.125 -47.625 -6.281 1 90.19 320 ARG B CA 1
ATOM 7880 C C . ARG B 1 320 ? 9 -46.625 -6.066 1 90.19 320 ARG B C 1
ATOM 7882 O O . ARG B 1 320 ? 7.938 -46.969 -5.555 1 90.19 320 ARG B O 1
ATOM 7889 N N . PHE B 1 321 ? 9.375 -45.406 -6.301 1 92 321 PHE B N 1
ATOM 7890 C CA . PHE B 1 321 ? 8.328 -44.375 -6.355 1 92 321 PHE B CA 1
ATOM 7891 C C . PHE B 1 321 ? 7.918 -44.094 -7.797 1 92 321 PHE B C 1
ATOM 7893 O O . PHE B 1 321 ? 8.68 -43.531 -8.562 1 92 321 PHE B O 1
ATOM 7900 N N . VAL B 1 322 ? 6.719 -44.5 -8.203 1 89.62 322 VAL B N 1
ATOM 7901 C CA . VAL B 1 322 ? 6.27 -44.375 -9.578 1 89.62 322 VAL B CA 1
ATOM 7902 C C . VAL B 1 322 ? 4.859 -43.781 -9.602 1 89.62 322 VAL B C 1
ATOM 7904 O O . VAL B 1 322 ? 3.973 -44.25 -8.891 1 89.62 322 VAL B O 1
ATOM 7907 N N . PRO B 1 323 ? 4.773 -42.719 -10.391 1 84.88 323 PRO B N 1
ATOM 7908 C CA . PRO B 1 323 ? 3.434 -42.125 -10.492 1 84.88 323 PRO B CA 1
ATOM 7909 C C . PRO B 1 323 ? 2.439 -43.062 -11.188 1 84.88 323 PRO B C 1
ATOM 7911 O O . PRO B 1 323 ? 2.797 -43.75 -12.156 1 84.88 323 PRO B O 1
ATOM 7914 N N . GLU B 1 324 ? 1.218 -43.062 -10.734 1 81.31 324 GLU B N 1
ATOM 7915 C CA . GLU B 1 324 ? 0.158 -43.875 -11.305 1 81.31 324 GLU B CA 1
ATOM 7916 C C . GLU B 1 324 ? -0.609 -43.125 -12.383 1 81.31 324 GLU B C 1
ATOM 7918 O O . GLU B 1 324 ? -1.252 -43.719 -13.242 1 81.31 324 GLU B O 1
ATOM 7923 N N . ILE B 1 325 ? -0.535 -41.75 -12.383 1 74.44 325 ILE B N 1
ATOM 7924 C CA . ILE B 1 325 ? -1.194 -40.906 -13.352 1 74.44 325 ILE B CA 1
ATOM 7925 C C . ILE B 1 325 ? -0.155 -40.031 -14.062 1 74.44 325 ILE B C 1
ATOM 7927 O O . ILE B 1 325 ? 0.922 -39.781 -13.523 1 74.44 325 ILE B O 1
ATOM 7931 N N . PRO B 1 326 ? -0.45 -39.781 -15.305 1 74.31 326 PRO B N 1
ATOM 7932 C CA . PRO B 1 326 ? 0.468 -38.844 -15.953 1 74.31 326 PRO B CA 1
ATOM 7933 C C . PRO B 1 326 ? 0.579 -37.531 -15.211 1 74.31 326 PRO B C 1
ATOM 7935 O O . PRO B 1 326 ? -0.438 -36.875 -14.914 1 74.31 326 PRO B O 1
ATOM 7938 N N . MET B 1 327 ? 1.77 -37.281 -14.773 1 80.81 327 MET B N 1
ATOM 7939 C CA . MET B 1 327 ? 1.986 -36.062 -14.008 1 80.81 327 MET B CA 1
ATOM 7940 C C . MET B 1 327 ? 3.223 -35.312 -14.508 1 80.81 327 MET B C 1
ATOM 7942 O O . MET B 1 327 ? 4.125 -35.938 -15.086 1 80.81 327 MET B O 1
ATOM 7946 N N . ASN B 1 328 ? 3.176 -34.062 -14.336 1 83.31 328 ASN B N 1
ATOM 7947 C CA . ASN B 1 328 ? 4.367 -33.25 -14.516 1 83.31 328 ASN B CA 1
ATOM 7948 C C . ASN B 1 328 ? 5.484 -33.656 -13.562 1 83.31 328 ASN B C 1
ATOM 7950 O O . ASN B 1 328 ? 5.242 -33.875 -12.367 1 83.31 328 ASN B O 1
ATOM 7954 N N . PRO B 1 329 ? 6.617 -33.969 -14.086 1 86.12 329 PRO B N 1
ATOM 7955 C CA . PRO B 1 329 ? 7.723 -34.375 -13.219 1 86.12 329 PRO B CA 1
ATOM 7956 C C . PRO B 1 329 ? 7.914 -33.469 -12.023 1 86.12 329 PRO B C 1
ATOM 7958 O O . PRO B 1 329 ? 8.242 -33.906 -10.922 1 86.12 329 PRO B O 1
ATOM 7961 N N . ALA B 1 330 ? 7.734 -32.219 -12.242 1 88.12 330 ALA B N 1
ATOM 7962 C CA . ALA B 1 330 ? 7.891 -31.266 -11.148 1 88.12 330 ALA B CA 1
ATOM 7963 C C . ALA B 1 330 ? 6.84 -31.5 -10.062 1 88.12 330 ALA B C 1
ATOM 7965 O O . ALA B 1 330 ? 7.141 -31.406 -8.875 1 88.12 330 ALA B O 1
ATOM 7966 N N . GLU B 1 331 ? 5.688 -31.781 -10.5 1 84 331 GLU B N 1
ATOM 7967 C CA . GLU B 1 331 ? 4.617 -32.094 -9.555 1 84 331 GLU B CA 1
ATOM 7968 C C . GLU B 1 331 ? 4.91 -33.375 -8.773 1 84 331 GLU B C 1
ATOM 7970 O O . GLU B 1 331 ? 4.645 -33.438 -7.574 1 84 331 GLU B O 1
ATOM 7975 N N . PHE B 1 332 ? 5.395 -34.281 -9.539 1 87.44 332 PHE B N 1
ATOM 7976 C CA . PHE B 1 332 ? 5.781 -35.562 -8.922 1 87.44 332 PHE B CA 1
ATOM 7977 C C . PHE B 1 332 ? 6.836 -35.344 -7.844 1 87.44 332 PHE B C 1
ATOM 7979 O O . PHE B 1 332 ? 6.715 -35.875 -6.734 1 87.44 332 PHE B O 1
ATOM 7986 N N . LEU B 1 333 ? 7.781 -34.531 -8.062 1 91.06 333 LEU B N 1
ATOM 7987 C CA . LEU B 1 333 ? 8.883 -34.25 -7.141 1 91.06 333 LEU B CA 1
ATOM 7988 C C . LEU B 1 333 ? 8.391 -33.469 -5.922 1 91.06 333 LEU B C 1
ATOM 7990 O O . LEU B 1 333 ? 8.805 -33.75 -4.797 1 91.06 333 LEU B O 1
ATOM 7994 N N . ILE B 1 334 ? 7.582 -32.531 -6.121 1 88.69 334 ILE B N 1
ATOM 7995 C CA . ILE B 1 334 ? 7.078 -31.703 -5.023 1 88.69 334 ILE B CA 1
ATOM 7996 C C . ILE B 1 334 ? 6.195 -32.562 -4.113 1 88.69 334 ILE B C 1
ATOM 7998 O O . ILE B 1 334 ? 6.219 -32.406 -2.891 1 88.69 334 ILE B O 1
ATOM 8002 N N . ASP B 1 335 ? 5.441 -33.438 -4.688 1 87.12 335 ASP B N 1
ATOM 8003 C CA . ASP B 1 335 ? 4.613 -34.344 -3.896 1 87.12 335 ASP B CA 1
ATOM 8004 C C . ASP B 1 335 ? 5.473 -35.25 -3.014 1 87.12 335 ASP B C 1
ATOM 8006 O O . ASP B 1 335 ? 5.121 -35.5 -1.863 1 87.12 335 ASP B O 1
ATOM 8010 N N . LEU B 1 336 ? 6.5 -35.656 -3.598 1 90.12 336 LEU B N 1
ATOM 8011 C CA . LEU B 1 336 ? 7.43 -36.469 -2.834 1 90.12 336 LEU B CA 1
ATOM 8012 C C . LEU B 1 336 ? 8.039 -35.688 -1.682 1 90.12 336 LEU B C 1
ATOM 8014 O O . LEU B 1 336 ? 8.188 -36.219 -0.574 1 90.12 336 LEU B O 1
ATOM 8018 N N . ALA B 1 337 ? 8.391 -34.469 -1.974 1 91.38 337 ALA B N 1
ATOM 8019 C CA . ALA B 1 337 ? 9.031 -33.625 -0.968 1 91.38 337 ALA B CA 1
ATOM 8020 C C . ALA B 1 337 ? 8.055 -33.281 0.157 1 91.38 337 ALA B C 1
ATOM 8022 O O . ALA B 1 337 ? 8.477 -32.938 1.272 1 91.38 337 ALA B O 1
ATOM 8023 N N . THR B 1 338 ? 6.762 -33.312 -0.136 1 87.19 338 THR B N 1
ATOM 8024 C CA . THR B 1 338 ? 5.758 -33 0.88 1 87.19 338 THR B CA 1
ATOM 8025 C C . THR B 1 338 ? 5.238 -34.281 1.52 1 87.19 338 THR B C 1
ATOM 8027 O O . THR B 1 338 ? 4.484 -34.25 2.494 1 87.19 338 THR B O 1
ATOM 8030 N N . GLY B 1 339 ? 5.551 -35.375 1.028 1 85.25 339 GLY B N 1
ATOM 8031 C CA . GLY B 1 339 ? 5.137 -36.656 1.551 1 85.25 339 GLY B CA 1
ATOM 8032 C C . GLY B 1 339 ? 3.732 -37.031 1.125 1 85.25 339 GLY B C 1
ATOM 8033 O O . GLY B 1 339 ? 3.098 -37.875 1.764 1 85.25 339 GLY B O 1
ATOM 8034 N N . GLN B 1 340 ? 3.205 -36.406 0.122 1 80.44 340 GLN B N 1
ATOM 8035 C CA . GLN B 1 340 ? 1.88 -36.75 -0.384 1 80.44 340 GLN B CA 1
ATOM 8036 C C . GLN B 1 340 ? 1.966 -37.844 -1.468 1 80.44 340 GLN B C 1
ATOM 8038 O O . GLN B 1 340 ? 2.27 -37.531 -2.623 1 80.44 340 GLN B O 1
ATOM 8043 N N . VAL B 1 341 ? 1.653 -39.094 -1.079 1 78.31 341 VAL B N 1
ATOM 8044 C CA . VAL B 1 341 ? 1.897 -40.188 -2.01 1 78.31 341 VAL B CA 1
ATOM 8045 C C . VAL B 1 341 ? 0.572 -40.844 -2.406 1 78.31 341 VAL B C 1
ATOM 8047 O O . VAL B 1 341 ? 0.535 -42 -2.781 1 78.31 341 VAL B O 1
ATOM 8050 N N . ASN B 1 342 ? -0.523 -40.219 -2.363 1 73.06 342 ASN B N 1
ATOM 8051 C CA . ASN B 1 342 ? -1.825 -40.812 -2.652 1 73.06 342 ASN B CA 1
ATOM 8052 C C . ASN B 1 342 ? -1.884 -41.375 -4.07 1 73.06 342 ASN B C 1
ATOM 8054 O O . ASN B 1 342 ? -2.494 -42.406 -4.305 1 73.06 342 ASN B O 1
ATOM 8058 N N . ASP B 1 343 ? -1.288 -40.875 -5.09 1 74.94 343 ASP B N 1
ATOM 8059 C CA . ASP B 1 343 ? -1.389 -41.312 -6.477 1 74.94 343 ASP B CA 1
ATOM 8060 C C . ASP B 1 343 ? -0.043 -41.812 -6.988 1 74.94 343 ASP B C 1
ATOM 8062 O O . ASP B 1 343 ? 0.309 -41.594 -8.148 1 74.94 343 ASP B O 1
ATOM 8066 N N . MET B 1 344 ? 0.625 -42.531 -5.938 1 81.75 344 MET B N 1
ATOM 8067 C CA . MET B 1 344 ? 1.924 -43.062 -6.332 1 81.75 344 MET B CA 1
ATOM 8068 C C . MET B 1 344 ? 2.191 -44.406 -5.641 1 81.75 344 MET B C 1
ATOM 8070 O O . MET B 1 344 ? 1.627 -44.688 -4.578 1 81.75 344 MET B O 1
ATOM 8074 N N . SER B 1 345 ? 2.867 -45.25 -6.285 1 85.19 345 SER B N 1
ATOM 8075 C CA . SER B 1 345 ? 3.311 -46.5 -5.66 1 85.19 345 SER B CA 1
ATOM 8076 C C . SER B 1 345 ? 4.418 -46.219 -4.645 1 85.19 345 SER B C 1
ATOM 8078 O O . SER B 1 345 ? 5.336 -45.438 -4.902 1 85.19 345 SER B O 1
ATOM 8080 N N . VAL B 1 346 ? 4.215 -46.656 -3.428 1 85.88 346 VAL B N 1
ATOM 8081 C CA . VAL B 1 346 ? 5.184 -46.469 -2.352 1 85.88 346 VAL B CA 1
ATOM 8082 C C . VAL B 1 346 ? 5.711 -47.812 -1.884 1 85.88 346 VAL B C 1
ATOM 8084 O O . VAL B 1 346 ? 4.969 -48.812 -1.849 1 85.88 346 VAL B O 1
ATOM 8087 N N . PRO B 1 347 ? 6.98 -47.875 -1.653 1 84 347 PRO B N 1
ATOM 8088 C CA . PRO B 1 347 ? 7.52 -49.125 -1.099 1 84 347 PRO B CA 1
ATOM 8089 C C . PRO B 1 347 ? 6.871 -49.5 0.23 1 84 347 PRO B C 1
ATOM 8091 O O . PRO B 1 347 ? 6.672 -48.656 1.094 1 84 347 PRO B O 1
ATOM 8094 N N . ALA B 1 348 ? 6.41 -50.656 0.354 1 77.31 348 ALA B N 1
ATOM 8095 C CA . ALA B 1 348 ? 5.691 -51.188 1.514 1 77.31 348 ALA B CA 1
ATOM 8096 C C . ALA B 1 348 ? 6.551 -51.125 2.771 1 77.31 348 ALA B C 1
ATOM 8098 O O . ALA B 1 348 ? 6.031 -51.062 3.887 1 77.31 348 ALA B O 1
ATOM 8099 N N . ASP B 1 349 ? 7.867 -51.062 2.633 1 77.5 349 ASP B N 1
ATOM 8100 C CA . ASP B 1 349 ? 8.805 -51.125 3.752 1 77.5 349 ASP B CA 1
ATOM 8101 C C . ASP B 1 349 ? 8.742 -49.844 4.57 1 77.5 349 ASP B C 1
ATOM 8103 O O . ASP B 1 349 ? 9.156 -49.812 5.734 1 77.5 349 ASP B O 1
ATOM 8107 N N . ILE B 1 350 ? 8.188 -48.719 4.004 1 79.12 350 ILE B N 1
ATOM 8108 C CA . ILE B 1 350 ? 8.195 -47.438 4.664 1 79.12 350 ILE B CA 1
ATOM 8109 C C . ILE B 1 350 ? 7.223 -47.438 5.84 1 79.12 350 ILE B C 1
ATOM 8111 O O . ILE B 1 350 ? 7.496 -46.844 6.883 1 79.12 350 ILE B O 1
ATOM 8115 N N . PHE B 1 351 ? 6.082 -48.188 5.668 1 70.62 351 PHE B N 1
ATOM 8116 C CA . PHE B 1 351 ? 5.02 -48.094 6.664 1 70.62 351 PHE B CA 1
ATOM 8117 C C . PHE B 1 351 ? 5.145 -49.188 7.703 1 70.62 351 PHE B C 1
ATOM 8119 O O . PHE B 1 351 ? 4.406 -49.219 8.688 1 70.62 351 PHE B O 1
ATOM 8126 N N . GLU B 1 352 ? 5.906 -50.25 7.484 1 61.34 352 GLU B N 1
ATOM 8127 C CA . GLU B 1 352 ? 5.996 -51.375 8.438 1 61.34 352 GLU B CA 1
ATOM 8128 C C . GLU B 1 352 ? 6.469 -50.875 9.805 1 61.34 352 GLU B C 1
ATOM 8130 O O . GLU B 1 352 ? 6.004 -51.344 10.844 1 61.34 352 GLU B O 1
ATOM 8135 N N . ASP B 1 353 ? 7.465 -50.188 9.852 1 53.38 353 ASP B N 1
ATOM 8136 C CA . ASP B 1 353 ? 8.055 -49.938 11.164 1 53.38 353 ASP B CA 1
ATOM 8137 C C . ASP B 1 353 ? 7.344 -48.812 11.891 1 53.38 353 ASP B C 1
ATOM 8139 O O . ASP B 1 353 ? 7.555 -48.594 13.086 1 53.38 353 ASP B O 1
ATOM 8143 N N . GLN B 1 354 ? 6.699 -47.781 11.25 1 53.84 354 GLN B N 1
ATOM 8144 C CA . GLN B 1 354 ? 6.512 -46.562 12.008 1 53.84 354 GLN B CA 1
ATOM 8145 C C . GLN B 1 354 ? 5.031 -46.281 12.242 1 53.84 354 GLN B C 1
ATOM 8147 O O . GLN B 1 354 ? 4.355 -45.719 11.375 1 53.84 354 GLN B O 1
ATOM 8152 N N . GLU B 1 355 ? 4.336 -47.031 13.039 1 52.44 355 GLU B N 1
ATOM 8153 C CA . GLU B 1 355 ? 2.961 -46.875 13.492 1 52.44 355 GLU B CA 1
ATOM 8154 C C . GLU B 1 355 ? 2.621 -45.375 13.656 1 52.44 355 GLU B C 1
ATOM 8156 O O . GLU B 1 355 ? 1.49 -44.969 13.391 1 52.44 355 GLU B O 1
ATOM 8161 N N . SER B 1 356 ? 3.367 -44.656 14.555 1 53.25 356 SER B N 1
ATOM 8162 C CA . SER B 1 356 ? 2.934 -43.406 15.211 1 53.25 356 SER B CA 1
ATOM 8163 C C . SER B 1 356 ? 3.172 -42.188 14.32 1 53.25 356 SER B C 1
ATOM 8165 O O . SER B 1 356 ? 2.678 -41.094 14.609 1 53.25 356 SER B O 1
ATOM 8167 N N . ILE B 1 357 ? 3.873 -42.375 13.219 1 59.88 357 ILE B N 1
ATOM 8168 C CA . ILE B 1 357 ? 4.316 -41.156 12.562 1 59.88 357 ILE B CA 1
ATOM 8169 C C . ILE B 1 357 ? 3.404 -40.844 11.375 1 59.88 357 ILE B C 1
ATOM 8171 O O . ILE B 1 357 ? 2.941 -41.75 10.688 1 59.88 357 ILE B O 1
ATOM 8175 N N . ASP B 1 358 ? 2.957 -39.688 11.258 1 75.06 358 ASP B N 1
ATOM 8176 C CA . ASP B 1 358 ? 2.262 -39.156 10.086 1 75.06 358 ASP B CA 1
ATOM 8177 C C . ASP B 1 358 ? 2.865 -39.719 8.797 1 75.06 358 ASP B C 1
ATOM 8179 O O . ASP B 1 358 ? 4.082 -39.656 8.609 1 75.06 358 ASP B O 1
ATOM 8183 N N . PRO B 1 359 ? 2.113 -40.562 8.141 1 79.06 359 PRO B N 1
ATOM 8184 C CA . PRO B 1 359 ? 2.609 -41.188 6.914 1 79.06 359 PRO B CA 1
ATOM 8185 C C . PRO B 1 359 ? 3.406 -40.219 6.043 1 79.06 359 PRO B C 1
ATOM 8187 O O . PRO B 1 359 ? 4.402 -40.594 5.426 1 79.06 359 PRO B O 1
ATOM 8190 N N . SER B 1 360 ? 3.061 -39.031 5.992 1 84.44 360 SER B N 1
ATOM 8191 C CA . SER B 1 360 ? 3.768 -38.062 5.184 1 84.44 360 SER B CA 1
ATOM 8192 C C . SER B 1 360 ? 5.176 -37.812 5.719 1 84.44 360 SER B C 1
ATOM 8194 O O . SER B 1 360 ? 6.125 -37.688 4.941 1 84.44 360 SER B O 1
ATOM 8196 N N . LYS B 1 361 ? 5.309 -37.844 7.008 1 86.56 361 LYS B N 1
ATOM 8197 C CA . LYS B 1 361 ? 6.613 -37.625 7.613 1 86.56 361 LYS B CA 1
ATOM 8198 C C . LYS B 1 361 ? 7.527 -38.844 7.434 1 86.56 361 LYS B C 1
ATOM 8200 O O . LYS B 1 361 ? 8.742 -38.688 7.293 1 86.56 361 LYS B O 1
ATOM 8205 N N . ALA B 1 362 ? 6.895 -39.938 7.414 1 87.25 362 ALA B N 1
ATOM 8206 C CA . ALA B 1 362 ? 7.668 -41.156 7.238 1 87.25 362 ALA B CA 1
ATOM 8207 C C . ALA B 1 362 ? 8.289 -41.219 5.844 1 87.25 362 ALA B C 1
ATOM 8209 O O . ALA B 1 362 ? 9.445 -41.625 5.688 1 87.25 362 ALA B O 1
ATOM 8210 N N . VAL B 1 363 ? 7.551 -40.812 4.902 1 89.69 363 VAL B N 1
ATOM 8211 C CA . VAL B 1 363 ? 8.031 -40.812 3.525 1 89.69 363 VAL B CA 1
ATOM 8212 C C . VAL B 1 363 ? 9.18 -39.812 3.371 1 89.69 363 VAL B C 1
ATOM 8214 O O . VAL B 1 363 ? 10.211 -40.125 2.768 1 89.69 363 VAL B O 1
ATOM 8217 N N . VAL B 1 364 ? 9.047 -38.656 3.895 1 91.25 364 VAL B N 1
ATOM 8218 C CA . VAL B 1 364 ? 10.055 -37.625 3.781 1 91.25 364 VAL B CA 1
ATOM 8219 C C . VAL B 1 364 ? 11.344 -38.062 4.473 1 91.25 364 VAL B C 1
ATOM 8221 O O . VAL B 1 364 ? 12.438 -37.875 3.936 1 91.25 364 VAL B O 1
ATOM 8224 N N . LYS B 1 365 ? 11.195 -38.656 5.605 1 90.38 365 LYS B N 1
ATOM 8225 C CA . LYS B 1 365 ? 12.367 -39.156 6.336 1 90.38 365 LYS B CA 1
ATOM 8226 C C . LYS B 1 365 ? 13.094 -40.25 5.562 1 90.38 365 LYS B C 1
ATOM 8228 O O . LYS B 1 365 ? 14.32 -40.281 5.539 1 90.38 365 LYS B O 1
ATOM 8233 N N . TYR B 1 366 ? 12.273 -41.062 5.02 1 91.06 366 TYR B N 1
ATOM 8234 C CA . TYR B 1 366 ? 12.844 -42.125 4.203 1 91.06 366 TYR B CA 1
ATOM 8235 C C . TYR B 1 366 ? 13.656 -41.562 3.047 1 91.06 366 TYR B C 1
ATOM 8237 O O . TYR B 1 366 ? 14.766 -42.031 2.773 1 91.06 366 TYR B O 1
ATOM 8245 N N . LEU B 1 367 ? 13.117 -40.625 2.408 1 93.06 367 LEU B N 1
ATOM 8246 C CA . LEU B 1 367 ? 13.773 -40 1.258 1 93.06 367 LEU B CA 1
ATOM 8247 C C . LEU B 1 367 ? 15.039 -39.281 1.684 1 93.06 367 LEU B C 1
ATOM 8249 O O . LEU B 1 367 ? 16.047 -39.281 0.964 1 93.06 367 LEU B O 1
ATOM 8253 N N . GLN B 1 368 ? 15.016 -38.656 2.814 1 93.25 368 GLN B N 1
ATOM 8254 C CA . GLN B 1 368 ? 16.188 -37.969 3.334 1 93.25 368 GLN B CA 1
ATOM 8255 C C . GLN B 1 368 ? 17.312 -38.938 3.684 1 93.25 368 GLN B C 1
ATOM 8257 O O . GLN B 1 368 ? 18.484 -38.656 3.414 1 93.25 368 GLN B O 1
ATOM 8262 N N . LEU B 1 369 ? 16.922 -40 4.23 1 91.5 369 LEU B N 1
ATOM 8263 C CA . LEU B 1 369 ? 17.906 -41 4.605 1 91.5 369 LEU B CA 1
ATOM 8264 C C . LEU B 1 369 ? 18.531 -41.625 3.373 1 91.5 369 LEU B C 1
ATOM 8266 O O . LEU B 1 369 ? 19.734 -41.875 3.354 1 91.5 369 LEU B O 1
ATOM 8270 N N . LYS B 1 370 ? 17.703 -41.875 2.416 1 92.81 370 LYS B N 1
ATOM 8271 C CA . LYS B 1 370 ? 18.203 -42.469 1.182 1 92.81 370 LYS B CA 1
ATOM 8272 C C . LYS B 1 370 ? 19.141 -41.5 0.459 1 92.81 370 LYS B C 1
ATOM 8274 O O . LYS B 1 370 ? 20.125 -41.906 -0.144 1 92.81 370 LYS B O 1
ATOM 8279 N N . TYR B 1 371 ? 18.812 -40.25 0.456 1 94 371 TYR B N 1
ATOM 8280 C CA . TYR B 1 371 ? 19.688 -39.25 -0.144 1 94 371 TYR B CA 1
ATOM 8281 C C . TYR B 1 371 ? 21.047 -39.219 0.54 1 94 371 TYR B C 1
ATOM 8283 O O . TYR B 1 371 ? 22.078 -39.156 -0.127 1 94 371 TYR B O 1
ATOM 8291 N N . LYS B 1 372 ? 21.047 -39.219 1.858 1 92.12 372 LYS B N 1
ATOM 8292 C CA . LYS B 1 372 ? 22.281 -39.156 2.637 1 92.12 372 LYS B CA 1
ATOM 8293 C C . LYS B 1 372 ? 23.141 -40.406 2.393 1 92.12 372 LYS B C 1
ATOM 8295 O O . LYS B 1 372 ? 24.375 -40.312 2.41 1 92.12 372 LYS B O 1
ATOM 8300 N N . ALA B 1 373 ? 22.469 -41.438 2.086 1 91.44 373 ALA B N 1
ATOM 8301 C CA . ALA B 1 373 ? 23.188 -42.688 1.935 1 91.44 373 ALA B CA 1
ATOM 8302 C C . ALA B 1 373 ? 23.688 -42.875 0.501 1 91.44 373 ALA B C 1
ATOM 8304 O O . ALA B 1 373 ? 24.797 -43.375 0.277 1 91.44 373 ALA B O 1
ATOM 8305 N N . LEU B 1 374 ? 22.922 -42.438 -0.46 1 91.38 374 LEU B N 1
ATOM 8306 C CA . LEU B 1 374 ? 23.219 -42.812 -1.839 1 91.38 374 LEU B CA 1
ATOM 8307 C C . LEU B 1 374 ? 23.812 -41.625 -2.607 1 91.38 374 LEU B C 1
ATOM 8309 O O . LEU B 1 374 ? 24.812 -41.781 -3.314 1 91.38 374 LEU B O 1
ATOM 8313 N N . LEU B 1 375 ? 23.234 -40.469 -2.57 1 91.44 375 LEU B N 1
ATOM 8314 C CA . LEU B 1 375 ? 23.578 -39.375 -3.471 1 91.44 375 LEU B CA 1
ATOM 8315 C C . LEU B 1 375 ? 24.578 -38.406 -2.82 1 91.44 375 LEU B C 1
ATOM 8317 O O . LEU B 1 375 ? 25.5 -37.938 -3.482 1 91.44 375 LEU B O 1
ATOM 8321 N N . GLU B 1 376 ? 24.469 -38.125 -1.576 1 90.31 376 GLU B N 1
ATOM 8322 C CA . GLU B 1 376 ? 25.297 -37.156 -0.897 1 90.31 376 GLU B CA 1
ATOM 8323 C C . GLU B 1 376 ? 26.781 -37.531 -0.97 1 90.31 376 GLU B C 1
ATOM 8325 O O . GLU B 1 376 ? 27.625 -36.688 -1.301 1 90.31 376 GLU B O 1
ATOM 8330 N N . PRO B 1 377 ? 27.141 -38.75 -0.657 1 89.62 377 PRO B N 1
ATOM 8331 C CA . PRO B 1 377 ? 28.547 -39.125 -0.727 1 89.62 377 PRO B CA 1
ATOM 8332 C C . PRO B 1 377 ? 29.125 -39 -2.141 1 89.62 377 PRO B C 1
ATOM 8334 O O . PRO B 1 377 ? 30.281 -38.625 -2.314 1 89.62 377 PRO B O 1
ATOM 8337 N N . LYS B 1 378 ? 28.344 -39.25 -3.135 1 88.25 378 LYS B N 1
ATOM 8338 C CA . LYS B 1 378 ? 28.781 -39.125 -4.52 1 88.25 378 LYS B CA 1
ATOM 8339 C C . LYS B 1 378 ? 29.047 -37.688 -4.883 1 88.25 378 LYS B C 1
ATOM 8341 O O . LYS B 1 378 ? 30.031 -37.375 -5.555 1 88.25 378 LYS B O 1
ATOM 8346 N N . GLU B 1 379 ? 28.172 -36.875 -4.48 1 87.44 379 GLU B N 1
ATOM 8347 C CA . GLU B 1 379 ? 28.312 -35.469 -4.77 1 87.44 379 GLU B CA 1
ATOM 8348 C C . GLU B 1 379 ? 29.516 -34.875 -4.039 1 87.44 379 GLU B C 1
ATOM 8350 O O . GLU B 1 379 ? 30.234 -34.031 -4.594 1 87.44 379 GLU B O 1
ATOM 8355 N N . LYS B 1 380 ? 29.719 -35.25 -2.811 1 86.06 380 LYS B N 1
ATOM 8356 C CA . LYS B 1 380 ? 30.859 -34.75 -2.043 1 86.06 380 LYS B CA 1
ATOM 8357 C C . LYS B 1 380 ? 32.188 -35.219 -2.672 1 86.06 380 LYS B C 1
ATOM 8359 O O . LYS B 1 380 ? 33.156 -34.469 -2.734 1 86.06 380 LYS B O 1
ATOM 8364 N N . GLU B 1 381 ? 32.125 -36.406 -3.129 1 85.81 381 GLU B N 1
ATOM 8365 C CA . GLU B 1 381 ? 33.312 -36.938 -3.793 1 85.81 381 GLU B CA 1
ATOM 8366 C C . GLU B 1 381 ? 33.562 -36.219 -5.109 1 85.81 381 GLU B C 1
ATOM 8368 O O . GLU B 1 381 ? 34.719 -35.938 -5.445 1 85.81 381 GLU B O 1
ATOM 8373 N N . GLU B 1 382 ? 32.531 -35.938 -5.77 1 82.62 382 GLU B N 1
ATOM 8374 C CA . GLU B 1 382 ? 32.688 -35.188 -7.023 1 82.62 382 GLU B CA 1
ATOM 8375 C C . GLU B 1 382 ? 33.156 -33.781 -6.781 1 82.62 382 GLU B C 1
ATOM 8377 O O . GLU B 1 382 ? 33.938 -33.219 -7.566 1 82.62 382 GLU B O 1
ATOM 8382 N N . ASN B 1 383 ? 32.688 -33.219 -5.805 1 79.88 383 ASN B N 1
ATOM 8383 C CA . ASN B 1 383 ? 33.094 -31.859 -5.445 1 79.88 383 ASN B CA 1
ATOM 8384 C C . ASN B 1 383 ? 34.562 -31.828 -5.051 1 79.88 383 ASN B C 1
ATOM 8386 O O . ASN B 1 383 ? 35.312 -30.891 -5.414 1 79.88 383 ASN B O 1
ATOM 8390 N N . HIS B 1 384 ? 34.969 -32.844 -4.301 1 75.69 384 HIS B N 1
ATOM 8391 C CA . HIS B 1 384 ? 36.344 -32.906 -3.848 1 75.69 384 HIS B CA 1
ATOM 8392 C C . HIS B 1 384 ? 37.281 -33.281 -4.984 1 75.69 384 HIS B C 1
ATOM 8394 O O . HIS B 1 384 ? 38.438 -32.875 -5.02 1 75.69 384 HIS B O 1
ATOM 8400 N N . GLY B 1 385 ? 36.719 -34.156 -5.879 1 69.88 385 GLY B N 1
ATOM 8401 C CA . GLY B 1 385 ? 37.531 -34.625 -6.984 1 69.88 385 GLY B CA 1
ATOM 8402 C C . GLY B 1 385 ? 37.562 -33.688 -8.164 1 69.88 385 GLY B C 1
ATOM 8403 O O . GLY B 1 385 ? 38.375 -33.844 -9.078 1 69.88 385 GLY B O 1
ATOM 8404 N N . ALA B 1 386 ? 36.594 -32.812 -8.188 1 68 386 ALA B N 1
ATOM 8405 C CA . ALA B 1 386 ? 36.531 -31.906 -9.312 1 68 386 ALA B CA 1
ATOM 8406 C C . ALA B 1 386 ? 37.781 -31 -9.359 1 68 386 ALA B C 1
ATOM 8408 O O . ALA B 1 386 ? 38.312 -30.641 -8.32 1 68 386 ALA B O 1
ATOM 8409 N N . ALA B 1 387 ? 38.438 -30.922 -10.516 1 64.81 387 ALA B N 1
ATOM 8410 C CA . ALA B 1 387 ? 39.625 -30.109 -10.75 1 64.81 387 ALA B CA 1
ATOM 8411 C C . ALA B 1 387 ? 39.438 -28.688 -10.227 1 64.81 387 ALA B C 1
ATOM 8413 O O . ALA B 1 387 ? 38.344 -28.125 -10.359 1 64.81 387 ALA B O 1
ATOM 8414 N N . THR B 1 388 ? 40.312 -28.312 -9.398 1 73.88 388 THR B N 1
ATOM 8415 C CA . THR B 1 388 ? 40.375 -26.938 -8.914 1 73.88 388 THR B CA 1
ATOM 8416 C C . THR B 1 388 ? 40.312 -25.953 -10.07 1 73.88 388 THR B C 1
ATOM 8418 O O . THR B 1 388 ? 40.875 -26.203 -11.141 1 73.88 388 THR B O 1
ATOM 8421 N N . THR B 1 389 ? 39.375 -25.016 -10.023 1 80.88 389 THR B N 1
ATOM 8422 C CA . THR B 1 389 ? 39.281 -23.969 -11.031 1 80.88 389 THR B CA 1
ATOM 8423 C C . THR B 1 389 ? 40.656 -23.375 -11.328 1 80.88 389 THR B C 1
ATOM 8425 O O . THR B 1 389 ? 41.5 -23.219 -10.43 1 80.88 389 THR B O 1
ATOM 8428 N N . PRO B 1 390 ? 40.938 -23.203 -12.531 1 79.94 390 PRO B N 1
ATOM 8429 C CA . PRO B 1 390 ? 42.219 -22.594 -12.898 1 79.94 390 PRO B CA 1
ATOM 8430 C C . PRO B 1 390 ? 42.531 -21.328 -12.109 1 79.94 390 PRO B C 1
ATOM 8432 O O . PRO B 1 390 ? 41.594 -20.594 -11.742 1 79.94 390 PRO B O 1
ATOM 8435 N N . GLU B 1 391 ? 43.688 -21.125 -11.789 1 81.5 391 GLU B N 1
ATOM 8436 C CA . GLU B 1 391 ? 44.156 -20.031 -10.945 1 81.5 391 GLU B CA 1
ATOM 8437 C C . GLU B 1 391 ? 43.781 -18.688 -11.547 1 81.5 391 GLU B C 1
ATOM 8439 O O . GLU B 1 391 ? 43.469 -17.734 -10.812 1 81.5 391 GLU B O 1
ATOM 8444 N N . HIS B 1 392 ? 43.781 -18.625 -12.828 1 81.19 392 HIS B N 1
ATOM 8445 C CA . HIS B 1 392 ? 43.469 -17.359 -13.461 1 81.19 392 HIS B CA 1
ATOM 8446 C C . HIS B 1 392 ? 42.031 -16.938 -13.164 1 81.19 392 HIS B C 1
ATOM 8448 O O . HIS B 1 392 ? 41.75 -15.758 -12.977 1 81.19 392 HIS B O 1
ATOM 8454 N N . LEU B 1 393 ? 41.25 -17.875 -13.055 1 84.19 393 LEU B N 1
ATOM 8455 C CA . LEU B 1 393 ? 39.844 -17.578 -12.75 1 84.19 393 LEU B CA 1
ATOM 8456 C C . LEU B 1 393 ? 39.656 -17.25 -11.273 1 84.19 393 LEU B C 1
ATOM 8458 O O . LEU B 1 393 ? 38.812 -16.438 -10.914 1 84.19 393 LEU B O 1
ATOM 8462 N N . GLN B 1 394 ? 40.469 -17.812 -10.445 1 83.69 394 GLN B N 1
ATOM 8463 C CA . GLN B 1 394 ? 40.406 -17.516 -9.016 1 83.69 394 GLN B CA 1
ATOM 8464 C C . GLN B 1 394 ? 40.844 -16.078 -8.719 1 83.69 394 GLN B C 1
ATOM 8466 O O . GLN B 1 394 ? 40.219 -15.398 -7.895 1 83.69 394 GLN B O 1
ATOM 8471 N N . LEU B 1 395 ? 41.812 -15.633 -9.422 1 79.5 395 LEU B N 1
ATOM 8472 C CA . LEU B 1 395 ? 42.312 -14.273 -9.219 1 79.5 395 LEU B CA 1
ATOM 8473 C C . LEU B 1 395 ? 41.375 -13.25 -9.836 1 79.5 395 LEU B C 1
ATOM 8475 O O . LEU B 1 395 ? 41.188 -12.156 -9.289 1 79.5 395 LEU B O 1
ATOM 8479 N N . ALA B 1 396 ? 40.781 -13.664 -10.867 1 80.69 396 ALA B N 1
ATOM 8480 C CA . ALA B 1 396 ? 39.906 -12.742 -11.586 1 80.69 396 ALA B CA 1
ATOM 8481 C C . ALA B 1 396 ? 38.656 -12.414 -10.758 1 80.69 396 ALA B C 1
ATOM 8483 O O . ALA B 1 396 ? 38.156 -11.297 -10.836 1 80.69 396 ALA B O 1
ATOM 8484 N N . ILE B 1 397 ? 38.281 -13.297 -9.992 1 80.5 397 ILE B N 1
ATOM 8485 C CA . ILE B 1 397 ? 37.062 -13.109 -9.211 1 80.5 397 ILE B CA 1
ATOM 8486 C C . ILE B 1 397 ? 37.344 -12.195 -8.016 1 80.5 397 ILE B C 1
ATOM 8488 O O . ILE B 1 397 ? 36.469 -11.523 -7.512 1 80.5 397 ILE B O 1
ATOM 8492 N N . GLN B 1 398 ? 38.562 -12.133 -7.617 1 76.69 398 GLN B N 1
ATOM 8493 C CA . GLN B 1 398 ? 38.969 -11.352 -6.449 1 76.69 398 GLN B CA 1
ATOM 8494 C C . GLN B 1 398 ? 39.281 -9.906 -6.832 1 76.69 398 GLN B C 1
ATOM 8496 O O . GLN B 1 398 ? 39.375 -9.039 -5.965 1 76.69 398 GLN B O 1
ATOM 8501 N N . VAL B 1 399 ? 39.375 -9.688 -8.172 1 69.25 399 VAL B N 1
ATOM 8502 C CA . VAL B 1 399 ? 39.656 -8.328 -8.602 1 69.25 399 VAL B CA 1
ATOM 8503 C C . VAL B 1 399 ? 38.438 -7.438 -8.391 1 69.25 399 VAL B C 1
ATOM 8505 O O . VAL B 1 399 ? 37.344 -7.793 -8.789 1 69.25 399 VAL B O 1
ATOM 8508 N N . LYS B 1 400 ? 38.594 -6.414 -7.496 1 63.16 400 LYS B N 1
ATOM 8509 C CA . LYS B 1 400 ? 37.531 -5.488 -7.141 1 63.16 400 LYS B CA 1
ATOM 8510 C C . LYS B 1 400 ? 37.031 -4.73 -8.367 1 63.16 400 LYS B C 1
ATOM 8512 O O . LYS B 1 400 ? 37.812 -4.152 -9.117 1 63.16 400 LYS B O 1
ATOM 8517 N N . LYS B 1 401 ? 35.969 -5.121 -8.898 1 59.22 401 LYS B N 1
ATOM 8518 C CA . LYS B 1 401 ? 35.344 -4.309 -9.945 1 59.22 401 LYS B CA 1
ATOM 8519 C C . LYS B 1 401 ? 35.125 -2.873 -9.469 1 59.22 401 LYS B C 1
ATOM 8521 O O . LYS B 1 401 ? 34.594 -2.643 -8.391 1 59.22 401 LYS B O 1
ATOM 8526 N N . GLU B 1 402 ? 36.062 -1.881 -9.727 1 56.53 402 GLU B N 1
ATOM 8527 C CA . GLU B 1 402 ? 36.062 -0.478 -9.32 1 56.53 402 GLU B CA 1
ATOM 8528 C C . GLU B 1 402 ? 34.75 0.214 -9.742 1 56.53 402 GLU B C 1
ATOM 8530 O O . GLU B 1 402 ? 34.594 0.551 -10.914 1 56.53 402 GLU B O 1
ATOM 8535 N N . TRP B 1 403 ? 33.688 -0.158 -9.453 1 55.31 403 TRP B N 1
ATOM 8536 C CA . TRP B 1 403 ? 32.5 0.439 -9.992 1 55.31 403 TRP B CA 1
ATOM 8537 C C . TRP B 1 403 ? 32.188 1.778 -9.32 1 55.31 403 TRP B C 1
ATOM 8539 O O . TRP B 1 403 ? 31.062 2.271 -9.375 1 55.31 403 TRP B O 1
ATOM 8549 N N . THR B 1 404 ? 33.094 2.58 -8.609 1 62.75 404 THR B N 1
ATOM 8550 C CA . THR B 1 404 ? 32.406 3.631 -7.895 1 62.75 404 THR B CA 1
ATOM 8551 C C . THR B 1 404 ? 32.469 4.957 -8.641 1 62.75 404 THR B C 1
ATOM 8553 O O . THR B 1 404 ? 33.562 5.406 -8.992 1 62.75 404 THR B O 1
ATOM 8556 N N . LEU B 1 405 ? 31.406 5.281 -9.609 1 80.06 405 LEU B N 1
ATOM 8557 C CA . LEU B 1 405 ? 31.234 6.621 -10.148 1 80.06 405 LEU B CA 1
ATOM 8558 C C . LEU B 1 405 ? 31.594 7.68 -9.109 1 80.06 405 LEU B C 1
ATOM 8560 O O . LEU B 1 405 ? 31.547 7.418 -7.91 1 80.06 405 LEU B O 1
ATOM 8564 N N . SER B 1 406 ? 32.188 8.711 -9.664 1 88.06 406 SER B N 1
ATOM 8565 C CA . SER B 1 406 ? 32.469 9.844 -8.789 1 88.06 406 SER B CA 1
ATOM 8566 C C . SER B 1 406 ? 31.172 10.367 -8.156 1 88.06 406 SER B C 1
ATOM 8568 O O . SER B 1 406 ? 30.078 10.102 -8.656 1 88.06 406 SER B O 1
ATOM 8570 N N . TRP B 1 407 ? 31.344 11.039 -7.066 1 92.19 407 TRP B N 1
ATOM 8571 C CA . TRP B 1 407 ? 30.203 11.594 -6.34 1 92.19 407 TRP B CA 1
ATOM 8572 C C . TRP B 1 407 ? 29.406 12.539 -7.219 1 92.19 407 TRP B C 1
ATOM 8574 O O . TRP B 1 407 ? 28.172 12.484 -7.238 1 92.19 407 TRP B O 1
ATOM 8584 N N . LEU B 1 408 ? 30.062 13.414 -8.023 1 93.38 408 LEU B N 1
ATOM 8585 C CA . LEU B 1 408 ? 29.375 14.406 -8.844 1 93.38 408 LEU B CA 1
ATOM 8586 C C . LEU B 1 408 ? 28.641 13.75 -10.008 1 93.38 408 LEU B C 1
ATOM 8588 O O . LEU B 1 408 ? 27.562 14.203 -10.398 1 93.38 408 LEU B O 1
ATOM 8592 N N . ASP B 1 409 ? 29.219 12.703 -10.523 1 91.81 409 ASP B N 1
ATOM 8593 C CA . ASP B 1 409 ? 28.547 11.992 -11.609 1 91.81 409 ASP B CA 1
ATOM 8594 C C . ASP B 1 409 ? 27.281 11.289 -11.109 1 91.81 409 ASP B C 1
ATOM 8596 O O . ASP B 1 409 ? 26.25 11.328 -11.773 1 91.81 409 ASP B O 1
ATOM 8600 N N . GLN B 1 410 ? 27.5 10.695 -10.008 1 93.69 410 GLN B N 1
ATOM 8601 C CA . GLN B 1 410 ? 26.328 10.062 -9.406 1 93.69 410 GLN B CA 1
ATOM 8602 C C . GLN B 1 410 ? 25.219 11.086 -9.133 1 93.69 410 GLN B C 1
ATOM 8604 O O . GLN B 1 410 ? 24.047 10.82 -9.367 1 93.69 410 GLN B O 1
ATOM 8609 N N . PHE B 1 411 ? 25.688 12.258 -8.672 1 95.12 411 PHE B N 1
ATOM 8610 C CA . PHE B 1 411 ? 24.75 13.328 -8.328 1 95.12 411 PHE B CA 1
ATOM 8611 C C . PHE B 1 411 ? 23.984 13.797 -9.555 1 95.12 411 PHE B C 1
ATOM 8613 O O . PHE B 1 411 ? 22.766 13.984 -9.5 1 95.12 411 PHE B O 1
ATOM 8620 N N . MET B 1 412 ? 24.609 13.945 -10.625 1 95 412 MET B N 1
ATOM 8621 C CA . MET B 1 412 ? 23.969 14.445 -11.844 1 95 412 MET B CA 1
ATOM 8622 C C . MET B 1 412 ? 22.969 13.43 -12.391 1 95 412 MET B C 1
ATOM 8624 O O . MET B 1 412 ? 21.875 13.789 -12.812 1 95 412 MET B O 1
ATOM 8628 N N . ILE B 1 413 ? 23.312 12.172 -12.336 1 94.44 413 ILE B N 1
ATOM 8629 C CA . ILE B 1 413 ? 22.453 11.117 -12.867 1 94.44 413 ILE B CA 1
ATOM 8630 C C . ILE B 1 413 ? 21.234 10.945 -11.969 1 94.44 413 ILE B C 1
ATOM 8632 O O . ILE B 1 413 ? 20.094 10.906 -12.453 1 94.44 413 ILE B O 1
ATOM 8636 N N . LEU B 1 414 ? 21.5 10.898 -10.711 1 95.19 414 LEU B N 1
ATOM 8637 C CA . LEU B 1 414 ? 20.406 10.695 -9.766 1 95.19 414 LEU B CA 1
ATOM 8638 C C . LEU B 1 414 ? 19.484 11.898 -9.734 1 95.19 414 LEU B C 1
ATOM 8640 O O . LEU B 1 414 ? 18.281 11.758 -9.516 1 95.19 414 LEU B O 1
ATOM 8644 N N . SER B 1 415 ? 20.031 13.086 -9.859 1 96.06 415 SER B N 1
ATOM 8645 C CA . SER B 1 415 ? 19.203 14.289 -9.883 1 96.06 415 SER B CA 1
ATOM 8646 C C . SER B 1 415 ? 18.25 14.273 -11.07 1 96.06 415 SER B C 1
ATOM 8648 O O . SER B 1 415 ? 17.094 14.656 -10.938 1 96.06 415 SER B O 1
ATOM 8650 N N . ARG B 1 416 ? 18.766 13.82 -12.156 1 95 416 ARG B N 1
ATOM 8651 C CA . ARG B 1 416 ? 17.906 13.734 -13.336 1 95 416 ARG B CA 1
ATOM 8652 C C . ARG B 1 416 ? 16.812 12.695 -13.148 1 95 416 ARG B C 1
ATOM 8654 O O . ARG B 1 416 ? 15.656 12.938 -13.523 1 95 416 ARG B O 1
ATOM 8661 N N . ARG B 1 417 ? 17.125 11.633 -12.57 1 94.44 417 ARG B N 1
ATOM 8662 C CA . ARG B 1 417 ? 16.141 10.57 -12.336 1 94.44 417 ARG B CA 1
ATOM 8663 C C . ARG B 1 417 ? 15.078 11.016 -11.344 1 94.44 417 ARG B C 1
ATOM 8665 O O . ARG B 1 417 ? 13.891 10.82 -11.57 1 94.44 417 ARG B O 1
ATOM 8672 N N . THR B 1 418 ? 15.586 11.578 -10.266 1 94.62 418 THR B N 1
ATOM 8673 C CA . THR B 1 418 ? 14.672 12.016 -9.219 1 94.62 418 THR B CA 1
ATOM 8674 C C . THR B 1 418 ? 13.742 13.109 -9.734 1 94.62 418 THR B C 1
ATOM 8676 O O . THR B 1 418 ? 12.547 13.102 -9.445 1 94.62 418 THR B O 1
ATOM 8679 N N . PHE B 1 419 ? 14.32 14.008 -10.5 1 94 419 PHE B N 1
ATOM 8680 C CA . PHE B 1 419 ? 13.5 15.078 -11.055 1 94 419 PHE B CA 1
ATOM 8681 C C . PHE B 1 419 ? 12.461 14.531 -12.016 1 94 419 PHE B C 1
ATOM 8683 O O . PHE B 1 419 ? 11.305 14.961 -12.008 1 94 419 PHE B O 1
ATOM 8690 N N . LYS B 1 420 ? 12.789 13.547 -12.805 1 92.94 420 LYS B N 1
ATOM 8691 C CA . LYS B 1 420 ? 11.852 12.953 -13.758 1 92.94 420 LYS B CA 1
ATOM 8692 C C . LYS B 1 420 ? 10.758 12.172 -13.031 1 92.94 420 LYS B C 1
ATOM 8694 O O . LYS B 1 420 ? 9.594 12.195 -13.445 1 92.94 420 LYS B O 1
ATOM 8699 N N . ALA B 1 421 ? 11.125 11.492 -12.055 1 91.12 421 ALA B N 1
ATOM 8700 C CA . ALA B 1 421 ? 10.188 10.672 -11.297 1 91.12 421 ALA B CA 1
ATOM 8701 C C . ALA B 1 421 ? 9.219 11.547 -10.5 1 91.12 421 ALA B C 1
ATOM 8703 O O . ALA B 1 421 ? 8.039 11.211 -10.367 1 91.12 421 ALA B O 1
ATOM 8704 N N . ARG B 1 422 ? 9.672 12.797 -10 1 91.31 422 ARG B N 1
ATOM 8705 C CA . ARG B 1 422 ? 8.867 13.586 -9.078 1 91.31 422 ARG B CA 1
ATOM 8706 C C . ARG B 1 422 ? 8.312 14.828 -9.758 1 91.31 422 ARG B C 1
ATOM 8708 O O . ARG B 1 422 ? 7.555 15.594 -9.156 1 91.31 422 ARG B O 1
ATOM 8715 N N . CYS B 1 423 ? 8.609 15.094 -10.961 1 89.81 423 CYS B N 1
ATOM 8716 C CA . CYS B 1 423 ? 8.266 16.344 -11.625 1 89.81 423 CYS B CA 1
ATOM 8717 C C . CYS B 1 423 ? 6.758 16.547 -11.656 1 89.81 423 CYS B C 1
ATOM 8719 O O . CYS B 1 423 ? 6.273 17.672 -11.469 1 89.81 423 CYS B O 1
ATOM 8721 N N . LYS B 1 424 ? 6.039 15.422 -11.805 1 85.12 424 LYS B N 1
ATOM 8722 C CA . LYS B 1 424 ? 4.586 15.562 -11.852 1 85.12 424 LYS B CA 1
ATOM 8723 C C . LYS B 1 424 ? 4.027 15.938 -10.477 1 85.12 424 LYS B C 1
ATOM 8725 O O . LYS B 1 424 ? 3.008 16.625 -10.383 1 85.12 424 LYS B O 1
ATOM 8730 N N . ASP B 1 425 ? 4.703 15.539 -9.492 1 82.62 425 ASP B N 1
ATOM 8731 C CA . ASP B 1 425 ? 4.273 15.867 -8.133 1 82.62 425 ASP B CA 1
ATOM 8732 C C . ASP B 1 425 ? 4.621 17.312 -7.781 1 82.62 425 ASP B C 1
ATOM 8734 O O . ASP B 1 425 ? 3.93 17.938 -6.977 1 82.62 425 ASP B O 1
ATOM 8738 N N . TYR B 1 426 ? 5.746 17.859 -8.359 1 86.88 426 TYR B N 1
ATOM 8739 C CA . TYR B 1 426 ? 6.16 19.234 -8.102 1 86.88 426 TYR B CA 1
ATOM 8740 C C . TYR B 1 426 ? 5.168 20.219 -8.703 1 86.88 426 TYR B C 1
ATOM 8742 O O . TYR B 1 426 ? 4.895 21.266 -8.117 1 86.88 426 TYR B O 1
ATOM 8750 N N . PHE B 1 427 ? 4.547 19.812 -9.758 1 86.38 427 PHE B N 1
ATOM 8751 C CA . PHE B 1 427 ? 3.635 20.734 -10.445 1 86.38 427 PHE B CA 1
ATOM 8752 C C . PHE B 1 427 ? 2.209 20.203 -10.406 1 86.38 427 PHE B C 1
ATOM 8754 O O . PHE B 1 427 ? 1.508 20.219 -11.422 1 86.38 427 PHE B O 1
ATOM 8761 N N . ASP B 1 428 ? 1.92 19.781 -9.25 1 82.88 428 ASP B N 1
ATOM 8762 C CA . ASP B 1 428 ? 0.574 19.266 -9.016 1 82.88 428 ASP B CA 1
ATOM 8763 C C . ASP B 1 428 ? -0.447 20.406 -8.961 1 82.88 428 ASP B C 1
ATOM 8765 O O . ASP B 1 428 ? -0.15 21.484 -8.461 1 82.88 428 ASP B O 1
ATOM 8769 N N . LYS B 1 429 ? -1.617 20.172 -9.43 1 83.19 429 LYS B N 1
ATOM 8770 C CA . LYS B 1 429 ? -2.682 21.172 -9.492 1 83.19 429 LYS B CA 1
ATOM 8771 C C . LYS B 1 429 ? -3.129 21.594 -8.094 1 83.19 429 LYS B C 1
ATOM 8773 O O . LYS B 1 429 ? -3.436 22.75 -7.855 1 83.19 429 LYS B O 1
ATOM 8778 N N . LEU B 1 430 ? -3.1 20.703 -7.234 1 80.25 430 LEU B N 1
ATOM 8779 C CA . LEU B 1 430 ? -3.545 21 -5.879 1 80.25 430 LEU B CA 1
ATOM 8780 C C . LEU B 1 430 ? -2.566 21.953 -5.188 1 80.25 430 LEU B C 1
ATOM 8782 O O . LEU B 1 430 ? -2.98 22.859 -4.469 1 80.25 430 LEU B O 1
ATOM 8786 N N . ARG B 1 431 ? -1.312 21.812 -5.406 1 83.75 431 ARG B N 1
ATOM 8787 C CA . ARG B 1 431 ? -0.298 22.703 -4.832 1 83.75 431 ARG B CA 1
ATOM 8788 C C . ARG B 1 431 ? -0.394 24.109 -5.426 1 83.75 431 ARG B C 1
ATOM 8790 O O . ARG B 1 431 ? -0.223 25.094 -4.715 1 83.75 431 ARG B O 1
ATOM 8797 N N . LEU B 1 432 ? -0.706 24.109 -6.645 1 87.06 432 LEU B N 1
ATOM 8798 C CA . LEU B 1 432 ? -0.834 25.391 -7.328 1 87.06 432 LEU B CA 1
ATOM 8799 C C . LEU B 1 432 ? -2.055 26.156 -6.824 1 87.06 432 LEU B C 1
ATOM 8801 O O . LEU B 1 432 ? -1.967 27.359 -6.539 1 87.06 432 LEU B O 1
ATOM 8805 N N . VAL B 1 433 ? -3.072 25.438 -6.672 1 84.31 433 VAL B N 1
ATOM 8806 C CA . VAL B 1 433 ? -4.301 26.062 -6.184 1 84.31 433 VAL B CA 1
ATOM 8807 C C . VAL B 1 433 ? -4.109 26.516 -4.734 1 84.31 433 VAL B C 1
ATOM 8809 O O . VAL B 1 433 ? -4.605 27.562 -4.336 1 84.31 433 VAL B O 1
ATOM 8812 N N . GLN B 1 434 ? -3.416 25.719 -3.998 1 83.56 434 GLN B N 1
ATOM 8813 C CA . GLN B 1 434 ? -3.156 26.062 -2.607 1 83.56 434 GLN B CA 1
ATOM 8814 C C . GLN B 1 434 ? -2.299 27.328 -2.51 1 83.56 434 GLN B C 1
ATOM 8816 O O . GLN B 1 434 ? -2.617 28.25 -1.751 1 83.56 434 GLN B O 1
ATOM 8821 N N . ALA B 1 435 ? -1.239 27.469 -3.307 1 87.94 435 ALA B N 1
ATOM 8822 C CA . ALA B 1 435 ? -0.338 28.609 -3.24 1 87.94 435 ALA B CA 1
ATOM 8823 C C . ALA B 1 435 ? -0.997 29.859 -3.816 1 87.94 435 ALA B C 1
ATOM 8825 O O . ALA B 1 435 ? -0.993 30.922 -3.184 1 87.94 435 ALA B O 1
ATOM 8826 N N . LEU B 1 436 ? -1.655 29.688 -4.91 1 90.44 436 LEU B N 1
ATOM 8827 C CA . LEU B 1 436 ? -2.27 30.844 -5.574 1 90.44 436 LEU B CA 1
ATOM 8828 C C . LEU B 1 436 ? -3.566 31.234 -4.879 1 90.44 436 LEU B C 1
ATOM 8830 O O . LEU B 1 436 ? -3.824 32.438 -4.668 1 90.44 436 LEU B O 1
ATOM 8834 N N . GLY B 1 437 ? -4.332 30.234 -4.586 1 88.06 437 GLY B N 1
ATOM 8835 C CA . GLY B 1 437 ? -5.602 30.516 -3.936 1 88.06 437 GLY B CA 1
ATOM 8836 C C . GLY B 1 437 ? -5.441 31.188 -2.586 1 88.06 437 GLY B C 1
ATOM 8837 O O . GLY B 1 437 ? -6.105 32.188 -2.303 1 88.06 437 GLY B O 1
ATOM 8838 N N . VAL B 1 438 ? -4.512 30.781 -1.775 1 89.19 438 VAL B N 1
ATOM 8839 C CA . VAL B 1 438 ? -4.309 31.359 -0.452 1 89.19 438 VAL B CA 1
ATOM 8840 C C . VAL B 1 438 ? -3.66 32.75 -0.585 1 89.19 438 VAL B C 1
ATOM 8842 O O . VAL B 1 438 ? -3.967 33.656 0.182 1 89.19 438 VAL B O 1
ATOM 8845 N N . ALA B 1 439 ? -2.734 32.875 -1.562 1 93.19 439 ALA B N 1
ATOM 8846 C CA . ALA B 1 439 ? -2.115 34.156 -1.791 1 93.19 439 ALA B CA 1
ATOM 8847 C C . ALA B 1 439 ? -3.164 35.219 -2.154 1 93.19 439 ALA B C 1
ATOM 8849 O O . ALA B 1 439 ? -3.156 36.312 -1.614 1 93.19 439 ALA B O 1
ATOM 8850 N N . LEU B 1 440 ? -4.078 34.844 -2.953 1 91.56 440 LEU B N 1
ATOM 8851 C CA . LEU B 1 440 ? -5.129 35.781 -3.365 1 91.56 440 LEU B CA 1
ATOM 8852 C C . LEU B 1 440 ? -6.082 36.062 -2.211 1 91.56 440 LEU B C 1
ATOM 8854 O O . LEU B 1 440 ? -6.508 37.188 -2.02 1 91.56 440 LEU B O 1
ATOM 8858 N N . LEU B 1 441 ? -6.336 35.062 -1.528 1 89.44 441 LEU B N 1
ATOM 8859 C CA . LEU B 1 441 ? -7.227 35.25 -0.386 1 89.44 441 LEU B CA 1
ATOM 8860 C C . LEU B 1 441 ? -6.605 36.156 0.655 1 89.44 441 LEU B C 1
ATOM 8862 O O . LEU B 1 441 ? -7.273 37.062 1.168 1 89.44 441 LEU B O 1
ATOM 8866 N N . LEU B 1 442 ? -5.34 36 0.966 1 90.94 442 LEU B N 1
ATOM 8867 C CA . LEU B 1 442 ? -4.641 36.844 1.917 1 90.94 442 LEU B CA 1
ATOM 8868 C C . LEU B 1 442 ? -4.535 38.281 1.386 1 90.94 442 LEU B C 1
ATOM 8870 O O . LEU B 1 442 ? -4.695 39.219 2.141 1 90.94 442 LEU B O 1
ATOM 8874 N N . GLY B 1 443 ? -4.309 38.344 0.097 1 90.5 443 GLY B N 1
ATOM 8875 C CA . GLY B 1 443 ? -4.238 39.656 -0.516 1 90.5 443 GLY B CA 1
ATOM 8876 C C . GLY B 1 443 ? -5.543 40.438 -0.425 1 90.5 443 GLY B C 1
ATOM 8877 O O . GLY B 1 443 ? -5.539 41.625 -0.181 1 90.5 443 GLY B O 1
ATOM 8878 N N . LEU B 1 444 ? -6.574 39.719 -0.473 1 89.25 444 LEU B N 1
ATOM 8879 C CA . LEU B 1 444 ? -7.883 40.375 -0.402 1 89.25 444 LEU B CA 1
ATOM 8880 C C . LEU B 1 444 ? -8.242 40.719 1.04 1 89.25 444 LEU B C 1
ATOM 8882 O O . LEU B 1 444 ? -8.883 41.719 1.301 1 89.25 444 LEU B O 1
ATOM 8886 N N . LEU B 1 445 ? -7.816 39.938 1.93 1 88.25 445 LEU B N 1
ATOM 8887 C CA . LEU B 1 445 ? -8.109 40.156 3.338 1 88.25 445 LEU B CA 1
ATOM 8888 C C . LEU B 1 445 ? -7.324 41.375 3.863 1 88.25 445 LEU B C 1
ATOM 8890 O O . LEU B 1 445 ? -7.836 42.125 4.676 1 88.25 445 LEU B O 1
ATOM 8894 N N . TRP B 1 446 ? -6.117 41.469 3.453 1 89.44 446 TRP B N 1
ATOM 8895 C CA . TRP B 1 446 ? -5.281 42.594 3.865 1 89.44 446 TRP B CA 1
ATOM 8896 C C . TRP B 1 446 ? -5.121 43.625 2.73 1 89.44 446 TRP B C 1
ATOM 8898 O O . TRP B 1 446 ? -4.027 44.125 2.504 1 89.44 446 TRP B O 1
ATOM 8908 N N . TRP B 1 447 ? -6.207 43.75 2.072 1 86.25 447 TRP B N 1
ATOM 8909 C CA . TRP B 1 447 ? -6.141 44.688 0.951 1 86.25 447 TRP B CA 1
ATOM 8910 C C . TRP B 1 447 ? -5.785 46.094 1.431 1 86.25 447 TRP B C 1
ATOM 8912 O O . TRP B 1 447 ? -6.535 46.688 2.201 1 86.25 447 TRP B O 1
ATOM 8922 N N . LYS B 1 448 ? -4.645 46.656 1.067 1 78.38 448 LYS B N 1
ATOM 8923 C CA . LYS B 1 448 ? -4.141 48 1.351 1 78.38 448 LYS B CA 1
ATOM 8924 C C . LYS B 1 448 ? -4.227 48.312 2.842 1 78.38 448 LYS B C 1
ATOM 8926 O O . LYS B 1 448 ? -4.797 49.312 3.234 1 78.38 448 LYS B O 1
ATOM 8931 N N . SER B 1 449 ? -3.621 47.344 3.572 1 80.25 449 SER B N 1
ATOM 8932 C CA . SER B 1 449 ? -3.588 47.5 5.02 1 80.25 449 SER B CA 1
ATOM 8933 C C . SER B 1 449 ? -2.721 48.719 5.414 1 80.25 449 SER B C 1
ATOM 8935 O O . SER B 1 449 ? -1.729 49 4.746 1 80.25 449 SER B O 1
ATOM 8937 N N . SER B 1 450 ? -3.248 49.531 6.367 1 78.94 450 SER B N 1
ATOM 8938 C CA . SER B 1 450 ? -2.512 50.688 6.867 1 78.94 450 SER B CA 1
ATOM 8939 C C . SER B 1 450 ? -1.944 50.406 8.258 1 78.94 450 SER B C 1
ATOM 8941 O O . SER B 1 450 ? -2.379 49.469 8.945 1 78.94 450 SER B O 1
ATOM 8943 N N . THR B 1 451 ? -0.785 51 8.609 1 78.81 451 THR B N 1
ATOM 8944 C CA . THR B 1 451 ? -0.135 50.844 9.906 1 78.81 451 THR B CA 1
ATOM 8945 C C . THR B 1 451 ? -0.271 52.125 10.742 1 78.81 451 THR B C 1
ATOM 8947 O O . THR B 1 451 ? 0.573 52.406 11.594 1 78.81 451 THR B O 1
ATOM 8950 N N . ASN B 1 452 ? -1.371 52.75 10.539 1 79.5 452 ASN B N 1
ATOM 8951 C CA . ASN B 1 452 ? -1.511 54.062 11.195 1 79.5 452 ASN B CA 1
ATOM 8952 C C . ASN B 1 452 ? -2.008 53.906 12.625 1 79.5 452 ASN B C 1
ATOM 8954 O O . ASN B 1 452 ? -1.678 54.719 13.492 1 79.5 452 ASN B O 1
ATOM 8958 N N . THR B 1 453 ? -2.77 52.906 12.836 1 78.81 453 THR B N 1
ATOM 8959 C CA . THR B 1 453 ? -3.281 52.656 14.188 1 78.81 453 THR B CA 1
ATOM 8960 C C . THR B 1 453 ? -2.703 51.375 14.766 1 78.81 453 THR B C 1
ATOM 8962 O O . THR B 1 453 ? -2.137 50.562 14.039 1 78.81 453 THR B O 1
ATOM 8965 N N . GLU B 1 454 ? -2.771 51.219 16.109 1 79.31 454 GLU B N 1
ATOM 8966 C CA . GLU B 1 454 ? -2.254 50.031 16.781 1 79.31 454 GLU B CA 1
ATOM 8967 C C . GLU B 1 454 ? -2.986 48.781 16.312 1 79.31 454 GLU B C 1
ATOM 8969 O O . GLU B 1 454 ? -2.371 47.719 16.125 1 79.31 454 GLU B O 1
ATOM 8974 N N . ALA B 1 455 ? -4.254 48.906 16.094 1 77.25 455 ALA B N 1
ATOM 8975 C CA . ALA B 1 455 ? -5.047 47.781 15.648 1 77.25 455 ALA B CA 1
ATOM 8976 C C . ALA B 1 455 ? -4.637 47.344 14.25 1 77.25 455 ALA B C 1
ATOM 8978 O O . ALA B 1 455 ? -4.527 46.156 13.969 1 77.25 455 ALA B O 1
ATOM 8979 N N . GLN B 1 456 ? -4.41 48.281 13.414 1 82.38 456 GLN B N 1
ATOM 8980 C CA . GLN B 1 456 ? -4.008 47.969 12.047 1 82.38 456 GLN B CA 1
ATOM 8981 C C . GLN B 1 456 ? -2.6 47.375 12.008 1 82.38 456 GLN B C 1
ATOM 8983 O O . GLN B 1 456 ? -2.305 46.531 11.172 1 82.38 456 GLN B O 1
ATOM 8988 N N . LEU B 1 457 ? -1.729 47.906 12.938 1 84.75 457 LEU B N 1
ATOM 8989 C CA . LEU B 1 457 ? -0.376 47.375 13.031 1 84.75 457 LEU B CA 1
ATOM 8990 C C . LEU B 1 457 ? -0.401 45.906 13.477 1 84.75 457 LEU B C 1
ATOM 8992 O O . LEU B 1 457 ? 0.323 45.062 12.93 1 84.75 457 LEU B O 1
ATOM 8996 N N . ARG B 1 458 ? -1.236 45.594 14.398 1 83.62 458 ARG B N 1
ATOM 8997 C CA . ARG B 1 458 ? -1.357 44.219 14.891 1 83.62 458 ARG B CA 1
ATOM 8998 C C . ARG B 1 458 ? -1.854 43.312 13.789 1 83.62 458 ARG B C 1
ATOM 9000 O O . ARG B 1 458 ? -1.414 42.156 13.695 1 83.62 458 ARG B O 1
ATOM 9007 N N . ASP B 1 459 ? -2.734 43.781 12.961 1 85.94 459 ASP B N 1
ATOM 9008 C CA . ASP B 1 459 ? -3.248 43 11.852 1 85.94 459 ASP B CA 1
ATOM 9009 C C . ASP B 1 459 ? -2.143 42.656 10.844 1 85.94 459 ASP B C 1
ATOM 9011 O O . ASP B 1 459 ? -2.064 41.562 10.328 1 85.94 459 ASP B O 1
ATOM 9015 N N . GLN B 1 460 ? -1.352 43.656 10.586 1 89.81 460 GLN B N 1
ATOM 9016 C CA . GLN B 1 460 ? -0.281 43.406 9.625 1 89.81 460 GLN B CA 1
ATOM 9017 C C . GLN B 1 460 ? 0.774 42.469 10.203 1 89.81 460 GLN B C 1
ATOM 9019 O O . GLN B 1 460 ? 1.337 41.625 9.484 1 89.81 460 GLN B O 1
ATOM 9024 N N . VAL B 1 461 ? 1.071 42.625 11.523 1 89.69 461 VAL B N 1
ATOM 9025 C CA . VAL B 1 461 ? 2.006 41.719 12.172 1 89.69 461 VAL B CA 1
ATOM 9026 C C . VAL B 1 461 ? 1.435 40.312 12.172 1 89.69 461 VAL B C 1
ATOM 9028 O O . VAL B 1 461 ? 2.176 39.344 12.023 1 89.69 461 VAL B O 1
ATOM 9031 N N . GLY B 1 462 ? 0.101 40.188 12.297 1 89.62 462 GLY B N 1
ATOM 9032 C CA . GLY B 1 462 ? -0.558 38.906 12.18 1 89.62 462 GLY B CA 1
ATOM 9033 C C . GLY B 1 462 ? -0.403 38.281 10.812 1 89.62 462 GLY B C 1
ATOM 9034 O O . GLY B 1 462 ? -0.259 37.062 10.703 1 89.62 462 GLY B O 1
ATOM 9035 N N . LEU B 1 463 ? -0.448 39.094 9.805 1 92.06 463 LEU B N 1
ATOM 9036 C CA . LEU B 1 463 ? -0.243 38.594 8.445 1 92.06 463 LEU B CA 1
ATOM 9037 C C . LEU B 1 463 ? 1.165 38.031 8.273 1 92.06 463 LEU B C 1
ATOM 9039 O O . LEU B 1 463 ? 1.348 36.969 7.676 1 92.06 463 LEU B O 1
ATOM 9043 N N . VAL B 1 464 ? 2.152 38.75 8.812 1 93.38 464 VAL B N 1
ATOM 9044 C CA . VAL B 1 464 ? 3.539 38.312 8.711 1 93.38 464 VAL B CA 1
ATOM 9045 C C . VAL B 1 464 ? 3.709 36.969 9.406 1 93.38 464 VAL B C 1
ATOM 9047 O O . VAL B 1 464 ? 4.359 36.062 8.875 1 93.38 464 VAL B O 1
ATOM 9050 N N . PHE B 1 465 ? 3.109 36.812 10.539 1 92.56 465 PHE B N 1
ATOM 9051 C CA . PHE B 1 465 ? 3.205 35.562 11.258 1 92.56 465 PHE B CA 1
ATOM 9052 C C . PHE B 1 465 ? 2.488 34.438 10.5 1 92.56 465 PHE B C 1
ATOM 9054 O O . PHE B 1 465 ? 2.953 33.312 10.477 1 92.56 465 PHE B O 1
ATOM 9061 N N . TYR B 1 466 ? 1.396 34.781 9.906 1 92.44 466 TYR B N 1
ATOM 9062 C CA . TYR B 1 466 ? 0.651 33.781 9.133 1 92.44 466 TYR B CA 1
ATOM 9063 C C . TYR B 1 466 ? 1.477 33.281 7.953 1 92.44 466 TYR B C 1
ATOM 9065 O O . TYR B 1 466 ? 1.442 32.094 7.625 1 92.44 466 TYR B O 1
ATOM 9073 N N . ILE B 1 467 ? 2.137 34.188 7.312 1 94.31 467 ILE B N 1
ATOM 9074 C CA . ILE B 1 467 ? 2.992 33.781 6.199 1 94.31 467 ILE B CA 1
ATOM 9075 C C . ILE B 1 467 ? 4.039 32.781 6.676 1 94.31 467 ILE B C 1
ATOM 9077 O O . ILE B 1 467 ? 4.293 31.781 6.008 1 94.31 467 ILE B O 1
ATOM 9081 N N . CYS B 1 468 ? 4.559 33.031 7.848 1 94.12 468 CYS B N 1
ATOM 9082 C CA . CYS B 1 468 ? 5.543 32.094 8.414 1 94.12 468 CYS B CA 1
ATOM 9083 C C . CYS B 1 468 ? 4.93 30.734 8.688 1 94.12 468 CYS B C 1
ATOM 9085 O O . CYS B 1 468 ? 5.512 29.719 8.336 1 94.12 468 CYS B O 1
ATOM 9087 N N . ILE B 1 469 ? 3.787 30.75 9.227 1 91.94 469 ILE B N 1
ATOM 9088 C CA . ILE B 1 469 ? 3.129 29.5 9.586 1 91.94 469 ILE B CA 1
ATOM 9089 C C . ILE B 1 469 ? 2.756 28.734 8.312 1 91.94 469 ILE B C 1
ATOM 9091 O O . ILE B 1 469 ? 2.896 27.5 8.258 1 91.94 469 ILE B O 1
ATOM 9095 N N . PHE B 1 470 ? 2.262 29.438 7.398 1 91.81 470 PHE B N 1
ATOM 9096 C CA . PHE B 1 470 ? 1.789 28.812 6.168 1 91.81 470 PHE B CA 1
ATOM 9097 C C . PHE B 1 470 ? 2.92 28.062 5.473 1 91.81 470 PHE B C 1
ATOM 9099 O O . PHE B 1 470 ? 2.777 26.891 5.129 1 91.81 470 PHE B O 1
ATOM 9106 N N . TRP B 1 471 ? 3.98 28.703 5.281 1 93.5 471 TRP B N 1
ATOM 9107 C CA . TRP B 1 471 ? 5.062 28.078 4.523 1 93.5 471 TRP B CA 1
ATOM 9108 C C . TRP B 1 471 ? 5.801 27.047 5.379 1 93.5 471 TRP B C 1
ATOM 9110 O O . TRP B 1 471 ? 6.328 26.062 4.855 1 93.5 471 TRP B O 1
ATOM 9120 N N . THR B 1 472 ? 5.859 27.266 6.699 1 92.62 472 THR B N 1
ATOM 9121 C CA . THR B 1 472 ? 6.391 26.234 7.574 1 92.62 472 THR B CA 1
ATOM 9122 C C . THR B 1 472 ? 5.543 24.969 7.488 1 92.62 472 THR B C 1
ATOM 9124 O O . THR B 1 472 ? 6.074 23.859 7.324 1 92.62 472 THR B O 1
ATOM 9127 N N . SER B 1 473 ? 4.254 25.125 7.543 1 90 473 SER B N 1
ATOM 9128 C CA . SER B 1 473 ? 3.342 24 7.492 1 90 473 SER B CA 1
ATOM 9129 C C . SER B 1 473 ? 3.4 23.297 6.137 1 90 473 SER B C 1
ATOM 9131 O O . SER B 1 473 ? 3.523 22.078 6.07 1 90 473 SER B O 1
ATOM 9133 N N . SER B 1 474 ? 3.355 24.062 5.105 1 88.5 474 SER B N 1
ATOM 9134 C CA . SER B 1 474 ? 3.352 23.516 3.754 1 88.5 474 SER B CA 1
ATOM 9135 C C . SER B 1 474 ? 4.625 22.719 3.475 1 88.5 474 SER B C 1
ATOM 9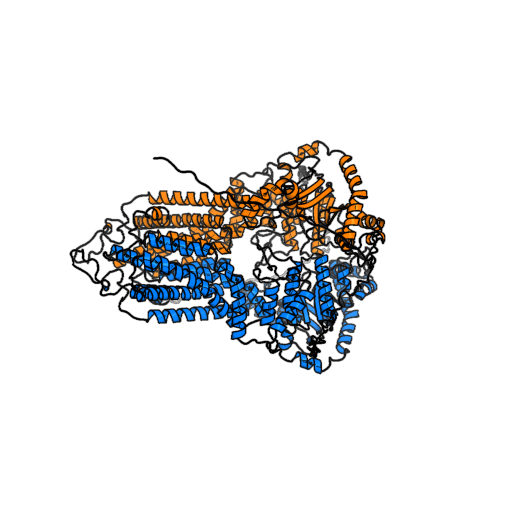137 O O . SER B 1 474 ? 4.578 21.641 2.896 1 88.5 474 SER B O 1
ATOM 9139 N N . CYS B 1 475 ? 5.727 23.234 3.922 1 91.44 475 CYS B N 1
ATOM 9140 C CA . CYS B 1 475 ? 7.004 22.594 3.631 1 91.44 475 CYS B CA 1
ATOM 9141 C C . CYS B 1 475 ? 7.219 21.375 4.523 1 91.44 475 CYS B C 1
ATOM 9143 O O . CYS B 1 475 ? 7.762 20.359 4.078 1 91.44 475 CYS B O 1
ATOM 9145 N N . ILE B 1 476 ? 6.812 21.469 5.754 1 90.75 476 ILE B N 1
ATOM 9146 C CA . ILE B 1 476 ? 6.961 20.328 6.656 1 90.75 476 ILE B CA 1
ATOM 9147 C C . ILE B 1 476 ? 6.129 19.156 6.148 1 90.75 476 ILE B C 1
ATOM 9149 O O . ILE B 1 476 ? 6.625 18.031 6.047 1 90.75 476 ILE B O 1
ATOM 9153 N N . PHE B 1 477 ? 4.934 19.375 5.746 1 85.62 477 PHE B N 1
ATOM 9154 C CA . PHE B 1 477 ? 4.039 18.297 5.32 1 85.62 477 PHE B CA 1
ATOM 9155 C C . PHE B 1 477 ? 4.426 17.797 3.938 1 85.62 477 PHE B C 1
ATOM 9157 O O . PHE B 1 477 ? 4.191 16.625 3.613 1 85.62 477 PHE B O 1
ATOM 9164 N N . GLY B 1 478 ? 5.008 18.594 3.154 1 85 478 GLY B N 1
ATOM 9165 C CA . GLY B 1 478 ? 5.512 18.141 1.864 1 85 478 GLY B CA 1
ATOM 9166 C C . GLY B 1 478 ? 6.746 17.266 1.975 1 85 478 GLY B C 1
ATOM 9167 O O . GLY B 1 478 ? 6.961 16.391 1.144 1 85 478 GLY B O 1
ATOM 9168 N N . ALA B 1 479 ? 7.461 17.453 3.035 1 90.62 479 ALA B N 1
ATOM 9169 C CA . ALA B 1 479 ? 8.766 16.797 3.137 1 90.62 479 ALA B CA 1
ATOM 9170 C C . ALA B 1 479 ? 8.68 15.539 3.996 1 90.62 479 ALA B C 1
ATOM 9172 O O . ALA B 1 479 ? 9.445 14.594 3.801 1 90.62 479 ALA B O 1
ATOM 9173 N N . VAL B 1 480 ? 7.777 15.461 4.891 1 90.88 480 VAL B N 1
ATOM 9174 C CA . VAL B 1 480 ? 7.754 14.414 5.902 1 90.88 480 VAL B CA 1
ATOM 9175 C C . VAL B 1 480 ? 7.449 13.07 5.246 1 90.88 480 VAL B C 1
ATOM 9177 O O . VAL B 1 480 ? 7.879 12.016 5.734 1 90.88 480 VAL B O 1
ATOM 9180 N N . TYR B 1 481 ? 6.832 13 4.086 1 89.69 481 TYR B N 1
ATOM 9181 C CA . TYR B 1 481 ? 6.379 11.758 3.482 1 89.69 481 TYR B CA 1
ATOM 9182 C C . TYR B 1 481 ? 7.371 11.266 2.432 1 89.69 481 TYR B C 1
ATOM 9184 O O . TYR B 1 481 ? 7.246 10.148 1.924 1 89.69 481 TYR B O 1
ATOM 9192 N N . VAL B 1 482 ? 8.352 11.977 2.119 1 90.69 482 VAL B N 1
ATOM 9193 C CA . VAL B 1 482 ? 9.234 11.68 0.996 1 90.69 482 VAL B CA 1
ATOM 9194 C C . VAL B 1 482 ? 10.008 10.391 1.27 1 90.69 482 VAL B C 1
ATOM 9196 O O . VAL B 1 482 ? 10 9.469 0.449 1 90.69 482 VAL B O 1
ATOM 9199 N N . PHE B 1 483 ? 10.594 10.219 2.398 1 92.81 483 PHE B N 1
ATOM 9200 C CA . PHE B 1 483 ? 11.438 9.062 2.684 1 92.81 483 PHE B CA 1
ATOM 9201 C C . PHE B 1 483 ? 10.594 7.832 2.975 1 92.81 483 PHE B C 1
ATOM 9203 O O . PHE B 1 483 ? 10.883 6.742 2.475 1 92.81 483 PHE B O 1
ATOM 9210 N N . PRO B 1 484 ? 9.484 7.996 3.693 1 90.31 484 PRO B N 1
ATOM 9211 C CA . PRO B 1 484 ? 8.648 6.82 3.912 1 90.31 484 PRO B CA 1
ATOM 9212 C C . PRO B 1 484 ? 8.086 6.246 2.613 1 90.31 484 PRO B C 1
ATOM 9214 O O . PRO B 1 484 ? 7.953 5.027 2.477 1 90.31 484 PRO B O 1
ATOM 9217 N N . PHE B 1 485 ? 7.844 7.012 1.678 1 88.38 485 PHE B N 1
ATOM 9218 C CA . PHE B 1 485 ? 7.309 6.547 0.405 1 88.38 485 PHE B CA 1
ATOM 9219 C C . PHE B 1 485 ? 8.383 5.84 -0.413 1 88.38 485 PHE B C 1
ATOM 9221 O O . PHE B 1 485 ? 8.086 4.918 -1.176 1 88.38 485 PHE B O 1
ATOM 9228 N N . GLU B 1 486 ? 9.586 6.293 -0.265 1 91.06 486 GLU B N 1
ATOM 9229 C CA . GLU B 1 486 ? 10.656 5.742 -1.091 1 91.06 486 GLU B CA 1
ATOM 9230 C C . GLU B 1 486 ? 11.508 4.758 -0.302 1 91.06 486 GLU B C 1
ATOM 9232 O O . GLU B 1 486 ? 12.562 4.316 -0.778 1 91.06 486 GLU B O 1
ATOM 9237 N N . LYS B 1 487 ? 11.086 4.406 0.817 1 90.5 487 LYS B N 1
ATOM 9238 C CA . LYS B 1 487 ? 11.859 3.531 1.695 1 90.5 487 LYS B CA 1
ATOM 9239 C C . LYS B 1 487 ? 12.18 2.207 1.006 1 90.5 487 LYS B C 1
ATOM 9241 O O . LYS B 1 487 ? 13.336 1.765 1.01 1 90.5 487 LYS B O 1
ATOM 9246 N N . VAL B 1 488 ? 11.242 1.641 0.327 1 87.56 488 VAL B N 1
ATOM 9247 C CA . VAL B 1 488 ? 11.406 0.321 -0.274 1 87.56 488 VAL B CA 1
ATOM 9248 C C . VAL B 1 488 ? 12.406 0.396 -1.427 1 87.56 488 VAL B C 1
ATOM 9250 O O . VAL B 1 488 ? 13.242 -0.496 -1.591 1 87.56 488 VAL B O 1
ATOM 9253 N N . TYR B 1 489 ? 12.359 1.401 -2.15 1 90.06 489 TYR B N 1
ATOM 9254 C CA . TYR B 1 489 ? 13.281 1.577 -3.268 1 90.06 489 TYR B CA 1
ATOM 9255 C C . TYR B 1 489 ? 14.703 1.804 -2.773 1 90.06 489 TYR B C 1
ATOM 9257 O O . TYR B 1 489 ? 15.656 1.258 -3.334 1 90.06 489 TYR B O 1
ATOM 9265 N N . LEU B 1 490 ? 14.797 2.586 -1.707 1 90.19 490 LEU B N 1
ATOM 9266 C CA . LEU B 1 490 ? 16.094 2.92 -1.149 1 90.19 490 LEU B CA 1
ATOM 9267 C C . LEU B 1 490 ? 16.781 1.679 -0.589 1 90.19 490 LEU B C 1
ATOM 9269 O O . LEU B 1 490 ? 17.984 1.464 -0.822 1 90.19 490 LEU B O 1
ATOM 9273 N N . ILE B 1 491 ? 16.109 0.891 0.053 1 86.56 491 ILE B N 1
ATOM 9274 C CA . ILE B 1 491 ? 16.672 -0.317 0.647 1 86.56 491 ILE B CA 1
ATOM 9275 C C . ILE B 1 491 ? 17.141 -1.26 -0.455 1 86.56 491 ILE B C 1
ATOM 9277 O O . ILE B 1 491 ? 18.25 -1.808 -0.376 1 86.56 491 ILE B O 1
ATOM 9281 N N . LYS B 1 492 ? 16.391 -1.453 -1.46 1 85.56 492 LYS B N 1
ATOM 9282 C CA . LYS B 1 492 ? 16.75 -2.328 -2.57 1 85.56 492 LYS B CA 1
ATOM 9283 C C . LYS B 1 492 ? 18.016 -1.833 -3.268 1 85.56 492 LYS B C 1
ATOM 9285 O O . LYS B 1 492 ? 18.938 -2.615 -3.527 1 85.56 492 LYS B O 1
ATOM 9290 N N . GLU B 1 493 ? 18.031 -0.562 -3.516 1 86.62 493 GLU B N 1
ATOM 9291 C CA . GLU B 1 493 ? 19.156 -0.013 -4.277 1 86.62 493 GLU B CA 1
ATOM 9292 C C . GLU B 1 493 ? 20.422 0.064 -3.428 1 86.62 493 GLU B C 1
ATOM 9294 O O . GLU B 1 493 ? 21.531 -0.041 -3.947 1 86.62 493 GLU B O 1
ATOM 9299 N N . ARG B 1 494 ? 20.203 0.202 -2.195 1 83.81 494 ARG B N 1
ATOM 9300 C CA . ARG B 1 494 ? 21.359 0.217 -1.307 1 83.81 494 ARG B CA 1
ATOM 9301 C C . ARG B 1 494 ? 21.953 -1.182 -1.145 1 83.81 494 ARG B C 1
ATOM 9303 O O . ARG B 1 494 ? 23.172 -1.345 -1.068 1 83.81 494 ARG B O 1
ATOM 9310 N N . LYS B 1 495 ? 21.109 -2.096 -1.088 1 78.5 495 LYS B N 1
ATOM 9311 C CA . LYS B 1 495 ? 21.578 -3.477 -1.021 1 78.5 495 LYS B CA 1
ATOM 9312 C C . LYS B 1 495 ? 22.359 -3.854 -2.279 1 78.5 495 LYS B C 1
ATOM 9314 O O . LYS B 1 495 ? 23.297 -4.66 -2.223 1 78.5 495 LYS B O 1
ATOM 9319 N N . ALA B 1 496 ? 21.984 -3.205 -3.34 1 78.56 496 ALA B N 1
ATOM 9320 C CA . ALA B 1 496 ? 22.688 -3.447 -4.602 1 78.56 496 ALA B CA 1
ATOM 9321 C C . ALA B 1 496 ? 23.891 -2.52 -4.75 1 78.56 496 ALA B C 1
ATOM 9323 O O . ALA B 1 496 ? 24.594 -2.576 -5.758 1 78.56 496 ALA B O 1
ATOM 9324 N N . ASP B 1 497 ? 24.125 -1.578 -3.762 1 79.19 497 ASP B N 1
ATOM 9325 C CA . ASP B 1 497 ? 25.25 -0.648 -3.732 1 79.19 497 ASP B CA 1
ATOM 9326 C C . ASP B 1 497 ? 25.312 0.186 -5.012 1 79.19 497 ASP B C 1
ATOM 9328 O O . ASP B 1 497 ? 26.375 0.314 -5.629 1 79.19 497 ASP B O 1
ATOM 9332 N N . MET B 1 498 ? 24.297 0.688 -5.391 1 83.25 498 MET B N 1
ATOM 9333 C CA . MET B 1 498 ? 24.203 1.44 -6.637 1 83.25 498 MET B CA 1
ATOM 9334 C C . MET B 1 498 ? 24.812 2.832 -6.477 1 83.25 498 MET B C 1
ATOM 9336 O O . MET B 1 498 ? 25.453 3.344 -7.395 1 83.25 498 MET B O 1
ATOM 9340 N N . TYR B 1 499 ? 24.562 3.451 -5.402 1 89 499 TYR B N 1
ATOM 9341 C CA . TYR B 1 499 ? 25.062 4.793 -5.125 1 89 499 TYR B CA 1
ATOM 9342 C C . TYR B 1 499 ? 25.25 5 -3.627 1 89 499 TYR B C 1
ATOM 9344 O O . TYR B 1 499 ? 24.844 4.164 -2.818 1 89 499 TYR B O 1
ATOM 9352 N N . ARG B 1 500 ? 25.922 6.07 -3.414 1 90.38 500 ARG B N 1
ATOM 9353 C CA . ARG B 1 500 ? 26.109 6.453 -2.02 1 90.38 500 ARG B CA 1
ATOM 9354 C C . ARG B 1 500 ? 24.859 7.105 -1.451 1 90.38 500 ARG B C 1
ATOM 9356 O O . ARG B 1 500 ? 24.156 7.836 -2.154 1 90.38 500 ARG B O 1
ATOM 9363 N N . LEU B 1 501 ? 24.641 6.824 -0.185 1 92.5 501 LEU B N 1
ATOM 9364 C CA . LEU B 1 501 ? 23.453 7.375 0.469 1 92.5 501 LEU B CA 1
ATOM 9365 C C . LEU B 1 501 ? 23.516 8.898 0.503 1 92.5 501 LEU B C 1
ATOM 9367 O O . LEU B 1 501 ? 22.484 9.57 0.394 1 92.5 501 LEU B O 1
ATOM 9371 N N . SER B 1 502 ? 24.688 9.484 0.624 1 94.12 502 SER B N 1
ATOM 9372 C CA . SER B 1 502 ? 24.859 10.93 0.674 1 94.12 502 SER B CA 1
ATOM 9373 C C . SER B 1 502 ? 24.438 11.578 -0.641 1 94.12 502 SER B C 1
ATOM 9375 O O . SER B 1 502 ? 23.875 12.68 -0.646 1 94.12 502 SER B O 1
ATOM 9377 N N . VAL B 1 503 ? 24.688 10.852 -1.72 1 94.62 503 VAL B N 1
ATOM 9378 C CA . VAL B 1 503 ? 24.297 11.391 -3.023 1 94.62 503 VAL B CA 1
ATOM 9379 C C . VAL B 1 503 ? 22.781 11.398 -3.156 1 94.62 503 VAL B C 1
ATOM 9381 O O . VAL B 1 503 ? 22.203 12.375 -3.627 1 94.62 503 VAL B O 1
ATOM 9384 N N . TYR B 1 504 ? 22.25 10.32 -2.717 1 95.06 504 TYR B N 1
ATOM 9385 C CA . TYR B 1 504 ? 20.797 10.273 -2.766 1 95.06 504 TYR B CA 1
ATOM 9386 C C . TYR B 1 504 ? 20.188 11.406 -1.955 1 95.06 504 TYR B C 1
ATOM 9388 O O . TYR B 1 504 ? 19.281 12.094 -2.424 1 95.06 504 TYR B O 1
ATOM 9396 N N . TYR B 1 505 ? 20.609 11.547 -0.754 1 95.94 505 TYR B N 1
ATOM 9397 C CA . TYR B 1 505 ? 20.062 12.562 0.135 1 95.94 505 TYR B CA 1
ATOM 9398 C C . TYR B 1 505 ? 20.219 13.953 -0.471 1 95.94 505 TYR B C 1
ATOM 9400 O O . TYR B 1 505 ? 19.281 14.758 -0.438 1 95.94 505 TYR B O 1
ATOM 9408 N N . ALA B 1 506 ? 21.375 14.25 -0.98 1 95.12 506 ALA B N 1
ATOM 9409 C CA . ALA B 1 506 ? 21.641 15.555 -1.585 1 95.12 506 ALA B CA 1
ATOM 9410 C C . ALA B 1 506 ? 20.719 15.789 -2.787 1 95.12 506 ALA B C 1
ATOM 9412 O O . ALA B 1 506 ? 20.172 16.875 -2.949 1 95.12 506 ALA B O 1
ATOM 9413 N N . CYS B 1 507 ? 20.547 14.781 -3.574 1 94.94 507 CYS B N 1
ATOM 9414 C CA . CYS B 1 507 ? 19.703 14.891 -4.758 1 94.94 507 CYS B CA 1
ATOM 9415 C C . CYS B 1 507 ? 18.234 15.078 -4.371 1 94.94 507 CYS B C 1
ATOM 9417 O O . CYS B 1 507 ? 17.547 15.938 -4.926 1 94.94 507 CYS B O 1
ATOM 9419 N N . SER B 1 508 ? 17.828 14.227 -3.449 1 94.44 508 SER B N 1
ATOM 9420 C CA . SER B 1 508 ? 16.438 14.297 -3.01 1 94.44 508 SER B CA 1
ATOM 9421 C C . SER B 1 508 ? 16.109 15.672 -2.426 1 94.44 508 SER B C 1
ATOM 9423 O O . SER B 1 508 ? 15.086 16.266 -2.754 1 94.44 508 SER B O 1
ATOM 9425 N N . THR B 1 509 ? 17 16.234 -1.655 1 93.94 509 THR B N 1
ATOM 9426 C CA . THR B 1 509 ? 16.797 17.516 -0.997 1 93.94 509 THR B CA 1
ATOM 9427 C C . THR B 1 509 ? 16.828 18.656 -2.012 1 93.94 509 THR B C 1
ATOM 9429 O O . THR B 1 509 ? 15.961 19.531 -1.994 1 93.94 509 THR B O 1
ATOM 9432 N N . LEU B 1 510 ? 17.766 18.625 -2.908 1 93.75 510 LEU B N 1
ATOM 9433 C CA . LEU B 1 510 ? 17.922 19.703 -3.861 1 93.75 510 LEU B CA 1
ATOM 9434 C C . LEU B 1 510 ? 16.812 19.688 -4.902 1 93.75 510 LEU B C 1
ATOM 9436 O O . LEU B 1 510 ? 16.344 20.75 -5.328 1 93.75 510 LEU B O 1
ATOM 9440 N N . CYS B 1 511 ? 16.391 18.516 -5.328 1 94.19 511 CYS B N 1
ATOM 9441 C CA . CYS B 1 511 ? 15.297 18.438 -6.293 1 94.19 511 CYS B CA 1
ATOM 9442 C C . CYS B 1 511 ? 13.992 18.906 -5.676 1 94.19 511 CYS B C 1
ATOM 9444 O O . CYS B 1 511 ? 13.211 19.609 -6.328 1 94.19 511 CYS B O 1
ATOM 9446 N N . ASP B 1 512 ? 13.781 18.562 -4.484 1 92.81 512 ASP B N 1
ATOM 9447 C CA . ASP B 1 512 ? 12.562 18.984 -3.801 1 92.81 512 ASP B CA 1
ATOM 9448 C C . ASP B 1 512 ? 12.578 20.484 -3.541 1 92.81 512 ASP B C 1
ATOM 9450 O O . ASP B 1 512 ? 11.523 21.094 -3.369 1 92.81 512 ASP B O 1
ATOM 9454 N N . MET B 1 513 ? 13.766 21.141 -3.475 1 91.69 513 MET B N 1
ATOM 9455 C CA . MET B 1 513 ? 13.898 22.562 -3.242 1 91.69 513 MET B CA 1
ATOM 9456 C C . MET B 1 513 ? 13.289 23.375 -4.387 1 91.69 513 MET B C 1
ATOM 9458 O O . MET B 1 513 ? 12.883 24.516 -4.199 1 91.69 513 MET B O 1
ATOM 9462 N N . VAL B 1 514 ? 13.164 22.75 -5.547 1 90.19 514 VAL B N 1
ATOM 9463 C CA . VAL B 1 514 ? 12.578 23.438 -6.691 1 90.19 514 VAL B CA 1
ATOM 9464 C C . VAL B 1 514 ? 11.141 23.844 -6.375 1 90.19 514 VAL B C 1
ATOM 9466 O O . VAL B 1 514 ? 10.742 24.984 -6.582 1 90.19 514 VAL B O 1
ATOM 9469 N N . ALA B 1 515 ? 10.422 22.906 -5.824 1 89.94 515 ALA B N 1
ATOM 9470 C CA . ALA B 1 515 ? 9.039 23.188 -5.465 1 89.94 515 ALA B CA 1
ATOM 9471 C C . ALA B 1 515 ? 8.977 24.141 -4.266 1 89.94 515 ALA B C 1
ATOM 9473 O O . ALA B 1 515 ? 8.125 25.031 -4.219 1 89.94 515 ALA B O 1
ATOM 9474 N N . HIS B 1 516 ? 9.906 24.078 -3.332 1 90.5 516 HIS B N 1
ATOM 9475 C CA . HIS B 1 516 ? 9.867 24.844 -2.094 1 90.5 516 HIS B CA 1
ATOM 9476 C C . HIS B 1 516 ? 10.406 26.266 -2.305 1 90.5 516 HIS B C 1
ATOM 9478 O O . HIS B 1 516 ? 10.25 27.125 -1.438 1 90.5 516 HIS B O 1
ATOM 9484 N N . VAL B 1 517 ? 11 26.516 -3.453 1 92.06 517 VAL B N 1
ATOM 9485 C CA . VAL B 1 517 ? 11.43 27.859 -3.797 1 92.06 517 VAL B CA 1
ATOM 9486 C C . VAL B 1 517 ? 10.438 28.484 -4.766 1 92.06 517 VAL B C 1
ATOM 9488 O O . VAL B 1 517 ? 10.086 29.672 -4.625 1 92.06 517 VAL B O 1
ATOM 9491 N N . PHE B 1 518 ? 9.906 27.703 -5.602 1 93.69 518 PHE B N 1
ATOM 9492 C CA . PHE B 1 518 ? 9.039 28.203 -6.664 1 93.69 518 PHE B CA 1
ATOM 9493 C C . PHE B 1 518 ? 7.719 28.703 -6.094 1 93.69 518 PHE B C 1
ATOM 9495 O O . PHE B 1 518 ? 7.301 29.828 -6.379 1 93.69 518 PHE B O 1
ATOM 9502 N N . TYR B 1 519 ? 7.098 28 -5.332 1 93.75 519 TYR B N 1
ATOM 9503 C CA . TYR B 1 519 ? 5.75 28.312 -4.875 1 93.75 519 TYR B CA 1
ATOM 9504 C C . TYR B 1 519 ? 5.766 29.484 -3.896 1 93.75 519 TYR B C 1
ATOM 9506 O O . TYR B 1 519 ? 4.965 30.406 -4.016 1 93.75 519 TYR B O 1
ATOM 9514 N N . PRO B 1 520 ? 6.711 29.484 -2.891 1 95.31 520 PRO B N 1
ATOM 9515 C CA . PRO B 1 520 ? 6.754 30.672 -2.027 1 95.31 520 PRO B CA 1
ATOM 9516 C C . PRO B 1 520 ? 7.102 31.953 -2.791 1 95.31 520 PRO B C 1
ATOM 9518 O O . PRO B 1 520 ? 6.641 33.031 -2.428 1 95.31 520 PRO B O 1
ATOM 9521 N N . THR B 1 521 ? 7.867 31.844 -3.852 1 95.75 521 THR B N 1
ATOM 9522 C CA . THR B 1 521 ? 8.227 33.031 -4.645 1 95.75 521 THR B CA 1
ATOM 9523 C C . THR B 1 521 ? 7 33.594 -5.359 1 95.75 521 THR B C 1
ATOM 9525 O O . THR B 1 521 ? 6.742 34.781 -5.305 1 95.75 521 THR B O 1
ATOM 9528 N N . ILE B 1 522 ? 6.25 32.719 -5.938 1 94.56 522 ILE B N 1
ATOM 9529 C CA . ILE B 1 522 ? 5.035 33.156 -6.613 1 94.56 522 ILE B CA 1
ATOM 9530 C C . ILE B 1 522 ? 4.035 33.656 -5.582 1 94.56 522 ILE B C 1
ATOM 9532 O O . ILE B 1 522 ? 3.371 34.688 -5.805 1 94.56 522 ILE B O 1
ATOM 9536 N N . PHE B 1 523 ? 3.951 33 -4.512 1 95.44 523 PHE B N 1
ATOM 9537 C CA . PHE B 1 523 ? 3.07 33.375 -3.412 1 95.44 523 PHE B CA 1
ATOM 9538 C C . PHE B 1 523 ? 3.381 34.781 -2.92 1 95.44 523 PHE B C 1
ATOM 9540 O O . PHE B 1 523 ? 2.48 35.625 -2.805 1 95.44 523 PHE B O 1
ATOM 9547 N N . MET B 1 524 ? 4.68 35.094 -2.707 1 96.19 524 MET B N 1
ATOM 9548 C CA . MET B 1 524 ? 5.078 36.406 -2.166 1 96.19 524 MET B CA 1
ATOM 9549 C C . MET B 1 524 ? 4.953 37.5 -3.225 1 96.19 524 MET B C 1
ATOM 9551 O O . MET B 1 524 ? 4.648 38.625 -2.902 1 96.19 524 MET B O 1
ATOM 9555 N N . ALA B 1 525 ? 5.168 37.125 -4.488 1 94.75 525 ALA B N 1
ATOM 9556 C CA . ALA B 1 525 ? 5.039 38.094 -5.57 1 94.75 525 ALA B CA 1
ATOM 9557 C C . ALA B 1 525 ? 3.609 38.625 -5.676 1 94.75 525 ALA B C 1
ATOM 9559 O O . ALA B 1 525 ? 3.391 39.812 -5.961 1 94.75 525 ALA B O 1
ATOM 9560 N N . ILE B 1 526 ? 2.676 37.812 -5.355 1 94.31 526 ILE B N 1
ATOM 9561 C CA . ILE B 1 526 ? 1.272 38.188 -5.43 1 94.31 526 ILE B CA 1
ATOM 9562 C C . ILE B 1 526 ? 0.871 38.906 -4.141 1 94.31 526 ILE B C 1
ATOM 9564 O O . ILE B 1 526 ? 0.372 40.031 -4.18 1 94.31 526 ILE B O 1
ATOM 9568 N N . LEU B 1 527 ? 1.21 38.375 -3.018 1 94.5 527 LEU B N 1
ATOM 9569 C CA . LEU B 1 527 ? 0.755 38.844 -1.717 1 94.5 527 LEU B CA 1
ATOM 9570 C C . LEU B 1 527 ? 1.426 40.156 -1.358 1 94.5 527 LEU B C 1
ATOM 9572 O O . LEU B 1 527 ? 0.78 41.062 -0.825 1 94.5 527 LEU B O 1
ATOM 9576 N N . TYR B 1 528 ? 2.709 40.344 -1.692 1 93.75 528 TYR B N 1
ATOM 9577 C CA . TYR B 1 528 ? 3.49 41.469 -1.257 1 93.75 528 TYR B CA 1
ATOM 9578 C C . TYR B 1 528 ? 2.898 42.781 -1.799 1 93.75 528 TYR B C 1
ATOM 9580 O O . TYR B 1 528 ? 2.779 43.781 -1.07 1 93.75 528 TYR B O 1
ATOM 9588 N N . PHE B 1 529 ? 2.422 42.781 -2.98 1 91.12 529 PHE B N 1
ATOM 9589 C CA . PHE B 1 529 ? 1.956 44.031 -3.617 1 91.12 529 PHE B CA 1
ATOM 9590 C C . PHE B 1 529 ? 0.481 44.25 -3.318 1 91.12 529 PHE B C 1
ATOM 9592 O O . PHE B 1 529 ? -0.02 45.375 -3.484 1 91.12 529 PHE B O 1
ATOM 9599 N N . MET B 1 530 ? -0.154 43.281 -2.764 1 91.12 530 MET B N 1
ATOM 9600 C CA . MET B 1 530 ? -1.559 43.438 -2.4 1 91.12 530 MET B CA 1
ATOM 9601 C C . MET B 1 530 ? -1.698 43.844 -0.942 1 91.12 530 MET B C 1
ATOM 9603 O O . MET B 1 530 ? -2.645 44.562 -0.583 1 91.12 530 MET B O 1
ATOM 9607 N N . ALA B 1 531 ? -0.791 43.438 0.017 1 89.31 531 ALA B N 1
ATOM 9608 C CA . ALA B 1 531 ? -0.952 43.594 1.462 1 89.31 531 ALA B CA 1
ATOM 9609 C C . ALA B 1 531 ? -0.411 44.906 1.947 1 89.31 531 ALA B C 1
ATOM 9611 O O . ALA B 1 531 ? -0.563 45.281 3.121 1 89.31 531 ALA B O 1
ATOM 9612 N N . GLY B 1 532 ? 0.136 45.781 1.162 1 84.38 532 GLY B N 1
ATOM 9613 C CA . GLY B 1 532 ? 0.564 47.125 1.546 1 84.38 532 GLY B CA 1
ATOM 9614 C C . GLY B 1 532 ? 1.896 47.125 2.273 1 84.38 532 GLY B C 1
ATOM 9615 O O . GLY B 1 532 ? 2.1 47.938 3.189 1 84.38 532 GLY B O 1
ATOM 9616 N N . PHE B 1 533 ? 2.758 46.219 2.064 1 90.5 533 PHE B N 1
ATOM 9617 C CA . PHE B 1 533 ? 4.102 46.219 2.625 1 90.5 533 PHE B CA 1
ATOM 9618 C C . PHE B 1 533 ? 4.945 47.344 2.029 1 90.5 533 PHE B C 1
ATOM 9620 O O . PHE B 1 533 ? 4.488 48.062 1.137 1 90.5 533 PHE B O 1
ATOM 9627 N N . LYS B 1 534 ? 6.043 47.531 2.691 1 89.19 534 LYS B N 1
ATOM 9628 C CA . LYS B 1 534 ? 6.93 48.562 2.201 1 89.19 534 LYS B CA 1
ATOM 9629 C C . LYS B 1 534 ? 7.309 48.344 0.741 1 89.19 534 LYS B C 1
ATOM 9631 O O . LYS B 1 534 ? 7.789 47.25 0.383 1 89.19 534 LYS B O 1
ATOM 9636 N N . ARG B 1 535 ? 7.074 49.344 -0.077 1 89 535 ARG B N 1
ATOM 9637 C CA . ARG B 1 535 ? 7.234 49.188 -1.52 1 89 535 ARG B CA 1
ATOM 9638 C C . ARG B 1 535 ? 8.648 49.562 -1.957 1 89 535 ARG B C 1
ATOM 9640 O O . ARG B 1 535 ? 8.836 50.469 -2.768 1 89 535 ARG B O 1
ATOM 9647 N N . THR B 1 536 ? 9.641 49.031 -1.341 1 91.56 536 THR B N 1
ATOM 9648 C CA . THR B 1 536 ? 11.023 49.188 -1.777 1 91.56 536 THR B CA 1
ATOM 9649 C C . THR B 1 536 ? 11.57 47.844 -2.285 1 91.56 536 THR B C 1
ATOM 9651 O O . THR B 1 536 ? 11.188 46.781 -1.797 1 91.56 536 THR B O 1
ATOM 9654 N N . ILE B 1 537 ? 12.383 47.875 -3.293 1 92.62 537 ILE B N 1
ATOM 9655 C CA . ILE B 1 537 ? 12.938 46.688 -3.93 1 92.62 537 ILE B CA 1
ATOM 9656 C C . ILE B 1 537 ? 13.773 45.906 -2.92 1 92.62 537 ILE B C 1
ATOM 9658 O O . ILE B 1 537 ? 13.727 44.688 -2.893 1 92.62 537 ILE B O 1
ATOM 9662 N N . ALA B 1 538 ? 14.531 46.594 -2.084 1 92.5 538 ALA B N 1
ATOM 9663 C CA . ALA B 1 538 ? 15.375 45.906 -1.093 1 92.5 538 ALA B CA 1
ATOM 9664 C C . ALA B 1 538 ? 14.531 45.156 -0.071 1 92.5 538 ALA B C 1
ATOM 9666 O O . ALA B 1 538 ? 14.844 44.031 0.286 1 92.5 538 ALA B O 1
ATOM 9667 N N . CYS B 1 539 ? 13.43 45.812 0.348 1 93 539 CYS B N 1
ATOM 9668 C CA . CYS B 1 539 ? 12.578 45.188 1.346 1 93 539 CYS B CA 1
ATOM 9669 C C . CYS B 1 539 ? 11.844 43.969 0.754 1 93 539 CYS B C 1
ATOM 9671 O O . CYS B 1 539 ? 11.617 43 1.44 1 93 539 CYS B O 1
ATOM 9673 N N . PHE B 1 540 ? 11.523 44.125 -0.502 1 95.5 540 PHE B N 1
ATOM 9674 C CA . PHE B 1 540 ? 10.852 43 -1.162 1 95.5 540 PHE B CA 1
ATOM 9675 C C . PHE B 1 540 ? 11.758 41.781 -1.223 1 95.5 540 PHE B C 1
ATOM 9677 O O . PHE B 1 540 ? 11.359 40.688 -0.821 1 95.5 540 PHE B O 1
ATOM 9684 N N . PHE B 1 541 ? 12.977 41.906 -1.69 1 95.62 541 PHE B N 1
ATOM 9685 C CA . PHE B 1 541 ? 13.883 40.781 -1.858 1 95.62 541 PHE B CA 1
ATOM 9686 C C . PHE B 1 541 ? 14.328 40.25 -0.505 1 95.62 541 PHE B C 1
ATOM 9688 O O . PHE B 1 541 ? 14.523 39.031 -0.347 1 95.62 541 PHE B O 1
ATOM 9695 N N . LEU B 1 542 ? 14.469 41.125 0.497 1 94.81 542 LEU B N 1
ATOM 9696 C CA . LEU B 1 542 ? 14.852 40.656 1.823 1 94.81 542 LEU B CA 1
ATOM 9697 C C . LEU B 1 542 ? 13.727 39.844 2.455 1 94.81 542 LEU B C 1
ATOM 9699 O O . LEU B 1 542 ? 13.977 38.844 3.125 1 94.81 542 LEU B O 1
ATOM 9703 N N . THR B 1 543 ? 12.484 40.344 2.236 1 95.88 543 THR B N 1
ATOM 9704 C CA . THR B 1 543 ? 11.344 39.594 2.732 1 95.88 543 THR B CA 1
ATOM 9705 C C . THR B 1 543 ? 11.25 38.219 2.033 1 95.88 543 THR B C 1
ATOM 9707 O O . THR B 1 543 ? 11.047 37.188 2.682 1 95.88 543 THR B O 1
ATOM 9710 N N . LEU B 1 544 ? 11.43 38.25 0.741 1 96.88 544 LEU B N 1
ATOM 9711 C CA . LEU B 1 544 ? 11.383 37.031 -0.034 1 96.88 544 LEU B CA 1
ATOM 9712 C C . LEU B 1 544 ? 12.469 36.062 0.418 1 96.88 544 LEU B C 1
ATOM 9714 O O . LEU B 1 544 ? 12.203 34.875 0.625 1 96.88 544 LEU B O 1
ATOM 9718 N N . LEU B 1 545 ? 13.656 36.531 0.591 1 96.38 545 LEU B N 1
ATOM 9719 C CA . LEU B 1 545 ? 14.773 35.688 1.01 1 96.38 545 LEU B CA 1
ATOM 9720 C C . LEU B 1 545 ? 14.523 35.094 2.396 1 96.38 545 LEU B C 1
ATOM 9722 O O . LEU B 1 545 ? 14.898 33.969 2.668 1 96.38 545 LEU B O 1
ATOM 9726 N N . THR B 1 546 ? 13.93 35.875 3.258 1 96.31 546 THR B N 1
ATOM 9727 C CA . THR B 1 546 ? 13.617 35.375 4.598 1 96.31 546 THR B CA 1
ATOM 9728 C C . THR B 1 546 ? 12.578 34.281 4.539 1 96.31 546 THR B C 1
ATOM 9730 O O . THR B 1 546 ? 12.727 33.25 5.207 1 96.31 546 THR B O 1
ATOM 9733 N N . VAL B 1 547 ? 11.562 34.469 3.721 1 97.31 547 VAL B N 1
ATOM 9734 C CA . VAL B 1 547 ? 10.523 33.469 3.586 1 97.31 547 VAL B CA 1
ATOM 9735 C C . VAL B 1 547 ? 11.117 32.188 2.992 1 97.31 547 VAL B C 1
ATOM 9737 O O . VAL B 1 547 ? 10.773 31.094 3.414 1 97.31 547 VAL B O 1
ATOM 9740 N N . LEU B 1 548 ? 11.961 32.344 2.057 1 97.19 548 LEU B N 1
ATOM 9741 C CA . LEU B 1 548 ? 12.625 31.203 1.456 1 97.19 548 LEU B CA 1
ATOM 9742 C C . LEU B 1 548 ? 13.508 30.484 2.477 1 97.19 548 LEU B C 1
ATOM 9744 O O . LEU B 1 548 ? 13.586 29.25 2.484 1 97.19 548 LEU B O 1
ATOM 9748 N N . LEU B 1 549 ? 14.141 31.266 3.291 1 96.56 549 LEU B N 1
ATOM 9749 C CA . LEU B 1 549 ? 14.969 30.672 4.336 1 96.56 549 LEU B CA 1
ATOM 9750 C C . LEU B 1 549 ? 14.117 29.875 5.32 1 96.56 549 LEU B C 1
ATOM 9752 O O . LEU B 1 549 ? 14.516 28.797 5.766 1 96.56 549 LEU B O 1
ATOM 9756 N N . ILE B 1 550 ? 12.961 30.391 5.652 1 96.44 550 ILE B N 1
ATOM 9757 C CA . ILE B 1 550 ? 12.023 29.688 6.52 1 96.44 550 ILE B CA 1
ATOM 9758 C C . ILE B 1 550 ? 11.555 28.406 5.836 1 96.44 550 ILE B C 1
ATOM 9760 O O . ILE B 1 550 ? 11.492 27.344 6.465 1 96.44 550 ILE B O 1
ATOM 9764 N N . ALA B 1 551 ? 11.281 28.516 4.59 1 95.88 551 ALA B N 1
ATOM 9765 C CA . ALA B 1 551 ? 10.805 27.359 3.826 1 95.88 551 ALA B CA 1
ATOM 9766 C C . ALA B 1 551 ? 11.867 26.266 3.762 1 95.88 551 ALA B C 1
ATOM 9768 O O . ALA B 1 551 ? 11.57 25.094 4.008 1 95.88 551 ALA B O 1
ATOM 9769 N N . VAL B 1 552 ? 13.055 26.641 3.52 1 95.5 552 VAL B N 1
ATOM 9770 C CA . VAL B 1 552 ? 14.148 25.688 3.389 1 95.5 552 VAL B CA 1
ATOM 9771 C C . VAL B 1 552 ? 14.438 25.047 4.742 1 95.5 552 VAL B C 1
ATOM 9773 O O . VAL B 1 552 ? 14.703 23.844 4.82 1 95.5 552 VAL B O 1
ATOM 9776 N N . THR B 1 553 ? 14.43 25.828 5.77 1 95.94 553 THR B N 1
ATOM 9777 C CA . THR B 1 553 ? 14.656 25.297 7.109 1 95.94 553 THR B CA 1
ATOM 9778 C C . THR B 1 553 ? 13.531 24.359 7.516 1 95.94 553 THR B C 1
ATOM 9780 O O . THR B 1 553 ? 13.781 23.312 8.109 1 95.94 553 THR B O 1
ATOM 9783 N N . SER B 1 554 ? 12.336 24.719 7.191 1 95.38 554 SER B N 1
ATOM 9784 C CA . SER B 1 554 ? 11.188 23.875 7.492 1 95.38 554 SER B CA 1
ATOM 9785 C C . SER B 1 554 ? 11.25 22.562 6.727 1 95.38 554 SER B C 1
ATOM 9787 O O . SER B 1 554 ? 10.852 21.516 7.242 1 95.38 554 SER B O 1
ATOM 9789 N N . GLN B 1 555 ? 11.664 22.625 5.551 1 94.69 555 GLN B N 1
ATOM 9790 C CA . GLN B 1 555 ? 11.852 21.406 4.777 1 94.69 555 GLN B CA 1
ATOM 9791 C C . GLN B 1 555 ? 12.844 20.469 5.461 1 94.69 555 GLN B C 1
ATOM 9793 O O . GLN B 1 555 ? 12.633 19.25 5.508 1 94.69 555 GLN B O 1
ATOM 9798 N N . GLY B 1 556 ? 13.914 21.094 5.93 1 95.19 556 GLY B N 1
ATOM 9799 C CA . GLY B 1 556 ? 14.883 20.297 6.66 1 95.19 556 GLY B CA 1
ATOM 9800 C C . GLY B 1 556 ? 14.305 19.625 7.891 1 95.19 556 GLY B C 1
ATOM 9801 O O . GLY B 1 556 ? 14.586 18.453 8.164 1 95.19 556 GLY B O 1
ATOM 9802 N N . ALA B 1 557 ? 13.492 20.328 8.609 1 94.56 557 ALA B N 1
ATOM 9803 C CA . ALA B 1 557 ? 12.836 19.766 9.789 1 94.56 557 ALA B CA 1
ATOM 9804 C C . ALA B 1 557 ? 11.883 18.641 9.406 1 94.56 557 ALA B C 1
ATOM 9806 O O . ALA B 1 557 ? 11.844 17.609 10.062 1 94.56 557 ALA B O 1
ATOM 9807 N N . GLY B 1 558 ? 11.156 18.844 8.359 1 93.06 558 GLY B N 1
ATOM 9808 C CA . GLY B 1 558 ? 10.273 17.797 7.867 1 93.06 558 GLY B CA 1
ATOM 9809 C C . GLY B 1 558 ? 11.008 16.547 7.453 1 93.06 558 GLY B C 1
ATOM 9810 O O . GLY B 1 558 ? 10.555 15.43 7.738 1 93.06 558 GLY B O 1
ATOM 9811 N N . GLU B 1 559 ? 12.086 16.734 6.789 1 95.12 559 GLU B N 1
ATOM 9812 C CA . GLU B 1 559 ? 12.891 15.594 6.371 1 95.12 559 GLU B CA 1
ATOM 9813 C C . GLU B 1 559 ? 13.438 14.836 7.574 1 95.12 559 GLU B C 1
ATOM 9815 O O . GLU B 1 559 ? 13.523 13.602 7.547 1 95.12 559 GLU B O 1
ATOM 9820 N N . LEU B 1 560 ? 13.852 15.586 8.539 1 95.38 560 LEU B N 1
ATOM 9821 C CA . LEU B 1 560 ? 14.383 14.969 9.75 1 95.38 560 LEU B CA 1
ATOM 9822 C C . LEU B 1 560 ? 13.352 14.055 10.398 1 95.38 560 LEU B C 1
ATOM 9824 O O . LEU B 1 560 ? 13.641 12.891 10.68 1 95.38 560 LEU B O 1
ATOM 9828 N N . PHE B 1 561 ? 12.195 14.508 10.508 1 92.25 561 PHE B N 1
ATOM 9829 C CA . PHE B 1 561 ? 11.172 13.719 11.18 1 92.25 561 PHE B CA 1
ATOM 9830 C C . PHE B 1 561 ? 10.641 12.625 10.258 1 92.25 561 PHE B C 1
ATOM 9832 O O . PHE B 1 561 ? 10.25 11.547 10.727 1 92.25 561 PHE B O 1
ATOM 9839 N N . GLY B 1 562 ? 10.609 12.859 9.016 1 92 562 GLY B N 1
ATOM 9840 C CA . GLY B 1 562 ? 10.281 11.805 8.07 1 92 562 GLY B CA 1
ATOM 9841 C C . GLY B 1 562 ? 11.258 10.641 8.109 1 92 562 GLY B C 1
ATOM 9842 O O . GLY B 1 562 ? 10.844 9.484 8.086 1 92 562 GLY B O 1
ATOM 9843 N N . ALA B 1 563 ? 12.492 10.992 8.195 1 93.88 563 ALA B N 1
ATOM 9844 C CA . ALA B 1 563 ? 13.539 9.977 8.25 1 93.88 563 ALA B CA 1
ATOM 9845 C C . ALA B 1 563 ? 13.516 9.234 9.586 1 93.88 563 ALA B C 1
ATOM 9847 O O . ALA B 1 563 ? 13.828 8.047 9.656 1 93.88 563 ALA B O 1
ATOM 9848 N N . ALA B 1 564 ? 13.062 9.922 10.617 1 91.94 564 ALA B N 1
ATOM 9849 C CA . ALA B 1 564 ? 13.031 9.328 11.953 1 91.94 564 ALA B CA 1
ATOM 9850 C C . ALA B 1 564 ? 11.867 8.352 12.094 1 91.94 564 ALA B C 1
ATOM 9852 O O . ALA B 1 564 ? 12.016 7.289 12.695 1 91.94 564 ALA B O 1
ATOM 9853 N N . VAL B 1 565 ? 10.742 8.617 11.578 1 87.25 565 VAL B N 1
ATOM 9854 C CA . VAL B 1 565 ? 9.539 7.809 11.766 1 87.25 565 VAL B CA 1
ATOM 9855 C C . VAL B 1 565 ? 9.477 6.723 10.695 1 87.25 565 VAL B C 1
ATOM 9857 O O . VAL B 1 565 ? 9.133 5.574 10.977 1 87.25 565 VAL B O 1
ATOM 9860 N N . MET B 1 566 ? 9.797 6.879 9.477 1 89.12 566 MET B N 1
ATOM 9861 C CA . MET B 1 566 ? 9.828 5.973 8.336 1 89.12 566 MET B CA 1
ATOM 9862 C C . MET B 1 566 ? 8.523 5.188 8.219 1 89.12 566 MET B C 1
ATOM 9864 O O . MET B 1 566 ? 8.539 3.992 7.922 1 89.12 566 MET B O 1
ATOM 9868 N N . SER B 1 567 ? 7.379 5.848 8.672 1 85.88 567 SER B N 1
ATOM 9869 C CA . SER B 1 567 ? 6.043 5.27 8.539 1 85.88 567 SER B CA 1
ATOM 9870 C C . SER B 1 567 ? 5.051 6.293 7.996 1 85.88 567 SER B C 1
ATOM 9872 O O . SER B 1 567 ? 4.973 7.418 8.492 1 85.88 567 SER B O 1
ATOM 9874 N N . ILE B 1 568 ? 4.34 5.855 7.023 1 83.56 568 ILE B N 1
ATOM 9875 C CA . ILE B 1 568 ? 3.395 6.758 6.371 1 83.56 568 ILE B CA 1
ATOM 9876 C C . ILE B 1 568 ? 2.26 7.098 7.332 1 83.56 568 ILE B C 1
ATOM 9878 O O . ILE B 1 568 ? 1.855 8.258 7.438 1 83.56 568 ILE B O 1
ATOM 9882 N N . LYS B 1 569 ? 1.782 6.195 8.125 1 76.5 569 LYS B N 1
ATOM 9883 C CA . LYS B 1 569 ? 0.646 6.375 9.023 1 76.5 569 LYS B CA 1
ATOM 9884 C C . LYS B 1 569 ? 0.998 7.316 10.172 1 76.5 569 LYS B C 1
ATOM 9886 O O . LYS B 1 569 ? 0.181 8.148 10.57 1 76.5 569 LYS B O 1
ATOM 9891 N N . ARG B 1 570 ? 2.211 7.281 10.625 1 81.88 570 ARG B N 1
ATOM 9892 C CA . ARG B 1 570 ? 2.621 8.047 11.797 1 81.88 570 ARG B CA 1
ATOM 9893 C C . ARG B 1 570 ? 3.211 9.391 11.391 1 81.88 570 ARG B C 1
ATOM 9895 O O . ARG B 1 570 ? 3.35 10.297 12.227 1 81.88 570 ARG B O 1
ATOM 9902 N N . SER B 1 571 ? 3.555 9.5 10.133 1 83.38 571 SER B N 1
ATOM 9903 C CA . SER B 1 571 ? 4.215 10.711 9.672 1 83.38 571 SER B CA 1
ATOM 9904 C C . SER B 1 571 ? 3.293 11.922 9.789 1 83.38 571 SER B C 1
ATOM 9906 O O . SER B 1 571 ? 3.732 13.016 10.156 1 83.38 571 SER B O 1
ATOM 9908 N N . GLY B 1 572 ? 1.995 11.727 9.531 1 77.69 572 GLY B N 1
ATOM 9909 C CA . GLY B 1 572 ? 1.059 12.836 9.648 1 77.69 572 GLY B CA 1
ATOM 9910 C C . GLY B 1 572 ? 0.923 13.352 11.07 1 77.69 572 GLY B C 1
ATOM 9911 O O . GLY B 1 572 ? 0.942 14.562 11.297 1 77.69 572 GLY B O 1
ATOM 9912 N N . MET B 1 573 ? 0.857 12.539 11.992 1 78.5 573 MET B N 1
ATOM 9913 C CA . MET B 1 573 ? 0.746 12.914 13.398 1 78.5 573 MET B CA 1
ATOM 9914 C C . MET B 1 573 ? 2.031 13.578 13.891 1 78.5 573 MET B C 1
ATOM 9916 O O . MET B 1 573 ? 1.985 14.562 14.617 1 78.5 573 MET B O 1
ATOM 9920 N N . ALA B 1 574 ? 3.133 13.023 13.484 1 83.81 574 ALA B N 1
ATOM 9921 C CA . ALA B 1 574 ? 4.418 13.594 13.875 1 83.81 574 ALA B CA 1
ATOM 9922 C C . ALA B 1 574 ? 4.578 15.008 13.312 1 83.81 574 ALA B C 1
ATOM 9924 O O . ALA B 1 574 ? 5.062 15.906 14.008 1 83.81 574 ALA B O 1
ATOM 9925 N N . ALA B 1 575 ? 4.164 15.125 12.062 1 85.81 575 ALA B N 1
ATOM 9926 C CA . ALA B 1 575 ? 4.262 16.438 11.43 1 85.81 575 ALA B CA 1
ATOM 9927 C C . ALA B 1 575 ? 3.404 17.469 12.156 1 85.81 575 ALA B C 1
ATOM 9929 O O . ALA B 1 575 ? 3.828 18.609 12.352 1 85.81 575 ALA B O 1
ATOM 9930 N N . SER B 1 576 ? 2.26 17.078 12.547 1 81.62 576 SER B N 1
ATOM 9931 C CA . SER B 1 576 ? 1.379 17.969 13.289 1 81.62 576 SER B CA 1
ATOM 9932 C C . SER B 1 576 ? 1.979 18.344 14.641 1 81.62 576 SER B C 1
ATOM 9934 O O . SER B 1 576 ? 1.923 19.516 15.047 1 81.62 576 SER B O 1
ATOM 9936 N N . LEU B 1 577 ? 2.553 17.422 15.289 1 83.56 577 LEU B N 1
ATOM 9937 C CA . LEU B 1 577 ? 3.184 17.688 16.578 1 83.56 577 LEU B CA 1
ATOM 9938 C C . LEU B 1 577 ? 4.336 18.672 16.438 1 83.56 577 LEU B C 1
ATOM 9940 O O . LEU B 1 577 ? 4.449 19.609 17.219 1 83.56 577 LEU B O 1
ATOM 9944 N N . ILE B 1 578 ? 5.09 18.5 15.484 1 85.56 578 ILE B N 1
ATOM 9945 C CA . ILE B 1 578 ? 6.242 19.375 15.258 1 85.56 578 ILE B CA 1
ATOM 9946 C C . ILE B 1 578 ? 5.77 20.781 14.891 1 85.56 578 ILE B C 1
ATOM 9948 O O . ILE B 1 578 ? 6.309 21.766 15.391 1 85.56 578 ILE B O 1
ATOM 9952 N N . LEU B 1 579 ? 4.805 20.797 14.031 1 86.5 579 LEU B N 1
ATOM 9953 C CA . LEU B 1 579 ? 4.262 22.094 13.625 1 86.5 579 LEU B CA 1
ATOM 9954 C C . LEU B 1 579 ? 3.713 22.859 14.828 1 86.5 579 LEU B C 1
ATOM 9956 O O . LEU B 1 579 ? 3.982 24.047 14.984 1 86.5 579 LEU B O 1
ATOM 9960 N N . MET B 1 580 ? 3.035 22.172 15.648 1 85 580 MET B N 1
ATOM 9961 C CA . MET B 1 580 ? 2.42 22.812 16.797 1 85 580 MET B CA 1
ATOM 9962 C C . MET B 1 580 ? 3.479 23.281 17.797 1 85 580 MET B C 1
ATOM 9964 O O . MET B 1 580 ? 3.336 24.344 18.406 1 85 580 MET B O 1
ATOM 9968 N N . MET B 1 581 ? 4.496 22.547 17.891 1 85.44 581 MET B N 1
ATOM 9969 C CA . MET B 1 581 ? 5.578 22.938 18.781 1 85.44 581 MET B CA 1
ATOM 9970 C C . MET B 1 581 ? 6.262 24.203 18.281 1 85.44 581 MET B C 1
ATOM 9972 O O . MET B 1 581 ? 6.535 25.109 19.062 1 85.44 581 MET B O 1
ATOM 9976 N N . PHE B 1 582 ? 6.434 24.297 17.031 1 89 582 PHE B N 1
ATOM 9977 C CA . PHE B 1 582 ? 7.09 25.469 16.469 1 89 582 PHE B CA 1
ATOM 9978 C C . PHE B 1 582 ? 6.152 26.672 16.469 1 89 582 PHE B C 1
ATOM 9980 O O . PHE B 1 582 ? 6.594 27.812 16.625 1 89 582 PHE B O 1
ATOM 9987 N N . LEU B 1 583 ? 4.91 26.359 16.281 1 87.62 583 LEU B N 1
ATOM 9988 C CA . LEU B 1 583 ? 3.924 27.438 16.328 1 87.62 583 LEU B CA 1
ATOM 9989 C C . LEU B 1 583 ? 3.855 28.047 17.719 1 87.62 583 LEU B C 1
ATOM 9991 O O . LEU B 1 583 ? 3.754 29.281 17.859 1 87.62 583 LEU B O 1
ATOM 9995 N N . LEU B 1 584 ? 4.012 27.203 18.672 1 85.31 584 LEU B N 1
ATOM 9996 C CA . LEU B 1 584 ? 3.922 27.641 20.062 1 85.31 584 LEU B CA 1
ATOM 9997 C C . LEU B 1 584 ? 5.098 28.531 20.438 1 85.31 584 LEU B C 1
ATOM 9999 O O . LEU B 1 584 ? 4.918 29.578 21.062 1 85.31 584 LEU B O 1
ATOM 10003 N N . THR B 1 585 ? 6.191 28.234 19.953 1 84.5 585 THR B N 1
ATOM 10004 C CA . THR B 1 585 ? 7.395 28.938 20.359 1 84.5 585 THR B CA 1
ATOM 10005 C C . THR B 1 585 ? 7.797 29.984 19.328 1 84.5 585 THR B C 1
ATOM 10007 O O . THR B 1 585 ? 8.938 30.453 19.328 1 84.5 585 THR B O 1
ATOM 10010 N N . GLY B 1 586 ? 6.895 30.328 18.406 1 85.56 586 GLY B N 1
ATOM 10011 C CA . GLY B 1 586 ? 7.215 31.25 17.328 1 85.56 586 GLY B CA 1
ATOM 10012 C C . GLY B 1 586 ? 7.281 32.688 17.766 1 85.56 586 GLY B C 1
ATOM 10013 O O . GLY B 1 586 ? 7.766 33.562 17.031 1 85.56 586 GLY B O 1
ATOM 10014 N N . GLY B 1 587 ? 6.832 33.031 18.984 1 80.88 587 GLY B N 1
ATOM 10015 C CA . GLY B 1 587 ? 6.969 34.375 19.531 1 80.88 587 GLY B CA 1
ATOM 10016 C C . GLY B 1 587 ? 5.715 35.219 19.391 1 80.88 587 GLY B C 1
ATOM 10017 O O . GLY B 1 587 ? 5.652 36.344 19.891 1 80.88 587 GLY B O 1
ATOM 10018 N N . TYR B 1 588 ? 4.75 34.719 18.672 1 84.81 588 TYR B N 1
ATOM 10019 C CA . TYR B 1 588 ? 3.541 35.531 18.453 1 84.81 588 TYR B CA 1
ATOM 10020 C C . TYR B 1 588 ? 2.525 35.281 19.562 1 84.81 588 TYR B C 1
ATOM 10022 O O . TYR B 1 588 ? 1.86 36.188 20.031 1 84.81 588 TYR B O 1
ATOM 10030 N N . TYR B 1 589 ? 2.484 34.031 20.047 1 81.56 589 TYR B N 1
ATOM 10031 C CA . TYR B 1 589 ? 1.444 33.688 21 1 81.56 589 TYR B CA 1
ATOM 10032 C C . TYR B 1 589 ? 1.886 33.969 22.438 1 81.56 589 TYR B C 1
ATOM 10034 O O . TYR B 1 589 ? 1.083 34.438 23.25 1 81.56 589 TYR B O 1
ATOM 10042 N N . VAL B 1 590 ? 3.156 33.656 22.688 1 77.56 590 VAL B N 1
ATOM 10043 C CA . VAL B 1 590 ? 3.67 33.875 24.047 1 77.56 590 VAL B CA 1
ATOM 10044 C C . VAL B 1 590 ? 4.828 34.875 24 1 77.56 590 VAL B C 1
ATOM 10046 O O . VAL B 1 590 ? 5.848 34.625 23.344 1 77.56 590 VAL B O 1
ATOM 10049 N N . GLN B 1 591 ? 4.598 35.969 24.578 1 75.06 591 GLN B N 1
ATOM 10050 C CA . GLN B 1 591 ? 5.672 36.938 24.578 1 75.06 591 GLN B CA 1
ATOM 10051 C C . GLN B 1 591 ? 6.414 36.969 25.906 1 75.06 591 GLN B C 1
ATOM 10053 O O . GLN B 1 591 ? 7.625 37.188 25.938 1 75.06 591 GLN B O 1
ATOM 10058 N N . HIS B 1 592 ? 5.676 36.688 26.922 1 76.62 592 HIS B N 1
ATOM 10059 C CA . HIS B 1 592 ? 6.344 36.688 28.219 1 76.62 592 HIS B CA 1
ATOM 10060 C C . HIS B 1 592 ? 6.457 35.281 28.781 1 76.62 592 HIS B C 1
ATOM 10062 O O . HIS B 1 592 ? 5.551 34.812 29.469 1 76.62 592 HIS B O 1
ATOM 10068 N N . ILE B 1 593 ? 7.535 34.656 28.5 1 78.56 593 ILE B N 1
ATOM 10069 C CA . ILE B 1 593 ? 7.824 33.281 28.922 1 78.56 593 ILE B CA 1
ATOM 10070 C C . ILE B 1 593 ? 8.594 33.312 30.234 1 78.56 593 ILE B C 1
ATOM 10072 O O . ILE B 1 593 ? 9.516 34.094 30.422 1 78.56 593 ILE B O 1
ATOM 10076 N N . PRO B 1 594 ? 8.109 32.406 31.078 1 83.06 594 PRO B N 1
ATOM 10077 C CA . PRO B 1 594 ? 8.883 32.312 32.312 1 83.06 594 PRO B CA 1
ATOM 10078 C C . PRO B 1 594 ? 10.359 31.984 32.062 1 83.06 594 PRO B C 1
ATOM 10080 O O . PRO B 1 594 ? 10.695 31.359 31.062 1 83.06 594 PRO B O 1
ATOM 10083 N N . LYS B 1 595 ? 11.25 32.406 32.906 1 83.81 595 LYS B N 1
ATOM 10084 C CA . LYS B 1 595 ? 12.695 32.344 32.719 1 83.81 595 LYS B CA 1
ATOM 10085 C C . LYS B 1 595 ? 13.172 30.891 32.531 1 83.81 595 LYS B C 1
ATOM 10087 O O . LYS B 1 595 ? 14.07 30.625 31.734 1 83.81 595 LYS B O 1
ATOM 10092 N N . PHE B 1 596 ? 12.539 29.922 33.125 1 84.38 596 PHE B N 1
ATOM 10093 C CA . PHE B 1 596 ? 13.016 28.547 33.062 1 84.38 596 PHE B CA 1
ATOM 10094 C C . PHE B 1 596 ? 12.672 27.906 31.734 1 84.38 596 PHE B C 1
ATOM 10096 O O . PHE B 1 596 ? 13.289 26.922 31.344 1 84.38 596 PHE B O 1
ATOM 10103 N N . MET B 1 597 ? 11.75 28.469 30.969 1 85.75 597 MET B N 1
ATOM 10104 C CA . MET B 1 597 ? 11.336 27.875 29.703 1 85.75 597 MET B CA 1
ATOM 10105 C C . MET B 1 597 ? 11.797 28.734 28.516 1 85.75 597 MET B C 1
ATOM 10107 O O . MET B 1 597 ? 11.453 28.453 27.375 1 85.75 597 MET B O 1
ATOM 10111 N N . ARG B 1 598 ? 12.578 29.688 28.75 1 84.94 598 ARG B N 1
ATOM 10112 C CA . ARG B 1 598 ? 13.008 30.609 27.719 1 84.94 598 ARG B CA 1
ATOM 10113 C C . ARG B 1 598 ? 13.875 29.906 26.672 1 84.94 598 ARG B C 1
ATOM 10115 O O . ARG B 1 598 ? 13.898 30.312 25.516 1 84.94 598 ARG B O 1
ATOM 10122 N N . TRP B 1 599 ? 14.477 28.812 27.062 1 86.19 599 TRP B N 1
ATOM 10123 C CA . TRP B 1 599 ? 15.359 28.094 26.156 1 86.19 599 TRP B CA 1
ATOM 10124 C C . TRP B 1 599 ? 14.57 27.484 25 1 86.19 599 TRP B C 1
ATOM 10126 O O . TRP B 1 599 ? 15.109 27.25 23.922 1 86.19 599 TRP B O 1
ATOM 10136 N N . LEU B 1 600 ? 13.289 27.344 25.078 1 86.31 600 LEU B N 1
ATOM 10137 C CA . LEU B 1 600 ? 12.461 26.703 24.062 1 86.31 600 LEU B CA 1
ATOM 10138 C C . LEU B 1 600 ? 12.289 27.594 22.844 1 86.31 600 LEU B C 1
ATOM 10140 O O . LEU B 1 600 ? 12.219 27.109 21.719 1 86.31 600 LEU B O 1
ATOM 10144 N N . LYS B 1 601 ? 12.234 28.891 23.125 1 86.12 601 LYS B N 1
ATOM 10145 C CA . LYS B 1 601 ? 12.055 29.812 22 1 86.12 601 LYS B CA 1
ATOM 10146 C C . LYS B 1 601 ? 13.289 29.828 21.109 1 86.12 601 LYS B C 1
ATOM 10148 O O . LYS B 1 601 ? 13.172 30.031 19.891 1 86.12 601 LYS B O 1
ATOM 10153 N N . TYR B 1 602 ? 14.43 29.5 21.688 1 86.62 602 TYR B N 1
ATOM 10154 C CA . TYR B 1 602 ? 15.672 29.562 20.906 1 86.62 602 TYR B CA 1
ATOM 10155 C C . TYR B 1 602 ? 15.836 28.312 20.062 1 86.62 602 TYR B C 1
ATOM 10157 O O . TYR B 1 602 ? 16.625 28.297 19.109 1 86.62 602 TYR B O 1
ATOM 10165 N N . MET B 1 603 ? 15.008 27.406 20.281 1 87.94 603 MET B N 1
ATOM 10166 C CA . MET B 1 603 ? 15.094 26.172 19.516 1 87.94 603 MET B CA 1
ATOM 10167 C C . MET B 1 603 ? 14.156 26.219 18.312 1 87.94 603 MET B C 1
ATOM 10169 O O . MET B 1 603 ? 14.258 25.375 17.406 1 87.94 603 MET B O 1
ATOM 10173 N N . SER B 1 604 ? 13.367 27.219 18.266 1 91 604 SER B N 1
ATOM 10174 C CA . SER B 1 604 ? 12.375 27.297 17.188 1 91 604 SER B CA 1
ATOM 10175 C C . SER B 1 604 ? 12.875 28.172 16.047 1 91 604 SER B C 1
ATOM 10177 O O . SER B 1 604 ? 13.227 29.328 16.25 1 91 604 SER B O 1
ATOM 10179 N N . PHE B 1 605 ? 12.922 27.625 14.852 1 94 605 PHE B N 1
ATOM 10180 C CA . PHE B 1 605 ? 13.344 28.422 13.695 1 94 605 PHE B CA 1
ATOM 10181 C C . PHE B 1 605 ? 12.273 29.438 13.32 1 94 605 PHE B C 1
ATOM 10183 O O . PHE B 1 605 ? 12.57 30.453 12.695 1 94 605 PHE B O 1
ATOM 10190 N N . MET B 1 606 ? 11.023 29.188 13.727 1 93.19 606 MET B N 1
ATOM 10191 C CA . MET B 1 606 ? 9.953 30.141 13.461 1 93.19 606 MET B CA 1
ATOM 10192 C C . MET B 1 606 ? 10.156 31.422 14.25 1 93.19 606 MET B C 1
ATOM 10194 O O . MET B 1 606 ? 9.82 32.5 13.773 1 93.19 606 MET B O 1
ATOM 10198 N N . TYR B 1 607 ? 10.695 31.266 15.461 1 92.94 607 TYR B N 1
ATOM 10199 C CA . TYR B 1 607 ? 11.008 32.406 16.297 1 92.94 607 TYR B CA 1
ATOM 10200 C C . TYR B 1 607 ? 11.961 33.375 15.594 1 92.94 607 TYR B C 1
ATOM 10202 O O . TYR B 1 607 ? 11.703 34.562 15.508 1 92.94 607 TYR B O 1
ATOM 10210 N N . TYR B 1 608 ? 12.969 32.875 15.031 1 93.5 608 TYR B N 1
ATOM 10211 C CA . TYR B 1 608 ? 13.984 33.688 14.359 1 93.5 608 TYR B CA 1
ATOM 10212 C C . TYR B 1 608 ? 13.469 34.188 13.023 1 93.5 608 TYR B C 1
ATOM 10214 O O . TYR B 1 608 ? 13.766 35.312 12.633 1 93.5 608 TYR B O 1
ATOM 10222 N N . GLY B 1 609 ? 12.742 33.344 12.32 1 94.81 609 GLY B N 1
ATOM 10223 C CA . GLY B 1 609 ? 12.172 33.781 11.055 1 94.81 609 GLY B CA 1
ATOM 10224 C C . GLY B 1 609 ? 11.188 34.906 11.211 1 94.81 609 GLY B C 1
ATOM 10225 O O . GLY B 1 609 ? 11.234 35.875 10.445 1 94.81 609 GLY B O 1
ATOM 10226 N N . PHE B 1 610 ? 10.352 34.875 12.156 1 93.75 610 PHE B N 1
ATOM 10227 C CA . PHE B 1 610 ? 9.367 35.906 12.43 1 93.75 610 PHE B CA 1
ATOM 10228 C C . PHE B 1 610 ? 10.047 37.219 12.797 1 93.75 610 PHE B C 1
ATOM 10230 O O . PHE B 1 610 ? 9.688 38.281 12.273 1 93.75 610 PHE B O 1
ATOM 10237 N N . ARG B 1 611 ? 10.984 37.094 13.664 1 92.62 611 ARG B N 1
ATOM 10238 C CA . ARG B 1 611 ? 11.742 38.281 14.086 1 92.62 611 ARG B CA 1
ATOM 10239 C C . ARG B 1 611 ? 12.445 38.938 12.906 1 92.62 611 ARG B C 1
ATOM 10241 O O . ARG B 1 611 ? 12.461 40.156 12.781 1 92.62 611 ARG B O 1
ATOM 10248 N N . LEU B 1 612 ? 12.984 38.062 12.062 1 94 612 LEU B N 1
ATOM 10249 C CA . LEU B 1 612 ? 13.695 38.594 10.898 1 94 612 LEU B CA 1
ATOM 10250 C C . LEU B 1 612 ? 12.742 39.312 9.945 1 94 612 LEU B C 1
ATOM 10252 O O . LEU B 1 612 ? 13.07 40.375 9.414 1 94 612 LEU B O 1
ATOM 10256 N N . LEU B 1 613 ? 11.57 38.812 9.773 1 94.5 613 LEU B N 1
ATOM 10257 C CA . LEU B 1 613 ? 10.586 39.438 8.891 1 94.5 613 LEU B CA 1
ATOM 10258 C C . LEU B 1 613 ? 10.133 40.781 9.453 1 94.5 613 LEU B C 1
ATOM 10260 O O . LEU B 1 613 ? 9.953 41.75 8.695 1 94.5 613 LEU B O 1
ATOM 10264 N N . LEU B 1 614 ? 9.977 40.875 10.773 1 92.5 614 LEU B N 1
ATOM 10265 C CA . LEU B 1 614 ? 9.586 42.125 11.398 1 92.5 614 LEU B CA 1
ATOM 10266 C C . LEU B 1 614 ? 10.68 43.188 11.258 1 92.5 614 LEU B C 1
ATOM 10268 O O . LEU B 1 614 ? 10.398 44.344 10.984 1 92.5 614 LEU B O 1
ATOM 10272 N N . LYS B 1 615 ? 11.914 42.781 11.375 1 91.44 615 LYS B N 1
ATOM 10273 C CA . LYS B 1 615 ? 13.047 43.688 11.281 1 91.44 615 LYS B CA 1
ATOM 10274 C C . LYS B 1 615 ? 13.195 44.25 9.859 1 91.44 615 LYS B C 1
ATOM 10276 O O . LYS B 1 615 ? 13.648 45.375 9.664 1 91.44 615 LYS B O 1
ATOM 10281 N N . VAL B 1 616 ? 12.805 43.406 8.891 1 91.88 616 VAL B N 1
ATOM 10282 C CA . VAL B 1 616 ? 12.93 43.812 7.492 1 91.88 616 VAL B CA 1
ATOM 10283 C C . VAL B 1 616 ? 11.797 44.75 7.125 1 91.88 616 VAL B C 1
ATOM 10285 O O . VAL B 1 616 ? 12.008 45.75 6.402 1 91.88 616 VAL B O 1
ATOM 10288 N N . GLN B 1 617 ? 10.641 44.625 7.691 1 90.44 617 GLN B N 1
ATOM 10289 C CA . GLN B 1 617 ? 9.461 45.375 7.258 1 90.44 617 GLN B CA 1
ATOM 10290 C C . GLN B 1 617 ? 9.273 46.656 8.086 1 90.44 617 GLN B C 1
ATOM 10292 O O . GLN B 1 617 ? 8.734 47.625 7.59 1 90.44 617 GLN B O 1
ATOM 10297 N N . TYR B 1 618 ? 9.758 46.562 9.375 1 89 618 TYR B N 1
ATOM 10298 C CA . TYR B 1 618 ? 9.484 47.688 10.258 1 89 618 TYR B CA 1
ATOM 10299 C C . TYR B 1 618 ? 10.773 48.281 10.82 1 89 618 TYR B C 1
ATOM 10301 O O . TYR B 1 618 ? 11.758 47.562 11.008 1 89 618 TYR B O 1
ATOM 10309 N N . SER B 1 619 ? 10.766 49.594 10.898 1 85.88 619 SER B N 1
ATOM 10310 C CA . SER B 1 619 ? 11.867 50.281 11.539 1 85.88 619 SER B CA 1
ATOM 10311 C C . SER B 1 619 ? 11.43 50.938 12.852 1 85.88 619 SER B C 1
ATOM 10313 O O . SER B 1 619 ? 10.297 51.406 12.969 1 85.88 619 SER B O 1
ATOM 10315 N N . GLY B 1 620 ? 12.195 50.812 13.82 1 81.62 620 GLY B N 1
ATOM 10316 C CA . GLY B 1 620 ? 11.867 51.312 15.148 1 81.62 620 GLY B CA 1
ATOM 10317 C C . GLY B 1 620 ? 11.555 52.781 15.164 1 81.62 620 GLY B C 1
ATOM 10318 O O . GLY B 1 620 ? 10.805 53.281 16.016 1 81.62 620 GLY B O 1
ATOM 10319 N N . ASP B 1 621 ? 12.008 53.531 14.188 1 80.25 621 ASP B N 1
ATOM 10320 C CA . ASP B 1 621 ? 11.891 55 14.219 1 80.25 621 ASP B CA 1
ATOM 10321 C C . ASP B 1 621 ? 10.633 55.438 13.484 1 80.25 621 ASP B C 1
ATOM 10323 O O . ASP B 1 621 ? 10.289 56.625 13.516 1 80.25 621 ASP B O 1
ATOM 10327 N N . GLU B 1 622 ? 9.898 54.594 13.016 1 82.62 622 GLU B N 1
ATOM 10328 C CA . GLU B 1 622 ? 8.68 54.969 12.328 1 82.62 622 GLU B CA 1
ATOM 10329 C C . GLU B 1 622 ? 7.574 55.344 13.32 1 82.62 622 GLU B C 1
ATOM 10331 O O . GLU B 1 622 ? 7.484 54.75 14.398 1 82.62 622 GLU B O 1
ATOM 10336 N N . LEU B 1 623 ? 6.879 56.406 13.031 1 78.31 623 LEU B N 1
ATOM 10337 C CA . LEU B 1 623 ? 5.852 56.906 13.93 1 78.31 623 LEU B CA 1
ATOM 10338 C C . LEU B 1 623 ? 4.492 56.312 13.609 1 78.31 623 LEU B C 1
ATOM 10340 O O . LEU B 1 623 ? 4.207 55.969 12.445 1 78.31 623 LEU B O 1
ATOM 10344 N N . TYR B 1 624 ? 3.857 56 14.672 1 76.06 624 TYR B N 1
ATOM 10345 C CA . TYR B 1 624 ? 2.506 55.469 14.492 1 76.06 624 TYR B CA 1
ATOM 10346 C C . TYR B 1 624 ? 1.552 56.062 15.523 1 76.06 624 TYR B C 1
ATOM 10348 O O . TYR B 1 624 ? 1.984 56.688 16.484 1 76.06 624 TYR B O 1
ATOM 10356 N N . ASP B 1 625 ? 0.177 56 15.422 1 72.88 625 ASP B N 1
ATOM 10357 C CA . ASP B 1 625 ? -0.904 56.406 16.312 1 72.88 625 ASP B CA 1
ATOM 10358 C C . ASP B 1 625 ? -0.86 57.906 16.547 1 72.88 625 ASP B C 1
ATOM 10360 O O . ASP B 1 625 ? -1.024 58.375 17.672 1 72.88 625 ASP B O 1
ATOM 10364 N N . CYS B 1 626 ? -0.561 58.562 15.555 1 68.31 626 CYS B N 1
ATOM 10365 C CA . CYS B 1 626 ? -0.378 60 15.695 1 68.31 626 CYS B CA 1
ATOM 10366 C C . CYS B 1 626 ? -1.708 60.688 15.961 1 68.31 626 CYS B C 1
ATOM 10368 O O . CYS B 1 626 ? -1.735 61.844 16.406 1 68.31 626 CYS B O 1
ATOM 10370 N N . GLU B 1 627 ? -2.734 59.969 15.773 1 64.31 627 GLU B N 1
ATOM 10371 C CA . GLU B 1 627 ? -4.031 60.625 16 1 64.31 627 GLU B CA 1
ATOM 10372 C C . GLU B 1 627 ? -4.469 60.469 17.453 1 64.31 627 GLU B C 1
ATOM 10374 O O . GLU B 1 627 ? -5.496 61 17.859 1 64.31 627 GLU B O 1
ATOM 10379 N N . SER B 1 628 ? -3.688 59.75 18.266 1 64.44 628 SER B N 1
ATOM 10380 C CA . SER B 1 628 ? -4.078 59.562 19.656 1 64.44 628 SER B CA 1
ATOM 10381 C C . SER B 1 628 ? -3.721 60.781 20.5 1 64.44 628 SER B C 1
ATOM 10383 O O . SER B 1 628 ? -2.895 61.625 20.094 1 64.44 628 SER B O 1
ATOM 10385 N N . ASN B 1 629 ? -4.496 61.156 21.5 1 62.53 629 ASN B N 1
ATOM 10386 C CA . ASN B 1 629 ? -4.352 62.312 22.359 1 62.53 629 ASN B CA 1
ATOM 10387 C C . ASN B 1 629 ? -2.939 62.406 22.938 1 62.53 629 ASN B C 1
ATOM 10389 O O . ASN B 1 629 ? -2.494 63.5 23.312 1 62.53 629 ASN B O 1
ATOM 10393 N N . GLY B 1 630 ? -2.262 61.375 23.031 1 61.62 630 GLY B N 1
ATOM 10394 C CA . GLY B 1 630 ? -0.947 61.375 23.656 1 61.62 630 GLY B CA 1
ATOM 10395 C C . GLY B 1 630 ? 0.174 61.656 22.672 1 61.62 630 GLY B C 1
ATOM 10396 O O . GLY B 1 630 ? 1.347 61.688 23.047 1 61.62 630 GLY B O 1
ATOM 10397 N N . GLY B 1 631 ? -0.037 62.031 21.453 1 66.81 631 GLY B N 1
ATOM 10398 C CA . GLY B 1 631 ? 0.943 62.344 20.438 1 66.81 631 GLY B CA 1
ATOM 10399 C C . GLY B 1 631 ? 1.447 61.125 19.703 1 66.81 631 GLY B C 1
ATOM 10400 O O . GLY B 1 631 ? 0.968 60 19.938 1 66.81 631 GLY B O 1
ATOM 10401 N N . CYS B 1 632 ? 2.311 61.375 18.703 1 77 632 CYS B N 1
ATOM 10402 C CA . CYS B 1 632 ? 2.883 60.344 17.859 1 77 632 CYS B CA 1
ATOM 10403 C C . CYS B 1 632 ? 3.848 59.469 18.656 1 77 632 CYS B C 1
ATOM 10405 O O . CYS B 1 632 ? 4.641 59.969 19.453 1 77 632 CYS B O 1
ATOM 10407 N N . LYS B 1 633 ? 3.705 58.219 18.656 1 81.44 633 LYS B N 1
ATOM 10408 C CA . LYS B 1 633 ? 4.586 57.25 19.328 1 81.44 633 LYS B CA 1
ATOM 10409 C C . LYS B 1 633 ? 5.449 56.5 18.312 1 81.44 633 LYS B C 1
ATOM 10411 O O . LYS B 1 633 ? 5.121 56.469 17.125 1 81.44 633 LYS B O 1
ATOM 10416 N N . THR B 1 634 ? 6.594 56.094 18.781 1 81.12 634 THR B N 1
ATOM 10417 C CA . THR B 1 634 ? 7.48 55.312 17.922 1 81.12 634 THR B CA 1
ATOM 10418 C C . THR B 1 634 ? 7.035 53.844 17.875 1 81.12 634 THR B C 1
ATOM 10420 O O . THR B 1 634 ? 6.461 53.344 18.844 1 81.12 634 THR B O 1
ATOM 10423 N N . LEU B 1 635 ? 7.254 53.219 16.766 1 83.88 635 LEU B N 1
ATOM 10424 C CA . LEU B 1 635 ? 6.84 51.844 16.562 1 83.88 635 LEU B CA 1
ATOM 10425 C C . LEU B 1 635 ? 7.512 50.906 17.578 1 83.88 635 LEU B C 1
ATOM 10427 O O . LEU B 1 635 ? 6.93 49.906 17.984 1 83.88 635 LEU B O 1
ATOM 10431 N N . GLN B 1 636 ? 8.75 51.188 18.016 1 80.88 636 GLN B N 1
ATOM 10432 C CA . GLN B 1 636 ? 9.469 50.375 18.969 1 80.88 636 GLN B CA 1
ATOM 10433 C C . GLN B 1 636 ? 8.75 50.344 20.312 1 80.88 636 GLN B C 1
ATOM 10435 O O . GLN B 1 636 ? 8.875 49.375 21.062 1 80.88 636 GLN B O 1
ATOM 10440 N N . SER B 1 637 ? 7.953 51.281 20.625 1 76.69 637 SER B N 1
ATOM 10441 C CA . SER B 1 637 ? 7.254 51.375 21.906 1 76.69 637 SER B CA 1
ATOM 10442 C C . SER B 1 637 ? 5.918 50.656 21.844 1 76.69 637 SER B C 1
ATOM 10444 O O . SER B 1 637 ? 5.254 50.469 22.875 1 76.69 637 SER B O 1
ATOM 10446 N N . SER B 1 638 ? 5.586 50.125 20.703 1 77.88 638 SER B N 1
ATOM 10447 C CA . SER B 1 638 ? 4.32 49.438 20.562 1 77.88 638 SER B CA 1
ATOM 10448 C C . SER B 1 638 ? 4.348 48.094 21.312 1 77.88 638 SER B C 1
ATOM 10450 O O . SER B 1 638 ? 5.371 47.406 21.328 1 77.88 638 SER B O 1
ATOM 10452 N N . PRO B 1 639 ? 3.303 47.75 21.953 1 71.62 639 PRO B N 1
ATOM 10453 C CA . PRO B 1 639 ? 3.219 46.469 22.656 1 71.62 639 PRO B CA 1
ATOM 10454 C C . PRO B 1 639 ? 3.371 45.281 21.719 1 71.62 639 PRO B C 1
ATOM 10456 O O . PRO B 1 639 ? 3.707 44.188 22.172 1 71.62 639 PRO B O 1
ATOM 10459 N N . SER B 1 640 ? 3.146 45.5 20.484 1 72.38 640 SER B N 1
ATOM 10460 C CA . SER B 1 640 ? 3.285 44.438 19.516 1 72.38 640 SER B CA 1
ATOM 10461 C C . SER B 1 640 ? 4.75 44.031 19.344 1 72.38 640 SER B C 1
ATOM 10463 O O . SER B 1 640 ? 5.047 42.906 18.906 1 72.38 640 SER B O 1
ATOM 10465 N N . PHE B 1 641 ? 5.668 45 19.656 1 76.06 641 PHE B N 1
ATOM 10466 C CA . PHE B 1 641 ? 7.086 44.75 19.422 1 76.06 641 PHE B CA 1
ATOM 10467 C C . PHE B 1 641 ? 7.848 44.719 20.75 1 76.06 641 PHE B C 1
ATOM 10469 O O . PHE B 1 641 ? 9.055 45 20.781 1 76.06 641 PHE B O 1
ATOM 10476 N N . ASP B 1 642 ? 7.129 44.5 21.828 1 72.5 642 ASP B N 1
ATOM 10477 C CA . ASP B 1 642 ? 7.727 44.562 23.156 1 72.5 642 ASP B CA 1
ATOM 10478 C C . ASP B 1 642 ? 8.898 43.625 23.297 1 72.5 642 ASP B C 1
ATOM 10480 O O . ASP B 1 642 ? 9.914 43.938 23.906 1 72.5 642 ASP B O 1
ATOM 10484 N N . THR B 1 643 ? 8.859 42.5 22.578 1 73.12 643 THR B N 1
ATOM 10485 C CA . THR B 1 643 ? 9.891 41.5 22.781 1 73.12 643 THR B CA 1
ATOM 10486 C C . THR B 1 643 ? 10.844 41.469 21.594 1 73.12 643 THR B C 1
ATOM 10488 O O . THR B 1 643 ? 11.75 40.625 21.531 1 73.12 643 THR B O 1
ATOM 10491 N N . VAL B 1 644 ? 10.625 42.375 20.641 1 80.31 644 VAL B N 1
ATOM 10492 C CA . VAL B 1 644 ? 11.445 42.344 19.438 1 80.31 644 VAL B CA 1
ATOM 10493 C C . VAL B 1 644 ? 12.164 43.656 19.25 1 80.31 644 VAL B C 1
ATOM 10495 O O . VAL B 1 644 ? 11.523 44.719 19.219 1 80.31 644 VAL B O 1
ATOM 10498 N N . ASN B 1 645 ? 13.477 43.594 19.344 1 78 645 ASN B N 1
ATOM 10499 C CA . ASN B 1 645 ? 14.266 44.781 18.984 1 78 645 ASN B CA 1
ATOM 10500 C C . ASN B 1 645 ? 14.344 44.969 17.484 1 78 645 ASN B C 1
ATOM 10502 O O . ASN B 1 645 ? 14.945 44.156 16.781 1 78 645 ASN B O 1
ATOM 10506 N N . LEU B 1 646 ? 13.648 45.969 16.984 1 84.25 646 LEU B N 1
ATOM 10507 C CA . LEU B 1 646 ? 13.531 46.219 15.547 1 84.25 646 LEU B CA 1
ATOM 10508 C C . LEU B 1 646 ? 14.82 46.781 14.984 1 84.25 646 LEU B C 1
ATOM 10510 O O . LEU B 1 646 ? 14.938 47 13.781 1 84.25 646 LEU B O 1
ATOM 10514 N N . LYS B 1 647 ? 15.773 47 15.992 1 74.94 647 LYS B N 1
ATOM 10515 C CA . LYS B 1 647 ? 17.047 47.531 15.492 1 74.94 647 LYS B CA 1
ATOM 10516 C C . LYS B 1 647 ? 17.75 46.5 14.625 1 74.94 647 LYS B C 1
ATOM 10518 O O . LYS B 1 647 ? 17.719 45.281 14.906 1 74.94 647 LYS B O 1
ATOM 10523 N N . GLY B 1 648 ? 18.188 46.781 13.422 1 67.62 648 GLY B N 1
ATOM 10524 C CA . GLY B 1 648 ? 18.797 46.062 12.32 1 67.62 648 GLY B CA 1
ATOM 10525 C C . GLY B 1 648 ? 19.812 45 12.773 1 67.62 648 GLY B C 1
ATOM 10526 O O . GLY B 1 648 ? 20.078 44.875 13.969 1 67.62 648 GLY B O 1
ATOM 10527 N N . GLY B 1 649 ? 20.078 43.781 12.086 1 76.19 649 GLY B N 1
ATOM 10528 C CA . GLY B 1 649 ? 21.094 42.781 12.328 1 76.19 649 GLY B CA 1
ATOM 10529 C C . GLY B 1 649 ? 20.844 41.5 11.578 1 76.19 649 GLY B C 1
ATOM 10530 O O . GLY B 1 649 ? 19.703 41.188 11.234 1 76.19 649 GLY B O 1
ATOM 10531 N N . LEU B 1 650 ? 21.891 40.969 11.164 1 83.94 650 LEU B N 1
ATOM 10532 C CA . LEU B 1 650 ? 21.859 39.75 10.359 1 83.94 650 LEU B CA 1
ATOM 10533 C C . LEU B 1 650 ? 22.125 38.531 11.227 1 83.94 650 LEU B C 1
ATOM 10535 O O . LEU B 1 650 ? 22.453 37.438 10.711 1 83.94 650 LEU B O 1
ATOM 10539 N N . LYS B 1 651 ? 21.891 38.625 12.594 1 90.25 651 LYS B N 1
ATOM 10540 C CA . LYS B 1 651 ? 22.156 37.5 13.477 1 90.25 651 LYS B CA 1
ATOM 10541 C C . LYS B 1 651 ? 21.141 36.375 13.258 1 90.25 651 LYS B C 1
ATOM 10543 O O . LYS B 1 651 ? 21.5 35.219 13.25 1 90.25 651 LYS B O 1
ATOM 10548 N N . GLU B 1 652 ? 19.922 36.781 13.008 1 93.56 652 GLU B N 1
ATOM 10549 C CA . GLU B 1 652 ? 18.875 35.812 12.812 1 93.56 652 GLU B CA 1
ATOM 10550 C C . GLU B 1 652 ? 19.078 35 11.523 1 93.56 652 GLU B C 1
ATOM 10552 O O . GLU B 1 652 ? 18.75 33.812 11.453 1 93.56 652 GLU B O 1
ATOM 10557 N N . VAL B 1 653 ? 19.703 35.625 10.508 1 94.81 653 VAL B N 1
ATOM 10558 C CA . VAL B 1 653 ? 19.969 34.938 9.234 1 94.81 653 VAL B CA 1
ATOM 10559 C C . VAL B 1 653 ? 20.969 33.812 9.445 1 94.81 653 VAL B C 1
ATOM 10561 O O . VAL B 1 653 ? 20.766 32.688 8.961 1 94.81 653 VAL B O 1
ATOM 10564 N N . TRP B 1 654 ? 21.953 34.094 10.281 1 95 654 TRP B N 1
ATOM 10565 C CA . TRP B 1 654 ? 23 33.094 10.516 1 95 654 TRP B CA 1
ATOM 10566 C C . TRP B 1 654 ? 22.484 31.953 11.375 1 95 654 TRP B C 1
ATOM 10568 O O . TRP B 1 654 ? 22.859 30.797 11.164 1 95 654 TRP B O 1
ATOM 10578 N N . ILE B 1 655 ? 21.656 32.25 12.297 1 95.38 655 ILE B N 1
ATOM 10579 C CA . ILE B 1 655 ? 21.094 31.188 13.148 1 95.38 655 ILE B CA 1
ATOM 10580 C C . ILE B 1 655 ? 20.188 30.297 12.312 1 95.38 655 ILE B C 1
ATOM 10582 O O . ILE B 1 655 ? 20.234 29.062 12.438 1 95.38 655 ILE B O 1
ATOM 10586 N N . LEU B 1 656 ? 19.391 30.922 11.445 1 96.06 656 LEU B N 1
ATOM 10587 C CA . LEU B 1 656 ? 18.5 30.156 10.594 1 96.06 656 LEU B CA 1
ATOM 10588 C C . LEU B 1 656 ? 19.281 29.266 9.633 1 96.06 656 LEU B C 1
ATOM 10590 O O . LEU B 1 656 ? 18.906 28.109 9.406 1 96.06 656 LEU B O 1
ATOM 10594 N N . LEU B 1 657 ? 20.344 29.797 9.125 1 96.31 657 LEU B N 1
ATOM 10595 C CA . LEU B 1 657 ? 21.188 29.016 8.234 1 96.31 657 LEU B CA 1
ATOM 10596 C C . LEU B 1 657 ? 21.844 27.859 8.977 1 96.31 657 LEU B C 1
ATOM 10598 O O . LEU B 1 657 ? 21.922 26.75 8.453 1 96.31 657 LEU B O 1
ATOM 10602 N N . ALA B 1 658 ? 22.25 28.125 10.188 1 96.31 658 ALA B N 1
ATOM 10603 C CA . ALA B 1 658 ? 22.844 27.078 11 1 96.31 658 ALA B CA 1
ATOM 10604 C C . ALA B 1 658 ? 21.812 26 11.336 1 96.31 658 ALA B C 1
ATOM 10606 O O . ALA B 1 658 ? 22.125 24.797 11.328 1 96.31 658 ALA B O 1
ATOM 10607 N N . MET B 1 659 ? 20.641 26.438 11.602 1 96.25 659 MET B N 1
ATOM 10608 C CA . MET B 1 659 ? 19.594 25.469 11.906 1 96.25 659 MET B CA 1
ATOM 10609 C C . MET B 1 659 ? 19.234 24.656 10.672 1 96.25 659 MET B C 1
ATOM 10611 O O . MET B 1 659 ? 18.984 23.453 10.773 1 96.25 659 MET B O 1
ATOM 10615 N N . ALA B 1 660 ? 19.188 25.297 9.531 1 96.12 660 ALA B N 1
ATOM 10616 C CA . ALA B 1 660 ? 18.891 24.609 8.281 1 96.12 660 ALA B CA 1
ATOM 10617 C C . ALA B 1 660 ? 19.906 23.5 8.016 1 96.12 660 ALA B C 1
ATOM 10619 O O . ALA B 1 660 ? 19.547 22.375 7.66 1 96.12 660 ALA B O 1
ATOM 10620 N N . ILE B 1 661 ? 21.141 23.781 8.227 1 96 661 ILE B N 1
ATOM 10621 C CA . ILE B 1 661 ? 22.203 22.812 7.988 1 96 661 ILE B CA 1
ATOM 10622 C C . ILE B 1 661 ? 22.172 21.719 9.055 1 96 661 ILE B C 1
ATOM 10624 O O . ILE B 1 661 ? 22.344 20.547 8.75 1 96 661 ILE B O 1
ATOM 10628 N N . SER B 1 662 ? 21.875 22.141 10.266 1 96.5 662 SER B N 1
ATOM 10629 C CA . SER B 1 662 ? 21.828 21.172 11.359 1 96.5 662 SER B CA 1
ATOM 10630 C C . SER B 1 662 ? 20.688 20.172 11.156 1 96.5 662 SER B C 1
ATOM 10632 O O . SER B 1 662 ? 20.875 18.969 11.359 1 96.5 662 SER B O 1
ATOM 10634 N N . TYR B 1 663 ? 19.531 20.672 10.781 1 96.62 663 TYR B N 1
ATOM 10635 C CA . TYR B 1 663 ? 18.406 19.781 10.539 1 96.62 663 TYR B CA 1
ATOM 10636 C C . TYR B 1 663 ? 18.719 18.797 9.414 1 96.62 663 TYR B C 1
ATOM 10638 O O . TYR B 1 663 ? 18.375 17.625 9.5 1 96.62 663 TYR B O 1
ATOM 10646 N N . ARG B 1 664 ? 19.359 19.219 8.422 1 96.19 664 ARG B N 1
ATOM 10647 C CA . ARG B 1 664 ? 19.703 18.359 7.293 1 96.19 664 ARG B CA 1
ATOM 10648 C C . ARG B 1 664 ? 20.766 17.344 7.684 1 96.19 664 ARG B C 1
ATOM 10650 O O . ARG B 1 664 ? 20.719 16.188 7.242 1 96.19 664 ARG B O 1
ATOM 10657 N N . PHE B 1 665 ? 21.656 17.766 8.508 1 96.31 665 PHE B N 1
ATOM 10658 C CA . PHE B 1 665 ? 22.672 16.844 8.992 1 96.31 665 PHE B CA 1
ATOM 10659 C C . PHE B 1 665 ? 22.047 15.75 9.852 1 96.31 665 PHE B C 1
ATOM 10661 O O . PHE B 1 665 ? 22.375 14.57 9.703 1 96.31 665 PHE B O 1
ATOM 10668 N N . LEU B 1 666 ? 21.156 16.172 10.664 1 96.5 666 LEU B N 1
ATOM 10669 C CA . LEU B 1 666 ? 20.484 15.211 11.523 1 96.5 666 LEU B CA 1
ATOM 10670 C C . LEU B 1 666 ? 19.578 14.289 10.711 1 96.5 666 LEU B C 1
ATOM 10672 O O . LEU B 1 666 ? 19.438 13.102 11.023 1 96.5 666 LEU B O 1
ATOM 10676 N N . ALA B 1 667 ? 18.953 14.867 9.727 1 96.19 667 ALA B N 1
ATOM 10677 C CA . ALA B 1 667 ? 18.125 14.062 8.844 1 96.19 667 ALA B CA 1
ATOM 10678 C C . ALA B 1 667 ? 18.953 12.992 8.141 1 96.19 667 ALA B C 1
ATOM 10680 O O . ALA B 1 667 ? 18.547 11.828 8.07 1 96.19 667 ALA B O 1
ATOM 10681 N N . TYR B 1 668 ? 20.078 13.352 7.684 1 95.81 668 TYR B N 1
ATOM 10682 C CA . TYR B 1 668 ? 20.984 12.391 7.039 1 95.81 668 TYR B CA 1
ATOM 10683 C C . TYR B 1 668 ? 21.422 11.312 8.023 1 95.81 668 TYR B C 1
ATOM 10685 O O . TYR B 1 668 ? 21.453 10.125 7.672 1 95.81 668 TYR B O 1
ATOM 10693 N N . TRP B 1 669 ? 21.719 11.727 9.172 1 95.62 669 TRP B N 1
ATOM 10694 C CA . TRP B 1 669 ? 22.156 10.789 10.195 1 95.62 669 TRP B CA 1
ATOM 10695 C C . TRP B 1 669 ? 21.047 9.797 10.531 1 95.62 669 TRP B C 1
ATOM 10697 O O . TRP B 1 669 ? 21.297 8.594 10.664 1 95.62 669 TRP B O 1
ATOM 10707 N N . CYS B 1 670 ? 19.828 10.258 10.641 1 94.56 670 CYS B N 1
ATOM 10708 C CA . CYS B 1 670 ? 18.703 9.391 10.93 1 94.56 670 CYS B CA 1
ATOM 10709 C C . CYS B 1 670 ? 18.438 8.43 9.773 1 94.56 670 CYS B C 1
ATOM 10711 O O . CYS B 1 670 ? 18.172 7.246 9.992 1 94.56 670 CYS B O 1
ATOM 10713 N N . LEU B 1 671 ? 18.516 8.93 8.633 1 93.31 671 LEU B N 1
ATOM 10714 C CA . LEU B 1 671 ? 18.312 8.109 7.441 1 93.31 671 LEU B CA 1
ATOM 10715 C C . LEU B 1 671 ? 19.359 7.012 7.355 1 93.31 671 LEU B C 1
ATOM 10717 O O . LEU B 1 671 ? 19.031 5.859 7.059 1 93.31 671 LEU B O 1
ATOM 10721 N N . HIS B 1 672 ? 20.578 7.352 7.648 1 93 672 HIS B N 1
ATOM 10722 C CA . HIS B 1 672 ? 21.672 6.395 7.613 1 93 672 HIS B CA 1
ATOM 10723 C C . HIS B 1 672 ? 21.5 5.305 8.664 1 93 672 HIS B C 1
ATOM 10725 O O . HIS B 1 672 ? 21.703 4.121 8.383 1 93 672 HIS B O 1
ATOM 10731 N N . ARG B 1 673 ? 21.062 5.645 9.766 1 90.88 673 ARG B N 1
ATOM 10732 C CA . ARG B 1 673 ? 20.875 4.691 10.852 1 90.88 673 ARG B CA 1
ATOM 10733 C C . ARG B 1 673 ? 19.719 3.742 10.562 1 90.88 673 ARG B C 1
ATOM 10735 O O . ARG B 1 673 ? 19.812 2.543 10.836 1 90.88 673 ARG B O 1
ATOM 10742 N N . ARG B 1 674 ? 18.703 4.223 10 1 88.06 674 ARG B N 1
ATOM 10743 C CA . ARG B 1 674 ? 17.516 3.42 9.766 1 88.06 674 ARG B CA 1
ATOM 10744 C C . ARG B 1 674 ? 17.719 2.461 8.594 1 88.06 674 ARG B C 1
ATOM 10746 O O . ARG B 1 674 ? 17.219 1.333 8.617 1 88.06 674 ARG B O 1
ATOM 10753 N N . ILE B 1 675 ? 18.422 2.848 7.652 1 83.44 675 ILE B N 1
ATOM 10754 C CA . ILE B 1 675 ? 18.656 2.014 6.477 1 83.44 675 ILE B CA 1
ATOM 10755 C C . ILE B 1 675 ? 19.703 0.95 6.801 1 83.44 675 ILE B C 1
ATOM 10757 O O . ILE B 1 675 ? 19.594 -0.189 6.336 1 83.44 675 ILE B O 1
ATOM 10761 N N . ASP B 1 676 ? 20.609 1.261 7.602 1 77.81 676 ASP B N 1
ATOM 10762 C CA . ASP B 1 676 ? 21.641 0.301 7.973 1 77.81 676 ASP B CA 1
ATOM 10763 C C . ASP B 1 676 ? 21.078 -0.789 8.883 1 77.81 676 ASP B C 1
ATOM 10765 O O . ASP B 1 676 ? 21.516 -1.94 8.828 1 77.81 676 ASP B O 1
ATOM 10769 N N . THR B 1 677 ? 20.172 -0.453 9.672 1 68.56 677 THR B N 1
ATOM 10770 C CA . THR B 1 677 ? 19.562 -1.438 10.562 1 68.56 677 THR B CA 1
ATOM 10771 C C . THR B 1 677 ? 18.703 -2.422 9.781 1 68.56 677 THR B C 1
ATOM 10773 O O . THR B 1 677 ? 18.547 -3.578 10.18 1 68.56 677 THR B O 1
ATOM 10776 N N . THR B 1 678 ? 18.188 -2.033 8.742 1 62.47 678 THR B N 1
ATOM 10777 C CA . THR B 1 678 ? 17.328 -2.91 7.957 1 62.47 678 THR B CA 1
ATOM 10778 C C . THR B 1 678 ? 18.156 -3.83 7.07 1 62.47 678 THR B C 1
ATOM 10780 O O . THR B 1 678 ? 17.719 -4.922 6.711 1 62.47 678 THR B O 1
ATOM 10783 N N . ASN B 1 679 ? 19.312 -3.406 6.77 1 54.44 679 ASN B N 1
ATOM 10784 C CA . ASN B 1 679 ? 20.188 -4.246 5.953 1 54.44 679 ASN B CA 1
ATOM 10785 C C . ASN B 1 679 ? 20.859 -5.34 6.781 1 54.44 679 ASN B C 1
ATOM 10787 O O . ASN B 1 679 ? 21.125 -6.434 6.277 1 54.44 679 ASN B O 1
#

Radius of gyration: 40.38 Å; Cα contacts (8 Å, |Δi|>4): 2049; chains: 2; bounding box: 85×131×175 Å

Foldseek 3Di:
DDDDDDDDDDDDDDDDDDDDDDDDDPPDDPDPCPDPPCPPPCVPCPVPPCPVVVQAQKKKKWWWFKKAKAFAVVVPDVPPVCCVVCCVPCVPVCVVVRIDILAGIDTDIFTFLAEEEEEEDPSLCSVVVLCVLLVVDDPRIDTAMDILNHGDDPLLNLLEFEQEPDQDDQQLDFLQLRLLLLLLLFEAPVDDSVRSSVLSVVLCVLLVVVVRRRWGCHDDPGDTDDLLSSLSSSVSSRCSRPHQEYEYEASCPPHDQVSSVSRLVSVSVSRNSTHYYYYYHYDHDLVSLVSHQWYWYGASNFTLDTGGSVCPQVVVVVVVWAFQDDDRVSVSRRCQSQQNRPRIGDPPVQPVPDPPDDNSVSSNVVSRVCCVVPPSVVRVCCVVPPDRRDPVSVVVSVPRPPSHPDLVSNLVSLLVVLCSSCVCVLPDPVLQCVLVVVLVVLLVVLFQQDQFDLVSVLVVLVSLLVLLLVLLLVLLVVQLCVCLVCVVVVLVVVSSVSHDLVSNLVSNLVSSLVSLLVSLVVSLVRNVVRNNFDPDPQLSVQLSVLSSLSNLLSNLLSLLNSLQPSDPVCSVVVSVVVSVLLSVLLCQPDPDDPPVCVVSNLLHLSVLSSLSNLLSGDDQADWHNCVDPVHTDTPCPRPNCVRHDSPDDCPSVVSSVVSSVVSSVSSSVSNVVVSVVVD/DDPDDDDYDDDDDDDDDDDDDDDDDPPDDPDDPPDPPCPVPCVVCPVPPCPVVVQAQKKKKWWWFKKAKAFAVVVPDVPPVCVVVCCPPCVPVCVVVRIDIQAGIDTDIFTFLAEEEEEEDPSLCSVVVLCVLLVVDDPRIDTAMDILNHGDDPLLNLLEFEQDPDQDDQQLDFLQLRLLLLLLLFPAPVDDSVRSSVLSVVLCVLLVVVVRRRWGCHDDPGDTDDLLSSLSSSQSSRCSRPHQEYEYEASCPPHDQVSSVSRLVSVSVSRNSTHYYYYYHYDHDLVSLQSHQWYWYGASNFTLDTGGSVCPQVVVVVVVWAFQDDDRPSVSRRCQSQQNRPRIGDDPVQPVPDPPDDNSVSSNVVSRVCCVVPPSVVRVCCVVPPDRRDPVSVVVSVPRPPSHPDLVSNLVSLLVVLCSSCVCVLPDPVLQCVLVVVLVVLLVVLFQQDQFALVSVLVVLVSLLVLLLVLLLVLLVVQLCVCLVCVVVVLVVVSSVSHDLVSNLVSNLVSSLVSLLVSLVVSLVRNVVRNNFDPDPQLSVQLSVLSSLSNLLSNLLSLLNSLQPSDPVCSVVVSVVVSVLLSVLLCQPDPDDDPVCVVSNLLHLSVLSSLSNLLSGDDQADWHNCVDPVHTDTPCPRPNCVRHDSPDDCPSVVSSVVSSVVSSVSSSVSNVVVSVVVD

pLDDT: mean 79.9, std 21.28, range [14.48, 97.31]

Secondary structure (DSSP, 8-state):
------------------------------------------------------------EEEEEEEEEEE-GGGS-S-HHHHHHHHHHTTSSSTGGGEEEEEEEEEEEE-TT-EEEEE-STTSSHHHHHHHHHTS--TTEEEEEEETTEE--HHHHTTEEEE-SS----TTSBHHHHHHHHHHHHS-TTS-HHHHHHHHHHHHHHHT-STTTTSB--BTTB----HHHHHHHHHHHHHTT--SEEEESSTTTT--HHHHHHHHHHHHHHHHTT-EEEEE-SS--HHHHTT-SEEEEEETTEEEEEEEHHHHHHHHHHTT-EESS---HHHHHHHHHHT--TTEE--THHHHS-SSS-HHHHHHHHHHHHIIIIIHHHHHHHHHHSPPPPHHHHHHHHS-------HHHHHHHHHHHHHHHHHHHHT-HHHHHHHHHHHHHHHHHTTT---SSHHHHHHHHHHHHHHHHHHHHHHHHHHTTHHHHHHHHHHHHHHTT-S-HHHHHHHHHHHHHHHHHHHHHHHHHHHHHHTT----HHHHHHHHHHHHHHHHHHHHHHHHHHHHH--HHHHHHHHHHHHHHHHHTTSSS-SS--GGGTHHHHT-HHHHHHHHHHHHH--TT-EE-TTSTT--EEGGGSGGGTT---S--SHHHHHHHHHHHHHHHHHHHHHHHHHHHH-/-------------------------------S----------------------------EEEEEEEEEEE-GGGS-S-HHHHHHHHHHTTSSSHHHHEEEEEEEEEEEE-TT-EEEEE-STTSSHHHHHHHHHTS--TTEEEEEEETTEE--HHHHTTEEEE-SS----TTSBHHHHHHHHHHHHS-TTS-HHHHHHHHHHHHHHHT-STTTTSB--BTTB----HHHHHHHHHHHHHTT--SEEEESSTTTT--HHHHHHHHHHHHHHHHTT-EEEEE-SS--HHHHTT-SEEEEEETTEEEEEEEHHHHHHHHHHTT-EESS---HHHHHHHHHHT--TTEE--THHHHS-SSS-HHHHHHHHHHHHIIIIIHHHHHHHHHHSPP--HHHHHHHHS-------HHHHHHHHHHHHHHHHHHHHT-HHHHHHHHHHHHHHHHHTTT---SSHHHHHHHHHHHHHHHHHHHHHHHHHHTTHHHHHHHHHHHHHHTT-S-HHHHHHHHHHHHHHHHHHHHHHHHHHHHHHTT----HHHHHHHHHHHHHHHHHHHHHHHHHHHHH--HHHHHHHHHHHHHHHHHTTSSS-SS--GGGTHHHHT-HHHHHHHHHHHHH--TT-EE-TTSTT--EEGGGSGGGTT---S--SHHHHHHHHHHHHHHHHHHHHHHHHHHHH-

InterPro domains:
  IPR003439 ABC transporter-like, ATP-binding domain [PF00005] (103-253)
  IPR003439 ABC transporter-like, ATP-binding domain [PS50893] (61-325)
  IPR003593 AAA+ ATPase domain [SM00382] (112-303)
  IPR013525 ABC-2 type transporter, transmembrane domain [PF01061] (410-618)
  IPR027417 P-loop containing nucleoside triphosphate hydrolase [G3DSA:3.40.50.300] (88-320)
  IPR027417 P-loop containing nucleoside triphosphate hydrolase [SSF52540] (100-317)
  IPR050352 ATP-binding cassette subfamily G transporters [PTHR48041] (48-667)

Nearest PDB structures (foldseek):
  8i3d-assembly1_B  TM=9.184E-01  e=2.715E-45  Arabidopsis thaliana
  8wba-assembly1_A  TM=9.034E-01  e=5.073E-41  Arabidopsis thaliana
  8wd6-assembly1_B  TM=9.005E-01  e=4.488E-39  Arabidopsis thaliana
  8wd6-assembly1_A  TM=9.081E-01  e=3.181E-38  Arabidopsis thaliana
  9ium-assembly1_A  TM=8.155E-01  e=9.003E-28  Candida albicans SC5314